Protein AF-0000000070883989 (afdb_homodimer)

Sequence (1108 aa):
MVANGQGKAMAFSGLRGIGDELPPDYADHDPKDTRAQRRCGILLHPSSLPGEFGIGELGDEAFAFLDWLQSTGCTVWQVLPLGPPGRKGGEDGSPYAGADANCGNPLLLSLHELVKDGLLEISDLPAPLPFGKVDFEAVAKMKDPLIAKASINLVNSSDPLREDLDKFRTNPQISTWLETSALFAAIDDAIGAQYWWQWPEELRDRNTQALESAREKYHNFITQFIAVQFLFQRQWQAVHQYANSIGIRIIGDMPIYVGGHSADVWANRQMFELDPQTGAPAMVSGVPPDAFSETGQLWGSPLYNWKEMAKDRYSWWVKRMRRAFELFDEFRIDHFRGLGGYWAVDAASDTALNGKWLQGPGEDFFNAIRDAVGKLDIIAEDLGVLTPDVLALRKKIHAPGMAVLQFAFGGDADNSHLPHNHDVDLVIYTGTHDNDTVVGWWTKVGQAEGNHVRQYFKIESDKDVHWELIKGALSSVGLTAILPMQDLLGLGSEARMNTPATVSGNWAWRVGEVGFFSGLKAETTKLKEILRFYHRYPRHLIKKEKLAEAAQREMVANGQGKAMAFSGLRGIGDELPPDYADHDPKDTRAQRRCGILLHPSSLPGEFGIGELGDEAFAFLDWLQSTGCTVWQVLPLGPPGRKGGEDGSPYAGADANCGNPLLLSLHELVKDGLLEISDLPAPLPFGKVDFEAVAKMKDPLIAKASINLVNSSDPLREDLDKFRTNPQISTWLETSALFAAIDDAIGAQYWWQWPEELRDRNTQALESAREKYHNFITQFIAVQFLFQRQWQAVHQYANSIGIRIIGDMPIYVGGHSADVWANRQMFELDPQTGAPAMVSGVPPDAFSETGQLWGSPLYNWKEMAKDRYSWWVKRMRRAFELFDEFRIDHFRGLGGYWAVDAASDTALNGKWLQGPGEDFFNAIRDAVGKLDIIAEDLGVLTPDVLALRKKIHAPGMAVLQFAFGGDADNSHLPHNHDVDLVIYTGTHDNDTVVGWWTKVGQAEGNHVRQYFKIESDKDVHWELIKGALSSVGLTAILPMQDLLGLGSEARMNTPATVSGNWAWRVGEVGFFSGLKAETTKLKEILRFYHRYPRHLIKKEKLAEAAQRE

Nearest PDB structures (foldseek):
  6lx2-assembly1_A  TM=9.671E-01  e=1.140E-72  Solanum tuberosum
  5cps-assembly1_B  TM=9.744E-01  e=1.939E-69  Arabidopsis thaliana
  5cpt-assembly1_B  TM=9.745E-01  e=6.762E-69  Arabidopsis thaliana
  5csy-assembly1_B  TM=9.690E-01  e=3.338E-69  Arabidopsis thaliana
  5cq1-assembly1_A  TM=9.739E-01  e=1.102E-68  Arabidopsis thaliana

Solvent-accessible surface area (backbone atoms only — not comparable to full-atom values): 57354 Å² total; per-residue (Å²): 82,75,66,71,46,64,44,70,62,72,60,71,75,66,91,71,47,61,65,33,76,49,61,94,62,53,82,71,41,48,49,75,79,40,49,69,76,36,38,31,26,38,38,59,41,60,59,20,39,29,42,51,65,42,38,5,28,54,38,69,53,47,53,46,44,50,54,46,42,46,72,29,40,38,36,33,41,30,33,59,40,59,24,34,44,30,78,81,76,57,36,45,53,33,41,74,41,20,47,35,91,81,49,58,29,69,79,34,52,29,66,67,55,36,32,75,71,65,34,41,54,79,85,69,55,75,76,70,42,75,82,61,62,42,50,62,67,63,38,45,67,60,44,48,61,54,52,49,48,26,22,50,43,40,72,70,42,89,48,72,65,38,54,52,46,51,51,52,56,64,31,74,85,44,36,73,50,49,57,52,41,24,50,42,52,43,52,46,67,71,70,63,61,93,38,55,56,70,44,59,65,49,63,48,70,58,33,67,65,51,47,51,50,45,49,62,74,38,40,68,55,28,52,37,45,51,41,46,49,42,51,39,49,53,40,48,48,52,52,50,51,49,35,48,75,69,60,27,43,37,31,33,37,37,66,72,60,55,35,59,58,17,33,60,38,64,77,38,51,74,46,33,31,44,31,87,86,56,58,42,59,42,28,14,31,42,37,59,52,46,100,86,27,83,45,28,43,64,70,64,22,35,32,70,24,58,62,56,31,53,74,61,58,33,52,71,59,42,54,53,50,50,52,47,57,71,69,22,66,25,30,32,33,38,63,36,41,44,40,35,48,29,41,43,20,52,49,86,50,92,54,18,66,76,46,45,48,23,32,26,62,43,68,62,51,51,52,39,34,34,71,72,66,68,60,69,34,40,33,34,35,62,68,81,88,47,30,48,66,38,55,48,49,34,58,73,63,66,27,27,34,58,33,34,48,78,68,15,44,80,60,59,52,74,30,65,32,27,66,44,56,46,50,53,61,22,37,25,20,48,35,57,64,66,30,55,21,51,47,29,41,60,76,65,51,52,67,70,34,46,49,45,47,29,63,75,68,64,56,87,55,79,87,53,43,35,59,52,43,47,48,53,33,53,42,30,41,29,35,33,23,38,37,35,53,47,32,76,68,60,33,41,54,89,54,33,32,31,56,77,99,57,52,66,92,29,62,25,39,47,79,44,49,79,70,50,66,79,70,41,56,67,59,34,53,52,48,30,52,53,27,46,62,46,37,23,39,48,63,71,56,52,51,50,50,53,52,51,55,54,58,71,71,106,81,76,66,72,45,64,44,70,61,72,60,72,76,66,89,71,50,60,65,33,76,49,61,94,63,54,82,71,40,47,48,74,79,40,49,68,77,35,39,33,26,38,38,58,41,58,58,22,39,28,41,51,65,42,40,6,28,54,37,71,52,48,54,47,46,50,54,46,41,46,72,30,40,38,36,32,43,30,33,57,39,59,23,33,41,31,78,82,74,58,36,44,52,33,42,76,41,20,46,36,93,80,49,60,29,68,80,34,53,28,66,66,55,36,31,73,71,65,35,41,52,77,85,71,56,74,78,69,43,74,83,60,63,42,50,61,67,63,38,45,68,62,44,49,62,54,52,48,48,26,20,51,45,40,73,70,41,90,48,71,66,37,54,52,45,51,50,52,56,63,31,75,86,43,36,73,50,49,57,52,41,24,51,41,52,43,51,45,68,71,69,62,63,91,38,55,57,70,43,60,65,49,63,48,68,59,32,66,66,50,46,51,50,47,50,62,74,38,39,68,55,30,52,36,46,51,42,44,47,43,52,39,49,53,39,48,47,52,52,49,51,51,35,47,75,68,60,27,43,38,30,33,37,38,66,71,61,55,35,59,59,18,33,58,38,64,77,39,50,75,44,33,31,45,32,87,86,56,59,42,60,43,29,14,31,42,37,59,50,47,101,85,28,86,44,27,43,64,69,63,22,35,32,70,24,57,61,58,32,54,75,61,58,33,52,70,56,42,52,52,50,50,52,47,58,71,72,23,68,26,31,32,33,38,64,37,40,45,40,36,47,28,42,42,20,53,49,86,50,92,53,18,65,75,45,45,49,24,32,27,62,43,66,61,52,51,53,37,34,34,72,73,66,69,59,68,31,41,33,34,37,62,67,82,87,46,30,48,66,37,55,50,50,33,58,74,64,66,28,28,34,57,31,36,47,77,69,15,45,80,60,58,52,73,30,64,32,29,66,45,56,47,50,52,62,22,36,25,20,45,36,58,61,65,30,55,22,53,46,30,41,60,75,66,52,52,67,69,33,47,50,44,48,30,62,76,68,64,56,87,54,78,87,54,44,32,59,52,44,48,49,54,35,52,43,30,40,27,35,32,22,39,38,34,51,46,32,74,68,59,34,42,53,87,52,33,32,31,56,79,100,55,52,66,91,30,60,25,39,47,80,44,50,78,72,49,65,80,70,41,56,67,59,33,53,53,49,30,52,52,28,46,62,47,37,23,40,48,62,72,56,52,51,52,49,52,52,51,52,53,59,70,72,106

InterPro domains:
  IPR003385 Glycoside hydrolase, family 77 [PF02446] (44-511)
  IPR003385 Glycoside hydrolase, family 77 [PTHR32438] (16-539)
  IPR003385 Glycoside hydrolase, family 77 [TIGR00217] (35-514)
  IPR017853 Glycoside hydrolase superfamily [SSF51445] (38-512)

Structure (mmCIF, N/CA/C/O backbone):
data_AF-0000000070883989-model_v1
#
loop_
_entity.id
_entity.type
_entity.pdbx_description
1 polymer 4-alpha-glucanotransferase
#
loop_
_atom_site.group_PDB
_atom_site.id
_atom_site.type_symbol
_atom_site.label_atom_id
_atom_site.label_alt_id
_atom_site.label_comp_id
_atom_site.label_asym_id
_atom_site.label_entity_id
_atom_site.label_seq_id
_atom_site.pdbx_PDB_ins_code
_atom_site.Cartn_x
_atom_site.Cartn_y
_atom_site.Cartn_z
_atom_site.occupancy
_atom_site.B_iso_or_equiv
_atom_site.auth_seq_id
_atom_site.auth_comp_id
_atom_site.auth_asym_id
_atom_site.auth_atom_id
_atom_site.pdbx_PDB_model_num
ATOM 1 N N . MET A 1 1 ? -7.793 10.344 14.141 1 20.55 1 MET A N 1
ATOM 2 C CA . MET A 1 1 ? -8.414 9.023 14.195 1 20.55 1 MET A CA 1
ATOM 3 C C . MET A 1 1 ? -8.977 8.633 12.836 1 20.55 1 MET A C 1
ATOM 5 O O . MET A 1 1 ? -9.969 9.211 12.375 1 20.55 1 MET A O 1
ATOM 9 N N . VAL A 1 2 ? -8.109 8.547 11.898 1 27.78 2 VAL A N 1
ATOM 10 C CA . VAL A 1 2 ? -8.641 7.742 10.805 1 27.78 2 VAL A CA 1
ATOM 11 C C . VAL A 1 2 ? -9.484 6.602 11.367 1 27.78 2 VAL A C 1
ATOM 13 O O . VAL A 1 2 ? -9.047 5.875 12.266 1 27.78 2 VAL A O 1
ATOM 16 N N . ALA A 1 3 ? -10.758 6.824 11.477 1 27.05 3 ALA A N 1
ATOM 17 C CA . ALA A 1 3 ? -11.609 5.664 11.719 1 27.05 3 ALA A CA 1
ATOM 18 C C . ALA A 1 3 ? -10.992 4.398 11.125 1 27.05 3 ALA A C 1
ATOM 20 O O . ALA A 1 3 ? -10.719 4.336 9.922 1 27.05 3 ALA A O 1
ATOM 21 N N . ASN A 1 4 ? -9.961 3.875 11.719 1 30.41 4 ASN A N 1
ATOM 22 C CA . ASN A 1 4 ? -9.805 2.451 11.445 1 30.41 4 ASN A CA 1
ATOM 23 C C . ASN A 1 4 ? -11.141 1.788 11.141 1 30.41 4 ASN A C 1
ATOM 25 O O . ASN A 1 4 ? -11.977 1.623 12.031 1 30.41 4 ASN A O 1
ATOM 29 N N . GLY A 1 5 ? -11.812 2.391 10.227 1 28.72 5 GLY A N 1
ATOM 30 C CA . GLY A 1 5 ? -12.953 1.606 9.789 1 28.72 5 GLY A CA 1
ATOM 31 C C . GLY A 1 5 ? -12.703 0.112 9.812 1 28.72 5 GLY A C 1
ATOM 32 O O . GLY A 1 5 ? -12.242 -0.463 8.828 1 28.72 5 GLY A O 1
ATOM 33 N N . GLN A 1 6 ? -12.023 -0.277 10.883 1 30.92 6 GLN A N 1
ATOM 34 C CA . GLN A 1 6 ? -12.32 -1.702 10.984 1 30.92 6 GLN A CA 1
ATOM 35 C C . GLN A 1 6 ? -13.781 -1.983 10.648 1 30.92 6 GLN A C 1
ATOM 37 O O . GLN A 1 6 ? -14.68 -1.588 11.391 1 30.92 6 GLN A O 1
ATOM 42 N N . GLY A 1 7 ? -14.148 -1.604 9.43 1 32.97 7 GLY A N 1
ATOM 43 C CA . GLY A 1 7 ? -15.469 -2.146 9.164 1 32.97 7 GLY A CA 1
ATOM 44 C C . GLY A 1 7 ? -15.805 -3.35 10.023 1 32.97 7 GLY A C 1
ATOM 45 O O . GLY A 1 7 ? -14.945 -4.207 10.266 1 32.97 7 GLY A O 1
ATOM 46 N N . LYS A 1 8 ? -16.688 -3.133 10.898 1 34 8 LYS A N 1
ATOM 47 C CA . LYS A 1 8 ? -17.266 -4.289 11.562 1 34 8 LYS A CA 1
ATOM 48 C C . LYS A 1 8 ? -17.312 -5.504 10.641 1 34 8 LYS A C 1
ATOM 50 O O . LYS A 1 8 ? -18.047 -5.516 9.648 1 34 8 LYS A O 1
ATOM 55 N N . ALA A 1 9 ? -16.188 -6.031 10.406 1 37.53 9 ALA A N 1
ATOM 56 C CA . ALA A 1 9 ? -16.453 -7.363 9.867 1 37.53 9 ALA A CA 1
ATOM 57 C C . ALA A 1 9 ? -17.781 -7.91 10.398 1 37.53 9 ALA A C 1
ATOM 59 O O . ALA A 1 9 ? -17.938 -8.086 11.609 1 37.53 9 ALA A O 1
ATOM 60 N N . MET A 1 10 ? -18.812 -7.465 9.969 1 36.47 10 MET A N 1
ATOM 61 C CA . MET A 1 10 ? -20.016 -8.18 10.398 1 36.47 10 MET A CA 1
ATOM 62 C C . MET A 1 10 ? -19.688 -9.617 10.773 1 36.47 10 MET A C 1
ATOM 64 O O . MET A 1 10 ? -19.297 -10.414 9.922 1 36.47 10 MET A O 1
ATOM 68 N N . ALA A 1 11 ? -19.031 -9.727 11.945 1 39 11 ALA A N 1
ATOM 69 C CA . ALA A 1 11 ? -19 -11.062 12.539 1 39 11 ALA A CA 1
ATOM 70 C C . ALA A 1 11 ? -20.266 -11.836 12.203 1 39 11 ALA A C 1
ATOM 72 O O . ALA A 1 11 ? -21.375 -11.406 12.539 1 39 11 ALA A O 1
ATOM 73 N N . PHE A 1 12 ? -20.328 -12.352 11.133 1 45.91 12 PHE A N 1
ATOM 74 C CA . PHE A 1 12 ? -21.375 -13.367 11.203 1 45.91 12 PHE A CA 1
ATOM 75 C C . PHE A 1 12 ? -21.453 -13.969 12.602 1 45.91 12 PHE A C 1
ATOM 77 O O . PHE A 1 12 ? -20.484 -14.523 13.109 1 45.91 12 PHE A O 1
ATOM 84 N N . SER A 1 13 ? -22.031 -13.219 13.469 1 42.19 13 SER A N 1
ATOM 85 C CA . SER A 1 13 ? -22.281 -13.453 14.891 1 42.19 13 SER A CA 1
ATOM 86 C C . SER A 1 13 ? -22.125 -14.938 15.234 1 42.19 13 SER A C 1
ATOM 88 O O . SER A 1 13 ? -21.719 -15.281 16.344 1 42.19 13 SER A O 1
ATOM 90 N N . GLY A 1 14 ? -22.891 -15.914 14.539 1 47.81 14 GLY A N 1
ATOM 91 C CA . GLY A 1 14 ? -22.922 -17.234 15.141 1 47.81 14 GLY A CA 1
ATOM 92 C C . GLY A 1 14 ? -21.719 -18.094 14.773 1 47.81 14 GLY A C 1
ATOM 93 O O . GLY A 1 14 ? -21.203 -18 13.656 1 47.81 14 GLY A O 1
ATOM 94 N N . LEU A 1 15 ? -20.891 -18.547 15.727 1 59.56 15 LEU A N 1
ATOM 95 C CA . LEU A 1 15 ? -19.797 -19.516 15.586 1 59.56 15 LEU A CA 1
ATOM 96 C C . LEU A 1 15 ? -20.156 -20.562 14.547 1 59.56 15 LEU A C 1
ATOM 98 O O . LEU A 1 15 ? -21.047 -21.391 14.773 1 59.56 15 LEU A O 1
ATOM 102 N N . ARG A 1 16 ? -19.938 -20.203 13.273 1 77.12 16 ARG A N 1
ATOM 103 C CA . ARG A 1 16 ? -20.234 -21.219 12.266 1 77.12 16 ARG A CA 1
ATOM 104 C C . ARG A 1 16 ? -19.094 -22.219 12.156 1 77.12 16 ARG A C 1
ATOM 106 O O . ARG A 1 16 ? -17.922 -21.859 12.273 1 77.12 16 ARG A O 1
ATOM 113 N N . GLY A 1 17 ? -19.562 -23.375 12.219 1 88.88 17 GLY A N 1
ATOM 114 C CA . GLY A 1 17 ? -18.625 -24.469 12.055 1 88.88 17 GLY A CA 1
ATOM 115 C C . GLY A 1 17 ? -18.422 -24.875 10.609 1 88.88 17 GLY A C 1
ATOM 116 O O . GLY A 1 17 ? -19.203 -24.5 9.734 1 88.88 17 GLY A O 1
ATOM 117 N N . ILE A 1 18 ? -17.438 -25.5 10.359 1 94.31 18 ILE A N 1
ATOM 118 C CA . ILE A 1 18 ? -17.109 -26.031 9.031 1 94.31 18 ILE A CA 1
ATOM 119 C C . ILE A 1 18 ? -18.344 -26.719 8.445 1 94.31 18 ILE A C 1
ATOM 121 O O . ILE A 1 18 ? -18.984 -27.531 9.109 1 94.31 18 ILE A O 1
ATOM 125 N N . GLY A 1 19 ? -18.703 -26.266 7.223 1 93.31 19 GLY A N 1
ATOM 126 C CA . GLY A 1 19 ? -19.781 -26.938 6.52 1 93.31 19 GLY A CA 1
ATOM 127 C C . GLY A 1 19 ? -21.141 -26.328 6.809 1 93.31 19 GLY A C 1
ATOM 128 O O . GLY A 1 19 ? -22.141 -26.656 6.16 1 93.31 19 GLY A O 1
ATOM 129 N N . ASP A 1 20 ? -21.188 -25.422 7.75 1 94.88 20 ASP A N 1
ATOM 130 C CA . ASP A 1 20 ? -22.453 -24.75 8.047 1 94.88 20 ASP A CA 1
ATOM 131 C C . ASP A 1 20 ? -22.875 -23.844 6.898 1 94.88 20 ASP A C 1
ATOM 133 O O . ASP A 1 20 ? -22.016 -23.25 6.223 1 94.88 20 ASP A O 1
ATOM 137 N N . GLU A 1 21 ? -24.203 -23.781 6.762 1 95.19 21 GLU A N 1
ATOM 138 C CA . GLU A 1 21 ? -24.734 -22.859 5.762 1 95.19 21 GLU A CA 1
ATOM 139 C C . GLU A 1 21 ? -24.484 -21.406 6.16 1 95.19 21 GLU A C 1
ATOM 141 O O . GLU A 1 21 ? -24.703 -21.031 7.316 1 95.19 21 GLU A O 1
ATOM 146 N N . LEU A 1 22 ? -24 -20.688 5.215 1 95 22 LEU A N 1
ATOM 147 C CA . LEU A 1 22 ? -23.766 -19.266 5.445 1 95 22 LEU A CA 1
ATOM 148 C C . LEU A 1 22 ? -25.016 -18.453 5.137 1 95 22 LEU A C 1
ATOM 150 O O . LEU A 1 22 ? -25.906 -18.922 4.422 1 95 22 LEU A O 1
ATOM 154 N N . PRO A 1 23 ? -25.094 -17.281 5.691 1 92.06 23 PRO A N 1
ATOM 155 C CA . PRO A 1 23 ? -26.312 -16.5 5.488 1 92.06 23 PRO A CA 1
ATOM 156 C C . PRO A 1 23 ? -26.547 -16.141 4.023 1 92.06 23 PRO A C 1
ATOM 158 O O . PRO A 1 23 ? -25.609 -16.078 3.236 1 92.06 23 PRO A O 1
ATOM 161 N N . PRO A 1 24 ? -27.859 -15.938 3.697 1 88.69 24 PRO A N 1
ATOM 162 C CA . PRO A 1 24 ? -28.203 -15.648 2.305 1 88.69 24 PRO A CA 1
ATOM 163 C C . PRO A 1 24 ? -27.516 -14.391 1.771 1 88.69 24 PRO A C 1
ATOM 165 O O . PRO A 1 24 ? -27.297 -14.266 0.562 1 88.69 24 PRO A O 1
ATOM 168 N N . ASP A 1 25 ? -27.172 -13.523 2.635 1 90.94 25 ASP A N 1
ATOM 169 C CA . ASP A 1 25 ? -26.562 -12.273 2.193 1 90.94 25 ASP A CA 1
ATOM 170 C C . ASP A 1 25 ? -25.031 -12.336 2.303 1 90.94 25 ASP A C 1
ATOM 172 O O . ASP A 1 25 ? -24.359 -11.305 2.242 1 90.94 25 ASP A O 1
ATOM 176 N N . TYR A 1 26 ? -24.484 -13.492 2.41 1 90.69 26 TYR A N 1
ATOM 177 C CA . TYR A 1 26 ? -23.062 -13.727 2.613 1 90.69 26 TYR A CA 1
ATOM 178 C C . TYR A 1 26 ? -22.25 -13.086 1.499 1 90.69 26 TYR A C 1
ATOM 180 O O . TYR A 1 26 ? -21.234 -12.438 1.763 1 90.69 26 TYR A O 1
ATOM 188 N N . ALA A 1 27 ? -22.75 -13.203 0.358 1 89.88 27 ALA A N 1
ATOM 189 C CA . ALA A 1 27 ? -21.984 -12.766 -0.804 1 89.88 27 ALA A CA 1
ATOM 190 C C . ALA A 1 27 ? -22.281 -11.305 -1.135 1 89.88 27 ALA A C 1
ATOM 192 O O . ALA A 1 27 ? -21.734 -10.758 -2.096 1 89.88 27 ALA A O 1
ATOM 193 N N . ASP A 1 28 ? -23.109 -10.68 -0.293 1 87.44 28 ASP A N 1
ATOM 194 C CA . ASP A 1 28 ? -23.516 -9.312 -0.594 1 87.44 28 ASP A CA 1
ATOM 195 C C . ASP A 1 28 ? -22.547 -8.297 0.009 1 87.44 28 ASP A C 1
ATOM 197 O O . ASP A 1 28 ? -22.641 -7.102 -0.268 1 87.44 28 ASP A O 1
ATOM 201 N N . HIS A 1 29 ? -21.625 -8.797 0.742 1 85.5 29 HIS A N 1
ATOM 202 C CA . HIS A 1 29 ? -20.719 -7.891 1.443 1 85.5 29 HIS A CA 1
ATOM 203 C C . HIS A 1 29 ? -19.344 -7.848 0.77 1 85.5 29 HIS A C 1
ATOM 205 O O . HIS A 1 29 ? -18.516 -8.734 0.978 1 85.5 29 HIS A O 1
ATOM 211 N N . ASP A 1 30 ? -19.062 -6.746 0.074 1 87.06 30 ASP A N 1
ATOM 212 C CA . ASP A 1 30 ? -17.781 -6.543 -0.572 1 87.06 30 ASP A CA 1
ATOM 213 C C . ASP A 1 30 ? -16.828 -5.746 0.325 1 87.06 30 ASP A C 1
ATOM 215 O O . ASP A 1 30 ? -17.188 -4.664 0.802 1 87.06 30 ASP A O 1
ATOM 219 N N . PRO A 1 31 ? -15.703 -6.258 0.531 1 87.69 31 PRO A N 1
ATOM 220 C CA . PRO A 1 31 ? -14.758 -5.562 1.401 1 87.69 31 PRO A CA 1
ATOM 221 C C . PRO A 1 31 ? -14.461 -4.141 0.934 1 87.69 31 PRO A C 1
ATOM 223 O O . PRO A 1 31 ? -14.086 -3.285 1.742 1 87.69 31 PRO A O 1
ATOM 226 N N . LYS A 1 32 ? -14.5 -3.861 -0.311 1 83 32 LYS A N 1
ATOM 227 C CA . LYS A 1 32 ? -14.18 -2.525 -0.805 1 83 32 LYS A CA 1
ATOM 228 C C . LYS A 1 32 ? -15.148 -1.486 -0.243 1 83 32 LYS A C 1
ATOM 230 O O . LYS A 1 32 ? -14.805 -0.305 -0.147 1 83 32 LYS A O 1
ATOM 235 N N . ASP A 1 33 ? -16.328 -1.97 0.221 1 82.31 33 ASP A N 1
ATOM 236 C CA . ASP A 1 33 ? -17.359 -1.058 0.726 1 82.31 33 ASP A CA 1
ATOM 237 C C . ASP A 1 33 ? -17 -0.555 2.123 1 82.31 33 ASP A C 1
ATOM 239 O O . ASP A 1 33 ? -17.562 0.442 2.59 1 82.31 33 ASP A O 1
ATOM 243 N N . THR A 1 34 ? -16.062 -1.258 2.738 1 81.94 34 THR A N 1
ATOM 244 C CA . THR A 1 34 ? -15.719 -0.886 4.105 1 81.94 34 THR A CA 1
ATOM 245 C C . THR A 1 34 ? -14.273 -0.387 4.184 1 81.94 34 THR A C 1
ATOM 247 O O . THR A 1 34 ? -13.742 -0.18 5.273 1 81.94 34 THR A O 1
ATOM 250 N N . ARG A 1 35 ? -13.695 -0.207 3.049 1 86.75 35 ARG A N 1
ATOM 251 C CA . ARG A 1 35 ? -12.344 0.345 3.004 1 86.75 35 ARG A CA 1
ATOM 252 C C . ARG A 1 35 ? -12.328 1.789 3.494 1 86.75 35 ARG A C 1
ATOM 254 O O . ARG A 1 35 ? -13.305 2.518 3.332 1 86.75 35 ARG A O 1
ATOM 261 N N . ALA A 1 36 ? -11.211 2.154 4.082 1 89.56 36 ALA A N 1
ATOM 262 C CA . ALA A 1 36 ? -11.055 3.539 4.523 1 89.56 36 ALA A CA 1
ATOM 263 C C . ALA A 1 36 ? -11.242 4.508 3.357 1 89.56 36 ALA A C 1
ATOM 265 O O . ALA A 1 36 ? -10.805 4.23 2.238 1 89.56 36 ALA A O 1
ATOM 266 N N . GLN A 1 37 ? -11.844 5.562 3.678 1 92.31 37 GLN A N 1
ATOM 267 C CA . GLN A 1 37 ? -12.078 6.594 2.672 1 92.31 37 GLN A CA 1
ATOM 268 C C . GLN A 1 37 ? -10.781 7.301 2.297 1 92.31 37 GLN A C 1
ATOM 270 O O . GLN A 1 37 ? -10.07 7.805 3.166 1 92.31 37 GLN A O 1
ATOM 275 N N . ARG A 1 38 ? -10.422 7.242 1.018 1 96.88 38 ARG A N 1
ATOM 276 C CA . ARG A 1 38 ? -9.352 8.086 0.507 1 96.88 38 ARG A CA 1
ATOM 277 C C . ARG A 1 38 ? -9.773 9.555 0.489 1 96.88 38 ARG A C 1
ATOM 279 O O . ARG A 1 38 ? -10.898 9.875 0.111 1 96.88 38 ARG A O 1
ATOM 286 N N . ARG A 1 39 ? -8.883 10.43 0.927 1 97.94 39 ARG A N 1
ATOM 287 C CA . ARG A 1 39 ? -9.32 11.812 1.085 1 97.94 39 ARG A CA 1
ATOM 288 C C . ARG A 1 39 ? -8.266 12.781 0.564 1 97.94 39 ARG A C 1
ATOM 290 O O . ARG A 1 39 ? -7.129 12.383 0.292 1 97.94 39 ARG A O 1
ATOM 297 N N . CYS A 1 40 ? -8.664 14 0.29 1 98.69 40 CYS A N 1
ATOM 298 C CA . CYS A 1 40 ? -7.828 15.102 -0.153 1 98.69 40 CYS A CA 1
ATOM 299 C C . CYS A 1 40 ? -8.07 16.344 0.696 1 98.69 40 CYS A C 1
ATOM 301 O O . CYS A 1 40 ? -9.172 16.547 1.205 1 98.69 40 CYS A O 1
ATOM 303 N N . GLY A 1 41 ? -7.059 17.062 0.979 1 98.81 41 GLY A N 1
ATOM 304 C CA . GLY A 1 41 ? -7.164 18.328 1.691 1 98.81 41 GLY A CA 1
ATOM 305 C C . GLY A 1 41 ? -6.297 19.422 1.103 1 98.81 41 GLY A C 1
ATOM 306 O O . GLY A 1 41 ? -5.527 19.172 0.168 1 98.81 41 GLY A O 1
ATOM 307 N N . ILE A 1 42 ? -6.48 20.609 1.625 1 98.88 42 ILE A N 1
ATOM 308 C CA . ILE A 1 42 ? -5.723 21.781 1.208 1 98.88 42 ILE A CA 1
ATOM 309 C C . ILE A 1 42 ? -4.922 22.328 2.389 1 98.88 42 ILE A C 1
ATOM 311 O O . ILE A 1 42 ? -5.434 22.422 3.506 1 98.88 42 ILE A O 1
ATOM 315 N N . LEU A 1 43 ? -3.674 22.562 2.148 1 98.88 43 LEU A N 1
ATOM 316 C CA . LEU A 1 43 ? -2.816 23.266 3.1 1 98.88 43 LEU A CA 1
ATOM 317 C C . LEU A 1 43 ? -2.891 24.781 2.893 1 98.88 43 LEU A C 1
ATOM 319 O O . LEU A 1 43 ? -2.467 25.281 1.854 1 98.88 43 LEU A O 1
ATOM 323 N N . LEU A 1 44 ? -3.434 25.453 3.838 1 98.81 44 LEU A N 1
ATOM 324 C CA . LEU A 1 44 ? -3.611 26.891 3.818 1 98.81 44 LEU A CA 1
ATOM 325 C C . LEU A 1 44 ? -3.727 27.453 5.238 1 98.81 44 LEU A C 1
ATOM 327 O O . LEU A 1 44 ? -4.738 27.234 5.91 1 98.81 44 LEU A O 1
ATOM 331 N N . HIS A 1 45 ? -2.74 28.172 5.668 1 98.06 45 HIS A N 1
ATOM 332 C CA . HIS A 1 45 ? -2.766 28.719 7.02 1 98.06 45 HIS A CA 1
ATOM 333 C C . HIS A 1 45 ? -3.711 29.922 7.113 1 98.06 45 HIS A C 1
ATOM 335 O O . HIS A 1 45 ? -3.809 30.719 6.176 1 98.06 45 HIS A O 1
ATOM 341 N N . PRO A 1 46 ? -4.375 30.188 8.211 1 98.12 46 PRO A N 1
ATOM 342 C CA . PRO A 1 46 ? -5.371 31.25 8.32 1 98.12 46 PRO A CA 1
ATOM 343 C C . PRO A 1 46 ? -4.797 32.625 8.008 1 98.12 46 PRO A C 1
ATOM 345 O O . PRO A 1 46 ? -5.496 33.469 7.453 1 98.12 46 PRO A O 1
ATOM 348 N N . SER A 1 47 ? -3.525 32.875 8.297 1 96.75 47 SER A N 1
ATOM 349 C CA . SER A 1 47 ? -2.924 34.156 8 1 96.75 47 SER A CA 1
ATOM 350 C C . SER A 1 47 ? -2.908 34.438 6.504 1 96.75 47 SER A C 1
ATOM 352 O O . SER A 1 47 ? -2.764 35.594 6.082 1 96.75 47 SER A O 1
ATOM 354 N N . SER A 1 48 ? -3.043 33.375 5.73 1 98.06 48 SER A N 1
ATOM 355 C CA . SER A 1 48 ? -2.947 33.469 4.277 1 98.06 48 SER A CA 1
ATOM 356 C C . SER A 1 48 ? -4.312 33.719 3.65 1 98.06 48 SER A C 1
ATOM 358 O O . SER A 1 48 ? -4.418 33.969 2.443 1 98.06 48 SER A O 1
ATOM 360 N N . LEU A 1 49 ? -5.406 33.688 4.43 1 98.44 49 LEU A N 1
ATOM 361 C CA . LEU A 1 49 ? -6.754 33.938 3.936 1 98.44 49 LEU A CA 1
ATOM 362 C C . LEU A 1 49 ? -6.918 35.406 3.543 1 98.44 49 LEU A C 1
ATOM 364 O O . LEU A 1 49 ? -6.121 36.25 3.947 1 98.44 49 LEU A O 1
ATOM 368 N N . PRO A 1 50 ? -7.949 35.688 2.795 1 97.19 50 PRO A N 1
ATOM 369 C CA . PRO A 1 50 ? -8.242 37.094 2.557 1 97.19 50 PRO A CA 1
ATOM 370 C C . PRO A 1 50 ? -8.617 37.844 3.834 1 97.19 50 PRO A C 1
ATOM 372 O O . PRO A 1 50 ? -9.102 37.25 4.789 1 97.19 50 PRO A O 1
ATOM 375 N N . GLY A 1 51 ? -8.352 39.125 3.881 1 95 51 GLY A N 1
ATOM 376 C CA . GLY A 1 51 ? -8.68 40 5.008 1 95 51 GLY A CA 1
ATOM 377 C C . GLY A 1 51 ? -8.445 41.469 4.73 1 95 51 GLY A C 1
ATOM 378 O O . GLY A 1 51 ? -7.496 41.812 4.027 1 95 51 GLY A O 1
ATOM 379 N N . GLU A 1 52 ? -9.211 42.281 5.32 1 94.75 52 GLU A N 1
ATOM 380 C CA . GLU A 1 52 ? -9.203 43.688 5.031 1 94.75 52 GLU A CA 1
ATOM 381 C C . GLU A 1 52 ? -8.109 44.406 5.828 1 94.75 52 GLU A C 1
ATOM 383 O O . GLU A 1 52 ? -7.75 45.562 5.516 1 94.75 52 GLU A O 1
ATOM 388 N N . PHE A 1 53 ? -7.602 43.75 6.766 1 96.88 53 PHE A N 1
ATOM 389 C CA . PHE A 1 53 ? -6.738 44.469 7.691 1 96.88 53 PHE A CA 1
ATOM 390 C C . PHE A 1 53 ? -5.316 43.938 7.648 1 96.88 53 PHE A C 1
ATOM 392 O O . PHE A 1 53 ? -4.637 43.875 8.672 1 96.88 53 PHE A O 1
ATOM 399 N N . GLY A 1 54 ? -4.902 43.406 6.496 1 96.19 54 GLY A N 1
ATOM 400 C CA . GLY A 1 54 ? -3.51 43.094 6.223 1 96.19 54 GLY A CA 1
ATOM 401 C C . GLY A 1 54 ? -3.146 41.656 6.57 1 96.19 54 GLY A C 1
ATOM 402 O O . GLY A 1 54 ? -2.002 41.25 6.383 1 96.19 54 GLY A O 1
ATOM 403 N N . ILE A 1 55 ? -4.039 40.875 7.078 1 96.31 55 ILE A N 1
ATOM 404 C CA . ILE A 1 55 ? -3.824 39.469 7.445 1 96.31 55 ILE A CA 1
ATOM 405 C C . ILE A 1 55 ? -5.145 38.719 7.363 1 96.31 55 ILE A C 1
ATOM 407 O O . ILE A 1 55 ? -6.219 39.312 7.453 1 96.31 55 ILE A O 1
ATOM 411 N N . GLY A 1 56 ? -5.066 37.438 7.102 1 97.5 56 GLY A N 1
ATOM 412 C CA . GLY A 1 56 ? -6.258 36.594 7.262 1 97.5 56 GLY A CA 1
ATOM 413 C C . GLY A 1 56 ? -6.719 36.5 8.703 1 97.5 56 GLY A C 1
ATOM 414 O O . GLY A 1 56 ? -5.895 36.469 9.617 1 97.5 56 GLY A O 1
ATOM 415 N N . GLU A 1 57 ? -8.047 36.438 8.883 1 97.88 57 GLU A N 1
ATOM 416 C CA . GLU A 1 57 ? -8.656 36.406 10.211 1 97.88 57 GLU A CA 1
ATOM 417 C C . GLU A 1 57 ? -9.625 35.219 10.328 1 97.88 57 GLU A C 1
ATOM 419 O O . GLU A 1 57 ? -9.969 34.594 9.328 1 97.88 57 GLU A O 1
ATOM 424 N N . LEU A 1 58 ? -10.008 34.938 11.617 1 98.38 58 LEU A N 1
ATOM 425 C CA . LEU A 1 58 ? -10.969 33.875 11.914 1 98.38 58 LEU A CA 1
ATOM 426 C C . LEU A 1 58 ? -12.398 34.406 11.789 1 98.38 58 LEU A C 1
ATOM 428 O O . LEU A 1 58 ? -13.18 34.312 12.734 1 98.38 58 LEU A O 1
ATOM 432 N N . GLY A 1 59 ? -12.758 34.906 10.672 1 96.44 59 GLY A N 1
ATOM 433 C CA . GLY A 1 59 ? -14.07 35.5 10.406 1 96.44 59 GLY A CA 1
ATOM 434 C C . GLY A 1 59 ? -14.68 35 9.102 1 96.44 59 GLY A C 1
ATOM 435 O O . GLY A 1 59 ? -14.57 33.812 8.758 1 96.44 59 GLY A O 1
ATOM 436 N N . ASP A 1 60 ? -15.281 35.844 8.375 1 96.56 60 ASP A N 1
ATOM 437 C CA . ASP A 1 60 ? -16.109 35.531 7.223 1 96.56 60 ASP A CA 1
ATOM 438 C C . ASP A 1 60 ? -15.297 34.812 6.148 1 96.56 60 ASP A C 1
ATOM 440 O O . ASP A 1 60 ? -15.789 33.875 5.512 1 96.56 60 ASP A O 1
ATOM 444 N N . GLU A 1 61 ? -14.086 35.219 5.953 1 97.38 61 GLU A N 1
ATOM 445 C CA . GLU A 1 61 ? -13.289 34.625 4.883 1 97.38 61 GLU A CA 1
ATOM 446 C C . GLU A 1 61 ? -12.852 33.188 5.234 1 97.38 61 GLU A C 1
ATOM 448 O O . GLU A 1 61 ? -12.625 32.375 4.344 1 97.38 61 GLU A O 1
ATOM 453 N N . ALA A 1 62 ? -12.656 32.906 6.504 1 98.56 62 ALA A N 1
ATOM 454 C CA . ALA A 1 62 ? -12.391 31.516 6.914 1 98.56 62 ALA A CA 1
ATOM 455 C C . ALA A 1 62 ? -13.57 30.609 6.586 1 98.56 62 ALA A C 1
ATOM 457 O O . ALA A 1 62 ? -13.391 29.5 6.082 1 98.56 62 ALA A O 1
ATOM 458 N N . PHE A 1 63 ? -14.781 31.078 6.859 1 98.56 63 PHE A N 1
ATOM 459 C CA . PHE A 1 63 ? -15.992 30.312 6.559 1 98.56 63 PHE A CA 1
ATOM 460 C C . PHE A 1 63 ? -16.172 30.172 5.055 1 98.56 63 PHE A C 1
ATOM 462 O O . PHE A 1 63 ? -16.578 29.125 4.566 1 98.56 63 PHE A O 1
ATOM 469 N N . ALA A 1 64 ? -15.867 31.266 4.332 1 98.44 64 ALA A N 1
ATOM 470 C CA . ALA A 1 64 ? -15.953 31.219 2.873 1 98.44 64 ALA A CA 1
ATOM 471 C C . ALA A 1 64 ? -15 30.188 2.299 1 98.44 64 ALA A C 1
ATOM 473 O O . ALA A 1 64 ? -15.328 29.484 1.334 1 98.44 64 ALA A O 1
ATOM 474 N N . PHE A 1 65 ? -13.852 30.141 2.822 1 98.62 65 PHE A N 1
ATOM 475 C CA . PHE A 1 65 ? -12.891 29.141 2.402 1 98.62 65 PHE A CA 1
ATOM 476 C C . PHE A 1 65 ? -13.438 27.734 2.635 1 98.62 65 PHE A C 1
ATOM 478 O O . PHE A 1 65 ? -13.344 26.875 1.761 1 98.62 65 PHE A O 1
ATOM 485 N N . LEU A 1 66 ? -13.977 27.453 3.807 1 98.81 66 LEU A N 1
ATOM 486 C CA . LEU A 1 66 ? -14.531 26.156 4.141 1 98.81 66 LEU A CA 1
ATOM 487 C C . LEU A 1 66 ? -15.656 25.781 3.182 1 98.81 66 LEU A C 1
ATOM 489 O O . LEU A 1 66 ? -15.742 24.625 2.736 1 98.81 66 LEU A O 1
ATOM 493 N N . ASP A 1 67 ? -16.5 26.766 2.885 1 98.38 67 ASP A N 1
ATOM 494 C CA . ASP A 1 67 ? -17.562 26.531 1.913 1 98.38 67 ASP A CA 1
ATOM 495 C C . ASP A 1 67 ? -16.984 26.125 0.56 1 98.38 67 ASP A C 1
ATOM 497 O O . ASP A 1 67 ? -17.469 25.188 -0.071 1 98.38 67 ASP A O 1
ATOM 501 N N . TRP A 1 68 ? -16.016 26.859 0.141 1 98.5 68 TRP A N 1
ATOM 502 C CA . TRP A 1 68 ? -15.359 26.531 -1.121 1 98.5 68 TRP A CA 1
ATOM 503 C C . TRP A 1 68 ? -14.727 25.141 -1.062 1 98.5 68 TRP A C 1
ATOM 505 O O . TRP A 1 68 ? -14.898 24.328 -1.979 1 98.5 68 TRP A O 1
ATOM 515 N N . LEU A 1 69 ? -14.008 24.906 -0.003 1 98.56 69 LEU A N 1
ATOM 516 C CA . LEU A 1 69 ? -13.352 23.609 0.177 1 98.56 69 LEU A CA 1
ATOM 517 C C . LEU A 1 69 ? -14.352 22.469 0.067 1 98.56 69 LEU A C 1
ATOM 519 O O . LEU A 1 69 ? -14.102 21.484 -0.632 1 98.56 69 LEU A O 1
ATOM 523 N N . GLN A 1 70 ? -15.445 22.578 0.712 1 97.44 70 GLN A N 1
ATOM 524 C CA . GLN A 1 70 ? -16.5 21.578 0.642 1 97.44 70 GLN A CA 1
ATOM 525 C C . GLN A 1 70 ? -16.984 21.391 -0.793 1 97.44 70 GLN A C 1
ATOM 527 O O . GLN A 1 70 ? -17.266 20.266 -1.22 1 97.44 70 GLN A O 1
ATOM 532 N N . SER A 1 71 ? -17.109 22.453 -1.515 1 96.88 71 SER A N 1
ATOM 533 C CA . SER A 1 71 ? -17.625 22.422 -2.875 1 96.88 71 SER A CA 1
ATOM 534 C C . SER A 1 71 ? -16.703 21.656 -3.807 1 96.88 71 SER A C 1
ATOM 536 O O . SER A 1 71 ? -17.125 21.172 -4.863 1 96.88 71 SER A O 1
ATOM 538 N N . THR A 1 72 ? -15.469 21.547 -3.471 1 97.56 72 THR A N 1
ATOM 539 C CA . THR A 1 72 ? -14.5 20.828 -4.289 1 97.56 72 THR A CA 1
ATOM 540 C C . THR A 1 72 ? -14.594 19.328 -4.047 1 97.56 72 THR A C 1
ATOM 542 O O . THR A 1 72 ? -14.109 18.531 -4.852 1 97.56 72 THR A O 1
ATOM 545 N N . GLY A 1 73 ? -15.109 18.922 -2.92 1 97.44 73 GLY A N 1
ATOM 546 C CA . GLY A 1 73 ? -15.102 17.531 -2.49 1 97.44 73 GLY A CA 1
ATOM 547 C C . GLY A 1 73 ? -13.961 17.203 -1.543 1 97.44 73 GLY A C 1
ATOM 548 O O . GLY A 1 73 ? -13.859 16.078 -1.042 1 97.44 73 GLY A O 1
ATOM 549 N N . CYS A 1 74 ? -13.102 18.203 -1.221 1 98.5 74 CYS A N 1
ATOM 550 C CA . CYS A 1 74 ? -12.078 18.016 -0.201 1 98.5 74 CYS A CA 1
ATOM 551 C C . CYS A 1 74 ? -12.703 17.875 1.183 1 98.5 74 CYS A C 1
ATOM 553 O O . CYS A 1 74 ? -13.734 18.5 1.465 1 98.5 74 CYS A O 1
ATOM 555 N N . THR A 1 75 ? -12.008 17.109 2.041 1 98.5 75 THR A N 1
ATOM 556 C CA . THR A 1 75 ? -12.586 16.891 3.363 1 98.5 75 THR A CA 1
ATOM 557 C C . THR A 1 75 ? -11.57 17.219 4.457 1 98.5 75 THR A C 1
ATOM 559 O O . THR A 1 75 ? -11.797 16.906 5.629 1 98.5 75 THR A O 1
ATOM 562 N N . VAL A 1 76 ? -10.445 17.859 4.059 1 98.69 76 VAL A N 1
ATOM 563 C CA . VAL A 1 76 ? -9.414 18.156 5.047 1 98.69 76 VAL A CA 1
ATOM 564 C C . VAL A 1 76 ? -8.891 19.578 4.824 1 98.69 76 VAL A C 1
ATOM 566 O O . VAL A 1 76 ? -8.656 19.984 3.684 1 98.69 76 VAL A O 1
ATOM 569 N N . TRP A 1 77 ? -8.789 20.312 5.875 1 98.94 77 TRP A N 1
ATOM 570 C CA . TRP A 1 77 ? -8.07 21.578 5.93 1 98.94 77 TRP A CA 1
ATOM 571 C C . TRP A 1 77 ? -6.844 21.469 6.824 1 98.94 77 TRP A C 1
ATOM 573 O O . TRP A 1 77 ? -6.969 21.281 8.039 1 98.94 77 TRP A O 1
ATOM 583 N N . GLN A 1 78 ? -5.684 21.547 6.219 1 98.88 78 GLN A N 1
ATOM 584 C CA . GLN A 1 78 ? -4.48 21.516 7.043 1 98.88 78 GLN A CA 1
ATOM 585 C C . GLN A 1 78 ? -3.965 22.938 7.309 1 98.88 78 GLN A C 1
ATOM 587 O O . GLN A 1 78 ? -3.867 23.75 6.387 1 98.88 78 GLN A O 1
ATOM 592 N N . VAL A 1 79 ? -3.629 23.172 8.57 1 98.69 79 VAL A N 1
ATOM 593 C CA . VAL A 1 79 ? -3.092 24.469 8.969 1 98.69 79 VAL A CA 1
ATOM 594 C C . VAL A 1 79 ? -1.74 24.281 9.656 1 98.69 79 VAL A C 1
ATOM 596 O O . VAL A 1 79 ? -1.417 23.188 10.109 1 98.69 79 VAL A O 1
ATOM 599 N N . LEU A 1 80 ? -0.978 25.312 9.664 1 97.38 80 LEU A N 1
ATOM 600 C CA . LEU A 1 80 ? 0.241 25.375 10.461 1 97.38 80 LEU A CA 1
ATOM 601 C C . LEU A 1 80 ? -0.082 25.688 11.922 1 97.38 80 LEU A C 1
ATOM 603 O O . LEU A 1 80 ? -1.249 25.844 12.281 1 97.38 80 LEU A O 1
ATOM 607 N N . PRO A 1 81 ? 0.917 25.688 12.82 1 96.31 81 PRO A N 1
ATOM 608 C CA . PRO A 1 81 ? 0.615 26.031 14.219 1 96.31 81 PRO A CA 1
ATOM 609 C C . PRO A 1 81 ? -0.12 27.359 14.359 1 96.31 81 PRO A C 1
ATOM 611 O O . PRO A 1 81 ? 0.156 28.297 13.617 1 96.31 81 PRO A O 1
ATOM 614 N N . LEU A 1 82 ? -0.975 27.438 15.328 1 96.38 82 LEU A N 1
ATOM 615 C CA . LEU A 1 82 ? -1.837 28.609 15.484 1 96.38 82 LEU A CA 1
ATOM 616 C C . LEU A 1 82 ? -1.303 29.531 16.578 1 96.38 82 LEU A C 1
ATOM 618 O O . LEU A 1 82 ? -1.941 30.531 16.906 1 96.38 82 LEU A O 1
ATOM 622 N N . GLY A 1 83 ? -0.173 29.203 17.141 1 90.56 83 GLY A N 1
ATOM 623 C CA . GLY A 1 83 ? 0.401 30.016 18.203 1 90.56 83 GLY A CA 1
ATOM 624 C C . GLY A 1 83 ? 0.938 31.344 17.703 1 90.56 83 GLY A C 1
ATOM 625 O O . GLY A 1 83 ? 1.144 31.531 16.516 1 90.56 83 GLY A O 1
ATOM 626 N N . PRO A 1 84 ? 1.12 32.25 18.641 1 85.62 84 PRO A N 1
ATOM 627 C CA . PRO A 1 84 ? 1.663 33.562 18.25 1 85.62 84 PRO A CA 1
ATOM 628 C C . PRO A 1 84 ? 3.111 33.469 17.781 1 85.62 84 PRO A C 1
ATOM 630 O O . PRO A 1 84 ? 3.922 32.781 18.375 1 85.62 84 PRO A O 1
ATOM 633 N N . PRO A 1 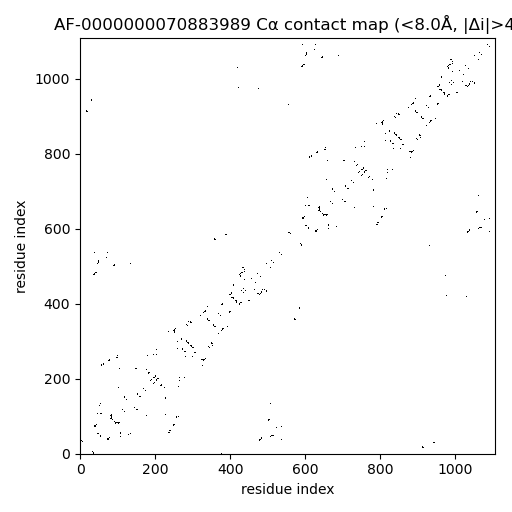85 ? 3.357 34.219 16.703 1 78.5 85 PRO A N 1
ATOM 634 C CA . PRO A 1 85 ? 4.758 34.219 16.281 1 78.5 85 PRO A CA 1
ATOM 635 C C . PRO A 1 85 ? 5.676 34.906 17.266 1 78.5 85 PRO A C 1
ATOM 637 O O . PRO A 1 85 ? 5.223 35.75 18.047 1 78.5 85 PRO A O 1
ATOM 640 N N . GLY A 1 86 ? 6.934 34.469 17.297 1 70 86 GLY A N 1
ATOM 641 C CA . GLY A 1 86 ? 7.906 35.156 18.125 1 70 86 GLY A CA 1
ATOM 642 C C . GLY A 1 86 ? 8.141 36.594 17.734 1 70 86 GLY A C 1
ATOM 643 O O . GLY A 1 86 ? 8.273 36.906 16.547 1 70 86 GLY A O 1
ATOM 644 N N . ARG A 1 87 ? 7.883 37.469 18.547 1 65.31 87 ARG A N 1
ATOM 645 C CA . ARG A 1 87 ? 8.023 38.875 18.219 1 65.31 87 ARG A CA 1
ATOM 646 C C . ARG A 1 87 ? 9.438 39.375 18.516 1 65.31 87 ARG A C 1
ATOM 648 O O . ARG A 1 87 ? 9.891 40.344 17.922 1 65.31 87 ARG A O 1
ATOM 655 N N . LYS A 1 88 ? 10.117 38.781 19.375 1 64.75 88 LYS A N 1
ATOM 656 C CA . LYS A 1 88 ? 11.438 39.281 19.75 1 64.75 88 LYS A CA 1
ATOM 657 C C . LYS A 1 88 ? 12.539 38.562 18.969 1 64.75 88 LYS A C 1
ATOM 659 O O . LYS A 1 88 ? 13.617 39.125 18.766 1 64.75 88 LYS A O 1
ATOM 664 N N . GLY A 1 89 ? 12.312 37.406 18.5 1 60.12 89 GLY A N 1
ATOM 665 C CA . GLY A 1 89 ? 13.383 36.625 17.891 1 60.12 89 GLY A CA 1
ATOM 666 C C . GLY A 1 89 ? 13.555 36.938 16.406 1 60.12 89 GLY A C 1
ATOM 667 O O . GLY A 1 89 ? 14.375 36.281 15.734 1 60.12 89 GLY A O 1
ATOM 668 N N . GLY A 1 90 ? 12.945 38.062 15.992 1 59.56 90 GLY A N 1
ATOM 669 C CA . GLY A 1 90 ? 13.125 38.406 14.594 1 59.56 90 GLY A CA 1
ATOM 670 C C . GLY A 1 90 ? 12.594 37.375 13.641 1 59.56 90 GLY A C 1
ATOM 671 O O . GLY A 1 90 ? 13.023 37.312 12.484 1 59.56 90 GLY A O 1
ATOM 672 N N . GLU A 1 91 ? 11.875 36.5 14.008 1 65.38 91 GLU A N 1
ATOM 673 C CA . GLU A 1 91 ? 11.492 35.375 13.164 1 65.38 91 GLU A CA 1
ATOM 674 C C . GLU A 1 91 ? 10.242 35.688 12.344 1 65.38 91 GLU A C 1
ATOM 676 O O . GLU A 1 91 ? 9.508 34.781 11.945 1 65.38 91 GLU A O 1
ATOM 681 N N . ASP A 1 92 ? 10.312 36.719 11.75 1 68.62 92 ASP A N 1
ATOM 682 C CA . ASP A 1 92 ? 9.406 37.281 10.766 1 68.62 92 ASP A CA 1
ATOM 683 C C . ASP A 1 92 ? 8.078 36.531 10.734 1 68.62 92 ASP A C 1
ATOM 685 O O . ASP A 1 92 ? 7.645 36.062 9.68 1 68.62 92 ASP A O 1
ATOM 689 N N . GLY A 1 93 ? 7.391 36.156 11.875 1 79.38 93 GLY A N 1
ATOM 690 C CA . GLY A 1 93 ? 6.031 35.625 11.836 1 79.38 93 GLY A CA 1
ATOM 691 C C . GLY A 1 93 ? 5.977 34.125 11.844 1 79.38 93 GLY A C 1
ATOM 692 O O . GLY A 1 93 ? 4.918 33.531 11.602 1 79.38 93 GLY A O 1
ATOM 693 N N . SER A 1 94 ? 7.031 33.469 12.133 1 87.12 94 SER A N 1
ATOM 694 C CA . SER A 1 94 ? 7.047 32 12.133 1 87.12 94 SER A CA 1
ATOM 695 C C . SER A 1 94 ? 6.047 31.453 13.141 1 87.12 94 SER A C 1
ATOM 697 O O . SER A 1 94 ? 6.098 31.781 14.328 1 87.12 94 SER A O 1
ATOM 699 N N . PRO A 1 95 ? 5.156 30.609 12.602 1 88.38 95 PRO A N 1
ATOM 700 C CA . PRO A 1 95 ? 4.238 29.969 13.555 1 88.38 95 PRO A CA 1
ATOM 701 C C . PRO A 1 95 ? 4.914 28.922 14.422 1 88.38 95 PRO A C 1
ATOM 703 O O . PRO A 1 95 ? 4.301 28.391 15.352 1 88.38 95 PRO A O 1
ATOM 706 N N . TYR A 1 96 ? 6.168 28.641 14.25 1 85.81 96 TYR A N 1
ATOM 707 C CA . TYR A 1 96 ? 6.871 27.578 14.953 1 85.81 96 TYR A CA 1
ATOM 708 C C . TYR A 1 96 ? 7.715 28.141 16.094 1 85.81 96 TYR A C 1
ATOM 710 O O . TYR A 1 96 ? 8.297 27.391 16.875 1 85.81 96 TYR A O 1
ATOM 718 N N . ALA A 1 97 ? 7.867 29.453 16.156 1 76.69 97 ALA A N 1
ATOM 719 C CA . ALA A 1 97 ? 8.672 30.125 17.172 1 76.69 97 ALA A CA 1
ATOM 720 C C . ALA A 1 97 ? 7.793 30.859 18.188 1 76.69 97 ALA A C 1
ATOM 722 O O . ALA A 1 97 ? 7.34 31.969 17.922 1 76.69 97 ALA A O 1
ATOM 723 N N . GLY A 1 98 ? 7.145 30.125 19.094 1 76.31 98 GLY A N 1
ATOM 724 C CA . GLY A 1 98 ? 6.219 30.844 19.953 1 76.31 98 GLY A CA 1
ATOM 725 C C . GLY A 1 98 ? 6.676 30.891 21.406 1 76.31 98 GLY A C 1
ATOM 726 O O . GLY A 1 98 ? 7.566 30.141 21.797 1 76.31 98 GLY A O 1
ATOM 727 N N . ALA A 1 99 ? 6.129 31.875 22.125 1 82.38 99 ALA A N 1
ATOM 728 C CA . ALA A 1 99 ? 6.406 32.094 23.547 1 82.38 99 ALA A CA 1
ATOM 729 C C . ALA A 1 99 ? 5.535 31.172 24.406 1 82.38 99 ALA A C 1
ATOM 731 O O . ALA A 1 99 ? 5.625 31.203 25.641 1 82.38 99 ALA A O 1
ATOM 732 N N . ASP A 1 100 ? 4.77 30.438 23.766 1 88.5 100 ASP A N 1
ATOM 733 C CA . ASP A 1 100 ? 3.885 29.516 24.469 1 88.5 100 ASP A CA 1
ATOM 734 C C . ASP A 1 100 ? 3.342 28.453 23.5 1 88.5 100 ASP A C 1
ATOM 736 O O . ASP A 1 100 ? 2.971 28.766 22.375 1 88.5 100 ASP A O 1
ATOM 740 N N . ALA A 1 101 ? 3.232 27.25 23.969 1 89.88 101 ALA A N 1
ATOM 741 C CA . ALA A 1 101 ? 2.836 26.141 23.109 1 89.88 101 ALA A CA 1
ATOM 742 C C . ALA A 1 101 ? 1.317 26.016 23.031 1 89.88 101 ALA A C 1
ATOM 744 O O . ALA A 1 101 ? 0.785 25.359 22.141 1 89.88 101 ALA A O 1
ATOM 745 N N . ASN A 1 102 ? 0.565 26.703 23.891 1 93.62 102 ASN A N 1
ATOM 746 C CA . ASN A 1 102 ? -0.86 26.422 24.016 1 93.62 102 ASN A CA 1
ATOM 747 C C . ASN A 1 102 ? -1.71 27.625 23.609 1 93.62 102 ASN A C 1
ATOM 749 O O . ASN A 1 102 ? -2.908 27.484 23.359 1 93.62 102 ASN A O 1
ATOM 753 N N . CYS A 1 103 ? -1.132 28.766 23.562 1 94.69 103 CYS A N 1
ATOM 754 C CA . CYS A 1 103 ? -1.86 30 23.25 1 94.69 103 CYS A CA 1
ATOM 755 C C . CYS A 1 103 ? -2.186 30.078 21.766 1 94.69 103 CYS A C 1
ATOM 757 O O . CYS A 1 103 ? -1.531 29.438 20.953 1 94.69 103 CYS A O 1
ATOM 759 N N . GLY A 1 104 ? -3.23 30.875 21.5 1 95.88 104 GLY A N 1
ATOM 760 C CA . GLY A 1 104 ? -3.551 31.203 20.125 1 95.88 104 GLY A CA 1
ATOM 761 C C . GLY A 1 104 ? -3.02 32.562 19.703 1 95.88 104 GLY A C 1
ATOM 762 O O . GLY A 1 104 ? -2.822 33.438 20.547 1 95.88 104 GLY A O 1
ATOM 763 N N . ASN A 1 105 ? -2.783 32.719 18.453 1 95.56 105 ASN A N 1
ATOM 764 C CA . ASN A 1 105 ? -2.291 33.969 17.875 1 95.56 105 ASN A CA 1
ATOM 765 C C . ASN A 1 105 ? -3.383 35.031 17.828 1 95.56 105 ASN A C 1
ATOM 767 O O . ASN A 1 105 ? -4.305 34.938 17 1 95.56 105 ASN A O 1
ATOM 771 N N . PRO A 1 106 ? -3.234 36.062 18.562 1 95.62 106 PRO A N 1
ATOM 772 C CA . PRO A 1 106 ? -4.289 37.094 18.594 1 95.62 106 PRO A CA 1
ATOM 773 C C . PRO A 1 106 ? -4.441 37.812 17.266 1 95.62 106 PRO A C 1
ATOM 775 O O . PRO A 1 106 ? -5.504 38.375 16.984 1 95.62 106 PRO A O 1
ATOM 778 N N . LEU A 1 107 ? -3.377 37.781 16.469 1 95.25 107 LEU A N 1
ATOM 779 C CA . LEU A 1 107 ? -3.438 38.5 15.195 1 95.25 107 LEU A CA 1
ATOM 780 C C . LEU A 1 107 ? -4.473 37.875 14.266 1 95.25 107 LEU A C 1
ATOM 782 O O . LEU A 1 107 ? -4.891 38.5 13.289 1 95.25 107 LEU A O 1
ATOM 786 N N . LEU A 1 108 ? -4.91 36.688 14.547 1 97.69 108 LEU A N 1
ATOM 787 C CA . LEU A 1 108 ? -5.867 36 13.695 1 97.69 108 LEU A CA 1
ATOM 788 C C . LEU A 1 108 ? -7.297 36.375 14.055 1 97.69 108 LEU A C 1
ATOM 790 O O . LEU A 1 108 ? -8.242 36 13.344 1 97.69 108 LEU A O 1
ATOM 794 N N . LEU A 1 109 ? -7.5 37.094 15.141 1 98.5 109 LEU A N 1
ATOM 795 C CA . LEU A 1 109 ? -8.836 37.5 15.57 1 98.5 109 LEU A CA 1
ATOM 796 C C . LEU A 1 109 ? -9.508 38.375 14.516 1 98.5 109 LEU A C 1
ATOM 798 O O . LEU A 1 109 ? -8.867 39.25 13.953 1 98.5 109 LEU A O 1
ATOM 802 N N . SER A 1 110 ? -10.727 38.094 14.289 1 98.62 110 SER A N 1
ATOM 803 C CA . SER A 1 110 ? -11.531 38.938 13.391 1 98.62 110 SER A CA 1
ATOM 804 C C . SER A 1 110 ? -12.062 40.188 14.109 1 98.62 110 SER A C 1
ATOM 806 O O . SER A 1 110 ? -12.82 40.062 15.07 1 98.62 110 SER A O 1
ATOM 808 N N . LEU A 1 111 ? -11.719 41.281 13.594 1 98.44 111 LEU A N 1
ATOM 809 C CA . LEU A 1 111 ? -12.211 42.531 14.188 1 98.44 111 LEU A CA 1
ATOM 810 C C . LEU A 1 111 ? -13.703 42.688 13.938 1 98.44 111 LEU A C 1
ATOM 812 O O . LEU A 1 111 ? -14.43 43.188 14.797 1 98.44 111 LEU A O 1
ATOM 816 N N . HIS A 1 112 ? -14.125 42.188 12.812 1 97.94 112 HIS A N 1
ATOM 817 C CA . HIS A 1 112 ? -15.555 42.25 12.516 1 97.94 112 HIS A CA 1
ATOM 818 C C . HIS A 1 112 ? -16.359 41.406 13.516 1 97.94 112 HIS A C 1
ATOM 820 O O . HIS A 1 112 ? -17.438 41.812 13.938 1 97.94 112 HIS A O 1
ATOM 826 N N . GLU A 1 113 ? -15.828 40.281 13.859 1 98 113 GLU A N 1
ATOM 827 C CA . GLU A 1 113 ? -16.516 39.438 14.836 1 98 113 GLU A CA 1
ATOM 828 C C . GLU A 1 113 ? -16.562 40.094 16.203 1 98 113 GLU A C 1
ATOM 830 O O . GLU A 1 113 ? -17.531 39.938 16.953 1 98 113 GLU A O 1
ATOM 835 N N . LEU A 1 114 ? -15.539 40.844 16.547 1 98.31 114 LEU A N 1
ATOM 836 C CA . LEU A 1 114 ? -15.531 41.562 17.812 1 98.31 114 LEU A CA 1
ATOM 837 C C . LEU A 1 114 ? -16.594 42.656 17.828 1 98.31 114 LEU A C 1
ATOM 839 O O . LEU A 1 114 ? -17.172 42.969 18.859 1 98.31 114 LEU A O 1
ATOM 843 N N . VAL A 1 115 ? -16.812 43.25 16.672 1 98.06 115 VAL A N 1
ATOM 844 C CA . VAL A 1 115 ? -17.891 44.25 16.531 1 98.06 115 VAL A CA 1
ATOM 845 C C . VAL A 1 115 ? -19.234 43.562 16.719 1 98.06 115 VAL A C 1
ATOM 847 O O . VAL A 1 115 ? -20.094 44.062 17.453 1 98.06 115 VAL A O 1
ATOM 850 N N . LYS A 1 116 ? -19.375 42.438 16.078 1 96.75 116 LYS A N 1
ATOM 851 C CA . LYS A 1 116 ? -20.609 41.688 16.188 1 96.75 116 LYS A CA 1
ATOM 852 C C . LYS A 1 116 ? -20.891 41.281 17.641 1 96.75 116 LYS A C 1
ATOM 854 O O . LYS A 1 116 ? -22.047 41.219 18.062 1 96.75 116 LYS A O 1
ATOM 859 N N . ASP A 1 117 ? -19.859 41.062 18.391 1 95.56 117 ASP A N 1
ATOM 860 C CA . ASP A 1 117 ? -19.969 40.688 19.781 1 95.56 117 ASP A CA 1
ATOM 861 C C . ASP A 1 117 ? -20.219 41.906 20.672 1 95.56 117 ASP A C 1
ATOM 863 O O . ASP A 1 117 ? -20.406 41.75 21.891 1 95.56 117 ASP A O 1
ATOM 867 N N . GLY A 1 118 ? -20.172 43.062 20.109 1 96.06 118 GLY A N 1
ATOM 868 C CA . GLY A 1 118 ? -20.406 44.281 20.859 1 96.06 118 GLY A CA 1
ATOM 869 C C . GLY A 1 118 ? -19.188 44.75 21.641 1 96.06 118 GLY A C 1
ATOM 870 O O . GLY A 1 118 ? -19.312 45.562 22.547 1 96.06 118 GLY A O 1
ATOM 871 N N . LEU A 1 119 ? -18.047 44.219 21.328 1 97.94 119 LEU A N 1
ATOM 872 C CA . LEU A 1 119 ? -16.828 44.531 22.078 1 97.94 119 LEU A CA 1
ATOM 873 C C . LEU A 1 119 ? -16.078 45.688 21.438 1 97.94 119 LEU A C 1
ATOM 875 O O . LEU A 1 119 ? -15.25 46.344 22.078 1 97.94 119 LEU A O 1
ATOM 879 N N . LEU A 1 120 ? -16.297 45.844 20.156 1 98.19 120 LEU A N 1
ATOM 880 C CA . LEU A 1 120 ? -15.836 47 19.406 1 98.19 120 LEU A CA 1
ATOM 881 C C . LEU A 1 120 ? -17 47.688 18.688 1 98.19 120 LEU A C 1
ATOM 883 O O . LEU A 1 120 ? -18.078 47.125 18.531 1 98.19 120 LEU A O 1
ATOM 887 N N . GLU A 1 121 ? -16.781 48.906 18.297 1 97.94 121 GLU A N 1
ATOM 888 C CA . GLU A 1 121 ? -17.719 49.625 17.438 1 97.94 121 GLU A CA 1
ATOM 889 C C . GLU A 1 121 ? -17.219 49.656 15.992 1 97.94 121 GLU A C 1
ATOM 891 O O . GLU A 1 121 ? -16.031 49.531 15.742 1 97.94 121 GLU A O 1
ATOM 896 N N . ILE A 1 122 ? -18.109 49.844 15.148 1 97.62 122 ILE A N 1
ATOM 897 C CA . ILE A 1 122 ? -17.766 49.938 13.734 1 97.62 122 ILE A CA 1
ATOM 898 C C . ILE A 1 122 ? -16.75 51.062 13.523 1 97.62 122 ILE A C 1
ATOM 900 O O . ILE A 1 122 ? -15.844 50.938 12.695 1 97.62 122 ILE A O 1
ATOM 904 N N . SER A 1 123 ? -16.891 52.094 14.281 1 97.5 123 SER A N 1
ATOM 905 C CA . SER A 1 123 ? -16.016 53.25 14.156 1 97.5 123 SER A CA 1
ATOM 906 C C . SER A 1 123 ? -14.602 52.938 14.633 1 97.5 123 SER A C 1
ATOM 908 O O . SER A 1 123 ? -13.672 53.688 14.344 1 97.5 123 SER A O 1
ATOM 910 N N . ASP A 1 124 ? -14.445 51.844 15.352 1 97.62 124 ASP A N 1
ATOM 911 C CA . ASP A 1 124 ? -13.133 51.469 15.836 1 97.62 124 ASP A CA 1
ATOM 912 C C . ASP A 1 124 ? -12.305 50.812 14.727 1 97.62 124 ASP A C 1
ATOM 914 O O . ASP A 1 124 ? -11.078 50.719 14.82 1 97.62 124 ASP A O 1
ATOM 918 N N . LEU A 1 125 ? -12.977 50.312 13.727 1 97.75 125 LEU A N 1
ATOM 919 C CA . LEU A 1 125 ? -12.305 49.531 12.695 1 97.75 125 LEU A CA 1
ATOM 920 C C . LEU A 1 125 ? -11.375 50.406 11.867 1 97.75 125 LEU A C 1
ATOM 922 O O . LEU A 1 125 ? -11.727 51.531 11.508 1 97.75 125 LEU A O 1
ATOM 926 N N . PRO A 1 126 ? -10.172 49.844 11.625 1 96.81 126 PRO A N 1
ATOM 927 C CA . PRO A 1 126 ? -9.258 50.594 10.758 1 96.81 126 PRO A CA 1
ATOM 928 C C . PRO A 1 126 ? -9.711 50.625 9.305 1 96.81 126 PRO A C 1
ATOM 930 O O . PRO A 1 126 ? -10.594 49.875 8.906 1 96.81 126 PRO A O 1
ATOM 933 N N . ALA A 1 127 ? -9.07 51.531 8.555 1 94.75 127 ALA A N 1
ATOM 934 C CA . ALA A 1 127 ? -9.289 51.5 7.113 1 94.75 127 ALA A CA 1
ATOM 935 C C . ALA A 1 127 ? -8.758 50.219 6.488 1 94.75 127 ALA A C 1
ATOM 937 O O . ALA A 1 127 ? -7.699 49.719 6.887 1 94.75 127 ALA A O 1
ATOM 938 N N . PRO A 1 128 ? -9.516 49.719 5.566 1 94.06 128 PRO A N 1
ATOM 939 C CA . PRO A 1 128 ? -9.023 48.531 4.883 1 94.06 128 PRO A CA 1
ATOM 940 C C . PRO A 1 128 ? -7.684 48.75 4.188 1 94.06 128 PRO A C 1
ATOM 942 O O . PRO A 1 128 ? -7.441 49.812 3.645 1 94.06 128 PRO A O 1
ATOM 945 N N . LEU A 1 129 ? -6.879 47.719 4.234 1 93.5 129 LEU A N 1
ATOM 946 C CA . LEU A 1 129 ? -5.582 47.781 3.572 1 93.5 129 LEU A CA 1
ATOM 947 C C . LEU A 1 129 ? -5.629 47.062 2.232 1 93.5 129 LEU A C 1
ATOM 949 O O . LEU A 1 129 ? -6.406 46.125 2.055 1 93.5 129 LEU A O 1
ATOM 953 N N . PRO A 1 130 ? -4.754 47.531 1.313 1 89.88 130 PRO A N 1
ATOM 954 C CA . PRO A 1 130 ? -4.672 46.781 0.049 1 89.88 130 PRO A CA 1
ATOM 955 C C . PRO A 1 130 ? -4.109 45.375 0.22 1 89.88 130 PRO A C 1
ATOM 957 O O . PRO A 1 130 ? -3.318 45.125 1.136 1 89.88 130 PRO A O 1
ATOM 960 N N . PHE A 1 131 ? -4.535 44.562 -0.74 1 91 131 PHE A N 1
ATOM 961 C CA . PHE A 1 131 ? -4.039 43.188 -0.753 1 91 131 PHE A CA 1
ATOM 962 C C . PHE A 1 131 ? -2.527 43.156 -0.949 1 91 131 PHE A C 1
ATOM 964 O O . PHE A 1 131 ? -1.99 43.906 -1.781 1 91 131 PHE A O 1
ATOM 971 N N . GLY A 1 132 ? -1.858 42.281 -0.238 1 93.12 132 GLY A N 1
ATOM 972 C CA . GLY A 1 132 ? -0.42 42.062 -0.27 1 93.12 132 GLY A CA 1
ATOM 973 C C . GLY A 1 132 ? 0.064 41.094 0.775 1 93.12 132 GLY A C 1
ATOM 974 O O . GLY A 1 132 ? -0.742 40.469 1.479 1 93.12 132 GLY A O 1
ATOM 975 N N . LYS A 1 133 ? 1.361 40.969 0.828 1 94.94 133 LYS A N 1
ATOM 976 C CA . LYS A 1 133 ? 1.952 40.094 1.837 1 94.94 133 LYS A CA 1
ATOM 977 C C . LYS A 1 133 ? 1.706 40.625 3.244 1 94.94 133 LYS A C 1
ATOM 979 O O . LYS A 1 133 ? 1.551 41.844 3.434 1 94.94 133 LYS A O 1
ATOM 984 N N . VAL A 1 134 ? 1.676 39.781 4.148 1 94.75 134 VAL A N 1
ATOM 985 C CA . VAL A 1 134 ? 1.458 40.188 5.531 1 94.75 134 VAL A CA 1
ATOM 986 C C . VAL A 1 134 ? 2.695 40.906 6.051 1 94.75 134 VAL A C 1
ATOM 988 O O . VAL A 1 134 ? 3.807 40.406 5.984 1 94.75 134 VAL A O 1
ATOM 991 N N . ASP A 1 135 ? 2.48 42.094 6.449 1 92.19 135 ASP A N 1
ATOM 992 C CA . ASP A 1 135 ? 3.453 42.781 7.289 1 92.19 135 ASP A CA 1
ATOM 993 C C . ASP A 1 135 ? 3.121 42.625 8.766 1 92.19 135 ASP A C 1
ATOM 995 O O . ASP A 1 135 ? 2.406 43.438 9.344 1 92.19 135 ASP A O 1
ATOM 999 N N . PHE A 1 136 ? 3.691 41.688 9.406 1 91.38 136 PHE A N 1
ATOM 1000 C CA . PHE A 1 136 ? 3.289 41.281 10.75 1 91.38 136 PHE A CA 1
ATOM 1001 C C . PHE A 1 136 ? 3.486 42.406 11.75 1 91.38 136 PHE A C 1
ATOM 1003 O O . PHE A 1 136 ? 2.678 42.562 12.664 1 91.38 136 PHE A O 1
ATOM 1010 N N . GLU A 1 137 ? 4.527 43.125 11.648 1 89.44 137 GLU A N 1
ATOM 1011 C CA . GLU A 1 137 ? 4.77 44.219 12.562 1 89.44 137 GLU A CA 1
ATOM 1012 C C . GLU A 1 137 ? 3.697 45.312 12.414 1 89.44 137 GLU A C 1
ATOM 1014 O O . GLU A 1 137 ? 3.16 45.781 13.406 1 89.44 137 GLU A O 1
ATOM 1019 N N . ALA A 1 138 ? 3.443 45.656 11.195 1 91.88 138 ALA A N 1
ATOM 1020 C CA . ALA A 1 138 ? 2.434 46.688 10.938 1 91.88 138 ALA A CA 1
ATOM 1021 C C . ALA A 1 138 ? 1.052 46.219 11.391 1 91.88 138 ALA A C 1
ATOM 1023 O O . ALA A 1 138 ? 0.275 47 11.945 1 91.88 138 ALA A O 1
ATOM 1024 N N . VAL A 1 139 ? 0.776 45 11.141 1 93.94 139 VAL A N 1
ATOM 1025 C CA . VAL A 1 139 ? -0.513 44.438 11.531 1 93.94 139 VAL A CA 1
ATOM 1026 C C . VAL A 1 139 ? -0.64 44.438 13.047 1 93.94 139 VAL A C 1
ATOM 1028 O O . VAL A 1 139 ? -1.686 44.781 13.594 1 93.94 139 VAL A O 1
ATOM 1031 N N . ALA A 1 140 ? 0.4 44.062 13.742 1 92.88 140 ALA A N 1
ATOM 1032 C CA . ALA A 1 140 ? 0.383 44.031 15.203 1 92.88 140 ALA A CA 1
ATOM 1033 C C . ALA A 1 140 ? 0.177 45.438 15.766 1 92.88 140 ALA A C 1
ATOM 1035 O O . ALA A 1 140 ? -0.6 45.625 16.703 1 92.88 140 ALA A O 1
ATOM 1036 N N . LYS A 1 141 ? 0.823 46.375 15.242 1 93.12 141 LYS A N 1
ATOM 1037 C CA . LYS A 1 141 ? 0.721 47.75 15.695 1 93.12 141 LYS A CA 1
ATOM 1038 C C . LYS A 1 141 ? -0.707 48.281 15.555 1 93.12 141 LYS A C 1
ATOM 1040 O O . LYS A 1 141 ? -1.175 49.062 16.391 1 93.12 141 LYS A O 1
ATOM 1045 N N . MET A 1 142 ? -1.306 47.812 14.531 1 95.75 142 MET A N 1
ATOM 1046 C CA . MET A 1 142 ? -2.66 48.281 14.242 1 95.75 142 MET A CA 1
ATOM 1047 C C . MET A 1 142 ? -3.686 47.5 15.055 1 95.75 142 MET A C 1
ATOM 1049 O O . MET A 1 142 ? -4.609 48.062 15.633 1 95.75 142 MET A O 1
ATOM 1053 N N . LYS A 1 143 ? -3.549 46.25 15.195 1 96.31 143 LYS A N 1
ATOM 1054 C CA . LYS A 1 143 ? -4.586 45.375 15.742 1 96.31 143 LYS A CA 1
ATOM 1055 C C . LYS A 1 143 ? -4.469 45.281 17.266 1 96.31 143 LYS A C 1
ATOM 1057 O O . LYS A 1 143 ? -5.477 45.125 17.953 1 96.31 143 LYS A O 1
ATOM 1062 N N . ASP A 1 144 ? -3.285 45.375 17.797 1 95.56 144 ASP A N 1
ATOM 1063 C CA . ASP A 1 144 ? -3.072 45.094 19.219 1 95.56 144 ASP A CA 1
ATOM 1064 C C . ASP A 1 144 ? -3.9 46.062 20.078 1 95.56 144 ASP A C 1
ATOM 1066 O O . ASP A 1 144 ? -4.586 45.625 21.016 1 95.56 144 ASP A O 1
ATOM 1070 N N . PRO A 1 145 ? -3.877 47.344 19.766 1 97.44 145 PRO A N 1
ATOM 1071 C CA . PRO A 1 145 ? -4.68 48.25 20.578 1 97.44 145 PRO A CA 1
ATOM 1072 C C . PRO A 1 145 ? -6.176 47.969 20.484 1 97.44 145 PRO A C 1
ATOM 1074 O O . PRO A 1 145 ? -6.906 48.156 21.469 1 97.44 145 PRO A O 1
ATOM 1077 N N . LEU A 1 146 ? -6.625 47.562 19.344 1 98.44 146 LEU A N 1
ATOM 1078 C CA . LEU A 1 146 ? -8.039 47.25 19.172 1 98.44 146 LEU A CA 1
ATOM 1079 C C . LEU A 1 146 ? -8.414 46 19.938 1 98.44 146 LEU A C 1
ATOM 1081 O O . LEU A 1 146 ? -9.484 45.938 20.547 1 98.44 146 LEU A O 1
ATOM 1085 N N . ILE A 1 147 ? -7.551 45.031 19.906 1 98.19 147 ILE A N 1
ATOM 1086 C CA . ILE A 1 147 ? -7.781 43.781 20.641 1 98.19 147 ILE A CA 1
ATOM 1087 C C . ILE A 1 147 ? -7.773 44.062 22.141 1 98.19 147 ILE A C 1
ATOM 1089 O O . ILE A 1 147 ? -8.586 43.5 22.875 1 98.19 147 ILE A O 1
ATOM 1093 N N . ALA A 1 148 ? -6.887 44.906 22.531 1 97.75 148 ALA A N 1
ATOM 1094 C CA . ALA A 1 148 ? -6.848 45.312 23.922 1 97.75 148 ALA A CA 1
ATOM 1095 C C . ALA A 1 148 ? -8.148 46 24.344 1 97.75 148 ALA A C 1
ATOM 1097 O O . ALA A 1 148 ? -8.695 45.719 25.406 1 97.75 148 ALA A O 1
ATOM 1098 N N . LYS A 1 149 ? -8.594 46.875 23.516 1 98.31 149 LYS A N 1
ATOM 1099 C CA . LYS A 1 149 ? -9.859 47.562 23.781 1 98.31 149 LYS A CA 1
ATOM 1100 C C . LYS A 1 149 ? -11.008 46.562 23.906 1 98.31 149 LYS A C 1
ATOM 1102 O O . LYS A 1 149 ? -11.805 46.656 24.844 1 98.31 149 LYS A O 1
ATOM 1107 N N . ALA A 1 150 ? -11.078 45.656 23.016 1 98.44 150 ALA A N 1
ATOM 1108 C CA . ALA A 1 150 ? -12.117 44.656 23.062 1 98.44 150 ALA A CA 1
ATOM 1109 C C . ALA A 1 150 ? -12.031 43.812 24.344 1 98.44 150 ALA A C 1
ATOM 1111 O O . ALA A 1 150 ? -13.055 43.5 24.953 1 98.44 150 ALA A O 1
ATOM 1112 N N . SER A 1 151 ? -10.836 43.469 24.734 1 98.06 151 SER A N 1
ATOM 1113 C CA . SER A 1 151 ? -10.641 42.688 25.938 1 98.06 151 SER A CA 1
ATOM 1114 C C . SER A 1 151 ? -11.086 43.469 27.188 1 98.06 151 SER A C 1
ATOM 1116 O O . SER A 1 151 ? -11.695 42.875 28.094 1 98.06 151 SER A O 1
ATOM 1118 N N . ILE A 1 152 ? -10.812 44.719 27.234 1 97.56 152 ILE A N 1
ATOM 1119 C CA . ILE A 1 152 ? -11.211 45.594 28.344 1 97.56 152 ILE A CA 1
ATOM 1120 C C . ILE A 1 152 ? -12.734 45.656 28.406 1 97.56 152 ILE A C 1
ATOM 1122 O O . ILE A 1 152 ? -13.336 45.531 29.469 1 97.56 152 ILE A O 1
ATOM 1126 N N . ASN A 1 153 ? -13.281 45.844 27.25 1 97.81 153 ASN A N 1
ATOM 1127 C CA . ASN A 1 153 ? -14.734 45.906 27.188 1 97.81 153 ASN A CA 1
ATOM 1128 C C . ASN A 1 153 ? -15.383 44.594 27.641 1 97.81 153 ASN A C 1
ATOM 1130 O O . ASN A 1 153 ? -16.422 44.594 28.312 1 97.81 153 ASN A O 1
ATOM 1134 N N . LEU A 1 154 ? -14.789 43.5 27.297 1 97.94 154 LEU A N 1
ATOM 1135 C CA . LEU A 1 154 ? -15.305 42.219 27.688 1 97.94 154 LEU A CA 1
ATOM 1136 C C . LEU A 1 154 ? -15.227 42 29.188 1 97.94 154 LEU A C 1
ATOM 1138 O O . LEU A 1 154 ? -16.188 41.562 29.812 1 97.94 154 LEU A O 1
ATOM 1142 N N . VAL A 1 155 ? -14.109 42.344 29.734 1 96.69 155 VAL A N 1
ATOM 1143 C CA . VAL A 1 155 ? -13.867 42.156 31.172 1 96.69 155 VAL A CA 1
ATOM 1144 C C . VAL A 1 155 ? -14.836 43 31.969 1 96.69 155 VAL A C 1
ATOM 1146 O O . VAL A 1 155 ? -15.289 42.594 33.031 1 96.69 155 VAL A O 1
ATOM 1149 N N . ASN A 1 156 ? -15.195 44.125 31.438 1 94.44 156 ASN A N 1
ATOM 1150 C CA . ASN A 1 156 ? -16.031 45.062 32.188 1 94.44 156 ASN A CA 1
ATOM 1151 C C . ASN A 1 156 ? -17.516 44.906 31.828 1 94.44 156 ASN A C 1
ATOM 1153 O O . ASN A 1 156 ? -18.359 45.594 32.375 1 94.44 156 ASN A O 1
ATOM 1157 N N . SER A 1 157 ? -17.75 44 31.047 1 91.94 157 SER A N 1
ATOM 1158 C CA . SER A 1 157 ? -19.125 43.812 30.594 1 91.94 157 SER A CA 1
ATOM 1159 C C . SER A 1 157 ? -19.922 42.969 31.562 1 91.94 157 SER A C 1
ATOM 1161 O O . SER A 1 157 ? -19.359 42.25 32.406 1 91.94 157 SER A O 1
ATOM 1163 N N . SER A 1 158 ? -21.25 43.156 31.484 1 87.5 158 SER A N 1
ATOM 1164 C CA . SER A 1 158 ? -22.172 42.281 32.219 1 87.5 158 SER A CA 1
ATOM 1165 C C . SER A 1 158 ? -22.891 41.312 31.266 1 87.5 158 SER A C 1
ATOM 1167 O O . SER A 1 158 ? -23.859 40.688 31.641 1 87.5 158 SER A O 1
ATOM 1169 N N . ASP A 1 159 ? -22.375 41.156 30.172 1 85.44 159 ASP A N 1
ATOM 1170 C CA . ASP A 1 159 ? -22.938 40.312 29.109 1 85.44 159 ASP A CA 1
ATOM 1171 C C . ASP A 1 159 ? -22.656 38.844 29.359 1 85.44 159 ASP A C 1
ATOM 1173 O O . ASP A 1 159 ? -21.703 38.5 30.078 1 85.44 159 ASP A O 1
ATOM 1177 N N . PRO A 1 160 ? -23.5 38.031 28.828 1 90.44 160 PRO A N 1
ATOM 1178 C CA . PRO A 1 160 ? -23.297 36.594 28.938 1 90.44 160 PRO A CA 1
ATOM 1179 C C . PRO A 1 160 ? -21.906 36.156 28.469 1 90.44 160 PRO A C 1
ATOM 1181 O O . PRO A 1 160 ? -21.391 35.125 28.922 1 90.44 160 PRO A O 1
ATOM 1184 N N . LEU A 1 161 ? -21.312 36.875 27.625 1 94.25 161 LEU A N 1
ATOM 1185 C CA . LEU A 1 161 ? -19.969 36.594 27.125 1 94.25 161 LEU A CA 1
ATOM 1186 C C . LEU A 1 161 ? -18.953 36.625 28.266 1 94.25 161 LEU A C 1
ATOM 1188 O O . LEU A 1 161 ? -17.969 35.875 28.25 1 94.25 161 LEU A O 1
ATOM 1192 N N . ARG A 1 162 ? -19.203 37.438 29.219 1 95 162 ARG A N 1
ATOM 1193 C CA . ARG A 1 162 ? -18.344 37.531 30.391 1 95 162 ARG A CA 1
ATOM 1194 C C . ARG A 1 162 ? -18.406 36.25 31.203 1 95 162 ARG A C 1
ATOM 1196 O O . ARG A 1 162 ? -17.391 35.781 31.75 1 95 162 ARG A O 1
ATOM 1203 N N . GLU A 1 163 ? -19.547 35.656 31.266 1 95.5 163 GLU A N 1
ATOM 1204 C CA . GLU A 1 163 ? -19.688 34.375 31.953 1 95.5 163 GLU A CA 1
ATOM 1205 C C . GLU A 1 163 ? -18.922 33.281 31.234 1 95.5 163 GLU A C 1
ATOM 1207 O O . GLU A 1 163 ? -18.328 32.406 31.875 1 95.5 163 GLU A O 1
ATOM 1212 N N . ASP A 1 164 ? -19 33.312 29.953 1 96.81 164 ASP A N 1
ATOM 1213 C CA . ASP A 1 164 ? -18.25 32.344 29.156 1 96.81 164 ASP A CA 1
ATOM 1214 C C . ASP A 1 164 ? -16.75 32.5 29.391 1 96.81 164 ASP A C 1
ATOM 1216 O O . ASP A 1 164 ? -16.016 31.516 29.406 1 96.81 164 ASP A O 1
ATOM 1220 N N . LEU A 1 165 ? -16.297 33.719 29.469 1 97.5 165 LEU A N 1
ATOM 1221 C CA . LEU A 1 165 ? -14.898 33.969 29.812 1 97.5 165 LEU A CA 1
ATOM 1222 C C . LEU A 1 165 ? -14.531 33.344 31.156 1 97.5 165 LEU A C 1
ATOM 1224 O O . LEU A 1 165 ? -13.469 32.75 31.281 1 97.5 165 LEU A O 1
ATOM 1228 N N . ASP A 1 166 ? -15.398 33.469 32.125 1 96.12 166 ASP A N 1
ATOM 1229 C CA . ASP A 1 166 ? -15.141 32.906 33.438 1 96.12 166 ASP A CA 1
ATOM 1230 C C . ASP A 1 166 ? -15.062 31.391 33.375 1 96.12 166 ASP A C 1
ATOM 1232 O O . ASP A 1 166 ? -14.211 30.781 34.031 1 96.12 166 ASP A O 1
ATOM 1236 N N . LYS A 1 167 ? -15.953 30.828 32.625 1 96.69 167 LYS A N 1
ATOM 1237 C CA . LYS A 1 167 ? -15.93 29.391 32.438 1 96.69 167 LYS A CA 1
ATOM 1238 C C . LYS A 1 167 ? -14.641 28.938 31.766 1 96.69 167 LYS A C 1
ATOM 1240 O O . LYS A 1 167 ? -14.07 27.906 32.125 1 96.69 167 LYS A O 1
ATOM 1245 N N . PHE A 1 168 ? -14.227 29.656 30.781 1 96.62 168 PHE A N 1
ATOM 1246 C CA . PHE A 1 168 ? -12.977 29.375 30.094 1 96.62 168 PHE A CA 1
ATOM 1247 C C . PHE A 1 168 ? -11.797 29.438 31.047 1 96.62 168 PHE A C 1
ATOM 1249 O O . PHE A 1 168 ? -10.961 28.531 31.078 1 96.62 168 PHE A O 1
ATOM 1256 N N . ARG A 1 169 ? -11.781 30.453 31.828 1 96.38 169 ARG A N 1
ATOM 1257 C CA . ARG A 1 169 ? -10.672 30.703 32.75 1 96.38 169 ARG A CA 1
ATOM 1258 C C . ARG A 1 169 ? -10.586 29.609 33.812 1 96.38 169 ARG A C 1
ATOM 1260 O O . ARG A 1 169 ? -9.492 29.234 34.219 1 96.38 169 ARG A O 1
ATOM 1267 N N . THR A 1 170 ? -11.688 29.031 34.188 1 95 170 THR A N 1
ATOM 1268 C CA . THR A 1 170 ? -11.703 28.094 35.312 1 95 170 THR A CA 1
ATOM 1269 C C . THR A 1 170 ? -11.711 26.656 34.812 1 95 170 THR A C 1
ATOM 1271 O O . THR A 1 170 ? -11.625 25.719 35.594 1 95 170 THR A O 1
ATOM 1274 N N . ASN A 1 171 ? -11.82 26.484 33.531 1 94.88 171 ASN A N 1
ATOM 1275 C CA . ASN A 1 171 ? -11.742 25.141 32.969 1 94.88 171 ASN A CA 1
ATOM 1276 C C . ASN A 1 171 ? -10.438 24.453 33.375 1 94.88 171 ASN A C 1
ATOM 1278 O O . ASN A 1 171 ? -9.352 24.953 33.094 1 94.88 171 ASN A O 1
ATOM 1282 N N . PRO A 1 172 ? -10.492 23.297 33.938 1 91.19 172 PRO A N 1
ATOM 1283 C CA . PRO A 1 172 ? -9.305 22.641 34.5 1 91.19 172 PRO A CA 1
ATOM 1284 C C . PRO A 1 172 ? -8.281 22.281 33.406 1 91.19 172 PRO A C 1
ATOM 1286 O O . PRO A 1 172 ? -7.082 22.234 33.688 1 91.19 172 PRO A O 1
ATOM 1289 N N . GLN A 1 173 ? -8.758 22.109 32.281 1 88.31 173 GLN A N 1
ATOM 1290 C CA . GLN A 1 173 ? -7.852 21.734 31.188 1 88.31 173 GLN A CA 1
ATOM 1291 C C . GLN A 1 173 ? -7.148 22.969 30.609 1 88.31 173 GLN A C 1
ATOM 1293 O O . GLN A 1 173 ? -6.098 22.844 29.984 1 88.31 173 GLN A O 1
ATOM 1298 N N . ILE A 1 174 ? -7.711 24.094 30.844 1 92.56 174 ILE A N 1
ATOM 1299 C CA . ILE A 1 174 ? -7.195 25.328 30.25 1 92.56 174 ILE A CA 1
ATOM 1300 C C . ILE A 1 174 ? -6.414 26.125 31.297 1 92.56 174 ILE A C 1
ATOM 1302 O O . ILE A 1 174 ? -5.34 26.656 31.016 1 92.56 174 ILE A O 1
ATOM 1306 N N . SER A 1 175 ? -6.938 26.078 32.5 1 91.38 175 SER A N 1
ATOM 1307 C CA . SER A 1 175 ? -6.371 26.891 33.562 1 91.38 175 SER A CA 1
ATOM 1308 C C . SER A 1 175 ? -4.93 26.484 33.844 1 91.38 175 SER A C 1
ATOM 1310 O O . SER A 1 175 ? -4.125 27.328 34.281 1 91.38 175 SER A O 1
ATOM 1312 N N . THR A 1 176 ? -4.562 25.281 33.531 1 84.38 176 THR A N 1
ATOM 1313 C CA . THR A 1 176 ? -3.248 24.734 33.844 1 84.38 176 THR A CA 1
ATOM 1314 C C . THR A 1 176 ? -2.15 25.484 33.094 1 84.38 176 THR A C 1
ATOM 1316 O O . THR A 1 176 ? -1.036 25.625 33.594 1 84.38 176 THR A O 1
ATOM 1319 N N . TRP A 1 177 ? -2.441 26.016 32.031 1 91.25 177 TRP A N 1
ATOM 1320 C CA . TRP A 1 177 ? -1.413 26.688 31.234 1 91.25 177 TRP A CA 1
ATOM 1321 C C . TRP A 1 177 ? -1.728 28.172 31.062 1 91.25 177 TRP A C 1
ATOM 1323 O O . TRP A 1 177 ? -0.822 28.984 30.875 1 91.25 177 TRP A O 1
ATOM 1333 N N . LEU A 1 178 ? -2.975 28.531 31.141 1 95.94 178 LEU A N 1
ATOM 1334 C CA . LEU A 1 178 ? -3.441 29.875 30.797 1 95.94 178 LEU A CA 1
ATOM 1335 C C . LEU A 1 178 ? -2.889 30.906 31.766 1 95.94 178 LEU A C 1
ATOM 1337 O O . LEU A 1 178 ? -2.336 31.938 31.359 1 95.94 178 LEU A O 1
ATOM 1341 N N . GLU A 1 179 ? -3.012 30.625 33.062 1 94.94 179 GLU A N 1
ATOM 1342 C CA . GLU A 1 179 ? -2.539 31.562 34.062 1 94.94 179 GLU A CA 1
ATOM 1343 C C . GLU A 1 179 ? -1.022 31.734 34 1 94.94 179 GLU A C 1
ATOM 1345 O O . GLU A 1 179 ? -0.502 32.844 34.188 1 94.94 179 GLU A O 1
ATOM 1350 N N . THR A 1 180 ? -0.413 30.625 33.781 1 95 180 THR A N 1
ATOM 1351 C CA . THR A 1 180 ? 1.042 30.656 33.688 1 95 180 THR A CA 1
ATOM 1352 C C . THR A 1 180 ? 1.483 31.453 32.469 1 95 180 THR A C 1
ATOM 1354 O O . THR A 1 180 ? 2.408 32.281 32.562 1 95 180 THR A O 1
ATOM 1357 N N . SER A 1 181 ? 0.829 31.266 31.406 1 96.06 181 SER A N 1
ATOM 1358 C CA . SER A 1 181 ? 1.135 32 30.188 1 96.06 181 SER A CA 1
ATOM 1359 C C . SER A 1 181 ? 0.906 33.5 30.359 1 96.06 181 SER A C 1
ATOM 1361 O O . SER A 1 181 ? 1.716 34.312 29.922 1 96.06 181 SER A O 1
ATOM 1363 N N . ALA A 1 182 ? -0.165 33.781 31.016 1 97.19 182 ALA A N 1
ATOM 1364 C CA . ALA A 1 182 ? -0.508 35.188 31.25 1 97.19 182 ALA A CA 1
ATOM 1365 C C . ALA A 1 182 ? 0.52 35.875 32.156 1 97.19 182 ALA A C 1
ATOM 1367 O O . ALA A 1 182 ? 0.95 37 31.875 1 97.19 182 ALA A O 1
ATOM 1368 N N . LEU A 1 183 ? 0.877 35.188 33.219 1 97.5 183 LEU A N 1
ATOM 1369 C CA . LEU A 1 183 ? 1.861 35.719 34.156 1 97.5 183 LEU A CA 1
ATOM 1370 C C . LEU A 1 183 ? 3.211 35.906 33.469 1 97.5 183 LEU A C 1
ATOM 1372 O O . LEU A 1 183 ? 3.865 36.938 33.656 1 97.5 183 LEU A O 1
ATOM 1376 N N . PHE A 1 184 ? 3.629 34.938 32.75 1 96.94 184 PHE A N 1
ATOM 1377 C CA . PHE A 1 184 ? 4.871 35.031 32 1 96.94 184 PHE A CA 1
ATOM 1378 C C . PHE A 1 184 ? 4.855 36.25 31.062 1 96.94 184 PHE A C 1
ATOM 1380 O O . PHE A 1 184 ? 5.809 37.031 31.031 1 96.94 184 PHE A O 1
ATOM 1387 N N . ALA A 1 185 ? 3.801 36.375 30.297 1 95.5 185 ALA A N 1
ATOM 1388 C CA . ALA A 1 185 ? 3.678 37.469 29.344 1 95.5 185 ALA A CA 1
ATOM 1389 C C . ALA A 1 185 ? 3.744 38.812 30.031 1 95.5 185 ALA A C 1
ATOM 1391 O O . ALA A 1 185 ? 4.344 39.75 29.516 1 95.5 185 ALA A O 1
ATOM 1392 N N . ALA A 1 186 ? 3.137 38.906 31.203 1 97.25 186 ALA A N 1
ATOM 1393 C CA . ALA A 1 186 ? 3.117 40.156 31.953 1 97.25 186 ALA A CA 1
ATOM 1394 C C . ALA A 1 186 ? 4.52 40.562 32.406 1 97.25 186 ALA A C 1
ATOM 1396 O O . ALA A 1 186 ? 4.941 41.688 32.281 1 97.25 186 ALA A O 1
ATOM 1397 N N . ILE A 1 187 ? 5.191 39.562 33 1 97.75 187 ILE A N 1
ATOM 1398 C CA . ILE A 1 187 ? 6.539 39.812 33.5 1 97.75 187 ILE A CA 1
ATOM 1399 C C . ILE A 1 187 ? 7.477 40.156 32.344 1 97.75 187 ILE A C 1
ATOM 1401 O O . ILE A 1 187 ? 8.281 41.062 32.438 1 97.75 187 ILE A O 1
ATOM 1405 N N . ASP A 1 188 ? 7.34 39.406 31.328 1 95.19 188 ASP A N 1
ATOM 1406 C CA . ASP A 1 188 ? 8.172 39.625 30.141 1 95.19 188 ASP A CA 1
ATOM 1407 C C . ASP A 1 188 ? 7.984 41 29.562 1 95.19 188 ASP A C 1
ATOM 1409 O O . ASP A 1 188 ? 8.953 41.656 29.188 1 95.19 188 ASP A O 1
ATOM 1413 N N . ASP A 1 189 ? 6.738 41.406 29.438 1 93.56 189 ASP A N 1
ATOM 1414 C CA . ASP A 1 189 ? 6.414 42.75 28.906 1 93.56 189 ASP A CA 1
ATOM 1415 C C . ASP A 1 189 ? 7.012 43.844 29.797 1 93.56 189 ASP A C 1
ATOM 1417 O O . ASP A 1 189 ? 7.488 44.844 29.281 1 93.56 189 ASP A O 1
ATOM 1421 N N . ALA A 1 190 ? 7.02 43.625 31 1 96.06 190 ALA A N 1
ATOM 1422 C CA . ALA A 1 190 ? 7.473 44.625 31.969 1 96.06 190 ALA A CA 1
ATOM 1423 C C . ALA A 1 190 ? 8.992 44.719 31.969 1 96.06 190 ALA A C 1
ATOM 1425 O O . ALA A 1 190 ? 9.547 45.844 32.062 1 96.06 190 ALA A O 1
ATOM 1426 N N . ILE A 1 191 ? 9.664 43.625 31.969 1 95.25 191 ILE A N 1
ATOM 1427 C CA . ILE A 1 191 ? 11.109 43.594 32.125 1 95.25 191 ILE A CA 1
ATOM 1428 C C . ILE A 1 191 ? 11.781 43.875 30.781 1 95.25 191 ILE A C 1
ATOM 1430 O O . ILE A 1 191 ? 12.789 44.562 30.719 1 95.25 191 ILE A O 1
ATOM 1434 N N . GLY A 1 192 ? 11.289 43.219 29.719 1 91.25 192 GLY A N 1
ATOM 1435 C CA . GLY A 1 192 ? 11.773 43.5 28.375 1 91.25 192 GLY A CA 1
ATOM 1436 C C . GLY A 1 192 ? 13.109 42.844 28.078 1 91.25 192 GLY A C 1
ATOM 1437 O O . GLY A 1 192 ? 13.82 43.281 27.156 1 91.25 192 GLY A O 1
ATOM 1438 N N . ALA A 1 193 ? 13.5 41.844 28.859 1 92.25 193 ALA A N 1
ATOM 1439 C CA . ALA A 1 193 ? 14.742 41.125 28.594 1 92.25 193 ALA A CA 1
ATOM 1440 C C . ALA A 1 193 ? 14.586 40.188 27.391 1 92.25 193 ALA A C 1
ATOM 1442 O O . ALA A 1 193 ? 13.461 39.875 26.984 1 92.25 193 ALA A O 1
ATOM 1443 N N . GLN A 1 194 ? 15.688 39.812 26.828 1 90 194 GLN A N 1
ATOM 1444 C CA . GLN A 1 194 ? 15.672 38.906 25.703 1 90 194 GLN A CA 1
ATOM 1445 C C . GLN A 1 194 ? 15.219 37.5 26.125 1 90 194 GLN A C 1
ATOM 1447 O O . GLN A 1 194 ? 14.523 36.812 25.375 1 90 194 GLN A O 1
ATOM 1452 N N . TYR A 1 195 ? 15.672 37.125 27.328 1 93.75 195 TYR A N 1
ATOM 1453 C CA . TYR A 1 195 ? 15.336 35.812 27.844 1 93.75 195 TYR A CA 1
ATOM 1454 C C . TYR A 1 195 ? 14.938 35.875 29.312 1 93.75 195 TYR A C 1
ATOM 1456 O O . TYR A 1 195 ? 15.414 36.75 30.047 1 93.75 195 TYR A O 1
ATOM 1464 N N . TRP A 1 196 ? 14.086 34.906 29.688 1 95.75 196 TRP A N 1
ATOM 1465 C CA . TRP A 1 196 ? 13.594 34.938 31.062 1 95.75 196 TRP A CA 1
ATOM 1466 C C . TRP A 1 196 ? 14.719 34.594 32.031 1 95.75 196 TRP A C 1
ATOM 1468 O O . TRP A 1 196 ? 14.656 35 33.219 1 95.75 196 TRP A O 1
ATOM 1478 N N . TRP A 1 197 ? 15.75 33.844 31.594 1 96.94 197 TRP A N 1
ATOM 1479 C CA . TRP A 1 197 ? 16.828 33.531 32.531 1 96.94 197 TRP A CA 1
ATOM 1480 C C . TRP A 1 197 ? 17.688 34.75 32.781 1 96.94 197 TRP A C 1
ATOM 1482 O O . TRP A 1 197 ? 18.641 34.688 33.562 1 96.94 197 TRP A O 1
ATOM 1492 N N . GLN A 1 198 ? 17.375 35.906 32.219 1 96.5 198 GLN A N 1
ATOM 1493 C CA . GLN A 1 198 ? 18 37.188 32.531 1 96.5 198 GLN A CA 1
ATOM 1494 C C . GLN A 1 198 ? 17.141 38.031 33.469 1 96.5 198 GLN A C 1
ATOM 1496 O O . GLN A 1 198 ? 17.531 39.125 33.875 1 96.5 198 GLN A O 1
ATOM 1501 N N . TRP A 1 199 ? 15.945 37.562 33.781 1 97.75 199 TRP A N 1
ATOM 1502 C CA . TRP A 1 199 ? 15.062 38.25 34.75 1 97.75 199 TRP A CA 1
ATOM 1503 C C . TRP A 1 199 ? 15.695 38.312 36.125 1 97.75 199 TRP A C 1
ATOM 1505 O O . TRP A 1 199 ? 16.656 37.594 36.406 1 97.75 199 TRP A O 1
ATOM 1515 N N . PRO A 1 200 ? 15.125 39.188 36.969 1 97.25 200 PRO A N 1
ATOM 1516 C CA . PRO A 1 200 ? 15.539 39.125 38.375 1 97.25 200 PRO A CA 1
ATOM 1517 C C . PRO A 1 200 ? 15.352 37.719 38.969 1 97.25 200 PRO A C 1
ATOM 1519 O O . PRO A 1 200 ? 14.367 37.062 38.688 1 97.25 200 PRO A O 1
ATOM 1522 N N . GLU A 1 201 ? 16.266 37.312 39.844 1 96.88 201 GLU A N 1
ATOM 1523 C CA . GLU A 1 201 ? 16.359 35.938 40.344 1 96.88 201 GLU A CA 1
ATOM 1524 C C . GLU A 1 201 ? 15.039 35.5 40.938 1 96.88 201 GLU A C 1
ATOM 1526 O O . GLU A 1 201 ? 14.633 34.344 40.75 1 96.88 201 GLU A O 1
ATOM 1531 N N . GLU A 1 202 ? 14.359 36.344 41.625 1 97.25 202 GLU A N 1
ATOM 1532 C CA . GLU A 1 202 ? 13.117 35.969 42.281 1 97.25 202 GLU A CA 1
ATOM 1533 C C . GLU A 1 202 ? 12.031 35.625 41.281 1 97.25 202 GLU A C 1
ATOM 1535 O O . GLU A 1 202 ? 11.211 34.719 41.531 1 97.25 202 GLU A O 1
ATOM 1540 N N . LEU A 1 203 ? 12.055 36.281 40.125 1 98.06 203 LEU A N 1
ATOM 1541 C CA . LEU A 1 203 ? 11.078 35.969 39.062 1 98.06 203 LEU A CA 1
ATOM 1542 C C . LEU A 1 203 ? 11.562 34.812 38.219 1 98.06 203 LEU A C 1
ATOM 1544 O O . LEU A 1 203 ? 10.781 33.938 37.844 1 98.06 203 LEU A O 1
ATOM 1548 N N . ARG A 1 204 ? 12.883 34.844 37.906 1 97.56 204 ARG A N 1
ATOM 1549 C CA . ARG A 1 204 ? 13.508 33.75 37.125 1 97.56 204 ARG A CA 1
ATOM 1550 C C . ARG A 1 204 ? 13.281 32.406 37.781 1 97.56 204 ARG A C 1
ATOM 1552 O O . ARG A 1 204 ? 12.93 31.438 37.125 1 97.56 204 ARG A O 1
ATOM 1559 N N . ASP A 1 205 ? 13.445 32.375 39.156 1 97.12 205 ASP A N 1
ATOM 1560 C CA . ASP A 1 205 ? 13.398 31.125 39.938 1 97.12 205 ASP A CA 1
ATOM 1561 C C . ASP A 1 205 ? 12.016 30.906 40.531 1 97.12 205 ASP A C 1
ATOM 1563 O O . ASP A 1 205 ? 11.82 30 41.344 1 97.12 205 ASP A O 1
ATOM 1567 N N . ARG A 1 206 ? 11.062 31.797 40.156 1 97.19 206 ARG A N 1
ATOM 1568 C CA . ARG A 1 206 ? 9.648 31.641 40.469 1 97.19 206 ARG A CA 1
ATOM 1569 C C . ARG A 1 206 ? 9.422 31.562 41.969 1 97.19 206 ARG A C 1
ATOM 1571 O O . ARG A 1 206 ? 8.734 30.656 42.469 1 97.19 206 ARG A O 1
ATOM 1578 N N . ASN A 1 207 ? 10.047 32.5 42.656 1 97.31 207 ASN A N 1
ATOM 1579 C CA . ASN A 1 207 ? 9.758 32.656 44.062 1 97.31 207 ASN A CA 1
ATOM 1580 C C . ASN A 1 207 ? 8.281 32.938 44.312 1 97.31 207 ASN A C 1
ATOM 1582 O O . ASN A 1 207 ? 7.707 33.812 43.656 1 97.31 207 ASN A O 1
ATOM 1586 N N . THR A 1 208 ? 7.719 32.312 45.281 1 97.38 208 THR A N 1
ATOM 1587 C CA . THR A 1 208 ? 6.277 32.375 45.5 1 97.38 208 THR A CA 1
ATOM 1588 C C . THR A 1 208 ? 5.836 33.781 45.781 1 97.38 208 THR A C 1
ATOM 1590 O O . THR A 1 208 ? 4.863 34.281 45.219 1 97.38 208 THR A O 1
ATOM 1593 N N . GLN A 1 209 ? 6.5 34.469 46.625 1 97.75 209 GLN A N 1
ATOM 1594 C CA . GLN A 1 209 ? 6.129 35.844 47 1 97.75 209 GLN A CA 1
ATOM 1595 C C . GLN A 1 209 ? 6.301 36.781 45.812 1 97.75 209 GLN A C 1
ATOM 1597 O O . GLN A 1 209 ? 5.48 37.688 45.625 1 97.75 209 GLN A O 1
ATOM 1602 N N . ALA A 1 210 ? 7.371 36.625 45.125 1 97.88 210 ALA A N 1
ATOM 1603 C CA . ALA A 1 210 ? 7.625 37.5 43.969 1 97.88 210 ALA A CA 1
ATOM 1604 C C . ALA A 1 210 ? 6.547 37.312 42.906 1 97.88 210 ALA A C 1
ATOM 1606 O O . ALA A 1 210 ? 6.129 38.281 42.25 1 97.88 210 ALA A O 1
ATOM 1607 N N . LEU A 1 211 ? 6.16 36.062 42.75 1 97.94 211 LEU A N 1
ATOM 1608 C CA . LEU A 1 211 ? 5.125 35.781 41.781 1 97.94 211 LEU A CA 1
ATOM 1609 C C . LEU A 1 211 ? 3.783 36.375 42.219 1 97.94 211 LEU A C 1
ATOM 1611 O O . LEU A 1 211 ? 3.023 36.875 41.375 1 97.94 211 LEU A O 1
ATOM 1615 N N . GLU A 1 212 ? 3.479 36.25 43.469 1 97.69 212 GLU A N 1
ATOM 1616 C CA . GLU A 1 212 ? 2.242 36.812 44 1 97.69 212 GLU A CA 1
ATOM 1617 C C . GLU A 1 212 ? 2.236 38.344 43.844 1 97.69 212 GLU A C 1
ATOM 1619 O O . GLU A 1 212 ? 1.215 38.906 43.469 1 97.69 212 GLU A O 1
ATOM 1624 N N . SER A 1 213 ? 3.34 38.875 44.156 1 98.06 213 SER A N 1
ATOM 1625 C CA . SER A 1 213 ? 3.467 40.312 43.969 1 98.06 213 SER A CA 1
ATOM 1626 C C . SER A 1 213 ? 3.297 40.719 42.5 1 98.06 213 SER A C 1
ATOM 1628 O O . SER A 1 213 ? 2.656 41.719 42.188 1 98.06 213 SER A O 1
ATOM 1630 N N . ALA A 1 214 ? 3.898 39.969 41.656 1 98.12 214 ALA A N 1
ATOM 1631 C CA . ALA A 1 214 ? 3.764 40.219 40.219 1 98.12 214 ALA A CA 1
ATOM 1632 C C . ALA A 1 214 ? 2.311 40.094 39.75 1 98.12 214 ALA A C 1
ATOM 1634 O O . ALA A 1 214 ? 1.828 40.875 38.938 1 98.12 214 ALA A O 1
ATOM 1635 N N . ARG A 1 215 ? 1.607 39.062 40.281 1 97.81 215 ARG A N 1
ATOM 1636 C CA . ARG A 1 215 ? 0.203 38.844 39.938 1 97.81 215 ARG A CA 1
ATOM 1637 C C . ARG A 1 215 ? -0.635 40.062 40.312 1 97.81 215 ARG A C 1
ATOM 1639 O O . ARG A 1 215 ? -1.54 40.469 39.594 1 97.81 215 ARG A O 1
ATOM 1646 N N . GLU A 1 216 ? -0.309 40.594 41.438 1 98.06 216 GLU A N 1
ATOM 1647 C CA . GLU A 1 216 ? -1.039 41.781 41.906 1 98.06 216 GLU A CA 1
ATOM 1648 C C . GLU A 1 216 ? -0.686 43 41.094 1 98.06 216 GLU A C 1
ATOM 1650 O O . GLU A 1 216 ? -1.573 43.75 40.656 1 98.06 216 GLU A O 1
ATOM 1655 N N . LYS A 1 217 ? 0.542 43.156 40.938 1 98.12 217 LYS A N 1
ATOM 1656 C CA . LYS A 1 217 ? 1.034 44.312 40.219 1 98.12 217 LYS A CA 1
ATOM 1657 C C . LYS A 1 217 ? 0.527 44.344 38.781 1 98.12 217 LYS A C 1
ATOM 1659 O O . LYS A 1 217 ? 0.205 45.406 38.25 1 98.12 217 LYS A O 1
ATOM 1664 N N . TYR A 1 218 ? 0.51 43.156 38.188 1 98.19 218 TYR A N 1
ATOM 1665 C CA . TYR A 1 218 ? 0.173 43.094 36.75 1 98.19 218 TYR A CA 1
ATOM 1666 C C . TYR A 1 218 ? -1.216 42.5 36.562 1 98.19 218 TYR A C 1
ATOM 1668 O O . TYR A 1 218 ? -1.479 41.875 35.531 1 98.19 218 TYR A O 1
ATOM 1676 N N . HIS A 1 219 ? -2.086 42.656 37.438 1 97.75 219 HIS A N 1
ATOM 1677 C CA . HIS A 1 219 ? -3.422 42.062 37.438 1 97.75 219 HIS A CA 1
ATOM 1678 C C . HIS A 1 219 ? -4.188 42.469 36.188 1 97.75 219 HIS A C 1
ATOM 1680 O O . HIS A 1 219 ? -4.828 41.594 35.562 1 97.75 219 HIS A O 1
ATOM 1686 N N . ASN A 1 220 ? -4.168 43.688 35.781 1 97.06 220 ASN A N 1
ATOM 1687 C CA . ASN A 1 220 ? -4.898 44.125 34.594 1 97.06 220 ASN A CA 1
ATOM 1688 C C . ASN A 1 220 ? -4.371 43.469 33.312 1 97.06 220 ASN A C 1
ATOM 1690 O O . ASN A 1 220 ? -5.152 43.031 32.469 1 97.06 220 ASN A O 1
ATOM 1694 N N . PHE A 1 221 ? -3.068 43.438 33.219 1 97.25 221 PHE A N 1
ATOM 1695 C CA . PHE A 1 221 ? -2.461 42.812 32.062 1 97.25 221 PHE A CA 1
ATOM 1696 C C . PHE A 1 221 ? -2.873 41.344 31.969 1 97.25 221 PHE A C 1
ATOM 1698 O O . PHE A 1 221 ? -3.258 40.875 30.891 1 97.25 221 PHE A O 1
ATOM 1705 N N . ILE A 1 222 ? -2.77 40.656 33.031 1 97.56 222 ILE A N 1
ATOM 1706 C CA . ILE A 1 222 ? -3.076 39.25 33.125 1 97.56 222 ILE A CA 1
ATOM 1707 C C . ILE A 1 222 ? -4.535 39 32.719 1 97.56 222 ILE A C 1
ATOM 1709 O O . ILE A 1 222 ? -4.832 38.125 31.922 1 97.56 222 ILE A O 1
ATOM 1713 N N . THR A 1 223 ? -5.402 39.812 33.219 1 97.19 223 THR A N 1
ATOM 1714 C CA . THR A 1 223 ? -6.828 39.688 32.938 1 97.19 223 THR A CA 1
ATOM 1715 C C . THR A 1 223 ? -7.102 39.938 31.453 1 97.19 223 THR A C 1
ATOM 1717 O O . THR A 1 223 ? -7.887 39.188 30.828 1 97.19 223 THR A O 1
ATOM 1720 N N . GLN A 1 224 ? -6.473 40.875 30.938 1 97.25 224 GLN A N 1
ATOM 1721 C CA . GLN A 1 224 ? -6.629 41.188 29.516 1 97.25 224 GLN A CA 1
ATOM 1722 C C . GLN A 1 224 ? -6.086 40.031 28.656 1 97.25 224 GLN A C 1
ATOM 1724 O O . GLN A 1 224 ? -6.695 39.656 27.641 1 97.25 224 GLN A O 1
ATOM 1729 N N . PHE A 1 225 ? -4.938 39.531 29.031 1 97.19 225 PHE A N 1
ATOM 1730 C CA . PHE A 1 225 ? -4.34 38.406 28.328 1 97.19 225 PHE A CA 1
ATOM 1731 C C . PHE A 1 225 ? -5.301 37.219 28.266 1 97.19 225 PHE A C 1
ATOM 1733 O O . PHE A 1 225 ? -5.512 36.625 27.203 1 97.19 225 PHE A O 1
ATOM 1740 N N . ILE A 1 226 ? -5.852 36.906 29.359 1 98.12 226 ILE A N 1
ATOM 1741 C CA . ILE A 1 226 ? -6.77 35.781 29.469 1 98.12 226 ILE A CA 1
ATOM 1742 C C . ILE A 1 226 ? -8.008 36.031 28.609 1 98.12 226 ILE A C 1
ATOM 1744 O O . ILE A 1 226 ? -8.477 35.125 27.906 1 98.12 226 ILE A O 1
ATOM 1748 N N . ALA A 1 227 ? -8.5 37.25 28.641 1 98.38 227 ALA A N 1
ATOM 1749 C CA . ALA A 1 227 ? -9.656 37.625 27.828 1 98.38 227 ALA A CA 1
ATOM 1750 C C . ALA A 1 227 ? -9.352 37.469 26.328 1 98.38 227 ALA A C 1
ATOM 1752 O O . ALA A 1 227 ? -10.188 37 25.562 1 98.38 227 ALA A O 1
ATOM 1753 N N . VAL A 1 228 ? -8.188 37.875 25.922 1 98.19 228 VAL A N 1
ATOM 1754 C CA . VAL A 1 228 ? -7.781 37.781 24.516 1 98.19 228 VAL A CA 1
ATOM 1755 C C . VAL A 1 228 ? -7.719 36.312 24.094 1 98.19 228 VAL A C 1
ATOM 1757 O O . VAL A 1 228 ? -8.18 35.938 23.016 1 98.19 228 VAL A O 1
ATOM 1760 N N . GLN A 1 229 ? -7.145 35.438 24.953 1 97.88 229 GLN A N 1
ATOM 1761 C CA . GLN A 1 229 ? -7.055 34.031 24.641 1 97.88 229 GLN A CA 1
ATOM 1762 C C . GLN A 1 229 ? -8.438 33.375 24.594 1 97.88 229 GLN A C 1
ATOM 1764 O O . GLN A 1 229 ? -8.672 32.438 23.812 1 97.88 229 GLN A O 1
ATOM 1769 N N . PHE A 1 230 ? -9.375 33.906 25.375 1 98.19 230 PHE A N 1
ATOM 1770 C CA . PHE A 1 230 ? -10.766 33.438 25.312 1 98.19 230 PHE A CA 1
ATOM 1771 C C . PHE A 1 230 ? -11.383 33.812 23.969 1 98.19 230 PHE A C 1
ATOM 1773 O O . PHE A 1 230 ? -12.062 33 23.344 1 98.19 230 PHE A O 1
ATOM 1780 N N . LEU A 1 231 ? -11.164 35.031 23.594 1 98.38 231 LEU A N 1
ATOM 1781 C CA . LEU A 1 231 ? -11.703 35.5 22.312 1 98.38 231 LEU A CA 1
ATOM 1782 C C . LEU A 1 231 ? -11.156 34.656 21.172 1 98.38 231 LEU A C 1
ATOM 1784 O O . LEU A 1 231 ? -11.898 34.281 20.25 1 98.38 231 LEU A O 1
ATOM 1788 N N . PHE A 1 232 ? -9.852 34.344 21.188 1 98 232 PHE A N 1
ATOM 1789 C CA . PHE A 1 232 ? -9.266 33.469 20.188 1 98 232 PHE A CA 1
ATOM 1790 C C . PHE A 1 232 ? -9.953 32.094 20.203 1 98 232 PHE A C 1
ATOM 1792 O O . PHE A 1 232 ? -10.336 31.578 19.156 1 98 232 PHE A O 1
ATOM 1799 N N . GLN A 1 233 ? -10.047 31.547 21.438 1 97.56 233 GLN A N 1
ATOM 1800 C CA . GLN A 1 233 ? -10.68 30.25 21.594 1 97.56 233 GLN A CA 1
ATOM 1801 C C . GLN A 1 233 ? -12.086 30.234 21 1 97.56 233 GLN A C 1
ATOM 1803 O O . GLN A 1 233 ? -12.453 29.312 20.281 1 97.56 233 GLN A O 1
ATOM 1808 N N . ARG A 1 234 ? -12.789 31.188 21.281 1 97.69 234 ARG A N 1
ATOM 1809 C CA . ARG A 1 234 ? -14.172 31.281 20.828 1 97.69 234 ARG A CA 1
ATOM 1810 C C . ARG A 1 234 ? -14.25 31.344 19.312 1 97.69 234 ARG A C 1
ATOM 1812 O O . ARG A 1 234 ? -15.016 30.609 18.688 1 97.69 234 ARG A O 1
ATOM 1819 N N . GLN A 1 235 ? -13.461 32.219 18.703 1 98.62 235 GLN A N 1
ATOM 1820 C CA . GLN A 1 235 ? -13.516 32.406 17.266 1 98.62 235 GLN A CA 1
ATOM 1821 C C . GLN A 1 235 ? -12.992 31.156 16.547 1 98.62 235 GLN A C 1
ATOM 1823 O O . GLN A 1 235 ? -13.57 30.719 15.547 1 98.62 235 GLN A O 1
ATOM 1828 N N . TRP A 1 236 ? -11.953 30.531 17.047 1 98.69 236 TRP A N 1
ATOM 1829 C CA . TRP A 1 236 ? -11.414 29.328 16.406 1 98.69 236 TRP A CA 1
ATOM 1830 C C . TRP A 1 236 ? -12.391 28.156 16.531 1 98.69 236 TRP A C 1
ATOM 1832 O O . TRP A 1 236 ? -12.586 27.406 15.586 1 98.69 236 TRP A O 1
ATOM 1842 N N . GLN A 1 237 ? -12.961 28.031 17.703 1 98.19 237 GLN A N 1
ATOM 1843 C CA . GLN A 1 237 ? -13.922 26.953 17.891 1 98.19 237 GLN A CA 1
ATOM 1844 C C . GLN A 1 237 ? -15.109 27.094 16.938 1 98.19 237 GLN A C 1
ATOM 1846 O O . GLN A 1 237 ? -15.664 26.094 16.484 1 98.19 237 GLN A O 1
ATOM 1851 N N . ALA A 1 238 ? -15.508 28.328 16.719 1 98.62 238 ALA A N 1
ATOM 1852 C CA . ALA A 1 238 ? -16.578 28.547 15.75 1 98.62 238 ALA A CA 1
ATOM 1853 C C . ALA A 1 238 ? -16.172 28.031 14.367 1 98.62 238 ALA A C 1
ATOM 1855 O O . ALA A 1 238 ? -16.969 27.375 13.695 1 98.62 238 ALA A O 1
ATOM 1856 N N . VAL A 1 239 ? -14.984 28.312 13.945 1 98.81 239 VAL A N 1
ATOM 1857 C CA . VAL A 1 239 ? -14.453 27.859 12.656 1 98.81 239 VAL A CA 1
ATOM 1858 C C . VAL A 1 239 ? -14.352 26.328 12.648 1 98.81 239 VAL A C 1
ATOM 1860 O O . VAL A 1 239 ? -14.797 25.672 11.703 1 98.81 239 VAL A O 1
ATOM 1863 N N . HIS A 1 240 ? -13.797 25.781 13.688 1 98.81 240 HIS A N 1
ATOM 1864 C CA . HIS A 1 240 ? -13.586 24.344 13.82 1 98.81 240 HIS A CA 1
ATOM 1865 C C . HIS A 1 240 ? -14.906 23.578 13.797 1 98.81 240 HIS A C 1
ATOM 1867 O O . HIS A 1 240 ? -15.047 22.594 13.062 1 98.81 240 HIS A O 1
ATOM 1873 N N . GLN A 1 241 ? -15.867 24.047 14.555 1 98.62 241 GLN A N 1
ATOM 1874 C CA . GLN A 1 241 ? -17.172 23.406 14.609 1 98.62 241 GLN A CA 1
ATOM 1875 C C . GLN A 1 241 ? -17.891 23.484 13.266 1 98.62 241 GLN A C 1
ATOM 1877 O O . GLN A 1 241 ? -18.547 22.531 12.844 1 98.62 241 GLN A O 1
ATOM 1882 N N . TYR A 1 242 ? -17.766 24.594 12.656 1 98.75 242 TYR A N 1
ATOM 1883 C CA . TYR A 1 242 ? -18.375 24.734 11.336 1 98.75 242 TYR A CA 1
ATOM 1884 C C . TYR A 1 242 ? -17.75 23.766 10.344 1 98.75 242 TYR A C 1
ATOM 1886 O O . TYR A 1 242 ? -18.453 23.078 9.602 1 98.75 242 TYR A O 1
ATOM 1894 N N . ALA A 1 243 ? -16.438 23.703 10.328 1 98.81 243 ALA A N 1
ATOM 1895 C CA . ALA A 1 243 ? -15.758 22.766 9.453 1 98.81 243 ALA A CA 1
ATOM 1896 C C . ALA A 1 243 ? -16.297 21.344 9.648 1 98.81 243 ALA A C 1
ATOM 1898 O O . ALA A 1 243 ? -16.688 20.688 8.688 1 98.81 243 ALA A O 1
ATOM 1899 N N . ASN A 1 244 ? -16.406 20.891 10.867 1 98.62 244 ASN A N 1
ATOM 1900 C CA . ASN A 1 244 ? -16.891 19.547 11.188 1 98.62 244 ASN A CA 1
ATOM 1901 C C . ASN A 1 244 ? -18.344 19.359 10.758 1 98.62 244 ASN A C 1
ATOM 1903 O O . ASN A 1 244 ? -18.719 18.281 10.281 1 98.62 244 ASN A O 1
ATOM 1907 N N . SER A 1 245 ? -19.125 20.391 10.914 1 98.31 245 SER A N 1
ATOM 1908 C CA . SER A 1 245 ? -20.547 20.297 10.602 1 98.31 245 SER A CA 1
ATOM 1909 C C . SER A 1 245 ? -20.766 20.062 9.117 1 98.31 245 SER A C 1
ATOM 1911 O O . SER A 1 245 ? -21.781 19.5 8.719 1 98.31 245 SER A O 1
ATOM 1913 N N . ILE A 1 246 ? -19.781 20.422 8.328 1 97.31 246 ILE A N 1
ATOM 1914 C CA . ILE A 1 246 ? -19.953 20.25 6.891 1 97.31 246 ILE A CA 1
ATOM 1915 C C . ILE A 1 246 ? -19.031 19.141 6.391 1 97.31 246 ILE A C 1
ATOM 1917 O O . ILE A 1 246 ? -18.75 19.047 5.191 1 97.31 246 ILE A O 1
ATOM 1921 N N . GLY A 1 247 ? -18.438 18.391 7.254 1 96.81 247 GLY A N 1
ATOM 1922 C CA . GLY A 1 247 ? -17.719 17.188 6.898 1 96.81 247 GLY A CA 1
ATOM 1923 C C . GLY A 1 247 ? -16.25 17.422 6.645 1 96.81 247 GLY A C 1
ATOM 1924 O O . GLY A 1 247 ? -15.578 16.609 5.992 1 96.81 247 GLY A O 1
ATOM 1925 N N . ILE A 1 248 ? -15.711 18.562 7.105 1 98.44 248 ILE A N 1
ATOM 1926 C CA . ILE A 1 248 ? -14.305 18.875 6.926 1 98.44 248 ILE A CA 1
ATOM 1927 C C . ILE A 1 248 ? -13.562 18.703 8.25 1 98.44 248 ILE A C 1
ATOM 1929 O O . ILE A 1 248 ? -14 19.203 9.281 1 98.44 248 ILE A O 1
ATOM 1933 N N . ARG A 1 249 ? -12.539 17.938 8.227 1 98.62 249 ARG A N 1
ATOM 1934 C CA . ARG A 1 249 ? -11.648 17.797 9.375 1 98.62 249 ARG A CA 1
ATOM 1935 C C . ARG A 1 249 ? -10.461 18.75 9.273 1 98.62 249 ARG A C 1
ATOM 1937 O O . ARG A 1 249 ? -9.93 18.984 8.188 1 98.62 249 ARG A O 1
ATOM 1944 N N . ILE A 1 250 ? -10 19.234 10.391 1 98.88 250 ILE A N 1
ATOM 1945 C CA . ILE A 1 250 ? -8.852 20.141 10.398 1 98.88 250 ILE A CA 1
ATOM 1946 C C . ILE A 1 250 ? -7.621 19.406 10.93 1 98.88 250 ILE A C 1
ATOM 1948 O O . ILE A 1 250 ? -7.652 18.844 12.023 1 98.88 250 ILE A O 1
ATOM 1952 N N . ILE A 1 251 ? -6.59 19.375 10.125 1 98.81 251 ILE A N 1
ATOM 1953 C CA . ILE A 1 251 ? -5.289 18.859 10.523 1 98.81 251 ILE A CA 1
ATOM 1954 C C . ILE A 1 251 ? -4.387 20 10.977 1 98.81 251 ILE A C 1
ATOM 1956 O O . ILE A 1 251 ? -4.09 20.922 10.195 1 98.81 251 ILE A O 1
ATOM 1960 N N . GLY A 1 252 ? -3.98 19.969 12.25 1 98.56 252 GLY A N 1
ATOM 1961 C CA . GLY A 1 252 ? -3.047 20.953 12.758 1 98.56 252 GLY A CA 1
ATOM 1962 C C . GLY A 1 252 ? -1.596 20.531 12.617 1 98.56 252 GLY A C 1
ATOM 1963 O O . GLY A 1 252 ? -1.287 19.562 11.922 1 98.56 252 GLY A O 1
ATOM 1964 N N . ASP A 1 253 ? -0.734 21.312 13.195 1 97.81 253 ASP A N 1
ATOM 1965 C CA . ASP A 1 253 ? 0.705 21.078 13.211 1 97.81 253 ASP A CA 1
ATOM 1966 C C . ASP A 1 253 ? 1.307 21.422 14.57 1 97.81 253 ASP A C 1
ATOM 1968 O O . ASP A 1 253 ? 0.96 22.438 15.164 1 97.81 253 ASP A O 1
ATOM 1972 N N . MET A 1 254 ? 2.143 20.531 15.039 1 96.62 254 MET A N 1
ATOM 1973 C CA . MET A 1 254 ? 2.766 20.719 16.344 1 96.62 254 MET A CA 1
ATOM 1974 C C . MET A 1 254 ? 4.281 20.609 16.25 1 96.62 254 MET A C 1
ATOM 1976 O O . MET A 1 254 ? 4.809 19.531 15.938 1 96.62 254 MET A O 1
ATOM 1980 N N . PRO A 1 255 ? 4.973 21.719 16.484 1 94.38 255 PRO A N 1
ATOM 1981 C CA . PRO A 1 255 ? 6.422 21.547 16.609 1 94.38 255 PRO A CA 1
ATOM 1982 C C . PRO A 1 255 ? 6.805 20.625 17.766 1 94.38 255 PRO A C 1
ATOM 1984 O O . PRO A 1 255 ? 6.172 20.672 18.828 1 94.38 255 PRO A O 1
ATOM 1987 N N . ILE A 1 256 ? 7.781 19.875 17.578 1 95.19 256 ILE A N 1
ATOM 1988 C CA . ILE A 1 256 ? 8.172 18.953 18.641 1 95.19 256 ILE A CA 1
ATOM 1989 C C . ILE A 1 256 ? 8.742 19.734 19.812 1 95.19 256 ILE A C 1
ATOM 1991 O O . ILE A 1 256 ? 8.445 19.438 20.969 1 95.19 256 ILE A O 1
ATOM 1995 N N . TYR A 1 257 ? 9.531 20.781 19.547 1 94.75 257 TYR A N 1
ATOM 1996 C CA . TYR A 1 257 ? 10.172 21.531 20.625 1 94.75 257 TYR A CA 1
ATOM 1997 C C . TYR A 1 257 ? 9.469 22.875 20.828 1 94.75 257 TYR A C 1
ATOM 1999 O O . TYR A 1 257 ? 8.727 23.328 19.953 1 94.75 257 TYR A O 1
ATOM 2007 N N . VAL A 1 258 ? 9.711 23.438 21.984 1 93.06 258 VAL A N 1
ATOM 2008 C CA .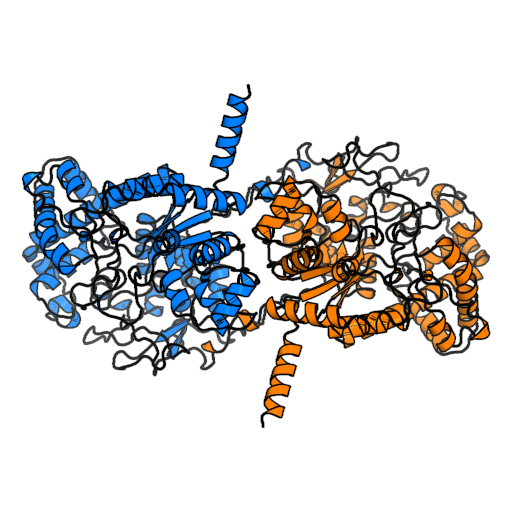 VAL A 1 258 ? 9.18 24.766 22.312 1 93.06 258 VAL A CA 1
ATOM 2009 C C . VAL A 1 258 ? 10.328 25.75 22.453 1 93.06 258 VAL A C 1
ATOM 2011 O O . VAL A 1 258 ? 11.477 25.359 22.672 1 93.06 258 VAL A O 1
ATOM 2014 N N . GLY A 1 259 ? 10.039 26.953 22.25 1 89.38 259 GLY A N 1
ATOM 2015 C CA . GLY A 1 259 ? 11.062 27.969 22.406 1 89.38 259 GLY A CA 1
ATOM 2016 C C . GLY A 1 259 ? 11.594 28.062 23.828 1 89.38 259 GLY A C 1
ATOM 2017 O O . GLY A 1 259 ? 10.844 27.922 24.781 1 89.38 259 GLY A O 1
ATOM 2018 N N . GLY A 1 260 ? 12.938 28.312 23.906 1 91.25 260 GLY A N 1
ATOM 2019 C CA . GLY A 1 260 ? 13.539 28.484 25.219 1 91.25 260 GLY A CA 1
ATOM 2020 C C . GLY A 1 260 ? 12.914 29.625 26.016 1 91.25 260 GLY A C 1
ATOM 2021 O O . GLY A 1 260 ? 12.688 29.484 27.219 1 91.25 260 GLY A O 1
ATOM 2022 N N . HIS A 1 261 ? 12.734 30.734 25.344 1 92.06 261 HIS A N 1
ATOM 2023 C CA . HIS A 1 261 ? 12.047 31.859 25.969 1 92.06 261 HIS A CA 1
ATOM 2024 C C . HIS A 1 261 ? 10.531 31.719 25.844 1 92.06 261 HIS A C 1
ATOM 2026 O O . HIS A 1 261 ? 9.914 32.375 25 1 92.06 261 HIS A O 1
ATOM 2032 N N . SER A 1 262 ? 10.016 30.922 26.734 1 92.75 262 SER A N 1
ATOM 2033 C CA . SER A 1 262 ? 8.586 30.625 26.719 1 92.75 262 SER A CA 1
ATOM 2034 C C . SER A 1 262 ? 8.062 30.359 28.125 1 92.75 262 SER A C 1
ATOM 2036 O O . SER A 1 262 ? 8.836 30 29.016 1 92.75 262 SER A O 1
ATOM 2038 N N . ALA A 1 263 ? 6.785 30.547 28.234 1 94.75 263 ALA A N 1
ATOM 2039 C CA . ALA A 1 263 ? 6.121 30.203 29.5 1 94.75 263 ALA A CA 1
ATOM 2040 C C . ALA A 1 263 ? 6.285 28.719 29.812 1 94.75 263 ALA A C 1
ATOM 2042 O O . ALA A 1 263 ? 6.395 28.344 30.984 1 94.75 263 ALA A O 1
ATOM 2043 N N . ASP A 1 264 ? 6.359 27.891 28.828 1 94.75 264 ASP A N 1
ATOM 2044 C CA . ASP A 1 264 ? 6.477 26.438 28.984 1 94.75 264 ASP A CA 1
ATOM 2045 C C . ASP A 1 264 ? 7.762 26.062 29.719 1 94.75 264 ASP A C 1
ATOM 2047 O O . ASP A 1 264 ? 7.73 25.312 30.688 1 94.75 264 ASP A O 1
ATOM 2051 N N . VAL A 1 265 ? 8.812 26.672 29.203 1 96.12 265 VAL A N 1
ATOM 2052 C CA . VAL A 1 265 ? 10.109 26.312 29.766 1 96.12 265 VAL A CA 1
ATOM 2053 C C . VAL A 1 265 ? 10.281 26.984 31.125 1 96.12 265 VAL A C 1
ATOM 2055 O O . VAL A 1 265 ? 10.719 26.344 32.094 1 96.12 265 VAL A O 1
ATOM 2058 N N . TRP A 1 266 ? 9.891 28.219 31.219 1 96.88 266 TRP A N 1
ATOM 2059 C CA . TRP A 1 266 ? 10.031 29 32.438 1 96.88 266 TRP A CA 1
ATOM 2060 C C . TRP A 1 266 ? 9.289 28.328 33.594 1 96.88 266 TRP A C 1
ATOM 2062 O O . TRP A 1 266 ? 9.82 28.203 34.719 1 96.88 266 TRP A O 1
ATOM 2072 N N . ALA A 1 267 ? 8.172 27.812 33.344 1 96.31 267 ALA A N 1
ATOM 2073 C CA . ALA A 1 267 ? 7.301 27.281 34.406 1 96.31 267 ALA A CA 1
ATOM 2074 C C . ALA A 1 267 ? 7.594 25.812 34.688 1 96.31 267 ALA A C 1
ATOM 2076 O O . ALA A 1 267 ? 7.16 25.266 35.688 1 96.31 267 ALA A O 1
ATOM 2077 N N . ASN A 1 268 ? 8.336 25.156 33.812 1 96.12 268 ASN A N 1
ATOM 2078 C CA . ASN A 1 268 ? 8.578 23.719 33.906 1 96.12 268 ASN A CA 1
ATOM 2079 C C . ASN A 1 268 ? 10.047 23.391 33.688 1 96.12 268 ASN A C 1
ATOM 2081 O O . ASN A 1 268 ? 10.375 22.484 32.938 1 96.12 268 ASN A O 1
ATOM 2085 N N . ARG A 1 269 ? 10.875 24 34.344 1 96.69 269 ARG A N 1
ATOM 2086 C CA . ARG A 1 269 ? 12.312 23.984 34.094 1 96.69 269 ARG A CA 1
ATOM 2087 C C . ARG A 1 269 ? 12.859 22.562 34.188 1 96.69 269 ARG A C 1
ATOM 2089 O O . ARG A 1 269 ? 13.75 22.172 33.438 1 96.69 269 ARG A O 1
ATOM 2096 N N . GLN A 1 270 ? 12.344 21.719 35.094 1 96.12 270 GLN A N 1
ATOM 2097 C CA . GLN A 1 270 ? 12.859 20.375 35.344 1 96.12 270 GLN A CA 1
ATOM 2098 C C . GLN A 1 270 ? 12.609 19.469 34.125 1 96.12 270 GLN A C 1
ATOM 2100 O O . GLN A 1 270 ? 13.242 18.422 34 1 96.12 270 GLN A O 1
ATOM 2105 N N . MET A 1 271 ? 11.711 19.891 33.312 1 97.06 271 MET A N 1
ATOM 2106 C CA . MET A 1 271 ? 11.328 19.062 32.156 1 97.06 271 MET A CA 1
ATOM 2107 C C . MET A 1 271 ? 12.234 19.312 30.969 1 97.06 271 MET A C 1
ATOM 2109 O O . MET A 1 271 ? 12.109 18.672 29.922 1 97.06 271 MET A O 1
ATOM 2113 N N . PHE A 1 272 ? 13.203 20.219 31.109 1 97.94 272 PHE A N 1
ATOM 2114 C CA . PHE A 1 272 ? 14.062 20.609 30 1 97.94 272 PHE A CA 1
ATOM 2115 C C . PHE A 1 272 ? 15.531 20.547 30.391 1 97.94 272 PHE A C 1
ATOM 2117 O O . PHE A 1 272 ? 15.859 20.562 31.578 1 97.94 272 PHE A O 1
ATOM 2124 N N . GLU A 1 273 ? 16.344 20.422 29.391 1 97.69 273 GLU A N 1
ATOM 2125 C CA . GLU A 1 273 ? 17.781 20.406 29.609 1 97.69 273 GLU A CA 1
ATOM 2126 C C . GLU A 1 273 ? 18.344 21.828 29.766 1 97.69 273 GLU A C 1
ATOM 2128 O O . GLU A 1 273 ? 18.844 22.406 28.812 1 97.69 273 GLU A O 1
ATOM 2133 N N . LEU A 1 274 ? 18.375 22.234 31 1 98.12 274 LEU A N 1
ATOM 2134 C CA . LEU A 1 274 ? 18.797 23.594 31.328 1 98.12 274 LEU A CA 1
ATOM 2135 C C . LEU A 1 274 ? 19.969 23.578 32.281 1 98.12 274 LEU A C 1
ATOM 2137 O O . LEU A 1 274 ? 20.188 22.594 33 1 98.12 274 LEU A O 1
ATOM 2141 N N . ASP A 1 275 ? 20.719 24.641 32.188 1 96.75 275 ASP A N 1
ATOM 2142 C CA . ASP A 1 275 ? 21.703 24.859 33.25 1 96.75 275 ASP A CA 1
ATOM 2143 C C . ASP A 1 275 ? 21.031 25.141 34.594 1 96.75 275 ASP A C 1
ATOM 2145 O O . ASP A 1 275 ? 20.25 26.094 34.719 1 96.75 275 ASP A O 1
ATOM 2149 N N . PRO A 1 276 ? 21.297 24.391 35.562 1 94.06 276 PRO A N 1
ATOM 2150 C CA . PRO A 1 276 ? 20.562 24.516 36.812 1 94.06 276 PRO A CA 1
ATOM 2151 C C . PRO A 1 276 ? 20.828 25.844 37.531 1 94.06 276 PRO A C 1
ATOM 2153 O O . PRO A 1 276 ? 20 26.281 38.344 1 94.06 276 PRO A O 1
ATOM 2156 N N . GLN A 1 277 ? 21.938 26.469 37.25 1 93.12 277 GLN A N 1
ATOM 2157 C CA . GLN A 1 277 ? 22.281 27.719 37.938 1 93.12 277 GLN A CA 1
ATOM 2158 C C . GLN A 1 277 ? 21.672 28.922 37.219 1 93.12 277 GLN A C 1
ATOM 2160 O O . GLN A 1 277 ? 21.094 29.797 37.844 1 93.12 277 GLN A O 1
ATOM 2165 N N . THR A 1 278 ? 21.734 28.891 35.969 1 94.12 278 THR A N 1
ATOM 2166 C CA . THR A 1 278 ? 21.359 30.094 35.219 1 94.12 278 THR A CA 1
ATOM 2167 C C . THR A 1 278 ? 19.953 29.969 34.656 1 94.12 278 THR A C 1
ATOM 2169 O O . THR A 1 278 ? 19.297 30.969 34.406 1 94.12 278 THR A O 1
ATOM 2172 N N . GLY A 1 279 ? 19.531 28.766 34.438 1 96 279 GLY A N 1
ATOM 2173 C CA . GLY A 1 279 ? 18.25 28.547 33.781 1 96 279 GLY A CA 1
ATOM 2174 C C . GLY A 1 279 ? 18.344 28.578 32.25 1 96 279 GLY A C 1
ATOM 2175 O O . GLY A 1 279 ? 17.359 28.297 31.578 1 96 279 GLY A O 1
ATOM 2176 N N . ALA A 1 280 ? 19.547 28.906 31.734 1 96.88 280 ALA A N 1
ATOM 2177 C CA . ALA A 1 280 ? 19.75 28.891 30.281 1 96.88 280 ALA A CA 1
ATOM 2178 C C . ALA A 1 280 ? 19.812 27.469 29.75 1 96.88 280 ALA A C 1
ATOM 2180 O O . ALA A 1 280 ? 20.094 26.531 30.5 1 96.88 280 ALA A O 1
ATOM 2181 N N . PRO A 1 281 ? 19.516 27.312 28.453 1 97.19 281 PRO A N 1
ATOM 2182 C CA . PRO A 1 281 ? 19.625 25.969 27.875 1 97.19 281 PRO A CA 1
ATOM 2183 C C . PRO A 1 281 ? 21.016 25.375 28 1 97.19 281 PRO A C 1
ATOM 2185 O O . PRO A 1 281 ? 22.016 26.078 27.797 1 97.19 281 PRO A O 1
ATOM 2188 N N . ALA A 1 282 ? 21.109 24.156 28.422 1 97.69 282 ALA A N 1
ATOM 2189 C CA . ALA A 1 282 ? 22.375 23.422 28.484 1 97.69 282 ALA A CA 1
ATOM 2190 C C . ALA A 1 282 ? 22.594 22.609 27.203 1 97.69 282 ALA A C 1
ATOM 2192 O O . ALA A 1 282 ? 23.703 22.578 26.672 1 97.69 282 ALA A O 1
ATOM 2193 N N . MET A 1 283 ? 21.547 21.984 26.75 1 97.19 283 MET A N 1
ATOM 2194 C CA . MET A 1 283 ? 21.516 21.234 25.5 1 97.19 283 MET A CA 1
ATOM 2195 C C . MET A 1 283 ? 20.391 21.734 24.594 1 97.19 283 MET A C 1
ATOM 2197 O O . MET A 1 283 ? 19.297 22.047 25.078 1 97.19 283 MET A O 1
ATOM 2201 N N . VAL A 1 284 ? 20.719 21.797 23.297 1 96.5 284 VAL A N 1
ATOM 2202 C CA . VAL A 1 284 ? 19.719 22.375 22.406 1 96.5 284 VAL A CA 1
ATOM 2203 C C . VAL A 1 284 ? 19.516 21.438 21.203 1 96.5 284 VAL A C 1
ATOM 2205 O O . VAL A 1 284 ? 20.312 20.531 20.969 1 96.5 284 VAL A O 1
ATOM 2208 N N . SER A 1 285 ? 18.406 21.703 20.547 1 94.69 285 SER A N 1
ATOM 2209 C CA . SER A 1 285 ? 17.938 20.844 19.469 1 94.69 285 SER A CA 1
ATOM 2210 C C . SER A 1 285 ? 18.531 21.25 18.125 1 94.69 285 SER A C 1
ATOM 2212 O O . SER A 1 285 ? 18.875 22.422 17.922 1 94.69 285 SER A O 1
ATOM 2214 N N . GLY A 1 286 ? 18.625 20.312 17.234 1 91.5 286 GLY A N 1
ATOM 2215 C CA . GLY A 1 286 ? 19.094 20.469 15.867 1 91.5 286 GLY A CA 1
ATOM 2216 C C . GLY A 1 286 ? 19.094 19.172 15.086 1 91.5 286 GLY A C 1
ATOM 2217 O O . GLY A 1 286 ? 18.422 18.203 15.461 1 91.5 286 GLY A O 1
ATOM 2218 N N . VAL A 1 287 ? 19.656 19.266 13.898 1 89.69 287 VAL A N 1
ATOM 2219 C CA . VAL A 1 287 ? 19.875 18.078 13.078 1 89.69 287 VAL A CA 1
ATOM 2220 C C . VAL A 1 287 ? 21.328 18.078 12.578 1 89.69 287 VAL A C 1
ATOM 2222 O O . VAL A 1 287 ? 21.938 19.125 12.406 1 89.69 287 VAL A O 1
ATOM 2225 N N . PRO A 1 288 ? 21.828 16.875 12.398 1 90.38 288 PRO A N 1
ATOM 2226 C CA . PRO A 1 288 ? 23.203 16.797 11.93 1 90.38 288 PRO A CA 1
ATOM 2227 C C . PRO A 1 288 ? 23.375 17.234 10.477 1 90.38 288 PRO A C 1
ATOM 2229 O O . PRO A 1 288 ? 22.375 17.453 9.781 1 90.38 288 PRO A O 1
ATOM 2232 N N . PRO A 1 289 ? 24.594 17.391 10.109 1 83.31 289 PRO A N 1
ATOM 2233 C CA . PRO A 1 289 ? 24.844 17.688 8.695 1 83.31 289 PRO A CA 1
ATOM 2234 C C . PRO A 1 289 ? 24.266 16.641 7.762 1 83.31 289 PRO A C 1
ATOM 2236 O O . PRO A 1 289 ? 24.172 15.461 8.125 1 83.31 289 PRO A O 1
ATOM 2239 N N . ASP A 1 290 ? 23.719 17.188 6.707 1 73.12 290 ASP A N 1
ATOM 2240 C CA . ASP A 1 290 ? 23.234 16.297 5.641 1 73.12 290 ASP A CA 1
ATOM 2241 C C . ASP A 1 290 ? 23.625 16.859 4.266 1 73.12 290 ASP A C 1
ATOM 2243 O O . ASP A 1 290 ? 24.484 17.719 4.16 1 73.12 290 ASP A O 1
ATOM 2247 N N . ALA A 1 291 ? 23.094 16.172 3.279 1 60.91 291 ALA A N 1
ATOM 2248 C CA . ALA A 1 291 ? 23.469 16.531 1.915 1 60.91 291 ALA A CA 1
ATOM 2249 C C . ALA A 1 291 ? 23.078 17.969 1.598 1 60.91 291 ALA A C 1
ATOM 2251 O O . ALA A 1 291 ? 23.672 18.594 0.72 1 60.91 291 ALA A O 1
ATOM 2252 N N . PHE A 1 292 ? 22.203 18.531 2.482 1 61.56 292 PHE A N 1
ATOM 2253 C CA . PHE A 1 292 ? 21.656 19.844 2.16 1 61.56 292 PHE A CA 1
ATOM 2254 C C . PHE A 1 292 ? 22.281 20.922 3.035 1 61.56 292 PHE A C 1
ATOM 2256 O O . PHE A 1 292 ? 22.281 22.094 2.668 1 61.56 292 PHE A O 1
ATOM 2263 N N . SER A 1 293 ? 22.719 20.469 4.207 1 73 293 SER A N 1
ATOM 2264 C CA . SER A 1 293 ? 23.328 21.422 5.137 1 73 293 SER A CA 1
ATOM 2265 C C . SER A 1 293 ? 24.641 20.875 5.699 1 73 293 SER A C 1
ATOM 2267 O O . SER A 1 293 ? 24.641 19.922 6.469 1 73 293 SER A O 1
ATOM 2269 N N . GLU A 1 294 ? 25.688 21.5 5.301 1 80.31 294 GLU A N 1
ATOM 2270 C CA . GLU A 1 294 ? 27.016 21.047 5.715 1 80.31 294 GLU A CA 1
ATOM 2271 C C . GLU A 1 294 ? 27.188 21.141 7.227 1 80.31 294 GLU A C 1
ATOM 2273 O O . GLU A 1 294 ? 27.953 20.375 7.824 1 80.31 294 GLU A O 1
ATOM 2278 N N . THR A 1 295 ? 26.5 22.062 7.77 1 84.75 295 THR A N 1
ATOM 2279 C CA . THR A 1 295 ? 26.719 22.266 9.195 1 84.75 295 THR A CA 1
ATOM 2280 C C . THR A 1 295 ? 25.516 21.797 10.008 1 84.75 295 THR A C 1
ATOM 2282 O O . THR A 1 295 ? 25.453 22 11.219 1 84.75 295 THR A O 1
ATOM 2285 N N . GLY A 1 296 ? 24.625 21.188 9.305 1 84.69 296 GLY A N 1
ATOM 2286 C CA . GLY A 1 296 ? 23.375 20.875 9.984 1 84.69 296 GLY A CA 1
ATOM 2287 C C . GLY A 1 296 ? 22.547 22.109 10.281 1 84.69 296 GLY A C 1
ATOM 2288 O O . GLY A 1 296 ? 22.688 23.141 9.633 1 84.69 296 GLY A O 1
ATOM 2289 N N . GLN A 1 297 ? 21.484 21.953 11.031 1 84.69 297 GLN A N 1
ATOM 2290 C CA . GLN A 1 297 ? 20.641 23.047 11.477 1 84.69 297 GLN A CA 1
ATOM 2291 C C . GLN A 1 297 ? 20.547 23.094 13 1 84.69 297 GLN A C 1
ATOM 2293 O O . GLN A 1 297 ? 20.25 22.078 13.633 1 84.69 297 GLN A O 1
ATOM 2298 N N . LEU A 1 298 ? 20.953 24.219 13.477 1 89.19 298 LEU A N 1
ATOM 2299 C CA . LEU A 1 298 ? 20.766 24.453 14.906 1 89.19 298 LEU A CA 1
ATOM 2300 C C . LEU A 1 298 ? 19.484 25.219 15.164 1 89.19 298 LEU A C 1
ATOM 2302 O O . LEU A 1 298 ? 19.328 26.359 14.719 1 89.19 298 LEU A O 1
ATOM 2306 N N . TRP A 1 299 ? 18.578 24.641 15.852 1 87.31 299 TRP A N 1
ATOM 2307 C CA . TRP A 1 299 ? 17.281 25.281 16.078 1 87.31 299 TRP A CA 1
ATOM 2308 C C . TRP A 1 299 ? 17.297 26.078 17.391 1 87.31 299 TRP A C 1
ATOM 2310 O O . TRP A 1 299 ? 16.5 27 17.562 1 87.31 299 TRP A O 1
ATOM 2320 N N . GLY A 1 300 ? 18.109 25.625 18.375 1 88.62 300 GLY A N 1
ATOM 2321 C CA . GLY A 1 300 ? 18.344 26.422 19.562 1 88.62 300 GLY A CA 1
ATOM 2322 C C . GLY A 1 300 ? 17.328 26.141 20.672 1 88.62 300 GLY A C 1
ATOM 2323 O O . GLY A 1 300 ? 17.531 26.547 21.812 1 88.62 300 GLY A O 1
ATOM 2324 N N . SER A 1 301 ? 16.234 25.484 20.453 1 93.06 301 SER A N 1
ATOM 2325 C CA . SER A 1 301 ? 15.266 25.109 21.484 1 93.06 301 SER A CA 1
ATOM 2326 C C . SER A 1 301 ? 15.875 24.125 22.484 1 93.06 301 SER A C 1
ATOM 2328 O O . SER A 1 301 ? 16.578 23.203 22.094 1 93.06 301 SER A O 1
ATOM 2330 N N . PRO A 1 302 ? 15.625 24.375 23.75 1 96.44 302 PRO A N 1
ATOM 2331 C CA . PRO A 1 302 ? 16.125 23.391 24.719 1 96.44 302 PRO A CA 1
ATOM 2332 C C . PRO A 1 302 ? 15.531 22 24.516 1 96.44 302 PRO A C 1
ATOM 2334 O O . PRO A 1 302 ? 14.352 21.875 24.172 1 96.44 302 PRO A O 1
ATOM 2337 N N . LEU A 1 303 ? 16.328 21.016 24.688 1 97.88 303 LEU A N 1
ATOM 2338 C CA . LEU A 1 303 ? 15.859 19.625 24.609 1 97.88 303 LEU A CA 1
ATOM 2339 C C . LEU A 1 303 ? 15.008 19.266 25.828 1 97.88 303 LEU A C 1
ATOM 2341 O O . LEU A 1 303 ? 15.125 19.906 26.875 1 97.88 303 LEU A O 1
ATOM 2345 N N . TYR A 1 304 ? 14.242 18.297 25.688 1 98.12 304 TYR A N 1
ATOM 2346 C CA . TYR A 1 304 ? 13.469 17.766 26.797 1 98.12 304 TYR A CA 1
ATOM 2347 C C . TYR A 1 304 ? 14.344 16.906 27.719 1 98.12 304 TYR A C 1
ATOM 2349 O O . TYR A 1 304 ? 15.234 16.188 27.25 1 98.12 304 TYR A O 1
ATOM 2357 N N . ASN A 1 305 ? 14.109 17.047 28.984 1 97.81 305 ASN A N 1
ATOM 2358 C CA . ASN A 1 305 ? 14.578 16.047 29.938 1 97.81 305 ASN A CA 1
ATOM 2359 C C . ASN A 1 305 ? 13.625 14.844 30 1 97.81 305 ASN A C 1
ATOM 2361 O O . ASN A 1 305 ? 12.867 14.719 30.969 1 97.81 305 ASN A O 1
ATOM 2365 N N . TRP A 1 306 ? 13.773 13.922 29.062 1 97.81 306 TRP A N 1
ATOM 2366 C CA . TRP A 1 306 ? 12.828 12.828 28.875 1 97.81 306 TRP A CA 1
ATOM 2367 C C . TRP A 1 306 ? 12.805 11.922 30.109 1 97.81 306 TRP A C 1
ATOM 2369 O O . TRP A 1 306 ? 11.758 11.367 30.453 1 97.81 306 TRP A O 1
ATOM 2379 N N . LYS A 1 307 ? 13.945 11.742 30.719 1 96.69 307 LYS A N 1
ATOM 2380 C CA . LYS A 1 307 ? 14.008 10.922 31.922 1 96.69 307 LYS A CA 1
ATOM 2381 C C . LYS A 1 307 ? 13.094 11.484 33.031 1 96.69 307 LYS A C 1
ATOM 2383 O O . LYS A 1 307 ? 12.367 10.734 33.656 1 96.69 307 LYS A O 1
ATOM 2388 N N . GLU A 1 308 ? 13.234 12.773 33.188 1 97.06 308 GLU A N 1
ATOM 2389 C CA . GLU A 1 308 ? 12.391 13.43 34.188 1 97.06 308 GLU A CA 1
ATOM 2390 C C . GLU A 1 308 ? 10.914 13.336 33.812 1 97.06 308 GLU A C 1
ATOM 2392 O O . GLU A 1 308 ? 10.062 13.078 34.656 1 97.06 308 GLU A O 1
ATOM 2397 N N . MET A 1 309 ? 10.586 13.547 32.594 1 97.94 309 MET A N 1
ATOM 2398 C CA . MET A 1 309 ? 9.203 13.516 32.125 1 97.94 309 MET A CA 1
ATOM 2399 C C . MET A 1 309 ? 8.602 12.125 32.281 1 97.94 309 MET A C 1
ATOM 2401 O O . MET A 1 309 ? 7.41 11.984 32.562 1 97.94 309 MET A O 1
ATOM 2405 N N . ALA A 1 310 ? 9.398 11.117 32.094 1 97.69 310 ALA A N 1
ATOM 2406 C CA . ALA A 1 310 ? 8.93 9.734 32.188 1 97.69 310 ALA A CA 1
ATOM 2407 C C . ALA A 1 310 ? 8.477 9.406 33.594 1 97.69 310 ALA A C 1
ATOM 2409 O O . ALA A 1 310 ? 7.582 8.578 33.812 1 97.69 310 ALA A O 1
ATOM 2410 N N . LYS A 1 311 ? 9.055 10.117 34.594 1 97.19 311 LYS A N 1
ATOM 2411 C CA . LYS A 1 311 ? 8.766 9.828 36 1 97.19 311 LYS A CA 1
ATOM 2412 C C . LYS A 1 311 ? 7.297 10.078 36.312 1 97.19 311 LYS A C 1
ATOM 2414 O O . LYS A 1 311 ? 6.727 9.43 37.188 1 97.19 311 LYS A O 1
ATOM 2419 N N . ASP A 1 312 ? 6.719 10.969 35.625 1 96.38 312 ASP A N 1
ATOM 2420 C CA . ASP A 1 312 ? 5.309 11.227 35.906 1 96.38 312 ASP A CA 1
ATOM 2421 C C . ASP A 1 312 ? 4.453 10.898 34.688 1 96.38 312 ASP A C 1
ATOM 2423 O O . ASP A 1 312 ? 3.443 11.555 34.406 1 96.38 312 ASP A O 1
ATOM 2427 N N . ARG A 1 313 ? 4.93 10 33.844 1 97.62 313 ARG A N 1
ATOM 2428 C CA . ARG A 1 313 ? 4.23 9.484 32.688 1 97.62 313 ARG A CA 1
ATOM 2429 C C . ARG A 1 313 ? 3.951 10.594 31.672 1 97.62 313 ARG A C 1
ATOM 2431 O O . ARG A 1 313 ? 2.844 10.688 31.141 1 97.62 313 ARG A O 1
ATOM 2438 N N . TYR A 1 314 ? 4.82 11.484 31.547 1 98.06 314 TYR A N 1
ATOM 2439 C CA . TYR A 1 314 ? 4.82 12.523 30.531 1 98.06 314 TYR A CA 1
ATOM 2440 C C . TYR A 1 314 ? 3.609 13.438 30.672 1 98.06 314 TYR A C 1
ATOM 2442 O O . TYR A 1 314 ? 2.967 13.797 29.688 1 98.06 314 TYR A O 1
ATOM 2450 N N . SER A 1 315 ? 3.289 13.898 31.828 1 96.5 315 SER A N 1
ATOM 2451 C CA . SER A 1 315 ? 2.102 14.688 32.125 1 96.5 315 SER A CA 1
ATOM 2452 C C . SER A 1 315 ? 2.1 16 31.375 1 96.5 315 SER A C 1
ATOM 2454 O O . SER A 1 315 ? 1.043 16.484 30.938 1 96.5 315 SER A O 1
ATOM 2456 N N . TRP A 1 316 ? 3.246 16.641 31.234 1 96 316 TRP A N 1
ATOM 2457 C CA . TRP A 1 316 ? 3.328 17.891 30.484 1 96 316 TRP A CA 1
ATOM 2458 C C . TRP A 1 316 ? 2.893 17.672 29.047 1 96 316 TRP A C 1
ATOM 2460 O O . TRP A 1 316 ? 2.096 18.453 28.516 1 96 316 TRP A O 1
ATOM 2470 N N . TRP A 1 317 ? 3.344 16.641 28.422 1 97.12 317 TRP A N 1
ATOM 2471 C CA . TRP A 1 317 ? 2.986 16.312 27.047 1 97.12 317 TRP A CA 1
ATOM 2472 C C . TRP A 1 317 ? 1.522 15.898 26.953 1 97.12 317 TRP A C 1
ATOM 2474 O O . TRP A 1 317 ? 0.853 16.203 25.953 1 97.12 317 TRP A O 1
ATOM 2484 N N . VAL A 1 318 ? 1.059 15.18 27.938 1 96.62 318 VAL A N 1
ATOM 2485 C CA . VAL A 1 318 ? -0.349 14.797 27.969 1 96.62 318 VAL A CA 1
ATOM 2486 C C . VAL A 1 318 ? -1.227 16.047 27.875 1 96.62 318 VAL A C 1
ATOM 2488 O O . VAL A 1 318 ? -2.164 16.094 27.078 1 96.62 318 VAL A O 1
ATOM 2491 N N . LYS A 1 319 ? -0.888 17.047 28.656 1 95.06 319 LYS A N 1
ATOM 2492 C CA . LYS A 1 319 ? -1.646 18.297 28.641 1 95.06 319 LYS A CA 1
ATOM 2493 C C . LYS A 1 319 ? -1.521 19 27.297 1 95.06 319 LYS A C 1
ATOM 2495 O O . LYS A 1 319 ? -2.508 19.516 26.766 1 95.06 319 LYS A O 1
ATOM 2500 N N . ARG A 1 320 ? -0.357 19 26.781 1 95.31 320 ARG A N 1
ATOM 2501 C CA . ARG A 1 320 ? -0.102 19.641 25.5 1 95.31 320 ARG A CA 1
ATOM 2502 C C . ARG A 1 320 ? -0.907 18.969 24.375 1 95.31 320 ARG A C 1
ATOM 2504 O O . ARG A 1 320 ? -1.522 19.656 23.562 1 95.31 320 ARG A O 1
ATOM 2511 N N . MET A 1 321 ? -0.947 17.688 24.422 1 96.31 321 MET A N 1
ATOM 2512 C CA . MET A 1 321 ? -1.671 16.938 23.391 1 96.31 321 MET A CA 1
ATOM 2513 C C . MET A 1 321 ? -3.178 17.125 23.547 1 96.31 321 MET A C 1
ATOM 2515 O O . MET A 1 321 ? -3.904 17.188 22.547 1 96.31 321 MET A O 1
ATOM 2519 N N . ARG A 1 322 ? -3.648 17.125 24.734 1 95.69 322 ARG A N 1
ATOM 2520 C CA . ARG A 1 322 ? -5.066 17.391 24.969 1 95.69 322 ARG A CA 1
ATOM 2521 C C . ARG A 1 322 ? -5.469 18.734 24.391 1 95.69 322 ARG A C 1
ATOM 2523 O O . ARG A 1 322 ? -6.523 18.859 23.75 1 95.69 322 ARG A O 1
ATOM 2530 N N . ARG A 1 323 ? -4.598 19.703 24.609 1 95.69 323 ARG A N 1
ATOM 2531 C CA . ARG A 1 323 ? -4.852 21.047 24.078 1 95.69 323 ARG A CA 1
ATOM 2532 C C . ARG A 1 323 ? -4.895 21.016 22.547 1 95.69 323 ARG A C 1
ATOM 2534 O O . ARG A 1 323 ? -5.766 21.641 21.938 1 95.69 323 ARG A O 1
ATOM 2541 N N . ALA A 1 324 ? -3.994 20.328 21.969 1 96.69 324 ALA A N 1
ATOM 2542 C CA . ALA A 1 324 ? -3.965 20.203 20.5 1 96.69 324 ALA A CA 1
ATOM 2543 C C . ALA A 1 324 ? -5.258 19.594 19.984 1 96.69 324 ALA A C 1
ATOM 2545 O O . ALA A 1 324 ? -5.816 20.062 18.984 1 96.69 324 ALA A O 1
ATOM 2546 N N . PHE A 1 325 ? -5.824 18.578 20.656 1 96.62 325 PHE A N 1
ATOM 2547 C CA . PHE A 1 325 ? -7.035 17.891 20.219 1 96.62 325 PHE A CA 1
ATOM 2548 C C . PHE A 1 325 ? -8.266 18.766 20.453 1 96.62 325 PHE A C 1
ATOM 2550 O O . PHE A 1 325 ? -9.328 18.516 19.891 1 96.62 325 PHE A O 1
ATOM 2557 N N . GLU A 1 326 ? -8.07 19.766 21.297 1 95.06 326 GLU A N 1
ATOM 2558 C CA . GLU A 1 326 ? -9.133 20.766 21.406 1 95.06 326 GLU A CA 1
ATOM 2559 C C . GLU A 1 326 ? -9.156 21.688 20.203 1 95.06 326 GLU A C 1
ATOM 2561 O O . GLU A 1 326 ? -10.219 22.172 19.797 1 95.06 326 GLU A O 1
ATOM 2566 N N . LEU A 1 327 ? -8.016 21.859 19.641 1 97.12 327 LEU A N 1
ATOM 2567 C CA . LEU A 1 327 ? -7.879 22.812 18.547 1 97.12 327 LEU A CA 1
ATOM 2568 C C . LEU A 1 327 ? -8.078 22.141 17.203 1 97.12 327 LEU A C 1
ATOM 2570 O O . LEU A 1 327 ? -8.57 22.75 16.25 1 97.12 327 LEU A O 1
ATOM 2574 N N . PHE A 1 328 ? -7.695 20.906 17.062 1 98.38 328 PHE A N 1
ATOM 2575 C CA . PHE A 1 328 ? -7.668 20.219 15.781 1 98.38 328 PHE A CA 1
ATOM 2576 C C . PHE A 1 328 ? -8.328 18.844 15.898 1 98.38 328 PHE A C 1
ATOM 2578 O O . PHE A 1 328 ? -8.453 18.297 17 1 98.38 328 PHE A O 1
ATOM 2585 N N . ASP A 1 329 ? -8.734 18.266 14.742 1 98.44 329 ASP A N 1
ATOM 2586 C CA . ASP A 1 329 ? -9.234 16.891 14.703 1 98.44 329 ASP A CA 1
ATOM 2587 C C . ASP A 1 329 ? -8.078 15.891 14.68 1 98.44 329 ASP A C 1
ATOM 2589 O O . ASP A 1 329 ? -8.195 14.797 15.227 1 98.44 329 ASP A O 1
ATOM 2593 N N . GLU A 1 330 ? -7.047 16.281 13.984 1 98 330 GLU A N 1
ATOM 2594 C CA . GLU A 1 330 ? -5.758 15.617 13.828 1 98 330 GLU A CA 1
ATOM 2595 C C . GLU A 1 330 ? -4.617 16.625 13.758 1 98 330 GLU A C 1
ATOM 2597 O O . GLU A 1 330 ? -4.844 17.812 13.523 1 98 330 GLU A O 1
ATOM 2602 N N . PHE A 1 331 ? -3.445 16.047 14 1 98.31 331 PHE A N 1
ATOM 2603 C CA . PHE A 1 331 ? -2.357 16.984 13.773 1 98.31 331 PHE A CA 1
ATOM 2604 C C . PHE A 1 331 ? -1.061 16.25 13.461 1 98.31 331 PHE A C 1
ATOM 2606 O O . PHE A 1 331 ? -0.898 15.086 13.82 1 98.31 331 PHE A O 1
ATOM 2613 N N . ARG A 1 332 ? -0.212 16.922 12.719 1 98.44 332 ARG A N 1
ATOM 2614 C CA . ARG A 1 332 ? 1.142 16.469 12.406 1 98.44 332 ARG A CA 1
ATOM 2615 C C . ARG A 1 332 ? 2.102 16.797 13.539 1 98.44 332 ARG A C 1
ATOM 2617 O O . ARG A 1 332 ? 2.055 17.891 14.109 1 98.44 332 ARG A O 1
ATOM 2624 N N . ILE A 1 333 ? 2.891 15.859 13.969 1 97.88 333 ILE A N 1
ATOM 2625 C CA . ILE A 1 333 ? 4.012 16.156 14.852 1 97.88 333 ILE A CA 1
ATOM 2626 C C . ILE A 1 333 ? 5.281 16.359 14.023 1 97.88 333 ILE A C 1
ATOM 2628 O O . ILE A 1 333 ? 5.801 15.406 13.43 1 97.88 333 ILE A O 1
ATOM 2632 N N . ASP A 1 334 ? 5.707 17.531 14.047 1 95.88 334 ASP A N 1
ATOM 2633 C CA . ASP A 1 334 ? 6.934 17.906 13.352 1 95.88 334 ASP A CA 1
ATOM 2634 C C . ASP A 1 334 ? 8.148 17.234 13.969 1 95.88 334 ASP A C 1
ATOM 2636 O O . ASP A 1 334 ? 8.227 17.078 15.188 1 95.88 334 ASP A O 1
ATOM 2640 N N . HIS A 1 335 ? 9.086 16.781 13.141 1 95.38 335 HIS A N 1
ATOM 2641 C CA . HIS A 1 335 ? 10.32 16.141 13.594 1 95.38 335 HIS A CA 1
ATOM 2642 C C . HIS A 1 335 ? 10.031 14.977 14.523 1 95.38 335 HIS A C 1
ATOM 2644 O O . HIS A 1 335 ? 10.648 14.852 15.586 1 95.38 335 HIS A O 1
ATOM 2650 N N . PHE A 1 336 ? 9.117 14.18 14.133 1 97.19 336 PHE A N 1
ATOM 2651 C CA . PHE A 1 336 ? 8.648 13.008 14.867 1 97.19 336 PHE A CA 1
ATOM 2652 C C . PHE A 1 336 ? 9.82 12.141 15.305 1 97.19 336 PHE A C 1
ATOM 2654 O O . PHE A 1 336 ? 9.781 11.547 16.391 1 97.19 336 PHE A O 1
ATOM 2661 N N . ARG A 1 337 ? 10.867 12.07 14.516 1 95.62 337 ARG A N 1
ATOM 2662 C CA . ARG A 1 337 ? 12.008 11.203 14.797 1 95.62 337 ARG A CA 1
ATOM 2663 C C . ARG A 1 337 ? 12.609 11.516 16.156 1 95.62 337 ARG A C 1
ATOM 2665 O O . ARG A 1 337 ? 13.25 10.656 16.766 1 95.62 337 ARG A O 1
ATOM 2672 N N . GLY A 1 338 ? 12.414 12.703 16.625 1 96.19 338 GLY A N 1
ATOM 2673 C CA . GLY A 1 338 ? 12.938 13.078 17.938 1 96.19 338 GLY A CA 1
ATOM 2674 C C . GLY A 1 338 ? 12.359 12.25 19.062 1 96.19 338 GLY A C 1
ATOM 2675 O O . GLY A 1 338 ? 12.906 12.234 20.172 1 96.19 338 GLY A O 1
ATOM 2676 N N . LEU A 1 339 ? 11.273 11.602 18.812 1 97.31 339 LEU A N 1
ATOM 2677 C CA . LEU A 1 339 ? 10.648 10.75 19.828 1 97.31 339 LEU A CA 1
ATOM 2678 C C . LEU A 1 339 ? 11.258 9.352 19.812 1 97.31 339 LEU A C 1
ATOM 2680 O O . LEU A 1 339 ? 11.062 8.578 20.75 1 97.31 339 LEU A O 1
ATOM 2684 N N . GLY A 1 340 ? 11.945 8.984 18.719 1 95.38 340 GLY A N 1
ATOM 2685 C CA . GLY A 1 340 ? 12.789 7.805 18.672 1 95.38 340 GLY A CA 1
ATOM 2686 C C . GLY A 1 340 ? 14.227 8.078 19.062 1 95.38 340 GLY A C 1
ATOM 2687 O O . GLY A 1 340 ? 14.672 7.66 20.125 1 95.38 340 GLY A O 1
ATOM 2688 N N . GLY A 1 341 ? 14.922 8.727 18.266 1 95.5 341 GLY A N 1
ATOM 2689 C CA . GLY A 1 341 ? 16.234 9.281 18.516 1 95.5 341 GLY A CA 1
ATOM 2690 C C . GLY A 1 341 ? 16.328 10.758 18.172 1 95.5 341 GLY A C 1
ATOM 2691 O O . GLY A 1 341 ? 15.773 11.203 17.172 1 95.5 341 GLY A O 1
ATOM 2692 N N . TYR A 1 342 ? 16.984 11.531 19 1 96.19 342 TYR A N 1
ATOM 2693 C CA . TYR A 1 342 ? 17.094 12.969 18.766 1 96.19 342 TYR A CA 1
ATOM 2694 C C . TYR A 1 342 ? 18.547 13.414 18.797 1 96.19 342 TYR A C 1
ATOM 2696 O O . TYR A 1 342 ? 19.391 12.781 19.438 1 96.19 342 TYR A O 1
ATOM 2704 N N . TRP A 1 343 ? 18.844 14.445 18.047 1 95.69 343 TRP A N 1
ATOM 2705 C CA . TRP A 1 343 ? 20.188 15.039 17.984 1 95.69 343 TRP A CA 1
ATOM 2706 C C . TRP A 1 343 ? 20.359 16.078 19.094 1 95.69 343 TRP A C 1
ATOM 2708 O O . TRP A 1 343 ? 19.594 17.031 19.188 1 95.69 343 TRP A O 1
ATOM 2718 N N . ALA A 1 344 ? 21.312 15.875 19.906 1 97.44 344 ALA A N 1
ATOM 2719 C CA . ALA A 1 344 ? 21.562 16.75 21.047 1 97.44 344 ALA A CA 1
ATOM 2720 C C . ALA A 1 344 ? 22.875 17.516 20.875 1 97.44 344 ALA A C 1
ATOM 2722 O O . ALA A 1 344 ? 23.922 16.922 20.672 1 97.44 344 ALA A O 1
ATOM 2723 N N . VAL A 1 345 ? 22.75 18.797 21 1 96.88 345 VAL A N 1
ATOM 2724 C CA . VAL A 1 345 ? 23.906 19.672 20.797 1 96.88 345 VAL A CA 1
ATOM 2725 C C . VAL A 1 345 ? 24.109 20.531 22.047 1 96.88 345 VAL A C 1
ATOM 2727 O O . VAL A 1 345 ? 23.141 21.016 22.656 1 96.88 345 VAL A O 1
ATOM 2730 N N . ASP A 1 346 ? 25.359 20.688 22.375 1 96.62 346 ASP A N 1
ATOM 2731 C CA . ASP A 1 346 ? 25.688 21.609 23.453 1 96.62 346 ASP A CA 1
ATOM 2732 C C . ASP A 1 346 ? 25.25 23.031 23.094 1 96.62 346 ASP A C 1
ATOM 2734 O O . ASP A 1 346 ? 25.484 23.5 21.984 1 96.62 346 ASP A O 1
ATOM 2738 N N . ALA A 1 347 ? 24.594 23.672 24.062 1 95.25 347 ALA A N 1
ATOM 2739 C CA . ALA A 1 347 ? 24.031 25 23.797 1 95.25 347 ALA A CA 1
ATOM 2740 C C . ALA A 1 347 ? 25.125 26 23.438 1 95.25 347 ALA A C 1
ATOM 2742 O O . ALA A 1 347 ? 24.859 27 22.781 1 95.25 347 ALA A O 1
ATOM 2743 N N . ALA A 1 348 ? 26.328 25.734 23.797 1 93.44 348 ALA A N 1
ATOM 2744 C CA . ALA A 1 348 ? 27.438 26.641 23.562 1 93.44 348 ALA A CA 1
ATOM 2745 C C . ALA A 1 348 ? 27.984 26.484 22.141 1 93.44 348 ALA A C 1
ATOM 2747 O O . ALA A 1 348 ? 28.766 27.312 21.656 1 93.44 348 ALA A O 1
ATOM 2748 N N . SER A 1 349 ? 27.484 25.5 21.484 1 93.25 349 SER A N 1
ATOM 2749 C CA . SER A 1 349 ? 27.984 25.234 20.141 1 93.25 349 SER A CA 1
ATOM 2750 C C . SER A 1 349 ? 27.422 26.25 19.141 1 93.25 349 SER A C 1
ATOM 2752 O O . SER A 1 349 ? 26.266 26.625 19.203 1 93.25 349 SER A O 1
ATOM 2754 N N . ASP A 1 350 ? 28.219 26.547 18.094 1 89.5 350 ASP A N 1
ATOM 2755 C CA . ASP A 1 350 ? 27.797 27.484 17.062 1 89.5 350 ASP A CA 1
ATOM 2756 C C . ASP A 1 350 ? 27.078 26.781 15.93 1 89.5 350 ASP A C 1
ATOM 2758 O O . ASP A 1 350 ? 26.359 27.422 15.148 1 89.5 350 ASP A O 1
ATOM 2762 N N . THR A 1 351 ? 27.328 25.578 15.852 1 90 351 THR A N 1
ATOM 2763 C CA . THR A 1 351 ? 26.703 24.797 14.797 1 90 351 THR A CA 1
ATOM 2764 C C . THR A 1 351 ? 26.203 23.469 15.352 1 90 351 THR A C 1
ATOM 2766 O O . THR A 1 351 ? 26.438 23.141 16.516 1 90 351 THR A O 1
ATOM 2769 N N . ALA A 1 352 ? 25.5 22.781 14.539 1 90.88 352 ALA A N 1
ATOM 2770 C CA . ALA A 1 352 ? 24.938 21.5 14.961 1 90.88 352 ALA A CA 1
ATOM 2771 C C . ALA A 1 352 ? 25.891 20.344 14.648 1 90.88 352 ALA A C 1
ATOM 2773 O O . ALA A 1 352 ? 25.531 19.172 14.789 1 90.88 352 ALA A O 1
ATOM 2774 N N . LEU A 1 353 ? 27.078 20.594 14.266 1 90.12 353 LEU A N 1
ATOM 2775 C CA . LEU A 1 353 ? 28.047 19.594 13.828 1 90.12 353 LEU A CA 1
ATOM 2776 C C . LEU A 1 353 ? 28.438 18.672 14.984 1 90.12 353 LEU A C 1
ATOM 2778 O O . LEU A 1 353 ? 28.594 17.469 14.797 1 90.12 353 LEU A O 1
ATOM 2782 N N . ASN A 1 354 ? 28.641 19.328 16.109 1 88.94 354 ASN A N 1
ATOM 2783 C CA . ASN A 1 354 ? 29.156 18.594 17.25 1 88.94 354 ASN A CA 1
ATOM 2784 C C . ASN A 1 354 ? 28.031 18.109 18.172 1 88.94 354 ASN A C 1
ATOM 2786 O O . ASN A 1 354 ? 28.047 18.406 19.359 1 88.94 354 ASN A O 1
ATOM 2790 N N . GLY A 1 355 ? 27.109 17.406 17.688 1 94.25 355 GLY A N 1
ATOM 2791 C CA . GLY A 1 355 ? 26.047 16.812 18.484 1 94.25 355 GLY A CA 1
ATOM 2792 C C . GLY A 1 355 ? 26.156 15.312 18.594 1 94.25 355 GLY A C 1
ATOM 2793 O O . GLY A 1 355 ? 27.141 14.719 18.172 1 94.25 355 GLY A O 1
ATOM 2794 N N . LYS A 1 356 ? 25.234 14.719 19.297 1 95.06 356 LYS A N 1
ATOM 2795 C CA . LYS A 1 356 ? 25.125 13.273 19.438 1 95.06 356 LYS A CA 1
ATOM 2796 C C . LYS A 1 356 ? 23.672 12.812 19.359 1 95.06 356 LYS A C 1
ATOM 2798 O O . LYS A 1 356 ? 22.766 13.547 19.734 1 95.06 356 LYS A O 1
ATOM 2803 N N . TRP A 1 357 ? 23.562 11.594 18.844 1 95.62 357 TRP A N 1
ATOM 2804 C CA . TRP A 1 357 ? 22.234 10.977 18.859 1 95.62 357 TRP A CA 1
ATOM 2805 C C . TRP A 1 357 ? 21.938 10.359 20.219 1 95.62 357 TRP A C 1
ATOM 2807 O O . TRP A 1 357 ? 22.734 9.57 20.734 1 95.62 357 TRP A O 1
ATOM 2817 N N . LEU A 1 358 ? 20.812 10.75 20.766 1 97.06 358 LEU A N 1
ATOM 2818 C CA . LEU A 1 358 ? 20.359 10.203 22.047 1 97.06 358 LEU A CA 1
ATOM 2819 C C . LEU A 1 358 ? 19.016 9.492 21.891 1 97.06 358 LEU A C 1
ATOM 2821 O O . LEU A 1 358 ? 18.234 9.836 21 1 97.06 358 LEU A O 1
ATOM 2825 N N . GLN A 1 359 ? 18.797 8.531 22.797 1 96.94 359 GLN A N 1
ATOM 2826 C CA . GLN A 1 359 ? 17.562 7.746 22.75 1 96.94 359 GLN A CA 1
ATOM 2827 C C . GLN A 1 359 ? 16.375 8.555 23.234 1 96.94 359 GLN A C 1
ATOM 2829 O O . GLN A 1 359 ? 16.406 9.133 24.328 1 96.94 359 GLN A O 1
ATOM 2834 N N . GLY A 1 360 ? 15.281 8.578 22.453 1 97.12 360 GLY A N 1
ATOM 2835 C CA . GLY A 1 360 ? 14.039 9.227 22.844 1 97.12 360 GLY A CA 1
ATOM 2836 C C . GLY A 1 360 ? 13.125 8.336 23.656 1 97.12 360 GLY A C 1
ATOM 2837 O O . GLY A 1 360 ? 13.5 7.215 24.016 1 97.12 360 GLY A O 1
ATOM 2838 N N . PRO A 1 361 ? 11.969 8.812 23.969 1 97.56 361 PRO A N 1
ATOM 2839 C CA . PRO A 1 361 ? 11.07 8.086 24.859 1 97.56 361 PRO A CA 1
ATOM 2840 C C . PRO A 1 361 ? 10.367 6.922 24.172 1 97.56 361 PRO A C 1
ATOM 2842 O O . PRO A 1 361 ? 9.953 5.969 24.844 1 97.56 361 PRO A O 1
ATOM 2845 N N . GLY A 1 362 ? 10.109 7.004 22.875 1 96.44 362 GLY A N 1
ATOM 2846 C CA . GLY A 1 362 ? 9.617 5.895 22.062 1 96.44 362 GLY A CA 1
ATOM 2847 C C . GLY A 1 362 ? 8.203 5.48 22.422 1 96.44 362 GLY A C 1
ATOM 2848 O O . GLY A 1 362 ? 7.328 6.328 22.594 1 96.44 362 GLY A O 1
ATOM 2849 N N . GLU A 1 363 ? 7.949 4.242 22.453 1 95.94 363 GLU A N 1
ATOM 2850 C CA . GLU A 1 363 ? 6.617 3.658 22.578 1 95.94 363 GLU A CA 1
ATOM 2851 C C . GLU A 1 363 ? 5.973 4.008 23.906 1 95.94 363 GLU A C 1
ATOM 2853 O O . GLU A 1 363 ? 4.754 4.184 23.984 1 95.94 363 GLU A O 1
ATOM 2858 N N . ASP A 1 364 ? 6.801 4.074 24.922 1 96.19 364 ASP A N 1
ATOM 2859 C CA . ASP A 1 364 ? 6.281 4.359 26.25 1 96.19 364 ASP A CA 1
ATOM 2860 C C . ASP A 1 364 ? 5.59 5.719 26.297 1 96.19 364 ASP A C 1
ATOM 2862 O O . ASP A 1 364 ? 4.578 5.887 26.984 1 96.19 364 ASP A O 1
ATOM 2866 N N . PHE A 1 365 ? 6.137 6.594 25.656 1 97.56 365 PHE A N 1
ATOM 2867 C CA . PHE A 1 365 ? 5.559 7.926 25.547 1 97.56 365 PHE A CA 1
ATOM 2868 C C . PHE A 1 365 ? 4.156 7.859 24.953 1 97.56 365 PHE A C 1
ATOM 2870 O O . PHE A 1 365 ? 3.211 8.406 25.516 1 97.56 365 PHE A O 1
ATOM 2877 N N . PHE A 1 366 ? 3.949 7.137 23.922 1 97.75 366 PHE A N 1
ATOM 2878 C CA . PHE A 1 366 ? 2.674 7.113 23.219 1 97.75 366 PHE A CA 1
ATOM 2879 C C . PHE A 1 366 ? 1.656 6.266 23.969 1 97.75 366 PHE A C 1
ATOM 2881 O O . PHE A 1 366 ? 0.459 6.559 23.938 1 97.75 366 PHE A O 1
ATOM 2888 N N . ASN A 1 367 ? 2.141 5.262 24.578 1 96.88 367 ASN A N 1
ATOM 2889 C CA . ASN A 1 367 ? 1.243 4.512 25.453 1 96.88 367 ASN A CA 1
ATOM 2890 C C . ASN A 1 367 ? 0.655 5.395 26.547 1 96.88 367 ASN A C 1
ATOM 2892 O O . ASN A 1 367 ? -0.544 5.336 26.828 1 96.88 367 ASN A O 1
ATOM 2896 N N . ALA A 1 368 ? 1.541 6.203 27.125 1 97.31 368 ALA A N 1
ATOM 2897 C CA . ALA A 1 368 ? 1.091 7.121 28.172 1 97.31 368 ALA A CA 1
ATOM 2898 C C . ALA A 1 368 ? 0.08 8.125 27.625 1 97.31 368 ALA A C 1
ATOM 2900 O O . ALA A 1 368 ? -0.938 8.398 28.25 1 97.31 368 ALA A O 1
ATOM 2901 N N . ILE A 1 369 ? 0.359 8.625 26.484 1 97.06 369 ILE A N 1
ATOM 2902 C CA . ILE A 1 369 ? -0.533 9.594 25.859 1 97.06 369 ILE A CA 1
ATOM 2903 C C . ILE A 1 369 ? -1.88 8.938 25.562 1 97.06 369 ILE A C 1
ATOM 2905 O O . ILE A 1 369 ? -2.934 9.508 25.844 1 97.06 369 ILE A O 1
ATOM 2909 N N . ARG A 1 370 ? -1.863 7.758 24.953 1 96.25 370 ARG A N 1
ATOM 2910 C CA . ARG A 1 370 ? -3.09 7.043 24.625 1 96.25 370 ARG A CA 1
ATOM 2911 C C . ARG A 1 370 ? -3.93 6.781 25.859 1 96.25 370 ARG A C 1
ATOM 2913 O O . ARG A 1 370 ? -5.152 6.941 25.844 1 96.25 370 ARG A O 1
ATOM 2920 N N . ASP A 1 371 ? -3.326 6.387 26.922 1 96.88 371 ASP A N 1
ATOM 2921 C CA . ASP A 1 371 ? -4.02 6.098 28.172 1 96.88 371 ASP A CA 1
ATOM 2922 C C . ASP A 1 371 ? -4.691 7.352 28.734 1 96.88 371 ASP A C 1
ATOM 2924 O O . ASP A 1 371 ? -5.82 7.285 29.219 1 96.88 371 ASP A O 1
ATOM 2928 N N . ALA A 1 372 ? -3.996 8.43 28.609 1 96.44 372 ALA A N 1
ATOM 2929 C CA . ALA A 1 372 ? -4.453 9.648 29.266 1 96.44 372 ALA A CA 1
ATOM 2930 C C . ALA A 1 372 ? -5.422 10.422 28.375 1 96.44 372 ALA A C 1
ATOM 2932 O O . ALA A 1 372 ? -6.43 10.945 28.859 1 96.44 372 ALA A O 1
ATOM 2933 N N . VAL A 1 373 ? -5.16 10.484 27.109 1 96.06 373 VAL A N 1
ATOM 2934 C CA . VAL A 1 373 ? -5.902 11.336 26.188 1 96.06 373 VAL A CA 1
ATOM 2935 C C . VAL A 1 373 ? -7.004 10.523 25.516 1 96.06 373 VAL A C 1
ATOM 2937 O O . VAL A 1 373 ? -8.039 11.078 25.125 1 96.06 373 VAL A O 1
ATOM 2940 N N . GLY A 1 374 ? -6.781 9.227 25.266 1 94.44 374 GLY A N 1
ATOM 2941 C CA . GLY A 1 374 ? -7.785 8.344 24.688 1 94.44 374 GLY A CA 1
ATOM 2942 C C . GLY A 1 374 ? -7.68 8.203 23.188 1 94.44 374 GLY A C 1
ATOM 2943 O O . GLY A 1 374 ? -8.328 7.34 22.594 1 94.44 374 GLY A O 1
ATOM 2944 N N . LYS A 1 375 ? -6.852 9.039 22.531 1 91.56 375 LYS A N 1
ATOM 2945 C CA . LYS A 1 375 ? -6.672 8.914 21.094 1 91.56 375 LYS A CA 1
ATOM 2946 C C . LYS A 1 375 ? -5.293 9.398 20.656 1 91.56 375 LYS A C 1
ATOM 2948 O O . LYS A 1 375 ? -4.594 10.062 21.438 1 91.56 375 LYS A O 1
ATOM 2953 N N . LEU A 1 376 ? -4.934 8.93 19.453 1 93.5 376 LEU A N 1
ATOM 2954 C CA . LEU A 1 376 ? -3.643 9.273 18.859 1 93.5 376 LEU A CA 1
ATOM 2955 C C . LEU A 1 376 ? -3.789 9.547 17.375 1 93.5 376 LEU A C 1
ATOM 2957 O O . LEU A 1 376 ? -3.049 8.992 16.547 1 93.5 376 LEU A O 1
ATOM 2961 N N . ASP A 1 377 ? -4.688 10.43 16.969 1 95.81 377 ASP A N 1
ATOM 2962 C CA . ASP A 1 377 ? -4.875 10.805 15.562 1 95.81 377 ASP A CA 1
ATOM 2963 C C . ASP A 1 377 ? -3.816 11.812 15.117 1 95.81 377 ASP A C 1
ATOM 2965 O O . ASP A 1 377 ? -4.098 13.008 15.008 1 95.81 377 ASP A O 1
ATOM 2969 N N . ILE A 1 378 ? -2.633 11.227 14.875 1 97.94 378 ILE A N 1
ATOM 2970 C CA . ILE A 1 378 ? -1.53 12.102 14.508 1 97.94 378 ILE A CA 1
ATOM 2971 C C . ILE A 1 378 ? -0.928 11.648 13.18 1 97.94 378 ILE A C 1
ATOM 2973 O O . ILE A 1 378 ? -1.206 10.547 12.711 1 97.94 378 ILE A O 1
ATOM 2977 N N . ILE A 1 379 ? -0.25 12.523 12.562 1 98.44 379 ILE A N 1
ATOM 2978 C CA . ILE A 1 379 ? 0.612 12.273 11.406 1 98.44 379 ILE A CA 1
ATOM 2979 C C . ILE A 1 379 ? 2.076 12.43 11.82 1 98.44 379 ILE A C 1
ATOM 2981 O O . ILE A 1 379 ? 2.436 13.391 12.5 1 98.44 379 ILE A O 1
ATOM 2985 N N . ALA A 1 380 ? 2.912 11.484 11.516 1 98.25 380 ALA A N 1
ATOM 2986 C CA . ALA A 1 380 ? 4.34 11.547 11.828 1 98.25 380 ALA A CA 1
ATOM 2987 C C . ALA A 1 380 ? 5.121 12.188 10.68 1 98.25 380 ALA A C 1
ATOM 2989 O O . ALA A 1 380 ? 5.137 11.664 9.562 1 98.25 380 ALA A O 1
ATOM 2990 N N . GLU A 1 381 ? 5.645 13.336 10.961 1 97.31 381 GLU A N 1
ATOM 2991 C CA . GLU A 1 381 ? 6.613 13.812 9.984 1 97.31 381 GLU A CA 1
ATOM 2992 C C . GLU A 1 381 ? 7.898 12.992 10.031 1 97.31 381 GLU A C 1
ATOM 2994 O O . GLU A 1 381 ? 8.758 13.219 10.875 1 97.31 381 GLU A O 1
ATOM 2999 N N . ASP A 1 382 ? 8.031 12.141 9.141 1 94.69 382 ASP A N 1
ATOM 3000 C CA . ASP A 1 382 ? 9.188 11.25 9.07 1 94.69 382 ASP A CA 1
ATOM 3001 C C . ASP A 1 382 ? 10.047 11.555 7.844 1 94.69 382 ASP A C 1
ATOM 3003 O O . ASP A 1 382 ? 10.398 10.656 7.082 1 94.69 382 ASP A O 1
ATOM 3007 N N . LEU A 1 383 ? 10.43 12.82 7.727 1 90.62 383 LEU A N 1
ATOM 3008 C CA . LEU A 1 383 ? 11.297 13.273 6.645 1 90.62 383 LEU A CA 1
ATOM 3009 C C . LEU A 1 383 ? 12.742 13.383 7.117 1 90.62 383 LEU A C 1
ATOM 3011 O O . LEU A 1 383 ? 13.016 13.289 8.32 1 90.62 383 LEU A O 1
ATOM 3015 N N . GLY A 1 384 ? 13.648 13.484 6.293 1 86.62 384 GLY A N 1
ATOM 3016 C CA . GLY A 1 384 ? 15.055 13.578 6.652 1 86.62 384 GLY A CA 1
ATOM 3017 C C . GLY A 1 384 ? 15.68 12.234 6.98 1 86.62 384 GLY A C 1
ATOM 3018 O O . GLY A 1 384 ? 15.422 11.242 6.293 1 86.62 384 GLY A O 1
ATOM 3019 N N . VAL A 1 385 ? 16.5 12.281 8.039 1 86.81 385 VAL A N 1
ATOM 3020 C CA . VAL A 1 385 ? 17.156 11.047 8.461 1 86.81 385 VAL A CA 1
ATOM 3021 C C . VAL A 1 385 ? 16.125 10.102 9.086 1 86.81 385 VAL A C 1
ATOM 3023 O O . VAL A 1 385 ? 15.586 10.391 10.156 1 86.81 385 VAL A O 1
ATOM 3026 N N . LEU A 1 386 ? 15.867 9.086 8.422 1 89.94 386 LEU A N 1
ATOM 3027 C CA . LEU A 1 386 ? 14.938 8.078 8.922 1 89.94 386 LEU A CA 1
ATOM 3028 C C . LEU A 1 386 ? 15.672 6.793 9.281 1 89.94 386 LEU A C 1
ATOM 3030 O O . LEU A 1 386 ? 16.484 6.301 8.508 1 89.94 386 LEU A O 1
ATOM 3034 N N . THR A 1 387 ? 15.484 6.297 10.453 1 93.81 387 THR A N 1
ATOM 3035 C CA . THR A 1 387 ? 16.078 5.047 10.914 1 93.81 387 THR A CA 1
ATOM 3036 C C . THR A 1 387 ? 15 4.004 11.188 1 93.81 387 THR A C 1
ATOM 3038 O O . THR A 1 387 ? 13.82 4.344 11.344 1 93.81 387 THR A O 1
ATOM 3041 N N . PRO A 1 388 ? 15.336 2.732 11.234 1 93.25 388 PRO A N 1
ATOM 3042 C CA . PRO A 1 388 ? 14.359 1.654 11.375 1 93.25 388 PRO A CA 1
ATOM 3043 C C . PRO A 1 388 ? 13.516 1.792 12.641 1 93.25 388 PRO A C 1
ATOM 3045 O O . PRO A 1 388 ? 12.328 1.45 12.641 1 93.25 388 PRO A O 1
ATOM 3048 N N . ASP A 1 389 ? 14.125 2.268 13.664 1 93.69 389 ASP A N 1
ATOM 3049 C CA . ASP A 1 389 ? 13.398 2.389 14.922 1 93.69 389 ASP A CA 1
ATOM 3050 C C . ASP A 1 389 ? 12.281 3.426 14.82 1 93.69 389 ASP A C 1
ATOM 3052 O O . ASP A 1 389 ? 11.211 3.25 15.391 1 93.69 389 ASP A O 1
ATOM 3056 N N . VAL A 1 390 ? 12.539 4.477 14.102 1 95.44 390 VAL A N 1
ATOM 3057 C CA . VAL A 1 390 ? 11.539 5.52 13.922 1 95.44 390 VAL A CA 1
ATOM 3058 C C . VAL A 1 390 ? 10.383 4.988 13.078 1 95.44 390 VAL A C 1
ATOM 3060 O O . VAL A 1 390 ? 9.219 5.223 13.398 1 95.44 390 VAL A O 1
ATOM 3063 N N . LEU A 1 391 ? 10.727 4.301 12.023 1 95 391 LEU A N 1
ATOM 3064 C CA . LEU A 1 391 ? 9.688 3.689 11.195 1 95 391 LEU A CA 1
ATOM 3065 C C . LEU A 1 391 ? 8.859 2.701 12.008 1 95 391 LEU A C 1
ATOM 3067 O O . LEU A 1 391 ? 7.633 2.686 11.906 1 95 391 LEU A O 1
ATOM 3071 N N . ALA A 1 392 ? 9.531 1.877 12.789 1 94.81 392 ALA A N 1
ATOM 3072 C CA . ALA A 1 392 ? 8.844 0.899 13.633 1 94.81 392 ALA A CA 1
ATOM 3073 C C . ALA A 1 392 ? 7.902 1.588 14.625 1 94.81 392 ALA A C 1
ATOM 3075 O O . ALA A 1 392 ? 6.781 1.13 14.844 1 94.81 392 ALA A O 1
ATOM 3076 N N . LEU A 1 393 ? 8.398 2.664 15.188 1 96.12 393 LEU A N 1
ATOM 3077 C CA . LEU A 1 393 ? 7.59 3.428 16.141 1 96.12 393 LEU A CA 1
ATOM 3078 C C . LEU A 1 393 ? 6.336 3.977 15.461 1 96.12 393 LEU A C 1
ATOM 3080 O O . LEU A 1 393 ? 5.23 3.832 15.984 1 96.12 393 LEU A O 1
ATOM 3084 N N . ARG A 1 394 ? 6.477 4.578 14.352 1 96.62 394 ARG A N 1
ATOM 3085 C CA . ARG A 1 394 ? 5.367 5.133 13.586 1 96.62 394 ARG A CA 1
ATOM 3086 C C . ARG A 1 394 ? 4.32 4.062 13.289 1 96.62 394 ARG A C 1
ATOM 3088 O O . ARG A 1 394 ? 3.125 4.285 13.492 1 96.62 394 ARG A O 1
ATOM 3095 N N . LYS A 1 395 ? 4.754 2.912 12.82 1 94.25 395 LYS A N 1
ATOM 3096 C CA . LYS A 1 395 ? 3.852 1.816 12.477 1 94.25 395 LYS A CA 1
ATOM 3097 C C . LYS A 1 395 ? 3.146 1.272 13.711 1 94.25 395 LYS A C 1
ATOM 3099 O O . LYS A 1 395 ? 1.953 0.969 13.672 1 94.25 395 LYS A O 1
ATOM 3104 N N . LYS A 1 396 ? 3.885 1.155 14.781 1 95.19 396 LYS A N 1
ATOM 3105 C CA . LYS A 1 396 ? 3.342 0.624 16.031 1 95.19 396 LYS A CA 1
ATOM 3106 C C . LYS A 1 396 ? 2.176 1.475 16.531 1 95.19 396 LYS A C 1
ATOM 3108 O O . LYS A 1 396 ? 1.192 0.945 17.047 1 95.19 396 LYS A O 1
ATOM 3113 N N . ILE A 1 397 ? 2.281 2.711 16.328 1 96.06 397 ILE A N 1
ATOM 3114 C CA . ILE A 1 397 ? 1.239 3.582 16.859 1 96.06 397 ILE A CA 1
ATOM 3115 C C . ILE A 1 397 ? 0.233 3.916 15.766 1 96.06 397 ILE A C 1
ATOM 3117 O O . ILE A 1 397 ? -0.671 4.73 15.969 1 96.06 397 ILE A O 1
ATOM 3121 N N . HIS A 1 398 ? 0.412 3.42 14.555 1 95 398 HIS A N 1
ATOM 3122 C CA . HIS A 1 398 ? -0.489 3.539 13.414 1 95 398 HIS A CA 1
ATOM 3123 C C . HIS A 1 398 ? -0.621 4.992 12.969 1 95 398 HIS A C 1
ATOM 3125 O O . HIS A 1 398 ? -1.721 5.449 12.656 1 95 398 HIS A O 1
ATOM 3131 N N . ALA A 1 399 ? 0.469 5.703 13.047 1 97.56 399 ALA A N 1
ATOM 3132 C CA . ALA A 1 399 ? 0.504 7.062 12.508 1 97.56 399 ALA A CA 1
ATOM 3133 C C . ALA A 1 399 ? 0.997 7.066 11.062 1 97.56 399 ALA A C 1
ATOM 3135 O O . ALA A 1 399 ? 2.045 6.492 10.758 1 97.56 399 ALA A O 1
ATOM 3136 N N . PRO A 1 400 ? 0.231 7.652 10.203 1 98.06 400 PRO A N 1
ATOM 3137 C CA . PRO A 1 400 ? 0.754 7.75 8.844 1 98.06 400 PRO A CA 1
ATOM 3138 C C . PRO A 1 400 ? 2.021 8.594 8.75 1 98.06 400 PRO A C 1
ATOM 3140 O O . PRO A 1 400 ? 2.184 9.555 9.516 1 98.06 400 PRO A O 1
ATOM 3143 N N . GLY A 1 401 ? 2.9 8.18 7.867 1 98 401 GLY A N 1
ATOM 3144 C CA . GLY A 1 401 ? 4.051 9 7.512 1 98 401 GLY A CA 1
ATOM 3145 C C . GLY A 1 401 ? 3.768 9.961 6.379 1 98 401 GLY A C 1
ATOM 3146 O O . GLY A 1 401 ? 2.607 10.258 6.082 1 98 401 GLY A O 1
ATOM 3147 N N . MET A 1 402 ? 4.84 10.516 5.812 1 98.12 402 MET A N 1
ATOM 3148 C CA . MET A 1 402 ? 4.68 11.516 4.766 1 98.12 402 MET A CA 1
ATOM 3149 C C . MET A 1 402 ? 5.492 11.141 3.527 1 98.12 402 MET A C 1
ATOM 3151 O O . MET A 1 402 ? 6.551 10.523 3.639 1 98.12 402 MET A O 1
ATOM 3155 N N . ALA A 1 403 ? 5.031 11.453 2.398 1 98.06 403 ALA A N 1
ATOM 3156 C CA . ALA A 1 403 ? 5.77 11.484 1.139 1 98.06 403 ALA A CA 1
ATOM 3157 C C . ALA A 1 403 ? 5.559 12.805 0.404 1 98.06 403 ALA A C 1
ATOM 3159 O O . ALA A 1 403 ? 4.438 13.312 0.342 1 98.06 403 ALA A O 1
ATOM 3160 N N . VAL A 1 404 ? 6.613 13.367 -0.067 1 98.56 404 VAL A N 1
ATOM 3161 C CA . VAL A 1 404 ? 6.59 14.656 -0.761 1 98.56 404 VAL A CA 1
ATOM 3162 C C . VAL A 1 404 ? 7.098 14.477 -2.189 1 98.56 404 VAL A C 1
ATOM 3164 O O . VAL A 1 404 ? 8.258 14.125 -2.402 1 98.56 404 VAL A O 1
ATOM 3167 N N . LEU A 1 405 ? 6.316 14.781 -3.191 1 98.56 405 LEU A N 1
ATOM 3168 C CA . LEU A 1 405 ? 6.656 14.5 -4.582 1 98.56 405 LEU A CA 1
ATOM 3169 C C . LEU A 1 405 ? 7.871 15.305 -5.02 1 98.56 405 LEU A C 1
ATOM 3171 O O . LEU A 1 405 ? 8.688 14.828 -5.812 1 98.56 405 LEU A O 1
ATOM 3175 N N . GLN A 1 406 ? 8.086 16.484 -4.523 1 97.94 406 GLN A N 1
ATOM 3176 C CA . GLN A 1 406 ? 9.234 17.312 -4.902 1 97.94 406 GLN A CA 1
ATOM 3177 C C . GLN A 1 406 ? 10.539 16.672 -4.445 1 97.94 406 GLN A C 1
ATOM 3179 O O . GLN A 1 406 ? 11.625 17.078 -4.887 1 97.94 406 GLN A O 1
ATOM 3184 N N . PHE A 1 407 ? 10.508 15.711 -3.561 1 96.56 407 PHE A N 1
ATOM 3185 C CA . PHE A 1 407 ? 11.703 15.008 -3.092 1 96.56 407 PHE A CA 1
ATOM 3186 C C . PHE A 1 407 ? 11.883 13.688 -3.83 1 96.56 407 PHE A C 1
ATOM 3188 O O . PHE A 1 407 ? 12.852 12.969 -3.594 1 96.56 407 PHE A O 1
ATOM 3195 N N . ALA A 1 408 ? 11.062 13.352 -4.707 1 97.56 408 ALA A N 1
ATOM 3196 C CA . ALA A 1 408 ? 10.938 11.984 -5.207 1 97.56 408 ALA A CA 1
ATOM 3197 C C . ALA A 1 408 ? 11.914 11.727 -6.352 1 97.56 408 ALA A C 1
ATOM 3199 O O . ALA A 1 408 ? 12.398 10.609 -6.52 1 97.56 408 ALA A O 1
ATOM 3200 N N . PHE A 1 409 ? 12.328 12.734 -7.102 1 97.31 409 PHE A N 1
ATOM 3201 C CA . PHE A 1 409 ? 12.789 12.445 -8.453 1 97.31 409 PHE A CA 1
ATOM 3202 C C . PHE A 1 409 ? 14.273 12.758 -8.602 1 97.31 409 PHE A C 1
ATOM 3204 O O . PHE A 1 409 ? 14.844 12.602 -9.688 1 97.31 409 PHE A O 1
ATOM 3211 N N . GLY A 1 410 ? 14.898 13.258 -7.555 1 92.94 410 GLY A N 1
ATOM 3212 C CA . GLY A 1 410 ? 16.312 13.57 -7.602 1 92.94 410 GLY A CA 1
ATOM 3213 C C . GLY A 1 410 ? 17.203 12.383 -7.27 1 92.94 410 GLY A C 1
ATOM 3214 O O . GLY A 1 410 ? 18.422 12.453 -7.398 1 92.94 410 GLY A O 1
ATOM 3215 N N . GLY A 1 411 ? 16.641 11.227 -6.969 1 90.31 411 GLY A N 1
ATOM 3216 C CA . GLY A 1 411 ? 17.406 10.07 -6.547 1 90.31 411 GLY A CA 1
ATOM 3217 C C . GLY A 1 411 ? 17.141 8.836 -7.383 1 90.31 411 GLY A C 1
ATOM 3218 O O . GLY A 1 411 ? 16.75 8.938 -8.547 1 90.31 411 GLY A O 1
ATOM 3219 N N . ASP A 1 412 ? 17.484 7.691 -6.785 1 91.94 412 ASP A N 1
ATOM 3220 C CA . ASP A 1 412 ? 17.344 6.41 -7.473 1 91.94 412 ASP A CA 1
ATOM 3221 C C . ASP A 1 412 ? 15.906 5.895 -7.387 1 91.94 412 ASP A C 1
ATOM 3223 O O . ASP A 1 412 ? 15.047 6.527 -6.77 1 91.94 412 ASP A O 1
ATOM 3227 N N . ALA A 1 413 ? 15.672 4.824 -8.047 1 95.25 413 ALA A N 1
ATOM 3228 C CA . ALA A 1 413 ? 14.328 4.258 -8.188 1 95.25 413 ALA A CA 1
ATOM 3229 C C . ALA A 1 413 ? 13.797 3.781 -6.836 1 95.25 413 ALA A C 1
ATOM 3231 O O . ALA A 1 413 ? 12.602 3.541 -6.684 1 95.25 413 ALA A O 1
ATOM 3232 N N . ASP A 1 414 ? 14.672 3.641 -5.816 1 94.06 414 ASP A N 1
ATOM 3233 C CA . ASP A 1 414 ? 14.258 3.164 -4.5 1 94.06 414 ASP A CA 1
ATOM 3234 C C . ASP A 1 414 ? 13.883 4.332 -3.586 1 94.06 414 ASP A C 1
ATOM 3236 O O . ASP A 1 414 ? 13.625 4.133 -2.396 1 94.06 414 ASP A O 1
ATOM 3240 N N . ASN A 1 415 ? 13.875 5.578 -4.141 1 95.31 415 ASN A N 1
ATOM 3241 C CA . ASN A 1 415 ? 13.461 6.742 -3.365 1 95.31 415 ASN A CA 1
ATOM 3242 C C . ASN A 1 415 ? 12.062 6.555 -2.779 1 95.31 415 ASN A C 1
ATOM 3244 O O . ASN A 1 415 ? 11.109 6.289 -3.512 1 95.31 415 ASN A O 1
ATOM 3248 N N . SER A 1 416 ? 11.938 6.742 -1.494 1 94.94 416 SER A N 1
ATOM 3249 C CA . SER A 1 416 ? 10.703 6.422 -0.781 1 94.94 416 SER A CA 1
ATOM 3250 C C . SER A 1 416 ? 9.586 7.398 -1.143 1 94.94 416 SER A C 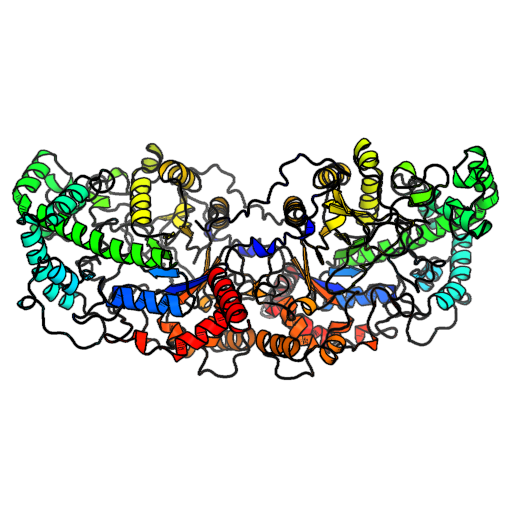1
ATOM 3252 O O . SER A 1 416 ? 8.414 7.133 -0.874 1 94.94 416 SER A O 1
ATOM 3254 N N . HIS A 1 417 ? 9.969 8.516 -1.753 1 97.25 417 HIS A N 1
ATOM 3255 C CA . HIS A 1 417 ? 8.977 9.523 -2.121 1 97.25 417 HIS A CA 1
ATOM 3256 C C . HIS A 1 417 ? 8.414 9.258 -3.516 1 97.25 417 HIS A C 1
ATOM 3258 O O . HIS A 1 417 ? 7.453 9.906 -3.936 1 97.25 417 HIS A O 1
ATOM 3264 N N . LEU A 1 418 ? 8.992 8.344 -4.297 1 98.19 418 LEU A N 1
ATOM 3265 C CA . LEU A 1 418 ? 8.453 7.973 -5.602 1 98.19 418 LEU A CA 1
ATOM 3266 C C . LEU A 1 418 ? 7.152 7.191 -5.445 1 98.19 418 LEU A C 1
ATOM 3268 O O . LEU A 1 418 ? 7.07 6.27 -4.633 1 98.19 418 LEU A O 1
ATOM 3272 N N . PRO A 1 419 ? 6.133 7.453 -6.262 1 98.44 419 PRO A N 1
ATOM 3273 C CA . PRO A 1 419 ? 4.805 6.875 -6.066 1 98.44 419 PRO A CA 1
ATOM 3274 C C . PRO A 1 419 ? 4.816 5.348 -6.074 1 98.44 419 PRO A C 1
ATOM 3276 O O . PRO A 1 419 ? 4.074 4.719 -5.32 1 98.44 419 PRO A O 1
ATOM 3279 N N . HIS A 1 420 ? 5.668 4.703 -6.867 1 98.19 420 HIS A N 1
ATOM 3280 C CA . HIS A 1 420 ? 5.645 3.246 -6.93 1 98.19 420 HIS A CA 1
ATOM 3281 C C . HIS A 1 420 ? 6.184 2.631 -5.645 1 98.19 420 HIS A C 1
ATOM 3283 O O . HIS A 1 420 ? 6.023 1.43 -5.41 1 98.19 420 HIS A O 1
ATOM 3289 N N . ASN A 1 421 ? 6.793 3.422 -4.738 1 97.38 421 ASN A N 1
ATOM 3290 C CA . ASN A 1 421 ? 7.305 2.947 -3.459 1 97.38 421 ASN A CA 1
ATOM 3291 C C . ASN A 1 421 ? 6.391 3.354 -2.305 1 97.38 421 ASN A C 1
ATOM 3293 O O . ASN A 1 421 ? 6.711 3.109 -1.141 1 97.38 421 ASN A O 1
ATOM 3297 N N . HIS A 1 422 ? 5.273 4.035 -2.598 1 97.81 422 HIS A N 1
ATOM 3298 C CA . HIS A 1 422 ? 4.371 4.527 -1.564 1 97.81 422 HIS A CA 1
ATOM 3299 C C . HIS A 1 422 ? 3.65 3.379 -0.868 1 97.81 422 HIS A C 1
ATOM 3301 O O . HIS A 1 422 ? 3.557 2.277 -1.413 1 97.81 422 HIS A O 1
ATOM 3307 N N . ASP A 1 423 ? 3.211 3.664 0.327 1 95 423 ASP A N 1
ATOM 3308 C CA . ASP A 1 423 ? 2.342 2.803 1.125 1 95 423 ASP A CA 1
ATOM 3309 C C . ASP A 1 423 ? 1.008 3.486 1.414 1 95 423 ASP A C 1
ATOM 3311 O O . ASP A 1 423 ? 0.872 4.699 1.228 1 95 423 ASP A O 1
ATOM 3315 N N . VAL A 1 424 ? 0.022 2.701 1.834 1 95.44 424 VAL A N 1
ATOM 3316 C CA . VAL A 1 424 ? -1.321 3.219 2.072 1 95.44 424 VAL A CA 1
ATOM 3317 C C . VAL A 1 424 ? -1.306 4.164 3.273 1 95.44 424 VAL A C 1
ATOM 3319 O O . VAL A 1 424 ? -2.076 5.125 3.324 1 95.44 424 VAL A O 1
ATOM 3322 N N . ASP A 1 425 ? -0.435 3.914 4.242 1 95.69 425 ASP A N 1
ATOM 3323 C CA . ASP A 1 425 ? -0.398 4.695 5.473 1 95.69 425 ASP A CA 1
ATOM 3324 C C . ASP A 1 425 ? 0.516 5.91 5.328 1 95.69 425 ASP A C 1
ATOM 3326 O O . ASP A 1 425 ? 1.409 6.125 6.148 1 95.69 425 ASP A O 1
ATOM 3330 N N . LEU A 1 426 ? 0.316 6.672 4.301 1 97.75 426 LEU A N 1
ATOM 3331 C CA . LEU A 1 426 ? 1.088 7.879 4.027 1 97.75 426 LEU A CA 1
ATOM 3332 C C . LEU A 1 426 ? 0.167 9.062 3.748 1 97.75 426 LEU A C 1
ATOM 3334 O O . LEU A 1 426 ? -0.962 8.883 3.287 1 97.75 426 LEU A O 1
ATOM 3338 N N . VAL A 1 427 ? 0.601 10.211 4.098 1 98.75 427 VAL A N 1
ATOM 3339 C CA . VAL A 1 427 ? 0.066 11.477 3.607 1 98.75 427 VAL A CA 1
ATOM 3340 C C . VAL A 1 427 ? 0.948 12.016 2.48 1 98.75 427 VAL A C 1
ATOM 3342 O O . VAL A 1 427 ? 2.135 12.273 2.686 1 98.75 427 VAL A O 1
ATOM 3345 N N . ILE A 1 428 ? 0.364 12.172 1.321 1 98.81 428 ILE A N 1
ATOM 3346 C CA . ILE A 1 428 ? 1.12 12.555 0.134 1 98.81 428 ILE A CA 1
ATOM 3347 C C . ILE A 1 428 ? 0.985 14.055 -0.104 1 98.81 428 ILE A C 1
ATOM 3349 O O . ILE A 1 428 ? -0.121 14.602 -0.064 1 98.81 428 ILE A O 1
ATOM 3353 N N . TYR A 1 429 ? 2.096 14.711 -0.349 1 98.88 429 TYR A N 1
ATOM 3354 C CA . TYR A 1 429 ? 2.133 16.125 -0.666 1 98.88 429 TYR A CA 1
ATOM 3355 C C . TYR A 1 429 ? 2.781 16.375 -2.023 1 98.88 429 TYR A C 1
ATOM 3357 O O . TYR A 1 429 ? 3.711 15.656 -2.41 1 98.88 429 TYR A O 1
ATOM 3365 N N . THR A 1 430 ? 2.303 17.406 -2.805 1 98.69 430 THR A N 1
ATOM 3366 C CA . THR A 1 430 ? 3.156 17.922 -3.871 1 98.69 430 THR A CA 1
ATOM 3367 C C . THR A 1 430 ? 4.402 18.578 -3.297 1 98.69 430 THR A C 1
ATOM 3369 O O . THR A 1 430 ? 5.523 18.297 -3.727 1 98.69 430 THR A O 1
ATOM 3372 N N . GLY A 1 431 ? 4.234 19.391 -2.365 1 98.12 431 GLY A N 1
ATOM 3373 C CA . GLY A 1 431 ? 5.18 20.078 -1.49 1 98.12 431 GLY A CA 1
ATOM 3374 C C . GLY A 1 431 ? 4.562 20.516 -0.176 1 98.12 431 GLY A C 1
ATOM 3375 O O . GLY A 1 431 ? 3.34 20.594 -0.052 1 98.12 431 GLY A O 1
ATOM 3376 N N . THR A 1 432 ? 5.383 20.75 0.844 1 97.56 432 THR A N 1
ATOM 3377 C CA . THR A 1 432 ? 4.91 21.266 2.123 1 97.56 432 THR A CA 1
ATOM 3378 C C . THR A 1 432 ? 5.117 22.781 2.213 1 97.56 432 THR A C 1
ATOM 3380 O O . THR A 1 432 ? 5.453 23.422 1.217 1 97.56 432 THR A O 1
ATOM 3383 N N . HIS A 1 433 ? 4.883 23.328 3.365 1 97.06 433 HIS A N 1
ATOM 3384 C CA . HIS A 1 433 ? 5.109 24.75 3.604 1 97.06 433 HIS A CA 1
ATOM 3385 C C . HIS A 1 433 ? 6.594 25.094 3.543 1 97.06 433 HIS A C 1
ATOM 3387 O O . HIS A 1 433 ? 6.961 26.266 3.438 1 97.06 433 HIS A O 1
ATOM 3393 N N . ASP A 1 434 ? 7.426 24.094 3.617 1 95 434 ASP A N 1
ATOM 3394 C CA . ASP A 1 434 ? 8.867 24.312 3.592 1 95 434 ASP A CA 1
ATOM 3395 C C . ASP A 1 434 ? 9.414 24.219 2.168 1 95 434 ASP A C 1
ATOM 3397 O O . ASP A 1 434 ? 10.602 24.453 1.935 1 95 434 ASP A O 1
ATOM 3401 N N . ASN A 1 435 ? 8.633 23.844 1.239 1 96.56 435 ASN A N 1
ATOM 3402 C CA . ASN A 1 435 ? 9.031 23.719 -0.159 1 96.56 435 ASN A CA 1
ATOM 3403 C C . ASN A 1 435 ? 8.641 24.953 -0.972 1 96.56 435 ASN A C 1
ATOM 3405 O O . ASN A 1 435 ? 7.754 25.703 -0.571 1 96.56 435 ASN A O 1
ATOM 3409 N N . ASP A 1 436 ? 9.391 25.125 -2.07 1 97.38 436 ASP A N 1
ATOM 3410 C CA . ASP A 1 436 ? 8.867 26.031 -3.092 1 97.38 436 ASP A CA 1
ATOM 3411 C C . ASP A 1 436 ? 7.543 25.516 -3.654 1 97.38 436 ASP A C 1
ATOM 3413 O O . ASP A 1 436 ? 7.152 24.375 -3.389 1 97.38 436 ASP A O 1
ATOM 3417 N N . THR A 1 437 ? 6.797 26.406 -4.312 1 98.38 437 THR A N 1
ATOM 3418 C CA . THR A 1 437 ? 5.641 25.922 -5.059 1 98.38 437 THR A CA 1
ATOM 3419 C C . THR A 1 437 ? 6.07 24.969 -6.172 1 98.38 437 THR A C 1
ATOM 3421 O O . THR A 1 437 ? 7.238 24.953 -6.559 1 98.38 437 THR A O 1
ATOM 3424 N N . VAL A 1 438 ? 5.16 24.219 -6.668 1 98.5 438 VAL A N 1
ATOM 3425 C CA . VAL A 1 438 ? 5.473 23.297 -7.754 1 98.5 438 VAL A CA 1
ATOM 3426 C C . VAL A 1 438 ? 6 24.078 -8.961 1 98.5 438 VAL A C 1
ATOM 3428 O O . VAL A 1 438 ? 7.02 23.703 -9.547 1 98.5 438 VAL A O 1
ATOM 3431 N N . VAL A 1 439 ? 5.312 25.172 -9.352 1 98.31 439 VAL A N 1
ATOM 3432 C CA . VAL A 1 439 ? 5.723 25.969 -10.492 1 98.31 439 VAL A CA 1
ATOM 3433 C C . VAL A 1 439 ? 7.094 26.578 -10.234 1 98.31 439 VAL A C 1
ATOM 3435 O O . VAL A 1 439 ? 7.969 26.562 -11.102 1 98.31 439 VAL A O 1
ATOM 3438 N N . GLY A 1 440 ? 7.246 27.141 -9.023 1 98.19 440 GLY A N 1
ATOM 3439 C CA . GLY A 1 440 ? 8.547 27.688 -8.664 1 98.19 440 GLY A CA 1
ATOM 3440 C C . GLY A 1 440 ? 9.648 26.641 -8.688 1 98.19 440 GLY A C 1
ATOM 3441 O O . GLY A 1 440 ? 10.719 26.891 -9.25 1 98.19 440 GLY A O 1
ATOM 3442 N N . TRP A 1 441 ? 9.43 25.5 -8.117 1 98 441 TRP A N 1
ATOM 3443 C CA . TRP A 1 441 ? 10.367 24.375 -8.086 1 98 441 TRP A CA 1
ATOM 3444 C C . TRP A 1 441 ? 10.711 23.922 -9.5 1 98 441 TRP A C 1
ATOM 3446 O O . TRP A 1 441 ? 11.875 23.672 -9.812 1 98 441 TRP A O 1
ATOM 3456 N N . TRP A 1 442 ? 9.75 23.891 -10.344 1 97.44 442 TRP A N 1
ATOM 3457 C CA . TRP A 1 442 ? 9.906 23.406 -11.711 1 97.44 442 TRP A CA 1
ATOM 3458 C C . TRP A 1 442 ? 10.844 24.312 -12.508 1 97.44 442 TRP A C 1
ATOM 3460 O O . TRP A 1 442 ? 11.602 23.844 -13.359 1 97.44 442 TRP A O 1
ATOM 3470 N N . THR A 1 443 ? 10.828 25.578 -12.25 1 96.56 443 THR A N 1
ATOM 3471 C CA . THR A 1 443 ? 11.68 26.516 -12.961 1 96.56 443 THR A CA 1
ATOM 3472 C C . THR A 1 443 ? 13.133 26.359 -12.547 1 96.56 443 THR A C 1
ATOM 3474 O O . THR A 1 443 ? 14.039 26.812 -13.258 1 96.56 443 THR A O 1
ATOM 3477 N N . LYS A 1 444 ? 13.383 25.688 -11.453 1 96.12 444 LYS A N 1
ATOM 3478 C CA . LYS A 1 444 ? 14.734 25.625 -10.891 1 96.12 444 LYS A CA 1
ATOM 3479 C C . LYS A 1 444 ? 15.281 24.203 -10.938 1 96.12 444 LYS A C 1
ATOM 3481 O O . LYS A 1 444 ? 16.484 23.984 -10.773 1 96.12 444 LYS A O 1
ATOM 3486 N N . VAL A 1 445 ? 14.461 23.281 -11.141 1 95.75 445 VAL A N 1
ATOM 3487 C CA . VAL A 1 445 ? 14.828 21.875 -11.062 1 95.75 445 VAL A CA 1
ATOM 3488 C C . VAL A 1 445 ? 15.891 21.547 -12.109 1 95.75 445 VAL A C 1
ATOM 3490 O O . VAL A 1 445 ? 15.836 22.047 -13.234 1 95.75 445 VAL A O 1
ATOM 3493 N N . GLY A 1 446 ? 16.906 20.734 -11.758 1 95.75 446 GLY A N 1
ATOM 3494 C CA . GLY A 1 446 ? 17.938 20.312 -12.703 1 95.75 446 GLY A CA 1
ATOM 3495 C C . GLY A 1 446 ? 17.391 19.484 -13.852 1 95.75 446 GLY A C 1
ATOM 3496 O O . GLY A 1 446 ? 16.297 18.922 -13.758 1 95.75 446 GLY A O 1
ATOM 3497 N N . GLN A 1 447 ? 18.109 19.359 -14.836 1 95.69 447 GLN A N 1
ATOM 3498 C CA . GLN A 1 447 ? 17.688 18.688 -16.062 1 95.69 447 GLN A CA 1
ATOM 3499 C C . GLN A 1 447 ? 17.375 17.219 -15.805 1 95.69 447 GLN A C 1
ATOM 3501 O O . GLN A 1 447 ? 16.312 16.734 -16.234 1 95.69 447 GLN A O 1
ATOM 3506 N N . ALA A 1 448 ? 18.266 16.531 -15.141 1 96.19 448 ALA A N 1
ATOM 3507 C CA . ALA A 1 448 ? 18.062 15.109 -14.898 1 96.19 448 ALA A CA 1
ATOM 3508 C C . ALA A 1 448 ? 16.797 14.859 -14.094 1 96.19 448 ALA A C 1
ATOM 3510 O O . ALA A 1 448 ? 15.984 13.992 -14.445 1 96.19 448 ALA A O 1
ATOM 3511 N N . GLU A 1 449 ? 16.656 15.57 -13.031 1 96.81 449 GLU A N 1
ATOM 3512 C CA . GLU A 1 449 ? 15.477 15.453 -12.188 1 96.81 449 GLU A CA 1
ATOM 3513 C C . GLU A 1 449 ? 14.211 15.828 -12.953 1 96.81 449 GLU A C 1
ATOM 3515 O O . GLU A 1 449 ? 13.195 15.148 -12.859 1 96.81 449 GLU A O 1
ATOM 3520 N N . GLY A 1 450 ? 14.305 16.938 -13.711 1 96.44 450 GLY A N 1
ATOM 3521 C CA . GLY A 1 450 ? 13.18 17.344 -14.539 1 96.44 450 GLY A CA 1
ATOM 3522 C C . GLY A 1 450 ? 12.781 16.281 -15.555 1 96.44 450 GLY A C 1
ATOM 3523 O O . GLY A 1 450 ? 11.586 16.047 -15.766 1 96.44 450 GLY A O 1
ATOM 3524 N N . ASN A 1 451 ? 13.75 15.664 -16.188 1 96.12 451 ASN A N 1
ATOM 3525 C CA . ASN A 1 451 ? 13.477 14.594 -17.141 1 96.12 451 ASN A CA 1
ATOM 3526 C C . ASN A 1 451 ? 12.812 13.398 -16.484 1 96.12 451 ASN A C 1
ATOM 3528 O O . ASN A 1 451 ? 11.93 12.766 -17.062 1 96.12 451 ASN A O 1
ATOM 3532 N N . HIS A 1 452 ? 13.281 13.117 -15.297 1 97.31 452 HIS A N 1
ATOM 3533 C CA . HIS A 1 452 ? 12.68 12.031 -14.539 1 97.31 452 HIS A CA 1
ATOM 3534 C C . HIS A 1 452 ? 11.195 12.297 -14.273 1 97.31 452 HIS A C 1
ATOM 3536 O O . HIS A 1 452 ? 10.359 11.406 -14.461 1 97.31 452 HIS A O 1
ATOM 3542 N N . VAL A 1 453 ? 10.867 13.5 -13.906 1 97.5 453 VAL A N 1
ATOM 3543 C CA . VAL A 1 453 ? 9.484 13.898 -13.672 1 97.5 453 VAL A CA 1
ATOM 3544 C C . VAL A 1 453 ? 8.672 13.766 -14.961 1 97.5 453 VAL A C 1
ATOM 3546 O O . VAL A 1 453 ? 7.582 13.188 -14.953 1 97.5 453 VAL A O 1
ATOM 3549 N N . ARG A 1 454 ? 9.227 14.281 -16.047 1 96.44 454 ARG A N 1
ATOM 3550 C CA . ARG A 1 454 ? 8.547 14.25 -17.344 1 96.44 454 ARG A CA 1
ATOM 3551 C C . ARG A 1 454 ? 8.242 12.812 -17.766 1 96.44 454 ARG A C 1
ATOM 3553 O O . ARG A 1 454 ? 7.137 12.516 -18.219 1 96.44 454 ARG A O 1
ATOM 3560 N N . GLN A 1 455 ? 9.211 12.023 -17.562 1 95.38 455 GLN A N 1
ATOM 3561 C CA . GLN A 1 455 ? 9.039 10.625 -17.953 1 95.38 455 GLN A CA 1
ATOM 3562 C C . GLN A 1 455 ? 8.031 9.93 -17.047 1 95.38 455 GLN A C 1
ATOM 3564 O O . GLN A 1 455 ? 7.172 9.188 -17.531 1 95.38 455 GLN A O 1
ATOM 3569 N N . TYR A 1 456 ? 8.148 10.133 -15.781 1 97.12 456 TYR A N 1
ATOM 3570 C CA . TYR A 1 456 ? 7.32 9.438 -14.797 1 97.12 456 TYR A CA 1
ATOM 3571 C C . TYR A 1 456 ? 5.852 9.789 -14.984 1 97.12 456 TYR A C 1
ATOM 3573 O O . TYR A 1 456 ? 4.984 8.914 -14.93 1 97.12 456 TYR A O 1
ATOM 3581 N N . PHE A 1 457 ? 5.562 11.109 -15.219 1 95.75 457 PHE A N 1
ATOM 3582 C CA . PHE A 1 457 ? 4.184 11.57 -15.297 1 95.75 457 PHE A CA 1
ATOM 3583 C C . PHE A 1 457 ? 3.785 11.836 -16.75 1 95.75 457 PHE A C 1
ATOM 3585 O O . PHE A 1 457 ? 2.688 12.328 -17.016 1 95.75 457 PHE A O 1
ATOM 3592 N N . LYS A 1 458 ? 4.633 11.562 -17.672 1 92.75 458 LYS A N 1
ATOM 3593 C CA . LYS A 1 458 ? 4.391 11.781 -19.094 1 92.75 458 LYS A CA 1
ATOM 3594 C C . LYS A 1 458 ? 3.949 13.219 -19.359 1 92.75 458 LYS A C 1
ATOM 3596 O O . LYS A 1 458 ? 2.93 13.445 -20.016 1 92.75 458 LYS A O 1
ATOM 3601 N N . ILE A 1 459 ? 4.738 14.102 -18.828 1 91.88 459 ILE A N 1
ATOM 3602 C CA . ILE A 1 459 ? 4.43 15.523 -18.969 1 91.88 459 ILE A CA 1
ATOM 3603 C C . ILE A 1 459 ? 4.875 16.016 -20.344 1 91.88 459 ILE A C 1
ATOM 3605 O O . ILE A 1 459 ? 6.051 15.891 -20.703 1 91.88 459 ILE A O 1
ATOM 3609 N N . GLU A 1 460 ? 3.93 16.609 -21.078 1 84.38 460 GLU A N 1
ATOM 3610 C CA . GLU A 1 460 ? 4.215 17.078 -22.438 1 84.38 460 GLU A CA 1
ATOM 3611 C C . GLU A 1 460 ? 4.5 18.578 -22.453 1 84.38 460 GLU A C 1
ATOM 3613 O O . GLU A 1 460 ? 5.258 19.062 -23.297 1 84.38 460 GLU A O 1
ATOM 3618 N N . SER A 1 461 ? 3.822 19.281 -21.516 1 87.81 461 SER A N 1
ATOM 3619 C CA . SER A 1 461 ? 3.965 20.734 -21.484 1 87.81 461 SER A CA 1
ATOM 3620 C C . SER A 1 461 ? 4.289 21.219 -20.062 1 87.81 461 SER A C 1
ATOM 3622 O O . SER A 1 461 ? 3.738 20.719 -19.094 1 87.81 461 SER A O 1
ATOM 3624 N N . ASP A 1 462 ? 5.074 22.25 -20.047 1 89.5 462 ASP A N 1
ATOM 3625 C CA . ASP A 1 462 ? 5.469 22.844 -18.766 1 89.5 462 ASP A CA 1
ATOM 3626 C C . ASP A 1 462 ? 4.32 23.656 -18.156 1 89.5 462 ASP A C 1
ATOM 3628 O O . ASP A 1 462 ? 4.297 23.891 -16.953 1 89.5 462 ASP A O 1
ATOM 3632 N N . LYS A 1 463 ? 3.404 24.047 -18.969 1 88.12 463 LYS A N 1
ATOM 3633 C CA . LYS A 1 463 ? 2.35 24.953 -18.547 1 88.12 463 LYS A CA 1
ATOM 3634 C C . LYS A 1 463 ? 1.468 24.328 -17.469 1 88.12 463 LYS A C 1
ATOM 3636 O O . LYS A 1 463 ? 0.976 25.016 -16.578 1 88.12 463 LYS A O 1
ATOM 3641 N N . ASP A 1 464 ? 1.245 23.094 -17.484 1 89.44 464 ASP A N 1
ATOM 3642 C CA . ASP A 1 464 ? 0.322 22.484 -16.531 1 89.44 464 ASP A CA 1
ATOM 3643 C C . ASP A 1 464 ? 1.04 21.484 -15.641 1 89.44 464 ASP A C 1
ATOM 3645 O O . ASP A 1 464 ? 0.458 20.469 -15.242 1 89.44 464 ASP A O 1
ATOM 3649 N N . VAL A 1 465 ? 2.293 21.875 -15.273 1 96.19 465 VAL A N 1
ATOM 3650 C CA . VAL A 1 465 ? 3.098 20.969 -14.469 1 96.19 465 VAL A CA 1
ATOM 3651 C C . VAL A 1 465 ? 2.48 20.812 -13.078 1 96.19 465 VAL A C 1
ATOM 3653 O O . VAL A 1 465 ? 2.527 19.734 -12.484 1 96.19 465 VAL A O 1
ATOM 3656 N N . HIS A 1 466 ? 1.91 21.906 -12.531 1 97.25 466 HIS A N 1
ATOM 3657 C CA . HIS A 1 466 ? 1.317 21.828 -11.203 1 97.25 466 HIS A CA 1
ATOM 3658 C C . HIS A 1 466 ? 0.141 20.859 -11.172 1 97.25 466 HIS A C 1
ATOM 3660 O O . HIS A 1 466 ? -0 20.078 -10.234 1 97.25 466 HIS A O 1
ATOM 3666 N N . TRP A 1 467 ? -0.685 20.812 -12.234 1 97.62 467 TRP A N 1
ATOM 3667 C CA . TRP A 1 467 ? -1.804 19.875 -12.289 1 97.62 467 TRP A CA 1
ATOM 3668 C C . TRP A 1 467 ? -1.308 18.438 -12.445 1 97.62 467 TRP A C 1
ATOM 3670 O O . TRP A 1 467 ? -1.922 17.5 -11.93 1 97.62 467 TRP A O 1
ATOM 3680 N N . GLU A 1 468 ? -0.184 18.281 -13.164 1 97.31 468 GLU A N 1
ATOM 3681 C CA . GLU A 1 468 ? 0.368 16.938 -13.328 1 97.31 468 GLU A CA 1
ATOM 3682 C C . GLU A 1 468 ? 0.875 16.375 -12 1 97.31 468 GLU A C 1
ATOM 3684 O O . GLU A 1 468 ? 0.678 15.195 -11.695 1 97.31 468 GLU A O 1
ATOM 3689 N N . LEU A 1 469 ? 1.527 17.203 -11.219 1 98.38 469 LEU A N 1
ATOM 3690 C CA . LEU A 1 469 ? 1.984 16.766 -9.906 1 98.38 469 LEU A CA 1
ATOM 3691 C C . LEU A 1 469 ? 0.803 16.531 -8.969 1 98.38 469 LEU A C 1
ATOM 3693 O O . LEU A 1 469 ? 0.829 15.609 -8.148 1 98.38 469 LEU A O 1
ATOM 3697 N N . ILE A 1 470 ? -0.204 17.391 -9.07 1 98.69 470 ILE A N 1
ATOM 3698 C CA . ILE A 1 470 ? -1.416 17.203 -8.281 1 98.69 470 ILE A CA 1
ATOM 3699 C C . ILE A 1 470 ? -2.043 15.852 -8.609 1 98.69 470 ILE A C 1
ATOM 3701 O O . ILE A 1 470 ? -2.381 15.086 -7.707 1 98.69 470 ILE A O 1
ATOM 3705 N N . LYS A 1 471 ? -2.16 15.531 -9.898 1 98.25 471 LYS A N 1
ATOM 3706 C CA . LYS A 1 471 ? -2.668 14.227 -10.305 1 98.25 471 LYS A CA 1
ATOM 3707 C C . LYS A 1 471 ? -1.793 13.102 -9.766 1 98.25 471 LYS A C 1
ATOM 3709 O O . LYS A 1 471 ? -2.301 12.062 -9.336 1 98.25 471 LYS A O 1
ATOM 3714 N N . GLY A 1 472 ? -0.492 13.344 -9.805 1 98.31 472 GLY A N 1
ATOM 3715 C CA . GLY A 1 472 ? 0.436 12.383 -9.234 1 98.31 472 GLY A CA 1
ATOM 3716 C C . GLY A 1 472 ? 0.187 12.109 -7.758 1 98.31 472 GLY A C 1
ATOM 3717 O O . GLY A 1 472 ? 0.207 10.961 -7.32 1 98.31 472 GLY A O 1
ATOM 3718 N N . ALA A 1 473 ? -0.054 13.125 -6.992 1 98.81 473 ALA A N 1
ATOM 3719 C CA . ALA A 1 473 ? -0.344 12.977 -5.566 1 98.81 473 ALA A CA 1
ATOM 3720 C C . ALA A 1 473 ? -1.673 12.266 -5.348 1 98.81 473 ALA A C 1
ATOM 3722 O O . ALA A 1 473 ? -1.769 11.359 -4.512 1 98.81 473 ALA A O 1
ATOM 3723 N N . LEU A 1 474 ? -2.686 12.633 -6.152 1 98.75 474 LEU A N 1
ATOM 3724 C CA . LEU A 1 474 ? -4.043 12.141 -5.949 1 98.75 474 LEU A CA 1
ATOM 3725 C C . LEU A 1 474 ? -4.184 10.703 -6.449 1 98.75 474 LEU A C 1
ATOM 3727 O O . LEU A 1 474 ? -5.07 9.969 -6.004 1 98.75 474 LEU A O 1
ATOM 3731 N N . SER A 1 475 ? -3.277 10.266 -7.355 1 98.56 475 SER A N 1
ATOM 3732 C CA . SER A 1 475 ? -3.32 8.906 -7.867 1 98.56 475 SER A CA 1
ATOM 3733 C C . SER A 1 475 ? -2.553 7.949 -6.957 1 98.56 475 SER A C 1
ATOM 3735 O O . SER A 1 475 ? -2.652 6.727 -7.105 1 98.56 475 SER A O 1
ATOM 3737 N N . SER A 1 476 ? -1.78 8.492 -6 1 98.5 476 SER A N 1
ATOM 3738 C CA . SER A 1 476 ? -1.018 7.672 -5.066 1 98.5 476 SER A CA 1
ATOM 3739 C C . SER A 1 476 ? -1.937 6.789 -4.227 1 98.5 476 SER A C 1
ATOM 3741 O O . SER A 1 476 ? -3.092 7.141 -3.984 1 98.5 476 SER A O 1
ATOM 3743 N N . VAL A 1 477 ? -1.408 5.738 -3.703 1 98.31 477 VAL A N 1
ATOM 3744 C CA . VAL A 1 477 ? -2.186 4.809 -2.889 1 98.31 477 VAL A CA 1
ATOM 3745 C C . VAL A 1 477 ? -2.354 5.375 -1.48 1 98.31 477 VAL A C 1
ATOM 3747 O O . VAL A 1 477 ? -3.182 4.887 -0.705 1 98.31 477 VAL A O 1
ATOM 3750 N N . GLY A 1 478 ? -1.562 6.383 -1.117 1 98.25 478 GLY A N 1
ATOM 3751 C CA . GLY A 1 478 ? -1.715 6.973 0.204 1 98.25 478 GLY A CA 1
ATOM 3752 C C . GLY A 1 478 ? -3.137 7.41 0.501 1 98.25 478 GLY A C 1
ATOM 3753 O O . GLY A 1 478 ? -3.82 7.953 -0.371 1 98.25 478 GLY A O 1
ATOM 3754 N N . LEU A 1 479 ? -3.57 7.254 1.708 1 97.69 479 LEU A N 1
ATOM 3755 C CA . LEU A 1 479 ? -4.973 7.461 2.059 1 97.69 479 LEU A CA 1
ATOM 3756 C C . LEU A 1 479 ? -5.316 8.945 2.051 1 97.69 479 LEU A C 1
ATOM 3758 O O . LEU A 1 479 ? -6.465 9.32 1.791 1 97.69 479 LEU A O 1
ATOM 3762 N N . THR A 1 480 ? -4.309 9.766 2.316 1 98.5 480 THR A N 1
ATOM 3763 C CA . THR A 1 480 ? -4.539 11.203 2.369 1 98.5 480 THR A CA 1
ATOM 3764 C C . THR A 1 480 ? -3.59 11.938 1.425 1 98.5 480 THR A C 1
ATOM 3766 O O . THR A 1 480 ? -2.402 11.609 1.354 1 98.5 480 THR A O 1
ATOM 3769 N N . ALA A 1 481 ? -4.117 12.828 0.659 1 98.88 481 ALA A N 1
ATOM 3770 C CA . ALA A 1 481 ? -3.314 13.75 -0.139 1 98.88 481 ALA A CA 1
ATOM 3771 C C . ALA A 1 481 ? -3.578 15.203 0.264 1 98.88 481 ALA A C 1
ATOM 3773 O O . ALA A 1 481 ? -4.73 15.602 0.428 1 98.88 481 ALA A O 1
ATOM 3774 N N . ILE A 1 482 ? -2.537 15.938 0.538 1 98.88 482 ILE A N 1
ATOM 3775 C CA . ILE A 1 482 ? -2.643 17.344 0.914 1 98.88 482 ILE A CA 1
ATOM 3776 C C . ILE A 1 482 ? -1.957 18.203 -0.138 1 98.88 482 ILE A C 1
ATOM 3778 O O . ILE A 1 482 ? -0.792 17.984 -0.473 1 98.88 482 ILE A O 1
ATOM 3782 N N . LEU A 1 483 ? -2.668 19.188 -0.627 1 98.81 483 LEU A N 1
ATOM 3783 C CA . LEU A 1 483 ? -2.172 20.094 -1.663 1 98.81 483 LEU A CA 1
ATOM 3784 C C . LEU A 1 483 ? -2.039 21.516 -1.129 1 98.81 483 LEU A C 1
ATOM 3786 O O . LEU A 1 483 ? -3.016 22.094 -0.651 1 98.81 483 LEU A O 1
ATOM 3790 N N . PRO A 1 484 ? -0.836 22.062 -1.198 1 98.88 484 PRO A N 1
ATOM 3791 C CA . PRO A 1 484 ? -0.794 23.5 -0.936 1 98.88 484 PRO A CA 1
ATOM 3792 C C . PRO A 1 484 ? -1.7 24.297 -1.871 1 98.88 484 PRO A C 1
ATOM 3794 O O . PRO A 1 484 ? -1.767 24.016 -3.068 1 98.88 484 PRO A O 1
ATOM 3797 N N . MET A 1 485 ? -2.361 25.297 -1.317 1 98.88 485 MET A N 1
ATOM 3798 C CA . MET A 1 485 ? -3.23 26.141 -2.121 1 98.88 485 MET A CA 1
ATOM 3799 C C . MET A 1 485 ? -2.457 26.781 -3.271 1 98.88 485 MET A C 1
ATOM 3801 O O . MET A 1 485 ? -2.994 26.953 -4.367 1 98.88 485 MET A O 1
ATOM 3805 N N . GLN A 1 486 ? -1.229 27.109 -3.057 1 98.62 486 GLN A N 1
ATOM 3806 C CA . GLN A 1 486 ? -0.365 27.719 -4.059 1 98.62 486 GLN A CA 1
ATOM 3807 C C . GLN A 1 486 ? -0.229 26.828 -5.289 1 98.62 486 GLN A C 1
ATOM 3809 O O . GLN A 1 486 ? -0.218 27.312 -6.422 1 98.62 486 GLN A O 1
ATOM 3814 N N . ASP A 1 487 ? -0.099 25.562 -5.043 1 98.62 487 ASP A N 1
ATOM 3815 C CA . ASP A 1 487 ? 0.039 24.625 -6.141 1 98.62 487 ASP A CA 1
ATOM 3816 C C . ASP A 1 487 ? -1.27 24.484 -6.918 1 98.62 487 ASP A C 1
ATOM 3818 O O . ASP A 1 487 ? -1.262 24.406 -8.148 1 98.62 487 ASP A O 1
ATOM 3822 N N . LEU A 1 488 ? -2.367 24.422 -6.168 1 98.38 488 LEU A N 1
ATOM 3823 C CA . LEU A 1 488 ? -3.668 24.344 -6.828 1 98.38 488 LEU A CA 1
ATOM 3824 C C . LEU A 1 488 ? -3.881 25.531 -7.758 1 98.38 488 LEU A C 1
ATOM 3826 O O . LEU A 1 488 ? -4.469 25.391 -8.836 1 98.38 488 LEU A O 1
ATOM 3830 N N . LEU A 1 489 ? -3.344 26.672 -7.387 1 98 489 LEU A N 1
ATOM 3831 C CA . LEU A 1 489 ? -3.537 27.922 -8.133 1 98 489 LEU A CA 1
ATOM 3832 C C . LEU A 1 489 ? -2.467 28.078 -9.203 1 98 489 LEU A C 1
ATOM 3834 O O . LEU A 1 489 ? -2.521 29.016 -10.008 1 98 489 LEU A O 1
ATOM 3838 N N . GLY A 1 490 ? -1.467 27.25 -9.211 1 97.69 490 GLY A N 1
ATOM 3839 C CA . GLY A 1 490 ? -0.402 27.312 -10.195 1 97.69 490 GLY A CA 1
ATOM 3840 C C . GLY A 1 490 ? 0.485 28.531 -10.031 1 97.69 490 GLY A C 1
ATOM 3841 O O . GLY A 1 490 ? 0.893 29.141 -11.016 1 97.69 490 GLY A O 1
ATOM 3842 N N . LEU A 1 491 ? 0.734 28.891 -8.805 1 98.06 491 LEU A N 1
ATOM 3843 C CA . LEU A 1 491 ? 1.507 30.094 -8.547 1 98.06 491 LEU A CA 1
ATOM 3844 C C . LEU A 1 491 ? 3 29.781 -8.492 1 98.06 491 LEU A C 1
ATOM 3846 O O . LEU A 1 491 ? 3.395 28.656 -8.211 1 98.06 491 LEU A O 1
ATOM 3850 N N . GLY A 1 492 ? 3.814 30.781 -8.719 1 97.88 492 GLY A N 1
ATOM 3851 C CA . GLY A 1 492 ? 5.262 30.625 -8.711 1 97.88 492 GLY A CA 1
ATOM 3852 C C . GLY A 1 492 ? 5.883 30.875 -7.352 1 97.88 492 GLY A C 1
ATOM 3853 O O . GLY A 1 492 ? 5.191 30.828 -6.332 1 97.88 492 GLY A O 1
ATOM 3854 N N . SER A 1 493 ? 7.156 31.109 -7.289 1 97.38 493 SER A N 1
ATOM 3855 C CA . SER A 1 493 ? 7.957 31.234 -6.074 1 97.38 493 SER A CA 1
ATOM 3856 C C . SER A 1 493 ? 7.527 32.438 -5.25 1 97.38 493 SER A C 1
ATOM 3858 O O . SER A 1 493 ? 7.809 32.5 -4.051 1 97.38 493 SER A O 1
ATOM 3860 N N . GLU A 1 494 ? 6.914 33.375 -5.922 1 96.75 494 GLU A N 1
ATOM 3861 C CA . GLU A 1 494 ? 6.441 34.562 -5.199 1 96.75 494 GLU A CA 1
ATOM 3862 C C . GLU A 1 494 ? 5.418 34.156 -4.133 1 96.75 494 GLU A C 1
ATOM 3864 O O . GLU A 1 494 ? 5.176 34.938 -3.197 1 96.75 494 GLU A O 1
ATOM 3869 N N . ALA A 1 495 ? 4.887 33 -4.25 1 97.88 495 ALA A N 1
ATOM 3870 C CA . ALA A 1 495 ? 3.852 32.562 -3.322 1 97.88 495 ALA A CA 1
ATOM 3871 C C . ALA A 1 495 ? 4.418 31.594 -2.291 1 97.88 495 ALA A C 1
ATOM 3873 O O . ALA A 1 495 ? 3.668 31 -1.508 1 97.88 495 ALA A O 1
ATOM 3874 N N . ARG A 1 496 ? 5.691 31.375 -2.273 1 96.94 496 ARG A N 1
ATOM 3875 C CA . ARG A 1 496 ? 6.324 30.469 -1.318 1 96.94 496 ARG A CA 1
ATOM 3876 C C . ARG A 1 496 ? 6.02 30.891 0.116 1 96.94 496 ARG A C 1
ATOM 3878 O O . ARG A 1 496 ? 6.066 32.094 0.443 1 96.94 496 ARG A O 1
ATOM 3885 N N . MET A 1 497 ? 5.707 29.922 0.93 1 96.5 497 MET A N 1
ATOM 3886 C CA . MET A 1 497 ? 5.316 30.203 2.309 1 96.5 497 MET A CA 1
ATOM 3887 C C . MET A 1 497 ? 6.543 30.391 3.193 1 96.5 497 MET A C 1
ATOM 3889 O O . MET A 1 497 ? 6.633 31.359 3.947 1 96.5 497 MET A O 1
ATOM 3893 N N . ASN A 1 498 ? 7.391 29.406 3.115 1 94.25 498 ASN A N 1
ATOM 3894 C CA . ASN A 1 498 ? 8.562 29.406 3.986 1 94.25 498 ASN A CA 1
ATOM 3895 C C . ASN A 1 498 ? 9.812 28.938 3.246 1 94.25 498 ASN A C 1
ATOM 3897 O O . ASN A 1 498 ? 9.742 28.016 2.432 1 94.25 498 ASN A O 1
ATOM 3901 N N . THR A 1 499 ? 10.844 29.641 3.416 1 90.69 499 THR A N 1
ATOM 3902 C CA . THR A 1 499 ? 12.172 29.156 3.068 1 90.69 499 THR A CA 1
ATOM 3903 C C . THR A 1 499 ? 12.961 28.781 4.324 1 90.69 499 THR A C 1
ATOM 3905 O O . THR A 1 499 ? 13.422 29.656 5.059 1 90.69 499 THR A O 1
ATOM 3908 N N . PRO A 1 500 ? 13.156 27.516 4.473 1 83.5 500 PRO A N 1
ATOM 3909 C CA . PRO A 1 500 ? 13.844 27.078 5.691 1 83.5 500 PRO A CA 1
ATOM 3910 C C . PRO A 1 500 ? 15.195 27.766 5.875 1 83.5 500 PRO A C 1
ATOM 3912 O O . PRO A 1 500 ? 15.891 28.047 4.895 1 83.5 500 PRO A O 1
ATOM 3915 N N . ALA A 1 501 ? 15.625 28.047 7.09 1 75.44 501 ALA A N 1
ATOM 3916 C CA . ALA A 1 501 ? 16.906 28.609 7.496 1 75.44 501 ALA A CA 1
ATOM 3917 C C . ALA A 1 501 ? 17.016 30.078 7.098 1 75.44 501 ALA A C 1
ATOM 3919 O O . ALA A 1 501 ? 18.109 30.594 6.898 1 75.44 501 ALA A O 1
ATOM 3920 N N . THR A 1 502 ? 15.852 30.656 6.77 1 76.81 502 THR A N 1
ATOM 3921 C CA . THR A 1 502 ? 15.789 32.094 6.523 1 76.81 502 THR A CA 1
ATOM 3922 C C . THR A 1 502 ? 14.984 32.781 7.613 1 76.81 502 THR A C 1
ATOM 3924 O O . THR A 1 502 ? 13.984 32.25 8.102 1 76.81 502 THR A O 1
ATOM 3927 N N . VAL A 1 503 ? 15.398 33.969 7.965 1 72.5 503 VAL A N 1
ATOM 3928 C CA . VAL A 1 503 ? 14.82 34.656 9.125 1 72.5 503 VAL A CA 1
ATOM 3929 C C . VAL A 1 503 ? 13.758 35.625 8.664 1 72.5 503 VAL A C 1
ATOM 3931 O O . VAL A 1 503 ? 12.773 35.875 9.367 1 72.5 503 VAL A O 1
ATOM 3934 N N . SER A 1 504 ? 13.953 36.188 7.508 1 78.38 504 SER A N 1
ATOM 3935 C CA . SER A 1 504 ? 13.031 37.25 7.102 1 78.38 504 SER A CA 1
ATOM 3936 C C . SER A 1 504 ? 12.367 36.906 5.77 1 78.38 504 SER A C 1
ATOM 3938 O O . SER A 1 504 ? 12.883 36.094 4.996 1 78.38 504 SER A O 1
ATOM 3940 N N . GLY A 1 505 ? 11.188 37.531 5.641 1 80.31 505 GLY A N 1
ATOM 3941 C CA . GLY A 1 505 ? 10.5 37.406 4.363 1 80.31 505 GLY A CA 1
ATOM 3942 C C . GLY A 1 505 ? 9.742 36.125 4.207 1 80.31 505 GLY A C 1
ATOM 3943 O O . GLY A 1 505 ? 9.523 35.656 3.086 1 80.31 505 GLY A O 1
ATOM 3944 N N . ASN A 1 506 ? 9.406 35.5 5.281 1 89.75 506 ASN A N 1
ATOM 3945 C CA . ASN A 1 506 ? 8.719 34.219 5.258 1 89.75 506 ASN A CA 1
ATOM 3946 C C . ASN A 1 506 ? 7.305 34.312 5.809 1 89.75 506 ASN A C 1
ATOM 3948 O O . ASN A 1 506 ? 6.934 35.344 6.383 1 89.75 506 ASN A O 1
ATOM 3952 N N . TRP A 1 507 ? 6.449 33.375 5.523 1 93.25 507 TRP A N 1
ATOM 3953 C CA . TRP A 1 507 ? 5.176 33.094 6.18 1 93.25 507 TRP A CA 1
ATOM 3954 C C . TRP A 1 507 ? 4.133 34.125 5.82 1 93.25 507 TRP A C 1
ATOM 3956 O O . TRP A 1 507 ? 3.084 34.219 6.465 1 93.25 507 TRP A O 1
ATOM 3966 N N . ALA A 1 508 ? 4.422 35 4.836 1 94.19 508 ALA A N 1
ATOM 3967 C CA . ALA A 1 508 ? 3.631 36.219 4.668 1 94.19 508 ALA A CA 1
ATOM 3968 C C . ALA A 1 508 ? 2.668 36.094 3.494 1 94.19 508 ALA A C 1
ATOM 3970 O O . ALA A 1 508 ? 1.854 36.969 3.246 1 94.19 508 ALA A O 1
ATOM 3971 N N . TRP A 1 509 ? 2.74 34.969 2.727 1 96.69 509 TRP A N 1
ATOM 3972 C CA . TRP A 1 509 ? 1.925 34.844 1.524 1 96.69 509 TRP A CA 1
ATOM 3973 C C . TRP A 1 509 ? 0.441 34.812 1.874 1 96.69 509 TRP A C 1
ATOM 3975 O O . TRP A 1 509 ? 0.036 34.156 2.846 1 96.69 509 TRP A O 1
ATOM 3985 N N . ARG A 1 510 ? -0.375 35.531 1.056 1 97.69 510 ARG A N 1
ATOM 3986 C CA . ARG A 1 510 ? -1.83 35.5 1.163 1 97.69 510 ARG A CA 1
ATOM 3987 C C . ARG A 1 510 ? -2.473 35.125 -0.164 1 97.69 510 ARG A C 1
ATOM 3989 O O . ARG A 1 510 ? -1.946 35.438 -1.232 1 97.69 510 ARG A O 1
ATOM 3996 N N . VAL A 1 511 ? -3.635 34.531 -0.129 1 97.62 511 VAL A N 1
ATOM 3997 C CA . VAL A 1 511 ? -4.223 33.844 -1.282 1 97.62 511 VAL A CA 1
ATOM 3998 C C . VAL A 1 511 ? -4.824 34.906 -2.232 1 97.62 511 VAL A C 1
ATOM 4000 O O . VAL A 1 511 ? -4.844 34.688 -3.449 1 97.62 511 VAL A O 1
ATOM 4003 N N . GLY A 1 512 ? -5.426 36.031 -1.631 1 95.81 512 GLY A N 1
ATOM 4004 C CA . GLY A 1 512 ? -6.082 37.031 -2.475 1 95.81 512 GLY A CA 1
ATOM 4005 C C . GLY A 1 512 ? -6.957 38 -1.697 1 95.81 512 GLY A C 1
ATOM 4006 O O . GLY A 1 512 ? -6.879 38.062 -0.469 1 95.81 512 GLY A O 1
ATOM 4007 N N . GLU A 1 513 ? -7.715 38.719 -2.496 1 94.44 513 GLU A N 1
ATOM 4008 C CA . GLU A 1 513 ? -8.594 39.719 -1.901 1 94.44 513 GLU A CA 1
ATOM 4009 C C . GLU A 1 513 ? -9.891 39.094 -1.399 1 94.44 513 GLU A C 1
ATOM 4011 O O . GLU A 1 513 ? -10.164 37.938 -1.677 1 94.44 513 GLU A O 1
ATOM 4016 N N . VAL A 1 514 ? -10.617 39.844 -0.612 1 91.12 514 VAL A N 1
ATOM 4017 C CA . VAL A 1 514 ? -11.922 39.406 -0.121 1 91.12 514 VAL A CA 1
ATOM 4018 C C . VAL A 1 514 ? -12.797 38.969 -1.292 1 91.12 514 VAL A C 1
ATOM 4020 O O . VAL A 1 514 ? -12.82 39.625 -2.34 1 91.12 514 VAL A O 1
ATOM 4023 N N . GLY A 1 515 ? -13.43 37.844 -1.135 1 91.19 515 GLY A N 1
ATOM 4024 C CA . GLY A 1 515 ? -14.266 37.281 -2.193 1 91.19 515 GLY A CA 1
ATOM 4025 C C . GLY A 1 515 ? -13.508 36.406 -3.16 1 91.19 515 GLY A C 1
ATOM 4026 O O . GLY A 1 515 ? -14.062 35.938 -4.164 1 91.19 515 GLY A O 1
ATOM 4027 N N . PHE A 1 516 ? -12.312 36.125 -2.865 1 95.25 516 PHE A N 1
ATOM 4028 C CA . PHE A 1 516 ? -11.383 35.375 -3.723 1 95.25 516 PHE A CA 1
ATOM 4029 C C . PHE A 1 516 ? -11.953 34.031 -4.105 1 95.25 516 PHE A C 1
ATOM 4031 O O . PHE A 1 516 ? -11.898 33.625 -5.27 1 95.25 516 PHE A O 1
ATOM 4038 N N . PHE A 1 517 ? -12.547 33.312 -3.207 1 96.94 517 PHE A N 1
ATOM 4039 C CA . PHE A 1 517 ? -12.898 31.906 -3.369 1 96.94 517 PHE A CA 1
ATOM 4040 C C . PHE A 1 517 ? -14.078 31.75 -4.32 1 96.94 517 PHE A C 1
ATOM 4042 O O . PHE A 1 517 ? -14.234 30.703 -4.961 1 96.94 517 PHE A O 1
ATOM 4049 N N . SER A 1 518 ? -14.898 32.781 -4.457 1 94.81 518 SER A N 1
ATOM 4050 C CA . SER A 1 518 ? -16.031 32.75 -5.383 1 94.81 518 SER A CA 1
ATOM 4051 C C . SER A 1 518 ? -15.547 32.719 -6.832 1 94.81 518 SER A C 1
ATOM 4053 O O . SER A 1 518 ? -16.281 32.281 -7.727 1 94.81 518 SER A O 1
ATOM 4055 N N . GLY A 1 519 ? -14.32 33.094 -7.066 1 95.44 519 GLY A N 1
ATOM 4056 C CA . GLY A 1 519 ? -13.781 33.156 -8.414 1 95.44 519 GLY A CA 1
ATOM 4057 C C . GLY A 1 519 ? -13.062 31.891 -8.836 1 95.44 519 GLY A C 1
ATOM 4058 O O . GLY A 1 519 ? -12.539 31.812 -9.945 1 95.44 519 GLY A O 1
ATOM 4059 N N . LEU A 1 520 ? -13.086 30.859 -8.047 1 97.62 520 LEU A N 1
ATOM 4060 C CA . LEU A 1 520 ? -12.281 29.672 -8.297 1 97.62 520 LEU A CA 1
ATOM 4061 C C . LEU A 1 520 ? -13.117 28.578 -8.961 1 97.62 520 LEU A C 1
ATOM 4063 O O . LEU A 1 520 ? -12.961 27.406 -8.648 1 97.62 520 LEU A O 1
ATOM 4067 N N . LYS A 1 521 ? -13.922 28.891 -9.875 1 96.81 521 LYS A N 1
ATOM 4068 C CA . LYS A 1 521 ? -14.836 27.938 -10.492 1 96.81 521 LYS A CA 1
ATOM 4069 C C . LYS A 1 521 ? -14.07 26.891 -11.305 1 96.81 521 LYS A C 1
ATOM 4071 O O . LYS A 1 521 ? -14.359 25.703 -11.211 1 96.81 521 LYS A O 1
ATOM 4076 N N . ALA A 1 522 ? -13.156 27.328 -12.109 1 97.06 522 ALA A N 1
ATOM 4077 C CA . ALA A 1 522 ? -12.391 26.422 -12.953 1 97.06 522 ALA A CA 1
ATOM 4078 C C . ALA A 1 522 ? -11.578 25.438 -12.109 1 97.06 522 ALA A C 1
ATOM 4080 O O . ALA A 1 522 ? -11.586 24.234 -12.375 1 97.06 522 ALA A O 1
ATOM 4081 N N . GLU A 1 523 ? -10.898 25.984 -11.148 1 97.19 523 GLU A N 1
ATOM 4082 C CA . GLU A 1 523 ? -10.109 25.141 -10.242 1 97.19 523 GLU A CA 1
ATOM 4083 C C . GLU A 1 523 ? -11 24.141 -9.508 1 97.19 523 GLU A C 1
ATOM 4085 O O . GLU A 1 523 ? -10.625 22.984 -9.336 1 97.19 523 GLU A O 1
ATOM 4090 N N . THR A 1 524 ? -12.172 24.625 -9.117 1 98.12 524 THR A N 1
ATOM 4091 C CA . THR A 1 524 ? -13.125 23.781 -8.391 1 98.12 524 THR A CA 1
ATOM 4092 C C . THR A 1 524 ? -13.57 22.609 -9.258 1 98.12 524 THR A C 1
ATOM 4094 O O . THR A 1 524 ? -13.547 21.453 -8.812 1 98.12 524 THR A O 1
ATOM 4097 N N . THR A 1 525 ? -13.938 22.859 -10.422 1 97.88 525 THR A N 1
ATOM 4098 C CA . THR A 1 525 ? -14.43 21.844 -11.336 1 97.88 525 THR A CA 1
ATOM 4099 C C . THR A 1 525 ? -13.344 20.828 -11.648 1 97.88 525 THR A C 1
ATOM 4101 O O . THR A 1 525 ? -13.578 19.609 -11.586 1 97.88 525 THR A O 1
ATOM 4104 N N . LYS A 1 526 ? -12.203 21.344 -11.953 1 97.94 526 LYS A N 1
ATOM 4105 C CA . LYS A 1 526 ? -11.086 20.469 -12.312 1 97.94 526 LYS A CA 1
ATOM 4106 C C . LYS A 1 526 ? -10.695 19.562 -11.148 1 97.94 526 LYS A C 1
ATOM 4108 O O . LYS A 1 526 ? -10.508 18.359 -11.32 1 97.94 526 LYS A O 1
ATOM 4113 N N . LEU A 1 527 ? -10.562 20.141 -9.969 1 98.5 527 LEU A N 1
ATOM 4114 C CA . LEU A 1 527 ? -10.203 19.359 -8.789 1 98.5 527 LEU A CA 1
ATOM 4115 C C . LEU A 1 527 ? -11.258 18.297 -8.508 1 98.5 527 LEU A C 1
ATOM 4117 O O . LEU A 1 527 ? -10.922 17.141 -8.219 1 98.5 527 LEU A O 1
ATOM 4121 N N . LYS A 1 528 ? -12.492 18.672 -8.578 1 97.5 528 LYS A N 1
ATOM 4122 C CA . LYS A 1 528 ? -13.594 17.734 -8.336 1 97.5 528 LYS A CA 1
ATOM 4123 C C . LYS A 1 528 ? -13.523 16.547 -9.289 1 97.5 528 LYS A C 1
ATOM 4125 O O . LYS A 1 528 ? -13.727 15.406 -8.883 1 97.5 528 LYS A O 1
ATOM 4130 N N . GLU A 1 529 ? -13.25 16.812 -10.516 1 97.56 529 GLU A N 1
ATOM 4131 C CA . GLU A 1 529 ? -13.141 15.766 -11.523 1 97.56 529 GLU A CA 1
ATOM 4132 C C . GLU A 1 529 ? -12 14.797 -11.188 1 97.56 529 GLU A C 1
ATOM 4134 O O . GLU A 1 529 ? -12.164 13.578 -11.305 1 97.56 529 GLU A O 1
ATOM 4139 N N . ILE A 1 530 ? -10.906 15.336 -10.82 1 98.38 530 ILE A N 1
ATOM 4140 C CA . ILE A 1 530 ? -9.75 14.516 -10.5 1 98.38 530 ILE A CA 1
ATOM 4141 C C . ILE A 1 530 ? -10.031 13.688 -9.25 1 98.38 530 ILE A C 1
ATOM 4143 O O . ILE A 1 530 ? -9.664 12.508 -9.18 1 98.38 530 ILE A O 1
ATOM 4147 N N . LEU A 1 531 ? -10.703 14.289 -8.242 1 98.56 531 LEU A N 1
ATOM 4148 C CA . LEU A 1 531 ? -11.047 13.578 -7.016 1 98.56 531 LEU A CA 1
ATOM 4149 C C . LEU A 1 531 ? -11.977 12.406 -7.309 1 98.56 531 LEU A C 1
ATOM 4151 O O . LEU A 1 531 ? -11.82 11.328 -6.73 1 98.56 531 LEU A O 1
ATOM 4155 N N . ARG A 1 532 ? -12.898 12.578 -8.203 1 97.12 532 ARG A N 1
ATOM 4156 C CA . ARG A 1 532 ? -13.805 11.5 -8.602 1 97.12 532 ARG A CA 1
ATOM 4157 C C . ARG A 1 532 ? -13.047 10.398 -9.336 1 97.12 532 ARG A C 1
ATOM 4159 O O . ARG A 1 532 ? -13.281 9.211 -9.102 1 97.12 532 ARG A O 1
ATOM 4166 N N . PHE A 1 533 ? -12.141 10.828 -10.18 1 97.81 533 PHE A N 1
ATOM 4167 C CA . PHE A 1 533 ? -11.391 9.906 -11.023 1 97.81 533 PHE A CA 1
ATOM 4168 C C . PHE A 1 533 ? -10.523 8.977 -10.18 1 97.81 533 PHE A C 1
ATOM 4170 O O . PHE A 1 533 ? -10.414 7.789 -10.477 1 97.81 533 PHE A O 1
ATOM 4177 N N . TYR A 1 534 ? -9.953 9.438 -9.055 1 98.12 534 TYR A N 1
ATOM 4178 C CA . TYR A 1 534 ? -9.016 8.664 -8.25 1 98.12 534 TYR A CA 1
ATOM 4179 C C . TYR A 1 534 ? -9.633 8.281 -6.914 1 98.12 534 TYR A C 1
ATOM 4181 O O . TYR A 1 534 ? -8.914 8.039 -5.938 1 98.12 534 TYR A O 1
ATOM 4189 N N . HIS A 1 535 ? -10.93 8.281 -6.762 1 97.06 535 HIS A N 1
ATOM 4190 C CA . HIS A 1 535 ? -11.688 7.742 -5.637 1 97.06 535 HIS A CA 1
ATOM 4191 C C . HIS A 1 535 ? -11.383 8.508 -4.355 1 97.06 535 HIS A C 1
ATOM 4193 O O . HIS A 1 535 ? -11.141 7.906 -3.305 1 97.06 535 HIS A O 1
ATOM 4199 N N . ARG A 1 536 ? -11.32 9.844 -4.461 1 98.06 536 ARG A N 1
ATOM 4200 C CA . ARG A 1 536 ? -11.094 10.672 -3.277 1 98.06 536 ARG A CA 1
ATOM 4201 C C . ARG A 1 536 ? -12.305 11.547 -2.973 1 98.06 536 ARG A C 1
ATOM 4203 O O . ARG A 1 536 ? -12.344 12.219 -1.94 1 98.06 536 ARG A O 1
ATOM 4210 N N . TYR A 1 537 ? -13.25 11.531 -3.939 1 97 537 TYR A N 1
ATOM 4211 C CA . TYR A 1 537 ? -14.508 12.234 -3.689 1 97 537 TYR A CA 1
ATOM 4212 C C . TYR A 1 537 ? -15.336 11.516 -2.639 1 97 537 TYR A C 1
ATOM 4214 O O . TYR A 1 537 ? -15.453 10.281 -2.666 1 97 537 TYR A O 1
ATOM 4222 N N . PRO A 1 538 ? -15.898 12.211 -1.684 1 94.19 538 PRO A N 1
ATOM 4223 C CA . PRO A 1 538 ? -16.578 11.555 -0.569 1 94.19 538 PRO A CA 1
ATOM 4224 C C . PRO A 1 538 ? -17.703 10.633 -1.032 1 94.19 538 PRO A C 1
ATOM 4226 O O . PRO A 1 538 ? -18.547 11.039 -1.837 1 94.19 538 PRO A O 1
ATOM 4229 N N . ARG A 1 539 ? -17.75 9.484 -0.447 1 88.94 539 ARG A N 1
ATOM 4230 C CA . ARG A 1 539 ? -18.703 8.453 -0.829 1 88.94 539 ARG A CA 1
ATOM 4231 C C . ARG A 1 539 ? -20.141 8.914 -0.585 1 88.94 539 ARG A C 1
ATOM 4233 O O . ARG A 1 539 ? -21.031 8.641 -1.391 1 88.94 539 ARG A O 1
ATOM 4240 N N . HIS A 1 540 ? -20.328 9.562 0.584 1 85.88 540 HIS A N 1
ATOM 4241 C CA . HIS A 1 540 ? -21.688 9.984 0.926 1 85.88 540 HIS A CA 1
ATOM 4242 C C . HIS A 1 540 ? -22.219 10.992 -0.087 1 85.88 540 HIS A C 1
ATOM 4244 O O . HIS A 1 540 ? -23.422 11.055 -0.333 1 85.88 540 HIS A O 1
ATOM 4250 N N . LEU A 1 541 ? -21.297 11.758 -0.648 1 87.5 541 LEU A N 1
ATOM 4251 C CA . LEU A 1 541 ? -21.719 12.711 -1.667 1 87.5 541 LEU A CA 1
ATOM 4252 C C . LEU A 1 541 ? -22.062 12 -2.975 1 87.5 541 LEU A C 1
ATOM 4254 O O . LEU A 1 541 ? -23 12.391 -3.678 1 87.5 541 LEU A O 1
ATOM 4258 N N . ILE A 1 542 ? -21.266 11.016 -3.305 1 87.12 542 ILE A N 1
ATOM 4259 C CA . ILE A 1 542 ? -21.531 10.211 -4.492 1 87.12 542 ILE A CA 1
ATOM 4260 C C . ILE A 1 542 ? -22.906 9.562 -4.383 1 87.12 542 ILE A C 1
ATOM 4262 O O . ILE A 1 542 ? -23.688 9.586 -5.332 1 87.12 542 ILE A O 1
ATOM 4266 N N . LYS A 1 543 ? -23.188 8.977 -3.234 1 83.62 543 LYS A N 1
ATOM 4267 C CA . LYS A 1 543 ? -24.484 8.336 -2.994 1 83.62 543 LYS A CA 1
ATOM 4268 C C . LYS A 1 543 ? -25.625 9.336 -3.115 1 83.62 543 LYS A C 1
ATOM 4270 O O . LYS A 1 543 ? -26.672 9.031 -3.701 1 83.62 543 LYS A O 1
ATOM 4275 N N . LYS A 1 544 ? -25.406 10.508 -2.547 1 84.25 544 LYS A N 1
ATOM 4276 C CA . LYS A 1 544 ? -26.422 11.562 -2.607 1 84.25 544 LYS A CA 1
ATOM 4277 C C . LYS A 1 544 ? -26.688 11.984 -4.047 1 84.25 544 LYS A C 1
ATOM 4279 O O . LYS A 1 544 ? -27.844 12.195 -4.438 1 84.25 544 LYS A O 1
ATOM 4284 N N . GLU A 1 545 ? -25.625 12.055 -4.785 1 84.94 545 GLU A N 1
ATOM 4285 C CA . GLU A 1 545 ? -25.766 12.445 -6.188 1 84.94 545 GLU A CA 1
ATOM 4286 C C . GLU A 1 545 ? -26.484 11.367 -6.988 1 84.94 545 GLU A C 1
ATOM 4288 O O . GLU A 1 545 ? -27.312 11.672 -7.844 1 84.94 545 GLU A O 1
ATOM 4293 N N . LYS A 1 546 ? -26.156 10.086 -6.691 1 81.12 546 LYS A N 1
ATOM 4294 C CA . LYS A 1 546 ? -26.797 8.969 -7.375 1 81.12 546 LYS A CA 1
ATOM 4295 C C . LYS A 1 546 ? -28.297 8.914 -7.047 1 81.12 546 LYS A C 1
ATOM 4297 O O . LYS A 1 546 ? -29.109 8.648 -7.922 1 81.12 546 LYS A O 1
ATOM 4302 N N . LEU A 1 547 ? -28.672 9.203 -5.816 1 83.38 547 LEU A N 1
ATOM 4303 C CA . LEU A 1 547 ? -30.062 9.227 -5.387 1 83.38 547 LEU A CA 1
ATOM 4304 C C . LEU A 1 547 ? -30.812 10.391 -6.035 1 83.38 547 LEU A C 1
ATOM 4306 O O . LEU A 1 547 ? -31.953 10.242 -6.457 1 83.38 547 LEU A O 1
ATOM 4310 N N . ALA A 1 548 ? -30.141 11.492 -6.16 1 84.31 548 ALA A N 1
ATOM 4311 C CA . ALA A 1 548 ? -30.75 12.672 -6.781 1 84.31 548 ALA A CA 1
ATOM 4312 C C . ALA A 1 548 ? -31 12.438 -8.266 1 84.31 548 ALA A C 1
ATOM 4314 O O . ALA A 1 548 ? -32.031 12.828 -8.797 1 84.31 548 ALA A O 1
ATOM 4315 N N . GLU A 1 549 ? -30.047 11.82 -8.906 1 82.81 549 GLU A N 1
ATOM 4316 C CA . GLU A 1 549 ? -30.188 11.5 -10.32 1 82.81 549 GLU A CA 1
ATOM 4317 C C . GLU A 1 549 ? -31.312 10.5 -10.555 1 82.81 549 GLU A C 1
ATOM 4319 O O . GLU A 1 549 ? -32.062 10.617 -11.523 1 82.81 549 GLU A O 1
ATOM 4324 N N . ALA A 1 550 ? -31.422 9.516 -9.68 1 81.5 550 ALA A N 1
ATOM 4325 C CA . ALA A 1 550 ? -32.469 8.516 -9.773 1 81.5 550 ALA A CA 1
ATOM 4326 C C . ALA A 1 550 ? -33.844 9.156 -9.57 1 81.5 550 ALA A C 1
ATOM 4328 O O . ALA A 1 550 ? -34.812 8.797 -10.25 1 81.5 550 ALA A O 1
ATOM 4329 N N . ALA A 1 551 ? -34 10.148 -8.703 1 86 551 ALA A N 1
ATOM 4330 C CA . ALA A 1 551 ? -35.25 10.852 -8.398 1 86 551 ALA A CA 1
ATOM 4331 C C . ALA A 1 551 ? -35.688 11.727 -9.57 1 86 551 ALA A C 1
ATOM 4333 O O . ALA A 1 551 ? -36.875 11.875 -9.844 1 86 551 ALA A O 1
ATOM 4334 N N . GLN A 1 552 ? -34.75 12.203 -10.195 1 74.94 552 GLN A N 1
ATOM 4335 C CA . GLN A 1 552 ? -35.094 13.039 -11.352 1 74.94 552 GLN A CA 1
ATOM 4336 C C . GLN A 1 552 ? -35.594 12.195 -12.523 1 74.94 552 GLN A C 1
ATOM 4338 O O . GLN A 1 552 ? -36.375 12.664 -13.336 1 74.94 552 GLN A O 1
ATOM 4343 N N . ARG A 1 553 ? -35.031 10.93 -12.555 1 75.19 553 ARG A N 1
ATOM 4344 C CA . ARG A 1 553 ? -35.469 10.039 -13.633 1 75.19 553 ARG A CA 1
ATOM 4345 C C . ARG A 1 553 ? -36.844 9.477 -13.383 1 75.19 553 ARG A C 1
ATOM 4347 O O . ARG A 1 553 ? -37.562 9.156 -14.328 1 75.19 553 ARG A O 1
ATOM 4354 N N . GLU A 1 554 ? -37.406 9.406 -12.25 1 67.12 554 GLU A N 1
ATOM 4355 C CA . GLU A 1 554 ? -38.75 8.992 -11.93 1 67.12 554 GLU A CA 1
ATOM 4356 C C . GLU A 1 554 ? -39.75 10.156 -12.047 1 67.12 554 GLU A C 1
ATOM 4358 O O . GLU A 1 554 ? -40.875 9.977 -12.469 1 67.12 554 GLU A O 1
ATOM 4363 N N . MET B 1 1 ? 7.418 -17.703 0.396 1 20.88 1 MET B N 1
ATOM 4364 C CA . MET B 1 1 ? 7.98 -17 1.546 1 20.88 1 MET B CA 1
ATOM 4365 C C . MET B 1 1 ? 8.594 -15.672 1.124 1 20.88 1 MET B C 1
ATOM 4367 O O . MET B 1 1 ? 9.594 -15.641 0.405 1 20.88 1 MET B O 1
ATOM 4371 N N . VAL B 1 2 ? 7.793 -14.828 0.604 1 27.59 2 VAL B N 1
ATOM 4372 C CA . VAL B 1 2 ? 8.359 -13.484 0.696 1 27.59 2 VAL B CA 1
ATOM 4373 C C . VAL B 1 2 ? 9.109 -13.328 2.018 1 27.59 2 VAL B C 1
ATOM 4375 O O . VAL B 1 2 ? 8.562 -13.617 3.086 1 27.59 2 VAL B O 1
ATOM 4378 N N . ALA B 1 3 ? 10.352 -13.594 1.965 1 27.44 3 ALA B N 1
ATOM 4379 C CA . ALA B 1 3 ? 11.148 -13.125 3.096 1 27.44 3 ALA B CA 1
ATOM 4380 C C . ALA B 1 3 ? 10.539 -11.875 3.719 1 27.44 3 ALA B C 1
ATOM 4382 O O . ALA B 1 3 ? 10.375 -10.859 3.047 1 27.44 3 ALA B O 1
ATOM 4383 N N . ASN B 1 4 ? 9.461 -11.984 4.43 1 30.23 4 ASN B N 1
ATOM 4384 C CA . ASN B 1 4 ? 9.32 -10.914 5.414 1 30.23 4 ASN B CA 1
ATOM 4385 C C . ASN B 1 4 ? 10.672 -10.367 5.855 1 30.23 4 ASN B C 1
ATOM 4387 O O . ASN B 1 4 ? 11.414 -11.047 6.574 1 30.23 4 ASN B O 1
ATOM 4391 N N . GLY B 1 5 ? 11.445 -10.062 4.883 1 28.67 5 GLY B N 1
ATOM 4392 C CA . GLY B 1 5 ? 12.602 -9.305 5.34 1 28.67 5 GLY B CA 1
ATOM 4393 C C . GLY B 1 5 ? 12.305 -8.43 6.539 1 28.67 5 GLY B C 1
ATOM 4394 O O . GLY B 1 5 ? 11.93 -7.262 6.383 1 28.67 5 GLY B O 1
ATOM 4395 N N . GLN B 1 6 ? 11.5 -8.992 7.422 1 31.17 6 GLN B N 1
ATOM 4396 C CA . GLN B 1 6 ? 11.75 -8.242 8.648 1 31.17 6 GLN B CA 1
ATOM 4397 C C . GLN B 1 6 ? 13.227 -7.898 8.789 1 31.17 6 GLN B C 1
ATOM 4399 O O . GLN B 1 6 ? 14.062 -8.781 8.992 1 31.17 6 GLN B O 1
ATOM 4404 N N . GLY B 1 7 ? 13.727 -7.188 7.777 1 33.19 7 GLY B N 1
ATOM 4405 C CA . GLY B 1 7 ? 15.062 -6.738 8.148 1 33.19 7 GLY B CA 1
ATOM 4406 C C . GLY B 1 7 ? 15.297 -6.723 9.641 1 33.19 7 GLY B C 1
ATOM 4407 O O . GLY B 1 7 ? 14.398 -6.363 10.414 1 33.19 7 GLY B O 1
ATOM 4408 N N . LYS B 1 8 ? 16.125 -7.582 10.102 1 33.5 8 LYS B N 1
ATOM 4409 C CA . LYS B 1 8 ? 16.609 -7.465 11.469 1 33.5 8 LYS B CA 1
ATOM 4410 C C . LYS B 1 8 ? 16.672 -6.004 11.914 1 33.5 8 LYS B C 1
ATOM 4412 O O . LYS B 1 8 ? 17.484 -5.23 11.398 1 33.5 8 LYS B O 1
ATOM 4417 N N . ALA B 1 9 ? 15.586 -5.457 12.109 1 37.97 9 ALA B N 1
ATOM 4418 C CA . ALA B 1 9 ? 15.875 -4.246 12.875 1 37.97 9 ALA B CA 1
ATOM 4419 C C . ALA B 1 9 ? 17.141 -4.414 13.711 1 37.97 9 ALA B C 1
ATOM 4421 O O . ALA B 1 9 ? 17.188 -5.273 14.594 1 37.97 9 ALA B O 1
ATOM 4422 N N . MET B 1 10 ? 18.203 -4.402 13.125 1 38.59 10 MET B N 1
ATOM 4423 C CA . MET B 1 10 ? 19.359 -4.422 14.031 1 38.59 10 MET B CA 1
ATOM 4424 C C . MET B 1 10 ? 18.969 -3.924 15.414 1 38.59 10 MET B C 1
ATOM 4426 O O . MET B 1 10 ? 18.641 -2.748 15.586 1 38.59 10 MET B O 1
ATOM 4430 N N . ALA B 1 11 ? 18.188 -4.738 16.094 1 39.47 11 ALA B N 1
ATOM 4431 C CA . ALA B 1 11 ? 18.062 -4.48 17.531 1 39.47 11 ALA B CA 1
ATOM 4432 C C . ALA B 1 11 ? 19.312 -3.811 18.078 1 39.47 11 ALA B C 1
ATOM 4434 O O . ALA B 1 11 ? 20.406 -4.375 18 1 39.47 11 ALA B O 1
ATOM 4435 N N . PHE B 1 12 ? 19.375 -2.668 17.875 1 46.28 12 PHE B N 1
ATOM 4436 C CA . PHE B 1 12 ? 20.359 -2.141 18.812 1 46.28 12 PHE B CA 1
ATOM 4437 C C . PHE B 1 12 ? 20.297 -2.885 20.141 1 46.28 12 PHE B C 1
ATOM 4439 O O . PHE B 1 12 ? 19.25 -2.893 20.797 1 46.28 12 PHE B O 1
ATOM 4446 N N . SER B 1 13 ? 20.766 -4.082 20.094 1 42.25 13 SER B N 1
ATOM 4447 C CA . SER B 1 13 ? 20.875 -5.105 21.125 1 42.25 13 SER B CA 1
ATOM 4448 C C . SER B 1 13 ? 20.703 -4.5 22.516 1 42.25 13 SER B C 1
ATOM 4450 O O . SER B 1 13 ? 20.172 -5.145 23.422 1 42.25 13 SER B O 1
ATOM 4452 N N . GLY B 1 14 ? 21.484 -3.4 22.906 1 47.91 14 GLY B N 1
ATOM 4453 C CA . GLY B 1 14 ? 21.469 -3.127 24.344 1 47.91 14 GLY B CA 1
ATOM 4454 C C . GLY B 1 14 ? 20.297 -2.264 24.766 1 47.91 14 GLY B C 1
ATOM 4455 O O . GLY B 1 14 ? 19.875 -1.367 24.031 1 47.91 14 GLY B O 1
ATOM 4456 N N . LEU B 1 15 ? 19.406 -2.76 25.641 1 59.78 15 LEU B N 1
ATOM 4457 C CA . LEU B 1 15 ? 18.312 -2.029 26.297 1 59.78 15 LEU B CA 1
ATOM 4458 C C . LEU B 1 15 ? 18.719 -0.582 26.562 1 59.78 15 LEU B C 1
ATOM 4460 O O . LEU B 1 15 ? 19.578 -0.317 27.406 1 59.78 15 LEU B O 1
ATOM 4464 N N . ARG B 1 16 ? 18.609 0.239 25.5 1 77.06 16 ARG B N 1
ATOM 4465 C CA . ARG B 1 16 ? 18.922 1.642 25.75 1 77.06 16 ARG B CA 1
ATOM 4466 C C . ARG B 1 16 ? 17.766 2.357 26.438 1 77.06 16 ARG B C 1
ATOM 4468 O O . ARG B 1 16 ? 16.594 2.092 26.125 1 77.06 16 ARG B O 1
ATOM 4475 N N . GLY B 1 17 ? 18.219 2.959 27.438 1 88.88 17 GLY B N 1
ATOM 4476 C CA . GLY B 1 17 ? 17.25 3.764 28.172 1 88.88 17 GLY B CA 1
ATOM 4477 C C . GLY B 1 17 ? 17.125 5.184 27.641 1 88.88 17 GLY B C 1
ATOM 4478 O O . GLY B 1 17 ? 17.984 5.641 26.891 1 88.88 17 GLY B O 1
ATOM 4479 N N . ILE B 1 18 ? 16.141 5.793 27.953 1 94.31 18 ILE B N 1
ATOM 4480 C CA . ILE B 1 18 ? 15.898 7.184 27.578 1 94.31 18 ILE B CA 1
ATOM 4481 C C . ILE B 1 18 ? 17.141 8.016 27.891 1 94.31 18 ILE B C 1
ATOM 4483 O O . ILE B 1 18 ? 17.703 7.93 28.984 1 94.31 18 ILE B O 1
ATOM 4487 N N . GLY B 1 19 ? 17.594 8.75 26.844 1 93.38 19 GLY B N 1
ATOM 4488 C CA . GLY B 1 19 ? 18.703 9.664 27.047 1 93.38 19 GLY B CA 1
ATOM 4489 C C . GLY B 1 19 ? 20.062 9.023 26.812 1 93.38 19 GLY B C 1
ATOM 4490 O O . GLY B 1 19 ? 21.078 9.711 26.781 1 93.38 19 GLY B O 1
ATOM 4491 N N . ASP B 1 20 ? 20.062 7.738 26.625 1 94.88 20 ASP B N 1
ATOM 4492 C CA . ASP B 1 20 ? 21.328 7.059 26.344 1 94.88 20 ASP B CA 1
ATOM 4493 C C . ASP B 1 20 ? 21.859 7.438 24.953 1 94.88 20 ASP B C 1
ATOM 4495 O O . ASP B 1 20 ? 21.078 7.676 24.031 1 94.88 20 ASP B O 1
ATOM 4499 N N . GLU B 1 21 ? 23.203 7.477 24.922 1 95.19 21 GLU B N 1
ATOM 4500 C CA . GLU B 1 21 ? 23.828 7.738 23.625 1 95.19 21 GLU B CA 1
ATOM 4501 C C . GLU B 1 21 ? 23.609 6.574 22.672 1 95.19 21 GLU B C 1
ATOM 4503 O O . GLU B 1 21 ? 23.766 5.41 23.047 1 95.19 21 GLU B O 1
ATOM 4508 N N . LEU B 1 22 ? 23.219 6.93 21.484 1 94.94 22 LEU B N 1
ATOM 4509 C CA . LEU B 1 22 ? 23.016 5.922 20.453 1 94.94 22 LEU B CA 1
ATOM 4510 C C . LEU B 1 22 ? 24.328 5.652 19.703 1 94.94 22 LEU B C 1
ATOM 4512 O O . LEU B 1 22 ? 25.25 6.477 19.734 1 94.94 22 LEU B O 1
ATOM 4516 N N . PRO B 1 23 ? 24.391 4.535 19.094 1 92.12 23 PRO B N 1
ATOM 4517 C CA . PRO B 1 23 ? 25.641 4.191 18.422 1 92.12 23 PRO B CA 1
ATOM 4518 C C . PRO B 1 23 ? 26 5.168 17.297 1 92.12 23 PRO B C 1
ATOM 4520 O O . PRO B 1 23 ? 25.125 5.805 16.719 1 92.12 23 PRO B O 1
ATOM 4523 N N . PRO B 1 24 ? 27.344 5.266 17.031 1 88.75 24 PRO B N 1
ATOM 4524 C CA . PRO B 1 24 ? 27.797 6.219 16.016 1 88.75 24 PRO B CA 1
ATOM 4525 C C . PRO B 1 24 ? 27.203 5.945 14.633 1 88.75 24 PRO B C 1
ATOM 4527 O O . PRO B 1 24 ? 27.078 6.859 13.82 1 88.75 24 PRO B O 1
ATOM 4530 N N . ASP B 1 25 ? 26.812 4.742 14.406 1 91 25 ASP B N 1
ATOM 4531 C CA . ASP B 1 25 ? 26.281 4.395 13.094 1 91 25 ASP B CA 1
ATOM 4532 C C . ASP B 1 25 ? 24.75 4.395 13.094 1 91 25 ASP B C 1
ATOM 4534 O O . ASP B 1 25 ? 24.125 3.861 12.18 1 91 25 ASP B O 1
ATOM 4538 N N . TYR B 1 26 ? 24.172 4.996 14.055 1 90.75 26 TYR B N 1
ATOM 4539 C CA . TYR B 1 26 ? 22.719 5.016 14.258 1 90.75 26 TYR B CA 1
ATOM 4540 C C . TYR B 1 26 ? 22 5.582 13.039 1 90.75 26 TYR B C 1
ATOM 4542 O O . TYR B 1 26 ? 21 5.023 12.586 1 90.75 26 TYR B O 1
ATOM 4550 N N . ALA B 1 27 ? 22.578 6.57 12.531 1 90.06 27 ALA B N 1
ATOM 4551 C CA . ALA B 1 27 ? 21.906 7.293 11.453 1 90.06 27 ALA B CA 1
ATOM 4552 C C . ALA B 1 27 ? 22.281 6.711 10.086 1 90.06 27 ALA B C 1
ATOM 4554 O O . ALA B 1 27 ? 21.812 7.188 9.055 1 90.06 27 ALA B O 1
ATOM 4555 N N . ASP B 1 28 ? 23.062 5.645 10.117 1 87.62 28 ASP B N 1
ATOM 4556 C CA . ASP B 1 28 ? 23.547 5.082 8.852 1 87.62 28 ASP B CA 1
ATOM 4557 C C . ASP B 1 28 ? 22.562 4.035 8.312 1 87.62 28 ASP B C 1
ATOM 4559 O O . ASP B 1 28 ? 22.719 3.57 7.184 1 87.62 28 ASP B O 1
ATOM 4563 N N . HIS B 1 29 ? 21.578 3.758 9.086 1 85.88 29 HIS B N 1
ATOM 4564 C CA . HIS B 1 29 ? 20.656 2.697 8.695 1 85.88 29 HIS B CA 1
ATOM 4565 C C . HIS B 1 29 ? 19.344 3.271 8.18 1 85.88 29 HIS B C 1
ATOM 4567 O O . HIS B 1 29 ? 18.484 3.682 8.961 1 85.88 29 HIS B O 1
ATOM 4573 N N . ASP B 1 30 ? 19.141 3.189 6.863 1 87.38 30 ASP B N 1
ATOM 4574 C CA . ASP B 1 30 ? 17.906 3.643 6.238 1 87.38 30 ASP B CA 1
ATOM 4575 C C . ASP B 1 30 ? 16.922 2.484 6.043 1 87.38 30 ASP B C 1
ATOM 4577 O O . ASP B 1 30 ? 17.281 1.454 5.469 1 87.38 30 ASP B O 1
ATOM 4581 N N . PRO B 1 31 ? 15.766 2.652 6.5 1 87.88 31 PRO B N 1
ATOM 4582 C CA . PRO B 1 31 ? 14.781 1.572 6.375 1 87.88 31 PRO B CA 1
ATOM 4583 C C . PRO B 1 31 ? 14.57 1.136 4.926 1 87.88 31 PRO B C 1
ATOM 4585 O O . PRO B 1 31 ? 14.172 -0.005 4.676 1 87.88 31 PRO B O 1
ATOM 4588 N N . LYS B 1 32 ? 14.703 1.979 3.98 1 82.94 32 LYS B N 1
ATOM 4589 C CA . LYS B 1 32 ? 14.469 1.614 2.586 1 82.94 32 LYS B CA 1
ATOM 4590 C C . LYS B 1 32 ? 15.43 0.519 2.137 1 82.94 32 LYS B C 1
ATOM 4592 O O . LYS B 1 32 ? 15.133 -0.235 1.208 1 82.94 32 LYS B O 1
ATOM 4597 N N . ASP B 1 33 ? 16.562 0.385 2.877 1 82.38 33 ASP B N 1
ATOM 4598 C CA . ASP B 1 33 ? 17.578 -0.592 2.502 1 82.38 33 ASP B CA 1
ATOM 4599 C C . ASP B 1 33 ? 17.156 -2.008 2.877 1 82.38 33 ASP B C 1
ATOM 4601 O O . ASP B 1 33 ? 17.703 -2.986 2.371 1 82.38 33 ASP B O 1
ATOM 4605 N N . THR B 1 34 ? 16.141 -2.066 3.742 1 81.88 34 THR B N 1
ATOM 4606 C CA . THR B 1 34 ? 15.711 -3.383 4.207 1 81.88 34 THR B CA 1
ATOM 4607 C C . THR B 1 34 ? 14.289 -3.684 3.746 1 81.88 34 THR B C 1
ATOM 4609 O O . THR B 1 34 ? 13.695 -4.676 4.168 1 81.88 34 THR B O 1
ATOM 4612 N N . ARG B 1 35 ? 13.805 -2.842 2.9 1 86.75 35 ARG B N 1
ATOM 4613 C CA . ARG B 1 35 ? 12.477 -3.078 2.336 1 86.75 35 ARG B CA 1
ATOM 4614 C C . ARG B 1 35 ? 12.477 -4.312 1.44 1 86.75 35 ARG B C 1
ATOM 4616 O O . ARG B 1 35 ? 13.492 -4.637 0.816 1 86.75 35 ARG B O 1
ATOM 4623 N N . ALA B 1 36 ? 11.328 -4.969 1.416 1 89.56 36 ALA B N 1
ATOM 4624 C CA . ALA B 1 36 ? 11.195 -6.125 0.535 1 89.56 36 ALA B CA 1
ATOM 4625 C C . ALA B 1 36 ? 11.5 -5.75 -0.913 1 89.56 36 ALA B C 1
ATOM 4627 O O . ALA B 1 36 ? 11.125 -4.664 -1.368 1 89.56 36 ALA B O 1
ATOM 4628 N N . GLN B 1 37 ? 12.117 -6.648 -1.547 1 92.31 37 GLN B N 1
ATOM 4629 C CA . GLN B 1 37 ? 12.461 -6.438 -2.949 1 92.31 37 GLN B CA 1
ATOM 4630 C C . GLN B 1 37 ? 11.219 -6.5 -3.832 1 92.31 37 GLN B C 1
ATOM 4632 O O . GLN B 1 37 ? 10.461 -7.473 -3.787 1 92.31 37 GLN B O 1
ATOM 4637 N N . ARG B 1 38 ? 10.945 -5.41 -4.547 1 96.88 38 ARG B N 1
ATOM 4638 C CA . ARG B 1 38 ? 9.945 -5.449 -5.605 1 96.88 38 ARG B CA 1
ATOM 4639 C C . ARG B 1 38 ? 10.422 -6.305 -6.777 1 96.88 38 ARG B C 1
ATOM 4641 O O . ARG B 1 38 ? 11.578 -6.227 -7.18 1 96.88 38 ARG B O 1
ATOM 4648 N N . ARG B 1 39 ? 9.547 -7.141 -7.305 1 97.94 39 ARG B N 1
ATOM 4649 C CA . ARG B 1 39 ? 10.016 -8.086 -8.305 1 97.94 39 ARG B CA 1
ATOM 4650 C C . ARG B 1 39 ? 9.039 -8.188 -9.469 1 97.94 39 ARG B C 1
ATOM 4652 O O . ARG B 1 39 ? 7.906 -7.699 -9.383 1 97.94 39 ARG B O 1
ATOM 4659 N N . CYS B 1 40 ? 9.492 -8.688 -10.586 1 98.69 40 CYS B N 1
ATOM 4660 C CA . CYS B 1 40 ? 8.727 -8.945 -11.797 1 98.69 40 CYS B CA 1
ATOM 4661 C C . CYS B 1 40 ? 8.961 -10.367 -12.297 1 98.69 40 CYS B C 1
ATOM 4663 O O . CYS B 1 40 ? 10.031 -10.938 -12.094 1 98.69 40 CYS B O 1
ATOM 4665 N N . GLY B 1 41 ? 7.953 -10.977 -12.797 1 98.75 41 GLY B N 1
ATOM 4666 C CA . GLY B 1 41 ? 8.055 -12.297 -13.406 1 98.75 41 GLY B CA 1
ATOM 4667 C C . GLY B 1 41 ? 7.266 -12.422 -14.695 1 98.75 41 GLY B C 1
ATOM 4668 O O . GLY B 1 41 ? 6.555 -11.492 -15.086 1 98.75 41 GLY B O 1
ATOM 4669 N N . ILE B 1 42 ? 7.461 -13.547 -15.344 1 98.88 42 ILE B N 1
ATOM 4670 C CA . ILE B 1 42 ? 6.773 -13.867 -16.594 1 98.88 42 ILE B CA 1
ATOM 4671 C C . ILE B 1 42 ? 5.91 -15.109 -16.406 1 98.88 42 ILE B C 1
ATOM 4673 O O . ILE B 1 42 ? 6.348 -16.094 -15.789 1 98.88 42 ILE B O 1
ATOM 4677 N N . LEU B 1 43 ? 4.691 -15.008 -16.828 1 98.88 43 LEU B N 1
ATOM 4678 C CA . LEU B 1 43 ? 3.793 -16.156 -16.891 1 98.88 43 LEU B CA 1
ATOM 4679 C C . LEU B 1 43 ? 3.934 -16.875 -18.234 1 98.88 43 LEU B C 1
ATOM 4681 O O . LEU B 1 43 ? 3.6 -16.312 -19.281 1 98.88 43 LEU B O 1
ATOM 4685 N N . LEU B 1 44 ? 4.438 -18.047 -18.203 1 98.81 44 LEU B N 1
ATOM 4686 C CA . LEU B 1 44 ? 4.664 -18.891 -19.375 1 98.81 44 LEU B CA 1
ATOM 4687 C C . LEU B 1 44 ? 4.699 -20.359 -19 1 98.81 44 LEU B C 1
ATOM 4689 O O . LEU B 1 44 ? 5.648 -20.812 -18.359 1 98.81 44 LEU B O 1
ATOM 4693 N N . HIS B 1 45 ? 3.709 -21.109 -19.406 1 98.06 45 HIS B N 1
ATOM 4694 C CA . HIS B 1 45 ? 3.662 -22.531 -19.078 1 98.06 45 HIS B CA 1
ATOM 4695 C C . HIS B 1 45 ? 4.641 -23.328 -19.922 1 98.06 45 HIS B C 1
ATOM 4697 O O . HIS B 1 45 ? 4.824 -23.031 -21.109 1 98.06 45 HIS B O 1
ATOM 4703 N N . PRO B 1 46 ? 5.238 -24.406 -19.469 1 98.12 46 PRO B N 1
ATOM 4704 C CA . PRO B 1 46 ? 6.262 -25.141 -20.203 1 98.12 46 PRO B CA 1
ATOM 4705 C C . PRO B 1 46 ? 5.758 -25.672 -21.547 1 98.12 46 PRO B C 1
ATOM 4707 O O . PRO B 1 46 ? 6.523 -25.734 -22.5 1 98.12 46 PRO B O 1
ATOM 4710 N N . SER B 1 47 ? 4.484 -26 -21.656 1 96.81 47 SER B N 1
ATOM 4711 C CA . SER B 1 47 ? 3.951 -26.484 -22.922 1 96.81 47 SER B CA 1
ATOM 4712 C C . SER B 1 47 ? 4.047 -25.422 -24.016 1 96.81 47 SER B C 1
ATOM 4714 O O . SER B 1 47 ? 3.975 -25.75 -25.203 1 96.81 47 SER B O 1
ATOM 4716 N N . SER B 1 48 ? 4.195 -24.188 -23.578 1 98.06 48 SER B N 1
ATOM 4717 C CA . SER B 1 48 ? 4.207 -23.062 -24.516 1 98.06 48 SER B CA 1
ATOM 4718 C C . SER B 1 48 ? 5.621 -22.75 -24.984 1 98.06 48 SER B C 1
ATOM 4720 O O . SER B 1 48 ? 5.816 -21.906 -25.859 1 98.06 48 SER B O 1
ATOM 4722 N N . LEU B 1 49 ? 6.648 -23.406 -24.438 1 98.44 49 LEU B N 1
ATOM 4723 C CA . LEU B 1 49 ? 8.039 -23.203 -24.828 1 98.44 49 LEU B CA 1
ATOM 4724 C C . LEU B 1 49 ? 8.281 -23.75 -26.234 1 98.44 49 LEU B C 1
ATOM 4726 O O . LEU B 1 49 ? 7.484 -24.531 -26.75 1 98.44 49 LEU B O 1
ATOM 4730 N N . PRO B 1 50 ? 9.359 -23.312 -26.828 1 97.12 50 PRO B N 1
ATOM 4731 C CA . PRO B 1 50 ? 9.727 -23.953 -28.094 1 97.12 50 PRO B CA 1
ATOM 4732 C C . PRO B 1 50 ? 10.031 -25.453 -27.938 1 97.12 50 PRO B C 1
ATOM 4734 O O . PRO B 1 50 ? 10.422 -25.891 -26.844 1 97.12 50 PRO B O 1
ATOM 4737 N N . GLY B 1 51 ? 9.82 -26.219 -28.969 1 95 51 GLY B N 1
ATOM 4738 C CA . GLY B 1 51 ? 10.109 -27.656 -28.984 1 95 51 GLY B CA 1
ATOM 4739 C C . GLY B 1 51 ? 9.938 -28.281 -30.359 1 95 51 GLY B C 1
ATOM 4740 O O . GLY B 1 51 ? 9.055 -27.875 -31.125 1 95 51 GLY B O 1
ATOM 4741 N N . GLU B 1 52 ? 10.688 -29.266 -30.609 1 94.75 52 GLU B N 1
ATOM 4742 C CA . GLU B 1 52 ? 10.75 -29.859 -31.953 1 94.75 52 GLU B CA 1
ATOM 4743 C C . GLU B 1 52 ? 9.625 -30.875 -32.156 1 94.75 52 GLU B C 1
ATOM 4745 O O . GLU B 1 52 ? 9.336 -31.266 -33.281 1 94.75 52 GLU B O 1
ATOM 4750 N N . PHE B 1 53 ? 9.023 -31.234 -31.109 1 96.94 53 PHE B N 1
ATOM 4751 C CA . PHE B 1 53 ? 8.125 -32.375 -31.219 1 96.94 53 PHE B CA 1
ATOM 4752 C C . PHE B 1 53 ? 6.691 -31.969 -30.906 1 96.94 53 PHE B C 1
ATOM 4754 O O . PHE B 1 53 ? 5.934 -32.75 -30.312 1 96.94 53 PHE B O 1
ATOM 4761 N N . GLY B 1 54 ? 6.344 -30.719 -31.172 1 96.25 54 GLY B N 1
ATOM 4762 C CA . GLY B 1 54 ? 4.965 -30.25 -31.172 1 96.25 54 GLY B CA 1
ATOM 4763 C C . GLY B 1 54 ? 4.527 -29.688 -29.828 1 96.25 54 GLY B C 1
ATOM 4764 O O . GLY B 1 54 ? 3.383 -29.25 -29.672 1 96.25 54 GLY B O 1
ATOM 4765 N N . ILE B 1 55 ? 5.352 -29.688 -28.844 1 96.38 55 ILE B N 1
ATOM 4766 C CA . ILE B 1 55 ? 5.062 -29.156 -27.5 1 96.38 55 ILE B CA 1
ATOM 4767 C C . ILE B 1 55 ? 6.359 -28.703 -26.844 1 96.38 55 ILE B C 1
ATOM 4769 O O . ILE B 1 55 ? 7.445 -29.172 -27.188 1 96.38 55 ILE B O 1
ATOM 4773 N N . GLY B 1 56 ? 6.262 -27.734 -25.953 1 97.5 56 GLY B N 1
ATOM 4774 C CA . GLY B 1 56 ? 7.41 -27.438 -25.109 1 97.5 56 GLY B CA 1
ATOM 4775 C C . GLY B 1 56 ? 7.766 -28.562 -24.156 1 97.5 56 GLY B C 1
ATOM 4776 O O . GLY B 1 56 ? 6.879 -29.266 -23.656 1 97.5 56 GLY B O 1
ATOM 4777 N N . GLU B 1 57 ? 9.078 -28.719 -23.906 1 97.81 57 GLU B N 1
ATOM 4778 C CA . GLU B 1 57 ? 9.586 -29.781 -23.047 1 97.81 57 GLU B CA 1
ATOM 4779 C C . GLU B 1 57 ? 10.508 -29.234 -21.969 1 97.81 57 GLU B C 1
ATOM 4781 O O . GLU B 1 57 ? 10.898 -28.062 -22.016 1 97.81 57 GLU B O 1
ATOM 4786 N N . LEU B 1 58 ? 10.789 -30.141 -20.969 1 98.38 58 LEU B N 1
ATOM 4787 C CA . LEU B 1 58 ? 11.695 -29.797 -19.875 1 98.38 58 LEU B CA 1
ATOM 4788 C C . LEU B 1 58 ? 13.148 -30.047 -20.266 1 98.38 58 LEU B C 1
ATOM 4790 O O . LEU B 1 58 ? 13.859 -30.766 -19.578 1 98.38 58 LEU B O 1
ATOM 4794 N N . GLY B 1 59 ? 13.594 -29.453 -21.312 1 96.38 59 GLY B N 1
ATOM 4795 C CA . GLY B 1 59 ? 14.938 -29.625 -21.844 1 96.38 59 GLY B CA 1
ATOM 4796 C C . GLY B 1 59 ? 15.617 -28.297 -22.172 1 96.38 59 GLY B C 1
ATOM 4797 O O . GLY B 1 59 ? 15.492 -27.328 -21.406 1 96.38 59 GLY B O 1
ATOM 4798 N N . ASP B 1 60 ? 16.297 -28.219 -23.219 1 96.56 60 ASP B N 1
ATOM 4799 C CA . ASP B 1 60 ? 17.203 -27.125 -23.562 1 96.56 60 ASP B CA 1
ATOM 4800 C C . ASP B 1 60 ? 16.438 -25.797 -23.641 1 96.56 60 ASP B C 1
ATOM 4802 O O . ASP B 1 60 ? 16.938 -24.766 -23.219 1 96.56 60 ASP B O 1
ATOM 4806 N N . GLU B 1 61 ? 15.258 -25.828 -24.172 1 97.38 61 GLU B N 1
ATOM 4807 C CA . GLU B 1 61 ? 14.516 -24.594 -24.375 1 97.38 61 GLU B CA 1
ATOM 4808 C C . GLU B 1 61 ? 14.008 -24.031 -23.047 1 97.38 61 GLU B C 1
ATOM 4810 O O . GLU B 1 61 ? 13.812 -22.828 -22.906 1 97.38 61 GLU B O 1
ATOM 4815 N N . ALA B 1 62 ? 13.719 -24.891 -22.078 1 98.5 62 ALA B N 1
ATOM 4816 C CA . ALA B 1 62 ? 13.375 -24.406 -20.75 1 98.5 62 ALA B CA 1
ATOM 4817 C C . ALA B 1 62 ? 14.547 -23.656 -20.109 1 98.5 62 ALA B C 1
ATOM 4819 O O . ALA B 1 62 ? 14.359 -22.594 -19.516 1 98.5 62 ALA B O 1
ATOM 4820 N N . PHE B 1 63 ? 15.742 -24.188 -20.25 1 98.5 63 PHE B N 1
ATOM 4821 C CA . PHE B 1 63 ? 16.938 -23.547 -19.719 1 98.5 63 PHE B CA 1
ATOM 4822 C C . PHE B 1 63 ? 17.234 -22.25 -20.469 1 98.5 63 PHE B C 1
ATOM 4824 O O . PHE B 1 63 ? 17.625 -21.25 -19.859 1 98.5 63 PHE B O 1
ATOM 4831 N N . ALA B 1 64 ? 17.016 -22.281 -21.797 1 98.44 64 ALA B N 1
ATOM 4832 C CA . ALA B 1 64 ? 17.203 -21.078 -22.594 1 98.44 64 ALA B CA 1
ATOM 4833 C C . ALA B 1 64 ? 16.25 -19.969 -22.141 1 98.44 64 ALA B C 1
ATOM 4835 O O . ALA B 1 64 ? 16.609 -18.797 -22.109 1 98.44 64 ALA B O 1
ATOM 4836 N N . PHE B 1 65 ? 15.055 -20.344 -21.891 1 98.62 65 PHE B N 1
ATOM 4837 C CA . PHE B 1 65 ? 14.094 -19.375 -21.375 1 98.62 65 PHE B CA 1
ATOM 4838 C C . PHE B 1 65 ? 14.578 -18.766 -20.062 1 98.62 65 PHE B C 1
ATOM 4840 O O . PHE B 1 65 ? 14.508 -17.547 -19.875 1 98.62 65 PHE B O 1
ATOM 4847 N N . LEU B 1 66 ? 15.023 -19.562 -19.125 1 98.75 66 LEU B N 1
ATOM 4848 C CA . LEU B 1 66 ? 15.508 -19.094 -17.828 1 98.75 66 LEU B CA 1
ATOM 4849 C C . LEU B 1 66 ? 16.688 -18.141 -18.016 1 98.75 66 LEU B C 1
ATOM 4851 O O . LEU B 1 66 ? 16.766 -17.125 -17.328 1 98.75 66 LEU B O 1
ATOM 4855 N N . ASP B 1 67 ? 17.578 -18.516 -18.922 1 98.38 67 ASP B N 1
ATOM 4856 C CA . ASP B 1 67 ? 18.703 -17.625 -19.219 1 98.38 67 ASP B CA 1
ATOM 4857 C C . ASP B 1 67 ? 18.203 -16.266 -19.703 1 98.38 67 ASP B C 1
ATOM 4859 O O . ASP B 1 67 ? 18.703 -15.227 -19.266 1 98.38 67 ASP B O 1
ATOM 4863 N N . TRP B 1 68 ? 17.281 -16.312 -20.625 1 98.5 68 TRP B N 1
ATOM 4864 C CA . TRP B 1 68 ? 16.703 -15.078 -21.125 1 98.5 68 TRP B CA 1
ATOM 4865 C C . TRP B 1 68 ? 16.031 -14.297 -20 1 98.5 68 TRP B C 1
ATOM 4867 O O . TRP B 1 68 ? 16.234 -13.086 -19.875 1 98.5 68 TRP B O 1
ATOM 4877 N N . LEU B 1 69 ? 15.234 -14.992 -19.25 1 98.56 69 LEU B N 1
ATOM 4878 C CA . LEU B 1 69 ? 14.516 -14.367 -18.141 1 98.56 69 LEU B CA 1
ATOM 4879 C C . LEU B 1 69 ? 15.477 -13.648 -17.203 1 98.56 69 LEU B C 1
ATOM 4881 O O . LEU B 1 69 ? 15.242 -12.492 -16.828 1 98.56 69 LEU B O 1
ATOM 4885 N N . GLN B 1 70 ? 16.531 -14.273 -16.844 1 97.44 70 GLN B N 1
ATOM 4886 C CA . GLN B 1 70 ? 17.547 -13.672 -16 1 97.44 70 GLN B CA 1
ATOM 4887 C C . GLN B 1 70 ? 18.141 -12.414 -16.641 1 97.44 70 GLN B C 1
ATOM 4889 O O . GLN B 1 70 ? 18.391 -11.422 -15.961 1 97.44 70 GLN B O 1
ATOM 4894 N N . SER B 1 71 ? 18.328 -12.461 -17.922 1 96.88 71 SER B N 1
ATOM 4895 C CA . SER B 1 71 ? 18.953 -11.352 -18.641 1 96.88 71 SER B CA 1
ATOM 4896 C C . SER B 1 71 ? 18.062 -10.117 -18.625 1 96.88 71 SER B C 1
ATOM 4898 O O . SER B 1 71 ? 18.547 -8.992 -18.812 1 96.88 71 SER B O 1
ATOM 4900 N N . THR B 1 72 ? 16.812 -10.281 -18.438 1 97.56 72 THR B N 1
ATOM 4901 C CA . THR B 1 72 ? 15.867 -9.164 -18.391 1 97.56 72 THR B CA 1
ATOM 4902 C C . THR B 1 72 ? 15.898 -8.492 -17.016 1 97.56 72 THR B C 1
ATOM 4904 O O . THR B 1 72 ? 15.438 -7.359 -16.875 1 97.56 72 THR B O 1
ATOM 4907 N N . GLY B 1 73 ? 16.312 -9.18 -16 1 97.38 73 GLY B N 1
ATOM 4908 C CA . GLY B 1 73 ? 16.234 -8.719 -14.625 1 97.38 73 GLY B CA 1
ATOM 4909 C C . GLY B 1 73 ? 15.016 -9.258 -13.891 1 97.38 73 GLY B C 1
ATOM 4910 O O . GLY B 1 73 ? 14.844 -9.008 -12.695 1 97.38 73 GLY B O 1
ATOM 4911 N N . CYS B 1 74 ? 14.172 -10.07 -14.57 1 98.5 74 CYS B N 1
ATOM 4912 C CA . CYS B 1 74 ? 13.078 -10.75 -13.891 1 98.5 74 CYS B CA 1
ATOM 4913 C C . CYS B 1 74 ? 13.594 -11.82 -12.938 1 98.5 74 CYS B C 1
ATOM 4915 O O . CYS B 1 74 ? 14.633 -12.43 -13.203 1 98.5 74 CYS B O 1
ATOM 4917 N N . THR B 1 75 ? 12.82 -12.039 -11.867 1 98.5 75 THR B N 1
ATOM 4918 C CA . THR B 1 75 ? 13.297 -13 -10.883 1 98.5 75 THR B CA 1
ATOM 4919 C C . THR B 1 75 ? 12.227 -14.047 -10.586 1 98.5 75 THR B C 1
ATOM 4921 O O . THR B 1 75 ? 12.352 -14.828 -9.648 1 98.5 75 THR B O 1
ATOM 4924 N N . VAL B 1 76 ? 11.141 -14.055 -11.414 1 98.69 76 VAL B N 1
ATOM 4925 C CA . VAL B 1 76 ? 10.062 -15 -11.164 1 98.69 76 VAL B CA 1
ATOM 4926 C C . VAL B 1 76 ? 9.602 -15.625 -12.477 1 98.69 76 VAL B C 1
ATOM 4928 O O . VAL B 1 76 ? 9.461 -14.93 -13.484 1 98.69 76 VAL B O 1
ATOM 4931 N N . TRP B 1 77 ? 9.453 -16.906 -12.484 1 98.94 77 TRP B N 1
ATOM 4932 C CA . TRP B 1 77 ? 8.781 -17.656 -13.531 1 98.94 77 TRP B CA 1
ATOM 4933 C C . TRP B 1 77 ? 7.492 -18.281 -13.008 1 98.94 77 TRP B C 1
ATOM 4935 O O . TRP B 1 77 ? 7.527 -19.156 -12.141 1 98.94 77 TRP B O 1
ATOM 4945 N N . GLN B 1 78 ? 6.383 -17.781 -13.5 1 98.88 78 GLN B N 1
ATOM 4946 C CA . GLN B 1 78 ? 5.125 -18.406 -13.086 1 98.88 78 GLN B CA 1
ATOM 4947 C C . GLN B 1 78 ? 4.641 -19.422 -14.109 1 98.88 78 GLN B C 1
ATOM 4949 O O . GLN B 1 78 ? 4.637 -19.141 -15.312 1 98.88 78 GLN B O 1
ATOM 4954 N N . VAL B 1 79 ? 4.227 -20.578 -13.602 1 98.69 79 VAL B N 1
ATOM 4955 C CA . VAL B 1 79 ? 3.705 -21.625 -14.461 1 98.69 79 VAL B CA 1
ATOM 4956 C C . VAL B 1 79 ? 2.303 -22.031 -14.008 1 98.69 79 VAL B C 1
ATOM 4958 O O . VAL B 1 79 ? 1.906 -21.734 -12.875 1 98.69 79 VAL B O 1
ATOM 4961 N N . LEU B 1 80 ? 1.58 -22.625 -14.898 1 97.38 80 LEU B N 1
ATOM 4962 C CA . LEU B 1 80 ? 0.311 -23.266 -14.578 1 97.38 80 LEU B CA 1
ATOM 4963 C C . LEU B 1 80 ? 0.542 -24.641 -13.953 1 97.38 80 LEU B C 1
ATOM 4965 O O . LEU B 1 80 ? 1.687 -25.062 -13.805 1 97.38 80 LEU B O 1
ATOM 4969 N N . PRO B 1 81 ? -0.517 -25.328 -13.5 1 96.38 81 PRO B N 1
ATOM 4970 C CA . PRO B 1 81 ? -0.301 -26.672 -12.945 1 96.38 81 PRO B CA 1
ATOM 4971 C C . PRO B 1 81 ? 0.47 -27.594 -13.891 1 96.38 81 PRO B C 1
ATOM 4973 O O . PRO B 1 81 ? 0.285 -27.516 -15.109 1 96.38 81 PRO B O 1
ATOM 4976 N N . LEU B 1 82 ? 1.262 -28.453 -13.336 1 96.44 82 LEU B N 1
ATOM 4977 C CA . LEU B 1 82 ? 2.15 -29.297 -14.133 1 96.44 82 LEU B CA 1
ATOM 4978 C C . LEU B 1 82 ? 1.576 -30.703 -14.297 1 96.44 82 LEU B C 1
ATOM 4980 O O . LEU B 1 82 ? 2.229 -31.578 -14.859 1 96.44 82 LEU B O 1
ATOM 4984 N N . GLY B 1 83 ? 0.396 -30.938 -13.773 1 90.81 83 GLY B N 1
ATOM 4985 C CA . GLY B 1 83 ? -0.221 -32.25 -13.867 1 90.81 83 GLY B CA 1
ATOM 4986 C C . GLY B 1 83 ? -0.668 -32.594 -15.266 1 90.81 83 GLY B C 1
ATOM 4987 O O . GLY B 1 83 ? -0.778 -31.734 -16.125 1 90.81 83 GLY B O 1
ATOM 4988 N N . PRO B 1 84 ? -0.883 -33.875 -15.484 1 85.88 84 PRO B N 1
ATOM 4989 C CA . PRO B 1 84 ? -1.346 -34.312 -16.812 1 85.88 84 PRO B CA 1
ATOM 4990 C C . PRO B 1 84 ? -2.76 -33.844 -17.125 1 85.88 84 PRO B C 1
ATOM 4992 O O . PRO B 1 84 ? -3.637 -33.875 -16.25 1 85.88 84 PRO B O 1
ATOM 4995 N N . PRO B 1 85 ? -2.904 -33.375 -18.344 1 79.25 85 PRO B N 1
ATOM 4996 C CA . PRO B 1 85 ? -4.273 -32.969 -18.688 1 79.25 85 PRO B CA 1
ATOM 4997 C C . PRO B 1 85 ? -5.219 -34.188 -18.75 1 79.25 85 PRO B C 1
ATOM 4999 O O . PRO B 1 85 ? -4.777 -35.312 -18.969 1 79.25 85 PRO B O 1
ATOM 5002 N N . GLY B 1 86 ? -6.5 -33.906 -18.484 1 71.12 86 GLY B N 1
ATOM 5003 C CA . GLY B 1 86 ? -7.492 -34.938 -18.625 1 71.12 86 GLY B CA 1
ATOM 5004 C C . GLY B 1 86 ? -7.633 -35.438 -20.047 1 71.12 86 GLY B C 1
ATOM 5005 O O . GLY B 1 86 ? -7.66 -34.656 -20.984 1 71.12 86 GLY B O 1
ATOM 5006 N N . ARG B 1 87 ? -7.422 -36.625 -20.281 1 66.38 87 ARG B N 1
ATOM 5007 C CA . ARG B 1 87 ? -7.484 -37.188 -21.641 1 66.38 87 ARG B CA 1
ATOM 5008 C C . ARG B 1 87 ? -8.891 -37.656 -21.969 1 66.38 87 ARG B C 1
ATOM 5010 O O . ARG B 1 87 ? -9.25 -37.781 -23.141 1 66.38 87 ARG B O 1
ATOM 5017 N N . LYS B 1 88 ? -9.695 -37.969 -21.062 1 66.06 88 LYS B N 1
ATOM 5018 C CA . LYS B 1 88 ? -11.016 -38.531 -21.328 1 66.06 88 LYS B CA 1
ATOM 5019 C C . LYS B 1 88 ? -12.078 -37.438 -21.297 1 66.06 88 LYS B C 1
ATOM 5021 O O . LYS B 1 88 ? -13.109 -37.562 -21.969 1 66.06 88 LYS B O 1
ATOM 5026 N N . GLY B 1 89 ? -11.883 -36.375 -20.609 1 60.38 89 GLY B N 1
ATOM 5027 C CA . GLY B 1 89 ? -12.938 -35.375 -20.438 1 60.38 89 GLY B CA 1
ATOM 5028 C C . GLY B 1 89 ? -12.961 -34.344 -21.531 1 60.38 89 GLY B C 1
ATOM 5029 O O . GLY B 1 89 ? -13.758 -33.406 -21.469 1 60.38 89 GLY B O 1
ATOM 5030 N N . GLY B 1 90 ? -12.258 -34.688 -22.656 1 59.88 90 GLY B N 1
ATOM 5031 C CA . GLY B 1 90 ? -12.297 -33.719 -23.766 1 59.88 90 GLY B CA 1
ATOM 5032 C C . GLY B 1 90 ? -11.758 -32.344 -23.391 1 59.88 90 GLY B C 1
ATOM 5033 O O . GLY B 1 90 ? -12.117 -31.359 -24.016 1 59.88 90 GLY B O 1
ATOM 5034 N N . GLU B 1 91 ? -11.086 -32.188 -22.406 1 66.12 91 GLU B N 1
ATOM 5035 C CA . GLU B 1 91 ? -10.703 -30.875 -21.922 1 66.12 91 GLU B CA 1
ATOM 5036 C C . GLU B 1 91 ? -9.414 -30.391 -22.578 1 66.12 91 GLU B C 1
ATOM 5038 O O . GLU B 1 91 ? -8.695 -29.562 -22.016 1 66.12 91 GLU B O 1
ATOM 5043 N N . ASP B 1 92 ? -9.344 -30.562 -23.781 1 69.25 92 ASP B N 1
ATOM 5044 C CA . ASP B 1 92 ? -8.359 -30.078 -24.734 1 69.25 92 ASP B CA 1
ATOM 5045 C C . ASP B 1 92 ? -7.059 -29.672 -24.047 1 69.25 92 ASP B C 1
ATOM 5047 O O . ASP B 1 92 ? -6.555 -28.578 -24.25 1 69.25 92 ASP B O 1
ATOM 5051 N N . GLY B 1 93 ? -6.496 -30.422 -23.031 1 80.44 93 GLY B N 1
ATOM 5052 C CA . GLY B 1 93 ? -5.16 -30.156 -22.531 1 80.44 93 GLY B CA 1
ATOM 5053 C C . GLY B 1 93 ? -5.156 -29.266 -21.297 1 80.44 93 GLY B C 1
ATOM 5054 O O . GLY B 1 93 ? -4.105 -28.766 -20.891 1 80.44 93 GLY B O 1
ATOM 5055 N N . SER B 1 94 ? -6.27 -29.078 -20.672 1 87.5 94 SER B N 1
ATOM 5056 C CA . SER B 1 94 ? -6.336 -28.234 -19.484 1 87.5 94 SER B CA 1
ATOM 5057 C C . SER B 1 94 ? -5.43 -28.75 -18.375 1 87.5 94 SER B C 1
ATOM 5059 O O . SER B 1 94 ? -5.555 -29.906 -17.969 1 87.5 94 SER B O 1
ATOM 5061 N N . PRO B 1 95 ? -4.531 -27.859 -17.938 1 88.62 95 PRO B N 1
ATOM 5062 C CA . PRO B 1 95 ? -3.705 -28.297 -16.812 1 88.62 95 PRO B CA 1
ATOM 5063 C C . PRO B 1 95 ? -4.48 -28.359 -15.492 1 88.62 95 PRO B C 1
ATOM 5065 O O . PRO B 1 95 ? -3.953 -28.844 -14.484 1 88.62 95 PRO B O 1
ATOM 5068 N N . TYR B 1 96 ? -5.723 -28 -15.469 1 86.12 96 TYR B N 1
ATOM 5069 C CA . TYR B 1 96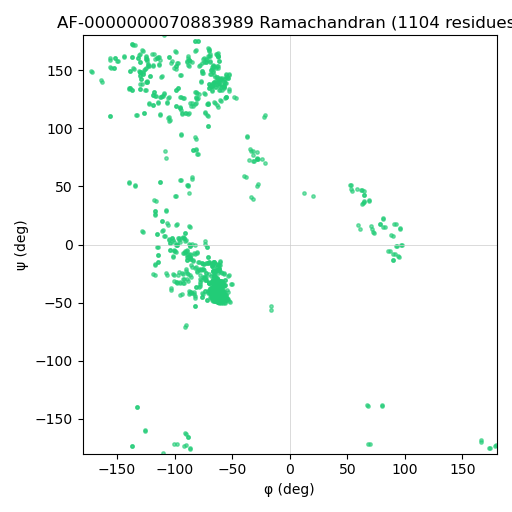 ? -6.516 -27.938 -14.242 1 86.12 96 TYR B CA 1
ATOM 5070 C C . TYR B 1 96 ? -7.418 -29.156 -14.109 1 86.12 96 TYR B C 1
ATOM 5072 O O . TYR B 1 96 ? -8.086 -29.344 -13.086 1 86.12 96 TYR B O 1
ATOM 5080 N N . ALA B 1 97 ? -7.504 -29.938 -15.172 1 77.31 97 ALA B N 1
ATOM 5081 C CA . ALA B 1 97 ? -8.344 -31.125 -15.188 1 77.31 97 ALA B CA 1
ATOM 5082 C C . ALA B 1 97 ? -7.504 -32.406 -15.148 1 77.31 97 ALA B C 1
ATOM 5084 O O . ALA B 1 97 ? -6.859 -32.75 -16.141 1 77.31 97 ALA B O 1
ATOM 5085 N N . GLY B 1 98 ? -7.027 -32.812 -13.945 1 76.62 98 GLY B N 1
ATOM 5086 C CA . GLY B 1 98 ? -6.137 -33.969 -13.953 1 76.62 98 GLY B CA 1
ATOM 5087 C C . GLY B 1 98 ? -6.691 -35.156 -13.188 1 76.62 98 GLY B C 1
ATOM 5088 O O . GLY B 1 98 ? -7.637 -35 -12.414 1 76.62 98 GLY B O 1
ATOM 5089 N N . ALA B 1 99 ? -6.137 -36.312 -13.523 1 82.75 99 ALA B N 1
ATOM 5090 C CA . ALA B 1 99 ? -6.512 -37.562 -12.891 1 82.75 99 ALA B CA 1
ATOM 5091 C C . ALA B 1 99 ? -5.73 -37.781 -11.594 1 82.75 99 ALA B C 1
ATOM 5093 O O . ALA B 1 99 ? -5.902 -38.812 -10.922 1 82.75 99 ALA B O 1
ATOM 5094 N N . ASP B 1 100 ? -4.945 -36.875 -11.312 1 88.56 100 ASP B N 1
ATOM 5095 C CA . ASP B 1 100 ? -4.141 -36.938 -10.102 1 88.56 100 ASP B CA 1
ATOM 5096 C C . ASP B 1 100 ? -3.568 -35.562 -9.75 1 88.56 100 ASP B C 1
ATOM 5098 O O . ASP B 1 100 ? -3.088 -34.844 -10.625 1 88.56 100 ASP B O 1
ATOM 5102 N N . ALA B 1 101 ? -3.543 -35.219 -8.5 1 89.88 101 ALA B N 1
ATOM 5103 C CA . ALA B 1 101 ? -3.129 -33.906 -8.062 1 89.88 101 ALA B CA 1
ATOM 5104 C C . ALA B 1 101 ? -1.613 -33.812 -7.895 1 89.88 101 ALA B C 1
ATOM 5106 O O . ALA B 1 101 ? -1.044 -32.719 -7.816 1 89.88 101 ALA B O 1
ATOM 5107 N N . ASN B 1 102 ? -0.901 -34.938 -7.906 1 93.62 102 ASN B N 1
ATOM 5108 C CA . ASN B 1 102 ? 0.501 -34.938 -7.5 1 93.62 102 ASN B CA 1
ATOM 5109 C C . ASN B 1 102 ? 1.418 -35.344 -8.648 1 93.62 102 ASN B C 1
ATOM 5111 O O . ASN B 1 102 ? 2.629 -35.094 -8.594 1 93.62 102 ASN B O 1
ATOM 5115 N N . CYS B 1 103 ? 0.89 -35.938 -9.664 1 94.75 103 CYS B N 1
ATOM 5116 C CA . CYS B 1 103 ? 1.681 -36.406 -10.781 1 94.75 103 CYS B CA 1
ATOM 5117 C C . CYS B 1 103 ? 2.115 -35.281 -11.688 1 94.75 103 CYS B C 1
ATOM 5119 O O . CYS B 1 103 ? 1.493 -34.219 -11.695 1 94.75 103 CYS B O 1
ATOM 5121 N N . GLY B 1 104 ? 3.199 -35.562 -12.398 1 95.94 104 GLY B N 1
ATOM 5122 C CA . GLY B 1 104 ? 3.633 -34.625 -13.445 1 95.94 104 GLY B CA 1
ATOM 5123 C C . GLY B 1 104 ? 3.18 -35.062 -14.836 1 95.94 104 GLY B C 1
ATOM 5124 O O . GLY B 1 104 ? 2.953 -36.25 -15.078 1 95.94 104 GLY B O 1
ATOM 5125 N N . ASN B 1 105 ? 3.041 -34.125 -15.695 1 95.62 105 ASN B N 1
ATOM 5126 C CA . ASN B 1 105 ? 2.631 -34.344 -17.078 1 95.62 105 ASN B CA 1
ATOM 5127 C C . ASN B 1 105 ? 3.76 -34.969 -17.891 1 95.62 105 ASN B C 1
ATOM 5129 O O . ASN B 1 105 ? 4.73 -34.312 -18.234 1 95.62 105 ASN B O 1
ATOM 5133 N N . PRO B 1 106 ? 3.604 -36.188 -18.328 1 95.62 106 PRO B N 1
ATOM 5134 C CA . PRO B 1 106 ? 4.688 -36.844 -19.062 1 95.62 106 PRO B CA 1
ATOM 5135 C C . PRO B 1 106 ? 4.953 -36.188 -20.422 1 95.62 106 PRO B C 1
ATOM 5137 O O . PRO B 1 106 ? 6.047 -36.344 -20.969 1 95.62 106 PRO B O 1
ATOM 5140 N N . LEU B 1 107 ? 3.936 -35.5 -20.922 1 95.38 107 LEU B N 1
ATOM 5141 C CA . LEU B 1 107 ? 4.109 -34.875 -22.25 1 95.38 107 LEU B CA 1
ATOM 5142 C C . LEU B 1 107 ? 5.188 -33.812 -22.203 1 95.38 107 LEU B C 1
ATOM 5144 O O . LEU B 1 107 ? 5.695 -33.406 -23.25 1 95.38 107 LEU B O 1
ATOM 5148 N N . LEU B 1 108 ? 5.566 -33.344 -21.047 1 97.75 108 LEU B N 1
ATOM 5149 C CA . LEU B 1 108 ? 6.555 -32.281 -20.906 1 97.75 108 LEU B CA 1
ATOM 5150 C C . LEU B 1 108 ? 7.969 -32.844 -20.906 1 97.75 108 LEU B C 1
ATOM 5152 O O . LEU B 1 108 ? 8.945 -32.094 -20.953 1 97.75 108 LEU B O 1
ATOM 5156 N N . LEU B 1 109 ? 8.125 -34.156 -20.844 1 98.5 109 LEU B N 1
ATOM 5157 C CA . LEU B 1 109 ? 9.445 -34.781 -20.828 1 98.5 109 LEU B CA 1
ATOM 5158 C C . LEU B 1 109 ? 10.211 -34.469 -22.109 1 98.5 109 LEU B C 1
ATOM 5160 O O . LEU B 1 109 ? 9.648 -34.5 -23.203 1 98.5 109 LEU B O 1
ATOM 5164 N N . SER B 1 110 ? 11.43 -34.188 -21.953 1 98.62 110 SER B N 1
ATOM 5165 C CA . SER B 1 110 ? 12.32 -33.969 -23.078 1 98.62 110 SER B CA 1
ATOM 5166 C C . SER B 1 110 ? 12.844 -35.281 -23.641 1 98.62 110 SER B C 1
ATOM 5168 O O . SER B 1 110 ? 13.539 -36.031 -22.938 1 98.62 110 SER B O 1
ATOM 5170 N N . LEU B 1 111 ? 12.578 -35.5 -24.859 1 98.44 111 LEU B N 1
ATOM 5171 C CA . LEU B 1 111 ? 13.07 -36.719 -25.5 1 98.44 111 LEU B CA 1
ATOM 5172 C C . LEU B 1 111 ? 14.578 -36.656 -25.672 1 98.44 111 LEU B C 1
ATOM 5174 O O . LEU B 1 111 ? 15.258 -37.688 -25.531 1 98.44 111 LEU B O 1
ATOM 5178 N N . HIS B 1 112 ? 15.062 -35.469 -25.891 1 97.94 112 HIS B N 1
ATOM 5179 C CA . HIS B 1 112 ? 16.516 -35.312 -26.016 1 97.94 112 HIS B CA 1
ATOM 5180 C C . HIS B 1 112 ? 17.203 -35.656 -24.703 1 97.94 112 HIS B C 1
ATOM 5182 O O . HIS B 1 112 ? 18.281 -36.281 -24.703 1 97.94 112 HIS B O 1
ATOM 5188 N N . GLU B 1 113 ? 16.625 -35.25 -23.609 1 98 113 GLU B N 1
ATOM 5189 C CA . GLU B 1 113 ? 17.219 -35.594 -22.312 1 98 113 GLU B CA 1
ATOM 5190 C C . GLU B 1 113 ? 17.188 -37.094 -22.062 1 98 113 GLU B C 1
ATOM 5192 O O . GLU B 1 113 ? 18.094 -37.656 -21.438 1 98 113 GLU B O 1
ATOM 5197 N N . LEU B 1 114 ? 16.156 -37.781 -22.531 1 98.25 114 LEU B N 1
ATOM 5198 C CA . LEU B 1 114 ? 16.094 -39.219 -22.391 1 98.25 114 LEU B CA 1
ATOM 5199 C C . LEU B 1 114 ? 17.172 -39.906 -23.203 1 98.25 114 LEU B C 1
ATOM 5201 O O . LEU B 1 114 ? 17.703 -40.969 -22.812 1 98.25 114 LEU B O 1
ATOM 5205 N N . VAL B 1 115 ? 17.5 -39.312 -24.359 1 98.12 115 VAL B N 1
ATOM 5206 C CA . VAL B 1 115 ? 18.609 -39.844 -25.156 1 98.12 115 VAL B CA 1
ATOM 5207 C C . VAL B 1 115 ? 19.922 -39.625 -24.406 1 98.12 115 VAL B C 1
ATOM 5209 O O . VAL B 1 115 ? 20.75 -40.531 -24.312 1 98.12 115 VAL B O 1
ATOM 5212 N N . LYS B 1 116 ? 20.062 -38.469 -23.844 1 96.75 116 LYS B N 1
ATOM 5213 C CA . LYS B 1 116 ? 21.281 -38.156 -23.094 1 96.75 116 LYS B CA 1
ATOM 5214 C C . LYS B 1 116 ? 21.438 -39.125 -21.906 1 96.75 116 LYS B C 1
ATOM 5216 O O . LYS B 1 116 ? 22.562 -39.469 -21.547 1 96.75 116 LYS B O 1
ATOM 5221 N N . ASP B 1 117 ? 20.344 -39.562 -21.359 1 95.56 117 ASP B N 1
ATOM 5222 C CA . ASP B 1 117 ? 20.344 -40.469 -20.219 1 95.56 117 ASP B CA 1
ATOM 5223 C C . ASP B 1 117 ? 20.578 -41.906 -20.672 1 95.56 117 ASP B C 1
ATOM 5225 O O . ASP B 1 117 ? 20.672 -42.812 -19.844 1 95.56 117 ASP B O 1
ATOM 5229 N N . GLY B 1 118 ? 20.594 -42.125 -21.938 1 96.06 118 GLY B N 1
ATOM 5230 C CA . GLY B 1 118 ? 20.828 -43.469 -22.484 1 96.06 118 GLY B CA 1
ATOM 5231 C C . GLY B 1 118 ? 19.578 -44.312 -22.5 1 96.06 118 GLY B C 1
ATOM 5232 O O . GLY B 1 118 ? 19.656 -45.531 -22.641 1 96.06 118 GLY B O 1
ATOM 5233 N N . LEU B 1 119 ? 18.438 -43.719 -22.344 1 97.94 119 LEU B N 1
ATOM 5234 C CA . LEU B 1 119 ? 17.188 -44.469 -22.25 1 97.94 119 LEU B CA 1
ATOM 5235 C C . LEU B 1 119 ? 16.516 -44.594 -23.609 1 97.94 119 LEU B C 1
ATOM 5237 O O . LEU B 1 119 ? 15.672 -45.469 -23.828 1 97.94 119 LEU B O 1
ATOM 5241 N N . LEU B 1 120 ? 16.844 -43.656 -24.469 1 98.19 120 LEU B N 1
ATOM 5242 C CA . LEU B 1 120 ? 16.469 -43.688 -25.875 1 98.19 120 LEU B CA 1
ATOM 5243 C C . LEU B 1 120 ? 17.703 -43.562 -26.766 1 98.19 120 LEU B C 1
ATOM 5245 O O . LEU B 1 120 ? 18.766 -43.156 -26.297 1 98.19 120 LEU B O 1
ATOM 5249 N N . GLU B 1 121 ? 17.562 -43.938 -27.984 1 97.94 121 GLU B N 1
ATOM 5250 C CA . GLU B 1 121 ? 18.578 -43.688 -29 1 97.94 121 GLU B CA 1
ATOM 5251 C C . GLU B 1 121 ? 18.188 -42.531 -29.906 1 97.94 121 GLU B C 1
ATOM 5253 O O . GLU B 1 121 ? 17 -42.188 -30.031 1 97.94 121 GLU B O 1
ATOM 5258 N N . ILE B 1 122 ? 19.125 -41.969 -30.469 1 97.69 122 ILE B N 1
ATOM 5259 C CA . ILE B 1 122 ? 18.875 -40.875 -31.391 1 97.69 122 ILE B CA 1
ATOM 5260 C C . ILE B 1 122 ? 17.922 -41.312 -32.5 1 97.69 122 ILE B C 1
ATOM 5262 O O . ILE B 1 122 ? 17.078 -40.531 -32.938 1 97.69 122 ILE B O 1
ATOM 5266 N N . SER B 1 123 ? 18.047 -42.531 -32.875 1 97.5 123 SER B N 1
ATOM 5267 C CA . SER B 1 123 ? 17.234 -43.094 -33.969 1 97.5 123 SER B CA 1
ATOM 5268 C C . SER B 1 123 ? 15.773 -43.25 -33.531 1 97.5 123 SER B C 1
ATOM 5270 O O . SER B 1 123 ? 14.891 -43.406 -34.375 1 97.5 123 SER B O 1
ATOM 5272 N N . ASP B 1 124 ? 15.539 -43.188 -32.25 1 97.62 124 ASP B N 1
ATOM 5273 C CA . ASP B 1 124 ? 14.18 -43.312 -31.734 1 97.62 124 ASP B CA 1
ATOM 5274 C C . ASP B 1 124 ? 13.414 -42 -31.906 1 97.62 124 ASP B C 1
ATOM 5276 O O . ASP B 1 124 ? 12.18 -41.969 -31.875 1 97.62 124 ASP B O 1
ATOM 5280 N N . LEU B 1 125 ? 14.133 -40.906 -32.031 1 97.75 125 LEU B N 1
ATOM 5281 C CA . LEU B 1 125 ? 13.508 -39.594 -32.031 1 97.75 125 LEU B CA 1
ATOM 5282 C C . LEU B 1 125 ? 12.656 -39.406 -33.281 1 97.75 125 LEU B C 1
ATOM 5284 O O . LEU B 1 125 ? 13.078 -39.781 -34.375 1 97.75 125 LEU B O 1
ATOM 5288 N N . PRO B 1 126 ? 11.453 -38.844 -33.062 1 96.88 126 PRO B N 1
ATOM 5289 C CA . PRO B 1 126 ? 10.625 -38.531 -34.25 1 96.88 126 PRO B CA 1
ATOM 5290 C C . PRO B 1 126 ? 11.18 -37.375 -35.094 1 96.88 126 PRO B C 1
ATOM 5292 O O . PRO B 1 126 ? 12.055 -36.656 -34.625 1 96.88 126 PRO B O 1
ATOM 5295 N N . ALA B 1 127 ? 10.625 -37.25 -36.281 1 94.81 127 ALA B N 1
ATOM 5296 C CA . ALA B 1 127 ? 10.945 -36.094 -37.094 1 94.81 127 ALA B CA 1
ATOM 5297 C C . ALA B 1 127 ? 10.406 -34.812 -36.438 1 94.81 127 ALA B C 1
ATOM 5299 O O . ALA B 1 127 ? 9.312 -34.812 -35.875 1 94.81 127 ALA B O 1
ATOM 5300 N N . PRO B 1 128 ? 11.211 -33.781 -36.5 1 94.12 128 PRO B N 1
ATOM 5301 C CA . PRO B 1 128 ? 10.727 -32.531 -35.969 1 94.12 128 PRO B CA 1
ATOM 5302 C C . PRO B 1 128 ? 9.453 -32.031 -36.656 1 94.12 128 PRO B C 1
ATOM 5304 O O . PRO B 1 128 ? 9.281 -32.219 -37.844 1 94.12 128 PRO B O 1
ATOM 5307 N N . LEU B 1 129 ? 8.609 -31.469 -35.875 1 93.62 129 LEU B N 1
ATOM 5308 C CA . LEU B 1 129 ? 7.367 -30.906 -36.375 1 93.62 129 LEU B CA 1
ATOM 5309 C C . LEU B 1 129 ? 7.484 -29.391 -36.562 1 93.62 129 LEU B C 1
ATOM 5311 O O . LEU B 1 129 ? 8.242 -28.734 -35.844 1 93.62 129 LEU B O 1
ATOM 5315 N N . PRO B 1 130 ? 6.699 -28.875 -37.531 1 90.12 130 PRO B N 1
ATOM 5316 C CA . PRO B 1 130 ? 6.684 -27.422 -37.656 1 90.12 130 PRO B CA 1
ATOM 5317 C C . PRO B 1 130 ? 6.062 -26.719 -36.469 1 90.12 130 PRO B C 1
ATOM 5319 O O . PRO B 1 130 ? 5.203 -27.281 -35.781 1 90.12 130 PRO B O 1
ATOM 5322 N N . PHE B 1 131 ? 6.531 -25.484 -36.312 1 91.31 131 PHE B N 1
ATOM 5323 C CA . PHE B 1 131 ? 5.992 -24.656 -35.25 1 91.31 131 PHE B CA 1
ATOM 5324 C C . PHE B 1 131 ? 4.496 -24.438 -35.438 1 91.31 131 PHE B C 1
ATOM 5326 O O . PHE B 1 131 ? 4.039 -24.156 -36.562 1 91.31 131 PHE B O 1
ATOM 5333 N N . GLY B 1 132 ? 3.754 -24.469 -34.375 1 93.12 132 GLY B N 1
ATOM 5334 C CA . GLY B 1 132 ? 2.314 -24.266 -34.312 1 93.12 132 GLY B CA 1
ATOM 5335 C C . GLY B 1 132 ? 1.727 -24.531 -32.938 1 93.12 132 GLY B C 1
ATOM 5336 O O . GLY B 1 132 ? 2.461 -24.781 -31.984 1 93.12 132 GLY B O 1
ATOM 5337 N N . LYS B 1 133 ? 0.42 -24.453 -32.906 1 95 133 LYS B N 1
ATOM 5338 C CA . LYS B 1 133 ? -0.271 -24.75 -31.641 1 95 133 LYS B CA 1
ATOM 5339 C C . LYS B 1 133 ? -0.107 -26.203 -31.25 1 95 133 LYS B C 1
ATOM 5341 O O . LYS B 1 133 ? 0.08 -27.078 -32.094 1 95 133 LYS B O 1
ATOM 5346 N N . VAL B 1 134 ? -0.175 -26.453 -30.031 1 94.81 134 VAL B N 1
ATOM 5347 C CA . VAL B 1 134 ? -0.042 -27.828 -29.547 1 94.81 134 VAL B CA 1
ATOM 5348 C C . VAL B 1 134 ? -1.287 -28.625 -29.922 1 94.81 134 VAL B C 1
ATOM 5350 O O . VAL B 1 134 ? -2.41 -28.219 -29.609 1 94.81 134 VAL B O 1
ATOM 5353 N N . ASP B 1 135 ? -1.066 -29.641 -30.625 1 92.38 135 ASP B N 1
ATOM 5354 C CA . ASP B 1 135 ? -2.072 -30.688 -30.781 1 92.38 135 ASP B CA 1
ATOM 5355 C C . ASP B 1 135 ? -1.85 -31.812 -29.766 1 92.38 135 ASP B C 1
ATOM 5357 O O . ASP B 1 135 ? -1.135 -32.781 -30.031 1 92.38 135 ASP B O 1
ATOM 5361 N N . PHE B 1 136 ? -2.49 -31.766 -28.672 1 91.5 136 PHE B N 1
ATOM 5362 C CA . PHE B 1 136 ? -2.195 -32.625 -27.531 1 91.5 136 PHE B CA 1
ATOM 5363 C C . PHE B 1 136 ? -2.424 -34.094 -27.875 1 91.5 136 PHE B C 1
ATOM 5365 O O . PHE B 1 136 ? -1.675 -34.969 -27.438 1 91.5 136 PHE B O 1
ATOM 5372 N N . GLU B 1 137 ? -3.439 -34.375 -28.578 1 89.62 137 GLU B N 1
ATOM 5373 C CA . GLU B 1 137 ? -3.707 -35.75 -28.969 1 89.62 137 GLU B CA 1
ATOM 5374 C C . GLU B 1 137 ? -2.594 -36.312 -29.859 1 89.62 137 GLU B C 1
ATOM 5376 O O . GLU B 1 137 ? -2.102 -37.406 -29.641 1 89.62 137 GLU B O 1
ATOM 5381 N N . ALA B 1 138 ? -2.232 -35.531 -30.828 1 91.94 138 ALA B N 1
ATOM 5382 C CA . ALA B 1 138 ? -1.174 -35.969 -31.75 1 91.94 138 ALA B CA 1
ATOM 5383 C C . ALA B 1 138 ? 0.157 -36.094 -31.016 1 91.94 138 ALA B C 1
ATOM 5385 O O . ALA B 1 138 ? 0.916 -37.031 -31.266 1 91.94 138 ALA B O 1
ATOM 5386 N N . VAL B 1 139 ? 0.412 -35.219 -30.156 1 94.06 139 VAL B N 1
ATOM 5387 C CA . VAL B 1 139 ? 1.653 -35.25 -29.391 1 94.06 139 VAL B CA 1
ATOM 5388 C C . VAL B 1 139 ? 1.676 -36.469 -28.5 1 94.06 139 VAL B C 1
ATOM 5390 O O . VAL B 1 139 ? 2.691 -37.188 -28.406 1 94.06 139 VAL B O 1
ATOM 5393 N N . ALA B 1 140 ? 0.579 -36.781 -27.859 1 93 140 ALA B N 1
ATOM 5394 C CA . ALA B 1 140 ? 0.494 -37.969 -27 1 93 140 ALA B CA 1
ATOM 5395 C C . ALA B 1 140 ? 0.707 -39.25 -27.797 1 93 140 ALA B C 1
ATOM 5397 O O . ALA B 1 140 ? 1.427 -40.125 -27.359 1 93 140 ALA B O 1
ATOM 5398 N N . LYS B 1 141 ? 0.126 -39.344 -28.906 1 93.25 141 LYS B N 1
ATOM 5399 C CA . LYS B 1 141 ? 0.244 -40.5 -29.766 1 93.25 141 LYS B CA 1
ATOM 5400 C C . LYS B 1 141 ? 1.695 -40.75 -30.172 1 93.25 141 LYS B C 1
ATOM 5402 O O . LYS B 1 141 ? 2.131 -41.906 -30.297 1 93.25 141 LYS B O 1
ATOM 5407 N N . MET B 1 142 ? 2.35 -39.688 -30.344 1 95.81 142 MET B N 1
ATOM 5408 C CA . MET B 1 142 ? 3.736 -39.75 -30.797 1 95.81 142 MET B CA 1
ATOM 5409 C C . MET B 1 142 ? 4.676 -40 -29.625 1 95.81 142 MET B C 1
ATOM 5411 O O . MET B 1 142 ? 5.57 -40.844 -29.688 1 95.81 142 MET B O 1
ATOM 5415 N N . LYS B 1 143 ? 4.488 -39.375 -28.531 1 96.44 143 LYS B N 1
ATOM 5416 C CA . LYS B 1 143 ? 5.457 -39.375 -27.438 1 96.44 143 LYS B CA 1
ATOM 5417 C C . LYS B 1 143 ? 5.23 -40.531 -26.484 1 96.44 143 LYS B C 1
ATOM 5419 O O . LYS B 1 143 ? 6.18 -41.062 -25.891 1 96.44 143 LYS B O 1
ATOM 5424 N N . ASP B 1 144 ? 4.012 -41 -26.328 1 95.62 144 ASP B N 1
ATOM 5425 C CA . ASP B 1 144 ? 3.689 -41.969 -25.297 1 95.62 144 ASP B CA 1
ATOM 5426 C C . ASP B 1 144 ? 4.488 -43.25 -25.516 1 95.62 144 ASP B C 1
ATOM 5428 O O . ASP B 1 144 ? 5.094 -43.781 -24.578 1 95.62 144 ASP B O 1
ATOM 5432 N N . PRO B 1 145 ? 4.527 -43.75 -26.766 1 97.44 145 PRO B N 1
ATOM 5433 C CA . PRO B 1 145 ? 5.301 -44.969 -26.969 1 97.44 145 PRO B CA 1
ATOM 5434 C C . PRO B 1 145 ? 6.789 -44.781 -26.688 1 97.44 145 PRO B C 1
ATOM 5436 O O . PRO B 1 145 ? 7.457 -45.719 -26.234 1 97.44 145 PRO B O 1
ATOM 5439 N N . LEU B 1 146 ? 7.309 -43.656 -26.984 1 98.44 146 LEU B N 1
ATOM 5440 C CA . LEU B 1 146 ? 8.719 -43.375 -26.75 1 98.44 146 LEU B CA 1
ATOM 5441 C C . LEU B 1 146 ? 9 -43.281 -25.25 1 98.44 146 LEU B C 1
ATOM 5443 O O . LEU B 1 146 ? 10.016 -43.781 -24.766 1 98.44 146 LEU B O 1
ATOM 5447 N N . ILE B 1 147 ? 8.109 -42.656 -24.547 1 98.25 147 ILE B N 1
ATOM 5448 C CA . ILE B 1 147 ? 8.242 -42.531 -23.094 1 98.25 147 ILE B CA 1
ATOM 5449 C C . ILE B 1 147 ? 8.141 -43.906 -22.438 1 98.25 147 ILE B C 1
ATOM 5451 O O . ILE B 1 147 ? 8.891 -44.219 -21.516 1 98.25 147 ILE B O 1
ATOM 5455 N N . ALA B 1 148 ? 7.262 -44.688 -22.969 1 97.75 148 ALA B N 1
ATOM 5456 C CA . ALA B 1 148 ? 7.133 -46.062 -22.5 1 97.75 148 ALA B CA 1
ATOM 5457 C C . ALA B 1 148 ? 8.43 -46.844 -22.719 1 97.75 148 ALA B C 1
ATOM 5459 O O . ALA B 1 148 ? 8.891 -47.562 -21.828 1 97.75 148 ALA B O 1
ATOM 5460 N N . LYS B 1 149 ? 8.953 -46.719 -23.891 1 98.31 149 LYS B N 1
ATOM 5461 C CA . LYS B 1 149 ? 10.219 -47.375 -24.203 1 98.31 149 LYS B CA 1
ATOM 5462 C C . LYS B 1 149 ? 11.32 -46.938 -23.234 1 98.31 149 LYS B C 1
ATOM 5464 O O . LYS B 1 149 ? 12.047 -47.781 -22.719 1 98.31 149 LYS B O 1
ATOM 5469 N N . ALA B 1 150 ? 11.422 -45.688 -23.016 1 98.44 150 ALA B N 1
ATOM 5470 C CA . ALA B 1 150 ? 12.422 -45.156 -22.094 1 98.44 150 ALA B CA 1
ATOM 5471 C C . ALA B 1 150 ? 12.219 -45.719 -20.688 1 98.44 150 ALA B C 1
ATOM 5473 O O . ALA B 1 150 ? 13.188 -46.062 -20 1 98.44 150 ALA B O 1
ATOM 5474 N N . SER B 1 151 ? 10.984 -45.781 -20.266 1 98.12 151 SER B N 1
ATOM 5475 C CA . SER B 1 151 ? 10.68 -46.312 -18.938 1 98.12 151 SER B CA 1
ATOM 5476 C C . SER B 1 151 ? 11.07 -47.781 -18.812 1 98.12 151 SER B C 1
ATOM 5478 O O . SER B 1 151 ? 11.594 -48.219 -17.781 1 98.12 151 SER B O 1
ATOM 5480 N N . ILE B 1 152 ? 10.828 -48.531 -19.844 1 97.56 152 ILE B N 1
ATOM 5481 C CA . ILE B 1 152 ? 11.188 -49.969 -19.859 1 97.56 152 ILE B CA 1
ATOM 5482 C C . ILE B 1 152 ? 12.703 -50.125 -19.797 1 97.56 152 ILE B C 1
ATOM 5484 O O . ILE B 1 152 ? 13.219 -50.938 -19.016 1 97.56 152 ILE B O 1
ATOM 5488 N N . ASN B 1 153 ? 13.336 -49.312 -20.562 1 97.81 153 ASN B N 1
ATOM 5489 C CA . ASN B 1 153 ? 14.797 -49.344 -20.547 1 97.81 153 ASN B CA 1
ATOM 5490 C C . ASN B 1 153 ? 15.359 -48.969 -19.188 1 97.81 153 ASN B C 1
ATOM 5492 O O . ASN B 1 153 ? 16.344 -49.562 -18.734 1 97.81 153 ASN B O 1
ATOM 5496 N N . LEU B 1 154 ? 14.75 -48.031 -18.547 1 97.94 154 LEU B N 1
ATOM 5497 C CA . LEU B 1 154 ? 15.195 -47.625 -17.219 1 97.94 154 LEU B CA 1
ATOM 5498 C C . LEU B 1 154 ? 15 -48.719 -16.203 1 97.94 154 LEU B C 1
ATOM 5500 O O . LEU B 1 154 ? 15.906 -49.031 -15.414 1 97.94 154 LEU B O 1
ATOM 5504 N N . VAL B 1 155 ? 13.852 -49.312 -16.219 1 96.69 155 VAL B N 1
ATOM 5505 C CA . VAL B 1 155 ? 13.5 -50.344 -15.258 1 96.69 155 VAL B CA 1
ATOM 5506 C C . VAL B 1 155 ? 14.438 -51.531 -15.422 1 96.69 155 VAL B C 1
ATOM 5508 O O . VAL B 1 155 ? 14.805 -52.188 -14.438 1 96.69 155 VAL B O 1
ATOM 5511 N N . ASN B 1 156 ? 14.875 -51.781 -16.609 1 94.38 156 ASN B N 1
ATOM 5512 C CA . ASN B 1 156 ? 15.695 -52.969 -16.906 1 94.38 156 ASN B CA 1
ATOM 5513 C C . ASN B 1 156 ? 17.188 -52.625 -16.859 1 94.38 156 ASN B C 1
ATOM 5515 O O . ASN B 1 156 ? 18.016 -53.531 -17.062 1 94.38 156 ASN B O 1
ATOM 5519 N N . SER B 1 157 ? 17.453 -51.469 -16.547 1 91.88 157 SER B N 1
ATOM 5520 C CA . SER B 1 157 ? 18.844 -51.062 -16.578 1 91.88 157 SER B CA 1
ATOM 5521 C C . SER B 1 157 ? 19.547 -51.375 -15.258 1 91.88 157 SER B C 1
ATOM 5523 O O . SER B 1 157 ? 18.906 -51.625 -14.25 1 91.88 157 SER B O 1
ATOM 5525 N N . SER B 1 158 ? 20.875 -51.469 -15.375 1 87.5 158 SER B N 1
ATOM 5526 C CA . SER B 1 158 ? 21.719 -51.594 -14.18 1 87.5 158 SER B CA 1
ATOM 5527 C C . SER B 1 158 ? 22.453 -50.281 -13.898 1 87.5 158 SER B C 1
ATOM 5529 O O . SER B 1 158 ? 23.391 -50.25 -13.086 1 87.5 158 SER B O 1
ATOM 5531 N N . ASP B 1 159 ? 22.031 -49.281 -14.438 1 85.44 159 ASP B N 1
ATOM 5532 C CA . ASP B 1 159 ? 22.625 -47.969 -14.336 1 85.44 159 ASP B CA 1
ATOM 5533 C C . ASP B 1 159 ? 22.281 -47.312 -13.008 1 85.44 159 ASP B C 1
ATOM 5535 O O . ASP B 1 159 ? 21.281 -47.656 -12.375 1 85.44 159 ASP B O 1
ATOM 5539 N N . PRO B 1 160 ? 23.141 -46.406 -12.594 1 90.38 160 PRO B N 1
ATOM 5540 C CA . PRO B 1 160 ? 22.875 -45.656 -11.375 1 90.38 160 PRO B CA 1
ATOM 5541 C C . PRO B 1 160 ? 21.516 -44.969 -11.383 1 90.38 160 PRO B C 1
ATOM 5543 O O . PRO B 1 160 ? 20.922 -44.719 -10.328 1 90.38 160 PRO B O 1
ATOM 5546 N N . LEU B 1 161 ? 21.016 -44.656 -12.516 1 94.19 161 LEU B N 1
ATOM 5547 C CA . LEU B 1 161 ? 19.703 -44.062 -12.648 1 94.19 161 LEU B CA 1
ATOM 5548 C C . LEU B 1 161 ? 18.609 -44.969 -12.078 1 94.19 161 LEU B C 1
ATOM 5550 O O . LEU B 1 161 ? 17.609 -44.469 -11.555 1 94.19 161 LEU B O 1
ATOM 5554 N N . ARG B 1 162 ? 18.812 -46.219 -12.203 1 94.94 162 ARG B N 1
ATOM 5555 C CA . ARG B 1 162 ? 17.875 -47.188 -11.641 1 94.94 162 ARG B CA 1
ATOM 5556 C C . ARG B 1 162 ? 17.844 -47.094 -10.117 1 94.94 162 ARG B C 1
ATOM 5558 O O . ARG B 1 162 ? 16.781 -47.25 -9.508 1 94.94 162 ARG B O 1
ATOM 5565 N N . GLU B 1 163 ? 18.953 -46.844 -9.523 1 95.38 163 GLU B N 1
ATOM 5566 C CA . GLU B 1 163 ? 19.016 -46.656 -8.078 1 95.38 163 GLU B CA 1
ATOM 5567 C C . GLU B 1 163 ? 18.25 -45.406 -7.656 1 95.38 163 GLU B C 1
ATOM 5569 O O . GLU B 1 163 ? 17.594 -45.406 -6.613 1 95.38 163 GLU B O 1
ATOM 5574 N N . ASP B 1 164 ? 18.422 -44.406 -8.43 1 96.81 164 ASP B N 1
ATOM 5575 C CA . ASP B 1 164 ? 17.688 -43.156 -8.156 1 96.81 164 ASP B CA 1
ATOM 5576 C C . ASP B 1 164 ? 16.188 -43.406 -8.242 1 96.81 164 ASP B C 1
ATOM 5578 O O . ASP B 1 164 ? 15.422 -42.812 -7.473 1 96.81 164 ASP B O 1
ATOM 5582 N N . LEU B 1 165 ? 15.773 -44.156 -9.203 1 97.5 165 LEU B N 1
ATOM 5583 C CA . LEU B 1 165 ? 14.367 -44.531 -9.32 1 97.5 165 LEU B CA 1
ATOM 5584 C C . LEU B 1 165 ? 13.891 -45.25 -8.055 1 97.5 165 LEU B C 1
ATOM 5586 O O . LEU B 1 165 ? 12.797 -44.969 -7.555 1 97.5 165 LEU B O 1
ATOM 5590 N N . ASP B 1 166 ? 14.688 -46.125 -7.555 1 96.12 166 ASP B N 1
ATOM 5591 C CA . ASP B 1 166 ? 14.32 -46.875 -6.348 1 96.12 166 ASP B CA 1
ATOM 5592 C C . ASP B 1 166 ? 14.195 -45.938 -5.148 1 96.12 166 ASP B C 1
ATOM 5594 O O . ASP B 1 166 ? 13.273 -46.094 -4.34 1 96.12 166 ASP B O 1
ATOM 5598 N N . LYS B 1 167 ? 15.109 -45.031 -5.074 1 96.62 167 LYS B N 1
ATOM 5599 C CA . LYS B 1 167 ? 15.047 -44.031 -4.008 1 96.62 167 LYS B CA 1
ATOM 5600 C C . LYS B 1 167 ? 13.797 -43.156 -4.129 1 96.62 167 LYS B C 1
ATOM 5602 O O . LYS B 1 167 ? 13.164 -42.844 -3.125 1 96.62 167 LYS B O 1
ATOM 5607 N N . PHE B 1 168 ? 13.484 -42.781 -5.305 1 96.56 168 PHE B N 1
ATOM 5608 C CA . PHE B 1 168 ? 12.273 -42 -5.57 1 96.56 168 PHE B CA 1
ATOM 5609 C C . PHE B 1 168 ? 11.031 -42.781 -5.133 1 96.56 168 PHE B C 1
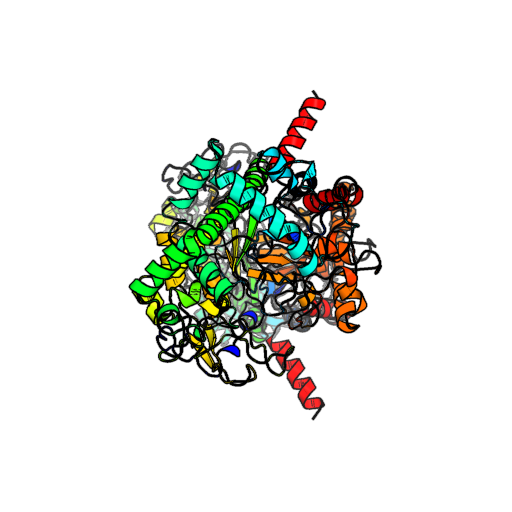ATOM 5611 O O . PHE B 1 168 ? 10.172 -42.25 -4.441 1 96.56 168 PHE B O 1
ATOM 5618 N N . ARG B 1 169 ? 11.008 -44 -5.52 1 96.31 169 ARG B N 1
ATOM 5619 C CA . ARG B 1 169 ? 9.852 -44.844 -5.262 1 96.31 169 ARG B CA 1
ATOM 5620 C C . ARG B 1 169 ? 9.656 -45.062 -3.768 1 96.31 169 ARG B C 1
ATOM 5622 O O . ARG B 1 169 ? 8.523 -45.156 -3.289 1 96.31 169 ARG B O 1
ATOM 5629 N N . THR B 1 170 ? 10.711 -45.094 -2.998 1 94.94 170 THR B N 1
ATOM 5630 C CA . THR B 1 170 ? 10.625 -45.469 -1.59 1 94.94 170 THR B CA 1
ATOM 5631 C C . THR B 1 170 ? 10.602 -44.219 -0.708 1 94.94 170 THR B C 1
ATOM 5633 O O . THR B 1 170 ? 10.453 -44.312 0.512 1 94.94 170 THR B O 1
ATOM 5636 N N . ASN B 1 171 ? 10.797 -43.062 -1.313 1 94.81 171 ASN B N 1
ATOM 5637 C CA . ASN B 1 171 ? 10.695 -41.844 -0.543 1 94.81 171 ASN B CA 1
ATOM 5638 C C . ASN B 1 171 ? 9.352 -41.719 0.168 1 94.81 171 ASN B C 1
ATOM 5640 O O . ASN B 1 171 ? 8.297 -41.75 -0.475 1 94.81 171 ASN B O 1
ATOM 5644 N N . PRO B 1 172 ? 9.336 -41.5 1.428 1 91 172 PRO B N 1
ATOM 5645 C CA . PRO B 1 172 ? 8.086 -41.531 2.197 1 91 172 PRO B CA 1
ATOM 5646 C C . PRO B 1 172 ? 7.129 -40.406 1.798 1 91 172 PRO B C 1
ATOM 5648 O O . PRO B 1 172 ? 5.91 -40.562 1.917 1 91 172 PRO B O 1
ATOM 5651 N N . GLN B 1 173 ? 7.656 -39.406 1.323 1 88.19 173 GLN B N 1
ATOM 5652 C CA . GLN B 1 173 ? 6.812 -38.281 0.933 1 88.19 173 GLN B CA 1
ATOM 5653 C C . GLN B 1 173 ? 6.195 -38.5 -0.444 1 88.19 173 GLN B C 1
ATOM 5655 O O . GLN B 1 173 ? 5.184 -37.906 -0.786 1 88.19 173 GLN B O 1
ATOM 5660 N N . ILE B 1 174 ? 6.781 -39.375 -1.197 1 92.56 174 ILE B N 1
ATOM 5661 C CA . ILE B 1 174 ? 6.352 -39.594 -2.574 1 92.56 174 ILE B CA 1
ATOM 5662 C C . ILE B 1 174 ? 5.531 -40.875 -2.656 1 92.56 174 ILE B C 1
ATOM 5664 O O . ILE B 1 174 ? 4.5 -40.906 -3.33 1 92.56 174 ILE B O 1
ATOM 5668 N N . SER B 1 175 ? 5.977 -41.844 -1.912 1 91.38 175 SER B N 1
ATOM 5669 C CA . SER B 1 175 ? 5.371 -43.156 -1.99 1 91.38 175 SER B CA 1
ATOM 5670 C C . SER B 1 175 ? 3.898 -43.125 -1.595 1 91.38 175 SER B C 1
ATOM 5672 O O . SER B 1 175 ? 3.098 -43.906 -2.078 1 91.38 175 SER B O 1
ATOM 5674 N N . THR B 1 176 ? 3.514 -42.125 -0.83 1 84.06 176 THR B N 1
ATOM 5675 C CA . THR B 1 176 ? 2.162 -42.031 -0.289 1 84.06 176 THR B CA 1
ATOM 5676 C C . THR B 1 176 ? 1.146 -41.812 -1.407 1 84.06 176 THR B C 1
ATOM 5678 O O . THR B 1 176 ? 0.006 -42.281 -1.315 1 84.06 176 THR B O 1
ATOM 5681 N N . TRP B 1 177 ? 1.523 -41.25 -2.439 1 91.19 177 TRP B N 1
ATOM 5682 C CA . TRP B 1 177 ? 0.578 -40.969 -3.512 1 91.19 177 TRP B CA 1
ATOM 5683 C C . TRP B 1 177 ? 0.957 -41.719 -4.789 1 91.19 177 TRP B C 1
ATOM 5685 O O . TRP B 1 177 ? 0.097 -42 -5.625 1 91.19 177 TRP B O 1
ATOM 5695 N N . LEU B 1 178 ? 2.201 -42.031 -4.965 1 95.94 178 LEU B N 1
ATOM 5696 C CA . LEU B 1 178 ? 2.736 -42.531 -6.223 1 95.94 178 LEU B CA 1
ATOM 5697 C C . LEU B 1 178 ? 2.154 -43.906 -6.535 1 95.94 178 LEU B C 1
ATOM 5699 O O . LEU B 1 178 ? 1.655 -44.156 -7.637 1 95.94 178 LEU B O 1
ATOM 5703 N N . GLU B 1 179 ? 2.178 -44.812 -5.559 1 94.94 179 GLU B N 1
ATOM 5704 C CA . GLU B 1 179 ? 1.667 -46.156 -5.762 1 94.94 179 GLU B CA 1
ATOM 5705 C C . GLU B 1 179 ? 0.166 -46.125 -6.031 1 94.94 179 GLU B C 1
ATOM 5707 O O . GLU B 1 179 ? -0.326 -46.906 -6.867 1 94.94 179 GLU B O 1
ATOM 5712 N N . THR B 1 180 ? -0.466 -45.312 -5.305 1 95 180 THR B N 1
ATOM 5713 C CA . THR B 1 180 ? -1.907 -45.188 -5.488 1 95 180 THR B CA 1
ATOM 5714 C C . THR B 1 180 ? -2.232 -44.656 -6.879 1 95 180 THR B C 1
ATOM 5716 O O . THR B 1 180 ? -3.131 -45.156 -7.551 1 95 180 THR B O 1
ATOM 5719 N N . SER B 1 181 ? -1.517 -43.688 -7.293 1 96.19 181 SER B N 1
ATOM 5720 C CA . SER B 1 181 ? -1.709 -43.125 -8.617 1 96.19 181 SER B CA 1
ATOM 5721 C C . SER B 1 181 ? -1.442 -44.125 -9.711 1 96.19 181 SER B C 1
ATOM 5723 O O . SER B 1 181 ? -2.193 -44.219 -10.688 1 96.19 181 SER B O 1
ATOM 5725 N N . ALA B 1 182 ? -0.409 -44.875 -9.5 1 97.19 182 ALA B N 1
ATOM 5726 C CA . ALA B 1 182 ? -0.034 -45.906 -10.484 1 97.19 182 ALA B CA 1
ATOM 5727 C C . ALA B 1 182 ? -1.1 -46.969 -10.586 1 97.19 182 ALA B C 1
ATOM 5729 O O . ALA B 1 182 ? -1.475 -47.406 -11.688 1 97.19 182 ALA B O 1
ATOM 5730 N N . LEU B 1 183 ? -1.555 -47.438 -9.422 1 97.5 183 LEU B N 1
ATOM 5731 C CA . LEU B 1 183 ? -2.582 -48.469 -9.398 1 97.5 183 LEU B CA 1
ATOM 5732 C C . LEU B 1 183 ? -3.873 -47.969 -10.039 1 97.5 183 LEU B C 1
ATOM 5734 O O . LEU B 1 183 ? -4.496 -48.688 -10.828 1 97.5 183 LEU B O 1
ATOM 5738 N N . PHE B 1 184 ? -4.273 -46.812 -9.703 1 96.94 184 PHE B N 1
ATOM 5739 C CA . PHE B 1 184 ? -5.453 -46.219 -10.297 1 96.94 184 PHE B CA 1
ATOM 5740 C C . PHE B 1 184 ? -5.328 -46.156 -11.82 1 96.94 184 PHE B C 1
ATOM 5742 O O . PHE B 1 184 ? -6.246 -46.562 -12.539 1 96.94 184 PHE B O 1
ATOM 5749 N N . ALA B 1 185 ? -4.223 -45.656 -12.297 1 95.56 185 ALA B N 1
ATOM 5750 C CA . ALA B 1 185 ? -3.994 -45.5 -13.734 1 95.56 185 ALA B CA 1
ATOM 5751 C C . ALA B 1 185 ? -4.062 -46.844 -14.43 1 95.56 185 ALA B C 1
ATOM 5753 O O . ALA B 1 185 ? -4.602 -46.969 -15.539 1 95.56 185 ALA B O 1
ATOM 5754 N N . ALA B 1 186 ? -3.525 -47.875 -13.805 1 97.25 186 ALA B N 1
ATOM 5755 C CA . ALA B 1 186 ? -3.514 -49.219 -14.375 1 97.25 186 ALA B CA 1
ATOM 5756 C C . ALA B 1 186 ? -4.934 -49.781 -14.516 1 97.25 186 ALA B C 1
ATOM 5758 O O . ALA B 1 186 ? -5.305 -50.281 -15.57 1 97.25 186 ALA B O 1
ATOM 5759 N N . ILE B 1 187 ? -5.684 -49.625 -13.438 1 97.75 187 ILE B N 1
ATOM 5760 C CA . ILE B 1 187 ? -7.051 -50.125 -13.43 1 97.75 187 ILE B CA 1
ATOM 5761 C C . ILE B 1 187 ? -7.891 -49.344 -14.438 1 97.75 187 ILE B C 1
ATOM 5763 O O . ILE B 1 187 ? -8.664 -49.938 -15.203 1 97.75 187 ILE B O 1
ATOM 5767 N N . ASP B 1 188 ? -7.715 -48.094 -14.414 1 95.19 188 ASP B N 1
ATOM 5768 C CA . ASP B 1 188 ? -8.461 -47.219 -15.32 1 95.19 188 ASP B CA 1
ATOM 5769 C C . ASP B 1 188 ? -8.18 -47.594 -16.781 1 95.19 188 ASP B C 1
ATOM 5771 O O . ASP B 1 188 ? -9.094 -47.625 -17.594 1 95.19 188 ASP B O 1
ATOM 5775 N N . ASP B 1 189 ? -6.91 -47.75 -17.094 1 93.56 189 ASP B N 1
ATOM 5776 C CA . ASP B 1 189 ? -6.504 -48.094 -18.438 1 93.56 189 ASP B CA 1
ATOM 5777 C C . ASP B 1 189 ? -7.121 -49.438 -18.875 1 93.56 189 ASP B C 1
ATOM 5779 O O . ASP B 1 189 ? -7.527 -49.594 -20.031 1 93.56 189 ASP B O 1
ATOM 5783 N N . ALA B 1 190 ? -7.215 -50.312 -18.016 1 96.06 190 ALA B N 1
ATOM 5784 C CA . ALA B 1 190 ? -7.695 -51.656 -18.312 1 96.06 190 ALA B CA 1
ATOM 5785 C C . ALA B 1 190 ? -9.211 -51.656 -18.484 1 96.06 190 ALA B C 1
ATOM 5787 O O . ALA B 1 190 ? -9.727 -52.375 -19.375 1 96.06 190 ALA B O 1
ATOM 5788 N N . ILE B 1 191 ? -9.922 -51 -17.625 1 95.31 191 ILE B N 1
ATOM 5789 C CA . ILE B 1 191 ? -11.383 -51.062 -17.625 1 95.31 191 ILE B CA 1
ATOM 5790 C C . ILE B 1 191 ? -11.945 -50.094 -18.672 1 95.31 191 ILE B C 1
ATOM 5792 O O . ILE B 1 191 ? -12.914 -50.406 -19.359 1 95.31 191 ILE B O 1
ATOM 5796 N N . GLY B 1 192 ? -11.398 -48.875 -18.719 1 91.25 192 GLY B N 1
ATOM 5797 C CA . GLY B 1 192 ? -11.773 -47.938 -19.766 1 91.25 192 GLY B CA 1
ATOM 5798 C C . GLY B 1 192 ? -13.109 -47.25 -19.516 1 91.25 192 GLY B C 1
ATOM 5799 O O . GLY B 1 192 ? -13.734 -46.75 -20.438 1 91.25 192 GLY B O 1
ATOM 5800 N N . ALA B 1 193 ? -13.586 -47.281 -18.266 1 92.31 193 ALA B N 1
ATOM 5801 C CA . ALA B 1 193 ? -14.828 -46.625 -17.906 1 92.31 193 ALA B CA 1
ATOM 5802 C C . ALA B 1 193 ? -14.617 -45.094 -17.828 1 92.31 193 ALA B C 1
ATOM 5804 O O . ALA B 1 193 ? -13.484 -44.625 -17.75 1 92.31 193 ALA B O 1
ATOM 5805 N N . GLN B 1 194 ? -15.695 -44.375 -17.922 1 90.06 194 GLN B N 1
ATOM 5806 C CA . GLN B 1 194 ? -15.633 -42.938 -17.828 1 90.06 194 GLN B CA 1
ATOM 5807 C C . GLN B 1 194 ? -15.266 -42.5 -16.422 1 90.06 194 GLN B C 1
ATOM 5809 O O . GLN B 1 194 ? -14.539 -41.5 -16.234 1 90.06 194 GLN B O 1
ATOM 5814 N N . TYR B 1 195 ? -15.812 -43.219 -15.453 1 93.75 195 TYR B N 1
ATOM 5815 C CA . TYR B 1 195 ? -15.562 -42.906 -14.055 1 93.75 195 TYR B CA 1
ATOM 5816 C C . TYR B 1 195 ? -15.266 -44.156 -13.242 1 93.75 195 TYR B C 1
ATOM 5818 O O . TYR B 1 195 ? -15.773 -45.219 -13.555 1 93.75 195 TYR B O 1
ATOM 5826 N N . TRP B 1 196 ? -14.477 -43.938 -12.188 1 95.81 196 TRP B N 1
ATOM 5827 C CA . TRP B 1 196 ? -14.086 -45.062 -11.367 1 95.81 196 TRP B CA 1
ATOM 5828 C C . TRP B 1 196 ? -15.281 -45.625 -10.617 1 95.81 196 TRP B C 1
ATOM 5830 O O . TRP B 1 196 ? -15.297 -46.812 -10.25 1 95.81 196 TRP B O 1
ATOM 5840 N N . TRP B 1 197 ? -16.312 -44.812 -10.336 1 96.94 197 TRP B N 1
ATOM 5841 C CA . TRP B 1 197 ? -17.453 -45.344 -9.617 1 96.94 197 TRP B CA 1
ATOM 5842 C C . TRP B 1 197 ? -18.297 -46.25 -10.523 1 96.94 197 TRP B C 1
ATOM 5844 O O . TRP B 1 197 ? -19.297 -46.812 -10.086 1 96.94 197 TRP B O 1
ATOM 5854 N N . GLN B 1 198 ? -17.906 -46.438 -11.758 1 96.5 198 GLN B N 1
ATOM 5855 C CA . GLN B 1 198 ? -18.516 -47.406 -12.68 1 96.5 198 GLN B CA 1
ATOM 5856 C C . GLN B 1 198 ? -17.688 -48.688 -12.75 1 96.5 198 GLN B C 1
ATOM 5858 O O . GLN B 1 198 ? -18.062 -49.625 -13.445 1 96.5 198 GLN B O 1
ATOM 5863 N N . TRP B 1 199 ? -16.531 -48.75 -12.109 1 97.75 199 TRP B N 1
ATOM 5864 C CA . TRP B 1 199 ? -15.688 -49.938 -12.062 1 97.75 199 TRP B CA 1
ATOM 5865 C C . TRP B 1 199 ? -16.406 -51.062 -11.352 1 97.75 199 TRP B C 1
ATOM 5867 O O . TRP B 1 199 ? -17.422 -50.844 -10.672 1 97.75 199 TRP B O 1
ATOM 5877 N N . PRO B 1 200 ? -15.875 -52.312 -11.539 1 97.25 200 PRO B N 1
ATOM 5878 C CA . PRO B 1 200 ? -16.391 -53.375 -10.695 1 97.25 200 PRO B CA 1
ATOM 5879 C C . PRO B 1 200 ? -16.297 -53.062 -9.203 1 97.25 200 PRO B C 1
ATOM 5881 O O . PRO B 1 200 ? -15.312 -52.469 -8.758 1 97.25 200 PRO B O 1
ATOM 5884 N N . GLU B 1 201 ? -17.281 -53.5 -8.43 1 96.88 201 GLU B N 1
ATOM 5885 C CA . GLU B 1 201 ? -17.469 -53.125 -7.035 1 96.88 201 GLU B CA 1
ATOM 5886 C C . GLU B 1 201 ? -16.203 -53.375 -6.223 1 96.88 201 GLU B C 1
ATOM 5888 O O . GLU B 1 201 ? -15.836 -52.562 -5.367 1 96.88 201 GLU B O 1
ATOM 5893 N N . GLU B 1 202 ? -15.547 -54.469 -6.473 1 97.25 202 GLU B N 1
ATOM 5894 C CA . GLU B 1 202 ? -14.375 -54.812 -5.688 1 97.25 202 GLU B CA 1
ATOM 5895 C C . GLU B 1 202 ? -13.234 -53.844 -5.906 1 97.25 202 GLU B C 1
ATOM 5897 O O . GLU B 1 202 ? -12.461 -53.562 -4.984 1 97.25 202 GLU B O 1
ATOM 5902 N N . LEU B 1 203 ? -13.141 -53.281 -7.117 1 98.12 203 LEU B N 1
ATOM 5903 C CA . LEU B 1 203 ? -12.109 -52.281 -7.41 1 98.12 203 LEU B CA 1
ATOM 5904 C C . LEU B 1 203 ? -12.562 -50.875 -7.008 1 98.12 203 LEU B C 1
ATOM 5906 O O . LEU B 1 203 ? -11.797 -50.125 -6.43 1 98.12 203 LEU B O 1
ATOM 5910 N N . ARG B 1 204 ? -13.859 -50.594 -7.297 1 97.56 204 ARG B N 1
ATOM 5911 C CA . ARG B 1 204 ? -14.461 -49.344 -6.91 1 97.56 204 ARG B CA 1
ATOM 5912 C C . ARG B 1 204 ? -14.328 -49.094 -5.41 1 97.56 204 ARG B C 1
ATOM 5914 O O . ARG B 1 204 ? -13.961 -48 -4.98 1 97.56 204 ARG B O 1
ATOM 5921 N N . ASP B 1 205 ? -14.594 -50.188 -4.602 1 97.12 205 ASP B N 1
ATOM 5922 C CA . ASP B 1 205 ? -14.648 -50.062 -3.146 1 97.12 205 ASP B CA 1
ATOM 5923 C C . ASP B 1 205 ? -13.312 -50.469 -2.52 1 97.12 205 ASP B C 1
ATOM 5925 O O . ASP B 1 205 ? -13.211 -50.625 -1.302 1 97.12 205 ASP B O 1
ATOM 5929 N N . ARG B 1 206 ? -12.32 -50.75 -3.396 1 97.19 206 ARG B N 1
ATOM 5930 C CA . ARG B 1 206 ? -10.93 -50.938 -2.994 1 97.19 206 ARG B CA 1
ATOM 5931 C C . ARG B 1 206 ? -10.812 -52.125 -2.043 1 97.19 206 ARG B C 1
ATOM 5933 O O . ARG B 1 206 ? -10.195 -52.031 -0.98 1 97.19 206 ARG B O 1
ATOM 5940 N N . ASN B 1 207 ? -11.453 -53.219 -2.445 1 97.31 207 ASN B N 1
ATOM 5941 C CA . ASN B 1 207 ? -11.266 -54.469 -1.733 1 97.31 207 ASN B CA 1
ATOM 5942 C C . ASN B 1 207 ? -9.797 -54.875 -1.729 1 97.31 207 ASN B C 1
ATOM 5944 O O . ASN B 1 207 ? -9.148 -54.906 -2.775 1 97.31 207 ASN B O 1
ATOM 5948 N N . THR B 1 208 ? -9.32 -55.312 -0.608 1 97.31 208 THR B N 1
ATOM 5949 C CA . THR B 1 208 ? -7.898 -55.562 -0.43 1 97.31 208 THR B CA 1
ATOM 5950 C C . THR B 1 208 ? -7.434 -56.656 -1.393 1 97.31 208 THR B C 1
ATOM 5952 O O . THR B 1 208 ? -6.406 -56.5 -2.059 1 97.31 208 THR B O 1
ATOM 5955 N N . GLN B 1 209 ? -8.125 -57.688 -1.505 1 97.75 209 GLN B N 1
ATOM 5956 C CA . GLN B 1 209 ? -7.738 -58.812 -2.367 1 97.75 209 GLN B CA 1
ATOM 5957 C C . GLN B 1 209 ? -7.793 -58.406 -3.838 1 97.75 209 GLN B C 1
ATOM 5959 O O . GLN B 1 209 ? -6.926 -58.812 -4.625 1 97.75 209 GLN B O 1
ATOM 5964 N N . ALA B 1 210 ? -8.828 -57.719 -4.191 1 97.88 210 ALA B N 1
ATOM 5965 C CA . ALA B 1 210 ? -8.969 -57.25 -5.57 1 97.88 210 ALA B CA 1
ATOM 5966 C C . ALA B 1 210 ? -7.824 -56.344 -5.961 1 97.88 210 ALA B C 1
ATOM 5968 O O . ALA B 1 210 ? -7.324 -56.375 -7.086 1 97.88 210 ALA B O 1
ATOM 5969 N N . LEU B 1 211 ? -7.461 -55.5 -5.016 1 97.94 211 LEU B N 1
ATOM 5970 C CA . LEU B 1 211 ? -6.371 -54.594 -5.289 1 97.94 211 LEU B CA 1
ATOM 5971 C C . LEU B 1 211 ? -5.043 -55.312 -5.41 1 97.94 211 LEU B C 1
ATOM 5973 O O . LEU B 1 211 ? -4.207 -54.969 -6.25 1 97.94 211 LEU B O 1
ATOM 5977 N N . GLU B 1 212 ? -4.832 -56.281 -4.543 1 97.69 212 GLU B N 1
ATOM 5978 C CA . GLU B 1 212 ? -3.617 -57.094 -4.633 1 97.69 212 GLU B CA 1
ATOM 5979 C C . GLU B 1 212 ? -3.549 -57.844 -5.961 1 97.69 212 GLU B C 1
ATOM 5981 O O . GLU B 1 212 ? -2.486 -57.938 -6.582 1 97.69 212 GLU B O 1
ATOM 5986 N N . SER B 1 213 ? -4.648 -58.375 -6.301 1 98.06 213 SER B N 1
ATOM 5987 C CA . SER B 1 213 ? -4.711 -59.062 -7.586 1 98.06 213 SER B CA 1
ATOM 5988 C C . SER B 1 213 ? -4.426 -58.094 -8.742 1 98.06 213 SER B C 1
ATOM 5990 O O . SER B 1 213 ? -3.732 -58.469 -9.695 1 98.06 213 SER B O 1
ATOM 5992 N N . ALA B 1 214 ? -5 -56.938 -8.672 1 98.12 214 ALA B N 1
ATOM 5993 C CA . ALA B 1 214 ? -4.758 -55.938 -9.695 1 98.12 214 ALA B CA 1
ATOM 5994 C C . ALA B 1 214 ? -3.281 -55.562 -9.742 1 98.12 214 ALA B C 1
ATOM 5996 O O . ALA B 1 214 ? -2.715 -55.375 -10.828 1 98.12 214 ALA B O 1
ATOM 5997 N N . ARG B 1 215 ? -2.643 -55.406 -8.562 1 97.81 215 ARG B N 1
ATOM 5998 C CA . ARG B 1 215 ? -1.226 -55.062 -8.5 1 97.81 215 ARG B CA 1
ATOM 5999 C C . ARG B 1 215 ? -0.377 -56.094 -9.203 1 97.81 215 ARG B C 1
ATOM 6001 O O . ARG B 1 215 ? 0.593 -55.781 -9.891 1 97.81 215 ARG B O 1
ATOM 6008 N N . GLU B 1 216 ? -0.762 -57.312 -9.016 1 98.06 216 GLU B N 1
ATOM 6009 C CA . GLU B 1 216 ? -0.028 -58.406 -9.648 1 98.06 216 GLU B CA 1
ATOM 6010 C C . GLU B 1 216 ? -0.279 -58.438 -11.156 1 98.06 216 GLU B C 1
ATOM 6012 O O . GLU B 1 216 ? 0.662 -58.531 -11.945 1 98.06 216 GLU B O 1
ATOM 6017 N N . LYS B 1 217 ? -1.487 -58.344 -11.438 1 98.12 217 LYS B N 1
ATOM 6018 C CA . LYS B 1 217 ? -1.887 -58.406 -12.844 1 98.12 217 LYS B CA 1
ATOM 6019 C C . LYS B 1 217 ? -1.278 -57.281 -13.656 1 98.12 217 LYS B C 1
ATOM 6021 O O . LYS B 1 217 ? -0.885 -57.469 -14.805 1 98.12 217 LYS B O 1
ATOM 6026 N N . TYR B 1 218 ? -1.263 -56.125 -13.047 1 98.19 218 TYR B N 1
ATOM 6027 C CA . TYR B 1 218 ? -0.83 -54.938 -13.797 1 98.19 218 TYR B CA 1
ATOM 6028 C C . TYR B 1 218 ? 0.549 -54.469 -13.336 1 98.19 218 TYR B C 1
ATOM 6030 O O . TYR B 1 218 ? 0.857 -53.281 -13.375 1 98.19 218 TYR B O 1
ATOM 6038 N N . HIS B 1 219 ? 1.361 -55.312 -12.867 1 97.81 219 HIS B N 1
ATOM 6039 C CA . HIS B 1 219 ? 2.672 -55.031 -12.297 1 97.81 219 HIS B CA 1
ATOM 6040 C C . HIS B 1 219 ? 3.537 -54.25 -13.289 1 97.81 219 HIS B C 1
ATOM 6042 O O . HIS B 1 219 ? 4.191 -53.281 -12.914 1 97.81 219 HIS B O 1
ATOM 6048 N N . ASN B 1 220 ? 3.596 -54.625 -14.523 1 97.06 220 ASN B N 1
ATOM 6049 C CA . ASN B 1 220 ? 4.422 -53.969 -15.523 1 97.06 220 ASN B CA 1
ATOM 6050 C C . ASN B 1 220 ? 3.967 -52.531 -15.766 1 97.06 220 ASN B C 1
ATOM 6052 O O . ASN B 1 220 ? 4.789 -51.625 -15.836 1 97.06 220 ASN B O 1
ATOM 6056 N N . PHE B 1 221 ? 2.666 -52.375 -15.891 1 97.31 221 PHE B N 1
ATOM 6057 C CA . PHE B 1 221 ? 2.121 -51.031 -16.078 1 97.31 221 PHE B CA 1
ATOM 6058 C C . PHE B 1 221 ? 2.486 -50.156 -14.906 1 97.31 221 PHE B C 1
ATOM 6060 O O . PHE B 1 221 ? 2.93 -49 -15.109 1 97.31 221 PHE B O 1
ATOM 6067 N N . ILE B 1 222 ? 2.283 -50.625 -13.734 1 97.56 222 ILE B N 1
ATOM 6068 C CA . ILE B 1 222 ? 2.531 -49.844 -12.516 1 97.56 222 ILE B CA 1
ATOM 6069 C C . ILE B 1 222 ? 4.004 -49.469 -12.453 1 97.56 222 ILE B C 1
ATOM 6071 O O . ILE B 1 222 ? 4.324 -48.281 -12.18 1 97.56 222 ILE B O 1
ATOM 6075 N N . THR B 1 223 ? 4.871 -50.375 -12.75 1 97.12 223 THR B N 1
ATOM 6076 C CA . THR B 1 223 ? 6.305 -50.094 -12.719 1 97.12 223 THR B CA 1
ATOM 6077 C C . THR B 1 223 ? 6.691 -49.062 -13.75 1 97.12 223 THR B C 1
ATOM 6079 O O . THR B 1 223 ? 7.496 -48.156 -13.469 1 97.12 223 THR B O 1
ATOM 6082 N N . GLN B 1 224 ? 6.137 -49.156 -14.875 1 97.25 224 GLN B N 1
ATOM 6083 C CA . GLN B 1 224 ? 6.402 -48.188 -15.93 1 97.25 224 GLN B CA 1
ATOM 6084 C C . GLN B 1 224 ? 5.883 -46.812 -15.547 1 97.25 224 GLN B C 1
ATOM 6086 O O . GLN B 1 224 ? 6.551 -45.812 -15.781 1 97.25 224 GLN B O 1
ATOM 6091 N N . PHE B 1 225 ? 4.684 -46.781 -14.977 1 97.25 225 PHE B N 1
ATOM 6092 C CA . PHE B 1 225 ? 4.098 -45.531 -14.523 1 97.25 225 PHE B CA 1
ATOM 6093 C C . PHE B 1 225 ? 5.016 -44.844 -13.523 1 97.25 225 PHE B C 1
ATOM 6095 O O . PHE B 1 225 ? 5.281 -43.625 -13.648 1 97.25 225 PHE B O 1
ATOM 6102 N N . ILE B 1 226 ? 5.484 -45.531 -12.609 1 98.06 226 ILE B N 1
ATOM 6103 C CA . ILE B 1 226 ? 6.355 -45 -11.562 1 98.06 226 ILE B CA 1
ATOM 6104 C C . ILE B 1 226 ? 7.656 -44.5 -12.18 1 98.06 226 ILE B C 1
ATOM 6106 O O . ILE B 1 226 ? 8.141 -43.438 -11.82 1 98.06 226 ILE B O 1
ATOM 6110 N N . ALA B 1 227 ? 8.195 -45.25 -13.117 1 98.38 227 ALA B N 1
ATOM 6111 C CA . ALA B 1 227 ? 9.414 -44.844 -13.805 1 98.38 227 ALA B CA 1
ATOM 6112 C C . ALA B 1 227 ? 9.203 -43.531 -14.562 1 98.38 227 ALA B C 1
ATOM 6114 O O . ALA B 1 227 ? 10.078 -42.688 -14.57 1 98.38 227 ALA B O 1
ATOM 6115 N N . VAL B 1 228 ? 8.086 -43.406 -15.203 1 98.19 228 VAL B N 1
ATOM 6116 C CA . VAL B 1 228 ? 7.773 -42.188 -15.961 1 98.19 228 VAL B CA 1
ATOM 6117 C C . VAL B 1 228 ? 7.691 -41 -15.016 1 98.19 228 VAL B C 1
ATOM 6119 O O . VAL B 1 228 ? 8.211 -39.906 -15.32 1 98.19 228 VAL B O 1
ATOM 6122 N N . GLN B 1 229 ? 7.031 -41.156 -13.859 1 97.88 229 GLN B N 1
ATOM 6123 C CA . GLN B 1 229 ? 6.91 -40.062 -12.883 1 97.88 229 GLN B CA 1
ATOM 6124 C C . GLN B 1 229 ? 8.273 -39.719 -12.297 1 97.88 229 GLN B C 1
ATOM 6126 O O . GLN B 1 229 ? 8.523 -38.531 -11.984 1 97.88 229 GLN B O 1
ATOM 6131 N N . PHE B 1 230 ? 9.18 -40.688 -12.195 1 98.19 230 PHE B N 1
ATOM 6132 C CA . PHE B 1 230 ? 10.555 -40.406 -11.781 1 98.19 230 PHE B CA 1
ATOM 6133 C C . PHE B 1 230 ? 11.273 -39.562 -12.82 1 98.19 230 PHE B C 1
ATOM 6135 O O . PHE B 1 230 ? 11.969 -38.625 -12.469 1 98.19 230 PHE B O 1
ATOM 6142 N N . LEU B 1 231 ? 11.117 -39.969 -14.039 1 98.38 231 LEU B N 1
ATOM 6143 C CA . LEU B 1 231 ? 11.758 -39.219 -15.109 1 98.38 231 LEU B CA 1
ATOM 6144 C C . LEU B 1 231 ? 11.258 -37.75 -15.125 1 98.38 231 LEU B C 1
ATOM 6146 O O . LEU B 1 231 ? 12.055 -36.844 -15.305 1 98.38 231 LEU B O 1
ATOM 6150 N N . PHE B 1 232 ? 9.945 -37.562 -14.961 1 98 232 PHE B N 1
ATOM 6151 C CA . PHE B 1 232 ? 9.406 -36.219 -14.859 1 98 232 PHE B CA 1
ATOM 6152 C C . PHE B 1 232 ? 10.039 -35.469 -13.695 1 98 232 PHE B C 1
ATOM 6154 O O . PHE B 1 232 ? 10.484 -34.312 -13.852 1 98 232 PHE B O 1
ATOM 6161 N N . GLN B 1 233 ? 10.023 -36.125 -12.531 1 97.56 233 GLN B N 1
ATOM 6162 C CA . GLN B 1 233 ? 10.602 -35.531 -11.336 1 97.56 233 GLN B CA 1
ATOM 6163 C C . GLN B 1 233 ? 12.047 -35.094 -11.578 1 97.56 233 GLN B C 1
ATOM 6165 O O . GLN B 1 233 ? 12.43 -33.969 -11.203 1 97.56 233 GLN B O 1
ATOM 6170 N N . ARG B 1 234 ? 12.758 -35.906 -12.125 1 97.69 234 ARG B N 1
ATOM 6171 C CA . ARG B 1 234 ? 14.18 -35.625 -12.375 1 97.69 234 ARG B CA 1
ATOM 6172 C C . ARG B 1 234 ? 14.359 -34.438 -13.305 1 97.69 234 ARG B C 1
ATOM 6174 O O . ARG B 1 234 ? 15.141 -33.531 -13.008 1 97.69 234 ARG B O 1
ATOM 6181 N N . GLN B 1 235 ? 13.656 -34.438 -14.422 1 98.62 235 GLN B N 1
ATOM 6182 C CA . GLN B 1 235 ? 13.812 -33.375 -15.391 1 98.62 235 GLN B CA 1
ATOM 6183 C C . GLN B 1 235 ? 13.305 -32.031 -14.836 1 98.62 235 GLN B C 1
ATOM 6185 O O . GLN B 1 235 ? 13.93 -31 -15.016 1 98.62 235 GLN B O 1
ATOM 6190 N N . TRP B 1 236 ? 12.203 -32.062 -14.102 1 98.69 236 TRP B N 1
ATOM 6191 C CA . TRP B 1 236 ? 11.664 -30.812 -13.531 1 98.69 236 TRP B CA 1
ATOM 6192 C C . TRP B 1 236 ? 12.586 -30.281 -12.445 1 98.69 236 TRP B C 1
ATOM 6194 O O . TRP B 1 236 ? 12.828 -29.062 -12.367 1 98.69 236 TRP B O 1
ATOM 6204 N N . GLN B 1 237 ? 13.086 -31.172 -11.633 1 98.12 237 GLN B N 1
ATOM 6205 C CA . GLN B 1 237 ? 13.984 -30.719 -10.57 1 98.12 237 GLN B CA 1
ATOM 6206 C C . GLN B 1 237 ? 15.242 -30.078 -11.156 1 98.12 237 GLN B C 1
ATOM 6208 O O . GLN B 1 237 ? 15.789 -29.141 -10.578 1 98.12 237 GLN B O 1
ATOM 6213 N N . ALA B 1 238 ? 15.703 -30.625 -12.258 1 98.62 238 ALA B N 1
ATOM 6214 C CA . ALA B 1 238 ? 16.844 -30.016 -12.922 1 98.62 238 ALA B CA 1
ATOM 6215 C C . ALA B 1 238 ? 16.516 -28.578 -13.336 1 98.62 238 ALA B C 1
ATOM 6217 O O . ALA B 1 238 ? 17.328 -27.672 -13.125 1 98.62 238 ALA B O 1
ATOM 6218 N N . VAL B 1 239 ? 15.359 -28.344 -13.883 1 98.81 239 VAL B N 1
ATOM 6219 C CA . VAL B 1 239 ? 14.906 -27.016 -14.289 1 98.81 239 VAL B CA 1
ATOM 6220 C C . VAL B 1 239 ? 14.75 -26.125 -13.062 1 98.81 239 VAL B C 1
ATOM 6222 O O . VAL B 1 239 ? 15.242 -25 -13.047 1 98.81 239 VAL B O 1
ATOM 6225 N N . HIS B 1 240 ? 14.109 -26.625 -12.055 1 98.81 240 HIS B N 1
ATOM 6226 C CA . HIS B 1 240 ? 13.844 -25.891 -10.828 1 98.81 240 HIS B CA 1
ATOM 6227 C C . HIS B 1 240 ? 15.133 -25.484 -10.133 1 98.81 240 HIS B C 1
ATOM 6229 O O . HIS B 1 240 ? 15.297 -24.312 -9.75 1 98.81 240 HIS B O 1
ATOM 6235 N N . GLN B 1 241 ? 16.047 -26.406 -10.008 1 98.62 241 GLN B N 1
ATOM 6236 C CA . GLN B 1 241 ? 17.328 -26.125 -9.359 1 98.62 241 GLN B CA 1
ATOM 6237 C C . GLN B 1 241 ? 18.141 -25.094 -10.156 1 98.62 241 GLN B C 1
ATOM 6239 O O . GLN B 1 241 ? 18.781 -24.219 -9.57 1 98.62 241 GLN B O 1
ATOM 6244 N N . TYR B 1 242 ? 18.094 -25.234 -11.422 1 98.75 242 TYR B N 1
ATOM 6245 C CA . TYR B 1 242 ? 18.797 -24.266 -12.258 1 98.75 242 TYR B CA 1
ATOM 6246 C C . TYR B 1 242 ? 18.203 -22.875 -12.086 1 98.75 242 TYR B C 1
ATOM 6248 O O . TYR B 1 242 ? 18.938 -21.906 -11.906 1 98.75 242 TYR B O 1
ATOM 6256 N N . ALA B 1 243 ? 16.891 -22.781 -12.133 1 98.81 243 ALA B N 1
ATOM 6257 C CA . ALA B 1 243 ? 16.234 -21.5 -11.914 1 98.81 243 ALA B CA 1
ATOM 6258 C C . ALA B 1 243 ? 16.719 -20.859 -10.617 1 98.81 243 ALA B C 1
ATOM 6260 O O . ALA B 1 243 ? 17.141 -19.703 -10.609 1 98.81 243 ALA B O 1
ATOM 6261 N N . ASN B 1 244 ? 16.734 -21.578 -9.531 1 98.62 244 ASN B N 1
ATOM 6262 C CA . ASN B 1 244 ? 17.141 -21.062 -8.227 1 98.62 244 ASN B CA 1
ATOM 6263 C C . ASN B 1 244 ? 18.609 -20.656 -8.219 1 98.62 244 ASN B C 1
ATOM 6265 O O . ASN B 1 244 ? 18.984 -19.672 -7.605 1 98.62 244 ASN B O 1
ATOM 6269 N N . SER B 1 245 ? 19.406 -21.422 -8.906 1 98.31 245 SER B N 1
ATOM 6270 C CA . SER B 1 245 ? 20.844 -21.156 -8.914 1 98.31 245 SER B CA 1
ATOM 6271 C C . SER B 1 245 ? 21.156 -19.812 -9.57 1 98.31 245 SER B C 1
ATOM 6273 O O . SER B 1 245 ? 22.188 -19.203 -9.273 1 98.31 245 SER B O 1
ATOM 6275 N N . ILE B 1 246 ? 20.234 -19.359 -10.391 1 97.31 246 ILE B N 1
ATOM 6276 C CA . ILE B 1 246 ? 20.5 -18.094 -11.07 1 97.31 246 ILE B CA 1
ATOM 6277 C C . ILE B 1 246 ? 19.578 -17.016 -10.523 1 97.31 246 ILE B C 1
ATOM 6279 O O . ILE B 1 246 ? 19.375 -15.984 -11.172 1 97.31 246 ILE B O 1
ATOM 6283 N N . GLY B 1 247 ? 18.922 -17.25 -9.445 1 96.75 247 GLY B N 1
ATOM 6284 C CA . GLY B 1 247 ? 18.172 -16.234 -8.719 1 96.75 247 GLY B CA 1
ATOM 6285 C C . GLY B 1 247 ? 16.734 -16.125 -9.164 1 96.75 247 GLY B C 1
ATOM 6286 O O . GLY B 1 247 ? 16.078 -15.094 -8.938 1 96.75 247 GLY B O 1
ATOM 6287 N N . ILE B 1 248 ? 16.219 -17.141 -9.859 1 98.44 248 ILE B N 1
ATOM 6288 C CA . ILE B 1 248 ? 14.828 -17.125 -10.312 1 98.44 248 ILE B CA 1
ATOM 6289 C C . ILE B 1 248 ? 13.992 -18.062 -9.453 1 98.44 248 ILE B C 1
ATOM 6291 O O . ILE B 1 248 ? 14.375 -19.219 -9.234 1 98.44 248 ILE B O 1
ATOM 6295 N N . ARG B 1 249 ? 12.945 -17.578 -8.93 1 98.62 249 ARG B N 1
ATOM 6296 C CA . ARG B 1 249 ? 11.977 -18.391 -8.211 1 98.62 249 ARG B CA 1
ATOM 6297 C C . ARG B 1 249 ? 10.836 -18.812 -9.125 1 98.62 249 ARG B C 1
ATOM 6299 O O . ARG B 1 249 ? 10.391 -18.047 -9.977 1 98.62 249 ARG B O 1
ATOM 6306 N N . ILE B 1 250 ? 10.312 -20 -8.906 1 98.88 250 ILE B N 1
ATOM 6307 C CA . ILE B 1 250 ? 9.203 -20.484 -9.711 1 98.88 250 ILE B CA 1
ATOM 6308 C C . ILE B 1 250 ? 7.91 -20.453 -8.898 1 98.88 250 ILE B C 1
ATOM 6310 O O . ILE B 1 250 ? 7.848 -21 -7.797 1 98.88 250 ILE B O 1
ATOM 6314 N N . ILE B 1 251 ? 6.938 -19.734 -9.406 1 98.81 251 ILE B N 1
ATOM 6315 C CA . ILE B 1 251 ? 5.59 -19.719 -8.844 1 98.81 251 ILE B CA 1
ATOM 6316 C C . ILE B 1 251 ? 4.707 -20.719 -9.578 1 98.81 251 ILE B C 1
ATOM 6318 O O . ILE B 1 251 ? 4.496 -20.609 -10.789 1 98.81 251 ILE B O 1
ATOM 6322 N N . GLY B 1 252 ? 4.211 -21.703 -8.836 1 98.56 252 GLY B N 1
ATOM 6323 C CA . GLY B 1 252 ? 3.279 -22.656 -9.414 1 98.56 252 GLY B CA 1
ATOM 6324 C C . GLY B 1 252 ? 1.827 -22.266 -9.25 1 98.56 252 GLY B C 1
ATOM 6325 O O . GLY B 1 252 ? 1.533 -21.125 -8.883 1 98.56 252 GLY B O 1
ATOM 6326 N N . ASP B 1 253 ? 0.956 -23.156 -9.625 1 97.81 253 ASP B N 1
ATOM 6327 C CA . ASP B 1 253 ? -0.488 -22.969 -9.516 1 97.81 253 ASP B CA 1
ATOM 6328 C C . ASP B 1 253 ? -1.172 -24.25 -9.047 1 97.81 253 ASP B C 1
ATOM 6330 O O . ASP B 1 253 ? -0.838 -25.344 -9.516 1 97.81 253 ASP B O 1
ATOM 6334 N N . MET B 1 254 ? -2.061 -24.094 -8.109 1 96.69 254 MET B N 1
ATOM 6335 C CA . MET B 1 254 ? -2.77 -25.234 -7.547 1 96.69 254 MET B CA 1
ATOM 6336 C C . MET B 1 254 ? -4.277 -25.031 -7.609 1 96.69 254 MET B C 1
ATOM 6338 O O . MET B 1 254 ? -4.812 -24.125 -6.953 1 96.69 254 MET B O 1
ATOM 6342 N N . PRO B 1 255 ? -4.945 -25.844 -8.43 1 94.38 255 PRO B N 1
ATOM 6343 C CA . PRO B 1 255 ? -6.406 -25.797 -8.32 1 94.38 255 PRO B CA 1
ATOM 6344 C C . PRO B 1 255 ? -6.906 -26.188 -6.934 1 94.38 255 PRO B C 1
ATOM 6346 O O . PRO B 1 255 ? -6.352 -27.094 -6.309 1 94.38 255 PRO B O 1
ATOM 6349 N N . ILE B 1 256 ? -7.891 -25.547 -6.5 1 95.12 256 ILE B N 1
ATOM 6350 C CA . ILE B 1 256 ? -8.391 -25.859 -5.168 1 95.12 256 ILE B CA 1
ATOM 6351 C C . ILE B 1 256 ? -9.016 -27.266 -5.168 1 95.12 256 ILE B C 1
ATOM 6353 O O . ILE B 1 256 ? -8.82 -28.031 -4.23 1 95.12 256 ILE B O 1
ATOM 6357 N N . TYR B 1 257 ? -9.734 -27.625 -6.223 1 94.75 257 TYR B N 1
ATOM 6358 C CA . TYR B 1 257 ? -10.414 -28.906 -6.27 1 94.75 257 TYR B CA 1
ATOM 6359 C C . TYR B 1 257 ? -9.688 -29.875 -7.188 1 94.75 257 TYR B C 1
ATOM 6361 O O . TYR B 1 257 ? -8.867 -29.469 -8.008 1 94.75 257 TYR B O 1
ATOM 6369 N N . VAL B 1 258 ? -9.992 -31.141 -6.992 1 93.12 258 VAL B N 1
ATOM 6370 C CA . VAL B 1 258 ? -9.438 -32.188 -7.84 1 93.12 258 VAL B CA 1
ATOM 6371 C C . VAL B 1 258 ? -10.555 -32.844 -8.656 1 93.12 258 VAL B C 1
ATOM 6373 O O . VAL B 1 258 ? -11.734 -32.75 -8.289 1 93.12 258 VAL B O 1
ATOM 6376 N N . GLY B 1 259 ? -10.211 -33.375 -9.719 1 89.38 259 GLY B N 1
ATOM 6377 C CA . GLY B 1 259 ? -11.203 -34.062 -10.531 1 89.38 259 GLY B CA 1
ATOM 6378 C C . GLY B 1 259 ? -11.836 -35.25 -9.836 1 89.38 259 GLY B C 1
ATOM 6379 O O . GLY B 1 259 ? -11.156 -36 -9.102 1 89.38 259 GLY B O 1
ATOM 6380 N N . GLY B 1 260 ? -13.18 -35.438 -10.086 1 91.19 260 GLY B N 1
ATOM 6381 C CA . GLY B 1 260 ? -13.859 -36.562 -9.508 1 91.19 260 GLY B CA 1
ATOM 6382 C C . GLY B 1 260 ? -13.258 -37.906 -9.93 1 91.19 260 GLY B C 1
ATOM 6383 O O . GLY B 1 260 ? -13.117 -38.812 -9.109 1 91.19 260 GLY B O 1
ATOM 6384 N N . HIS B 1 261 ? -12.992 -38 -11.195 1 92.06 261 HIS B N 1
ATOM 6385 C CA . HIS B 1 261 ? -12.305 -39.188 -11.703 1 92.06 261 HIS B CA 1
ATOM 6386 C C . HIS B 1 261 ? -10.797 -39.062 -11.547 1 92.06 261 HIS B C 1
ATOM 6388 O O . HIS B 1 261 ? -10.094 -38.75 -12.516 1 92.06 261 HIS B O 1
ATOM 6394 N N . SER B 1 262 ? -10.375 -39.344 -10.352 1 92.81 262 SER B N 1
ATOM 6395 C CA . SER B 1 262 ? -8.953 -39.219 -10.031 1 92.81 262 SER B CA 1
ATOM 6396 C C . SER B 1 262 ? -8.539 -40.219 -8.953 1 92.81 262 SER B C 1
ATOM 6398 O O . SER B 1 262 ? -9.383 -40.719 -8.203 1 92.81 262 SER B O 1
ATOM 6400 N N . ALA B 1 263 ? -7.258 -40.469 -8.953 1 94.75 263 ALA B N 1
ATOM 6401 C CA . ALA B 1 263 ? -6.695 -41.312 -7.902 1 94.75 263 ALA B CA 1
ATOM 6402 C C . ALA B 1 263 ? -6.938 -40.719 -6.52 1 94.75 263 ALA B C 1
ATOM 6404 O O . ALA B 1 263 ? -7.137 -41.438 -5.547 1 94.75 263 ALA B O 1
ATOM 6405 N N . ASP B 1 264 ? -6.973 -39.438 -6.418 1 94.69 264 ASP B N 1
ATOM 6406 C CA . ASP B 1 264 ? -7.148 -38.719 -5.16 1 94.69 264 ASP B CA 1
ATOM 6407 C C . ASP B 1 264 ? -8.5 -39.062 -4.523 1 94.69 264 ASP B C 1
ATOM 6409 O O . ASP B 1 264 ? -8.562 -39.406 -3.346 1 94.69 264 ASP B O 1
ATOM 6413 N N . VAL B 1 265 ? -9.484 -38.938 -5.387 1 96.19 265 VAL B N 1
ATOM 6414 C CA . VAL B 1 265 ? -10.828 -39.125 -4.855 1 96.19 265 VAL B CA 1
ATOM 6415 C C . VAL B 1 265 ? -11.07 -40.625 -4.625 1 96.19 265 VAL B C 1
ATOM 6417 O O . VAL B 1 265 ? -11.586 -41.031 -3.578 1 96.19 265 VAL B O 1
ATOM 6420 N N . TRP B 1 266 ? -10.648 -41.438 -5.566 1 96.94 266 TRP B N 1
ATOM 6421 C CA . TRP B 1 266 ? -10.844 -42.875 -5.488 1 96.94 266 TRP B CA 1
ATOM 6422 C C . TRP B 1 266 ? -10.211 -43.438 -4.223 1 96.94 266 TRP B C 1
ATOM 6424 O O . TRP B 1 266 ? -10.82 -44.25 -3.527 1 96.94 266 TRP B O 1
ATOM 6434 N N . ALA B 1 267 ? -9.086 -43 -3.867 1 96.31 267 ALA B N 1
ATOM 6435 C CA . ALA B 1 267 ? -8.312 -43.594 -2.775 1 96.31 267 ALA B CA 1
ATOM 6436 C C . ALA B 1 267 ? -8.68 -42.938 -1.439 1 96.31 267 ALA B C 1
ATOM 6438 O O . ALA B 1 267 ? -8.336 -43.469 -0.377 1 96.31 267 ALA B O 1
ATOM 6439 N N . ASN B 1 268 ? -9.383 -41.812 -1.456 1 96.12 268 ASN B N 1
ATOM 6440 C CA . ASN B 1 268 ? -9.68 -41.062 -0.241 1 96.12 268 ASN B CA 1
ATOM 6441 C C . ASN B 1 268 ? -11.148 -40.625 -0.196 1 96.12 268 ASN B C 1
ATOM 6443 O O . ASN B 1 268 ? -11.445 -39.469 0.077 1 96.12 268 ASN B O 1
ATOM 6447 N N . ARG B 1 269 ? -11.992 -41.469 -0.392 1 96.75 269 ARG B N 1
ATOM 6448 C CA . ARG B 1 269 ? -13.406 -41.188 -0.618 1 96.75 269 ARG B CA 1
ATOM 6449 C C . ARG B 1 269 ? -14.016 -40.438 0.565 1 96.75 269 ARG B C 1
ATOM 6451 O O . ARG B 1 269 ? -14.859 -39.562 0.386 1 96.75 269 ARG B O 1
ATOM 6458 N N . GLN B 1 270 ? -13.578 -40.719 1.798 1 96.12 270 GLN B N 1
ATOM 6459 C CA . GLN B 1 270 ? -14.156 -40.094 2.994 1 96.12 270 GLN B CA 1
ATOM 6460 C C . GLN B 1 270 ? -13.859 -38.594 3.053 1 96.12 270 GLN B C 1
ATOM 6462 O O . GLN B 1 270 ? -14.508 -37.875 3.793 1 96.12 270 GLN B O 1
ATOM 6467 N N . MET B 1 271 ? -12.898 -38.219 2.295 1 97.06 271 MET B N 1
ATOM 6468 C CA . MET B 1 271 ? -12.461 -36.812 2.332 1 97.06 271 MET B CA 1
ATOM 6469 C C . MET B 1 271 ? -13.281 -35.969 1.364 1 97.06 271 MET B C 1
ATOM 6471 O O . MET B 1 271 ? -13.102 -34.75 1.295 1 97.06 271 MET B O 1
ATOM 6475 N N . PHE B 1 272 ? -14.219 -36.562 0.661 1 97.94 272 PHE B N 1
ATOM 6476 C CA . PHE B 1 272 ? -14.984 -35.875 -0.369 1 97.94 272 PHE B CA 1
ATOM 6477 C C . PHE B 1 272 ? -16.484 -36.094 -0.185 1 97.94 272 PHE B C 1
ATOM 6479 O O . PHE B 1 272 ? -16.891 -37.062 0.467 1 97.94 272 PHE B O 1
ATOM 6486 N N . GLU B 1 273 ? -17.234 -35.188 -0.723 1 97.69 273 GLU B N 1
ATOM 6487 C CA . GLU B 1 273 ? -18.688 -35.312 -0.678 1 97.69 273 GLU B CA 1
ATOM 6488 C C . GLU B 1 273 ? -19.188 -36.219 -1.781 1 97.69 273 GLU B C 1
ATOM 6490 O O . GLU B 1 273 ? -19.594 -35.75 -2.848 1 97.69 273 GLU B O 1
ATOM 6495 N N . LEU B 1 274 ? -19.297 -37.469 -1.412 1 98.12 274 LEU B N 1
ATOM 6496 C CA . LEU B 1 274 ? -19.703 -38.5 -2.357 1 98.12 274 LEU B CA 1
ATOM 6497 C C . LEU B 1 274 ? -20.938 -39.25 -1.865 1 98.12 274 LEU B C 1
ATOM 6499 O O . LEU B 1 274 ? -21.234 -39.25 -0.667 1 98.12 274 LEU B O 1
ATOM 6503 N N . ASP B 1 275 ? -21.625 -39.75 -2.83 1 96.75 275 ASP B N 1
ATOM 6504 C CA . ASP B 1 275 ? -22.688 -40.719 -2.48 1 96.75 275 ASP B CA 1
ATOM 6505 C C . ASP B 1 275 ? -22.094 -41.969 -1.881 1 96.75 275 ASP B C 1
ATOM 6507 O O . ASP B 1 275 ? -21.281 -42.656 -2.523 1 96.75 275 ASP B O 1
ATOM 6511 N N . PRO B 1 276 ? -22.453 -42.312 -0.73 1 94.06 276 PRO B N 1
ATOM 6512 C CA . PRO B 1 276 ? -21.812 -43.438 -0.049 1 94.06 276 PRO B CA 1
ATOM 6513 C C . PRO B 1 276 ? -22.078 -44.781 -0.734 1 94.06 276 PRO B C 1
ATOM 6515 O O . PRO B 1 276 ? -21.297 -45.719 -0.576 1 94.06 276 PRO B O 1
ATOM 6518 N N . GLN B 1 277 ? -23.141 -44.875 -1.487 1 93.19 277 GLN B N 1
ATOM 6519 C CA . GLN B 1 277 ? -23.484 -46.156 -2.131 1 93.19 277 GLN B CA 1
ATOM 6520 C C . GLN B 1 277 ? -22.781 -46.281 -3.479 1 93.19 277 GLN B C 1
ATOM 6522 O O . GLN B 1 277 ? -22.219 -47.344 -3.785 1 93.19 277 GLN B O 1
ATOM 6527 N N . THR B 1 278 ? -22.766 -45.25 -4.191 1 94.12 278 THR B N 1
ATOM 6528 C CA . THR B 1 278 ? -22.297 -45.375 -5.566 1 94.12 278 THR B CA 1
ATOM 6529 C C . THR B 1 278 ? -20.859 -44.875 -5.695 1 94.12 278 THR B C 1
ATOM 6531 O O . THR B 1 278 ? -20.141 -45.281 -6.621 1 94.12 278 THR B O 1
ATOM 6534 N N . GLY B 1 279 ? -20.453 -44 -4.832 1 95.94 279 GLY B N 1
ATOM 6535 C CA . GLY B 1 279 ? -19.141 -43.406 -4.941 1 95.94 279 GLY B CA 1
ATOM 6536 C C . GLY B 1 279 ? -19.125 -42.188 -5.84 1 95.94 279 GLY B C 1
ATOM 6537 O O . GLY B 1 279 ? -18.109 -41.5 -5.938 1 95.94 279 GLY B O 1
ATOM 6538 N N . ALA B 1 280 ? -20.281 -41.906 -6.492 1 96.88 280 ALA B N 1
ATOM 6539 C CA . ALA B 1 280 ? -20.391 -40.719 -7.34 1 96.88 280 ALA B CA 1
ATOM 6540 C C . ALA B 1 280 ? -20.453 -39.438 -6.496 1 96.88 280 ALA B C 1
ATOM 6542 O O . ALA B 1 280 ? -20.828 -39.5 -5.32 1 96.88 280 ALA B O 1
ATOM 6543 N N . PRO B 1 281 ? -20.094 -38.312 -7.094 1 97.19 281 PRO B N 1
ATOM 6544 C CA . PRO B 1 281 ? -20.188 -37.062 -6.336 1 97.19 281 PRO B CA 1
ATOM 6545 C C . PRO B 1 281 ? -21.625 -36.781 -5.871 1 97.19 281 PRO B C 1
ATOM 6547 O O . PRO B 1 281 ? -22.578 -36.969 -6.629 1 97.19 281 PRO B O 1
ATOM 6550 N N . ALA B 1 282 ? -21.781 -36.375 -4.637 1 97.69 282 ALA B N 1
ATOM 6551 C CA . ALA B 1 282 ? -23.062 -35.969 -4.094 1 97.69 282 ALA B CA 1
ATOM 6552 C C . ALA B 1 282 ? -23.219 -34.438 -4.199 1 97.69 282 ALA B C 1
ATOM 6554 O O . ALA B 1 282 ? -24.297 -33.969 -4.551 1 97.69 282 ALA B O 1
ATOM 6555 N N . MET B 1 283 ? -22.172 -33.75 -3.871 1 97.19 283 MET B N 1
ATOM 6556 C CA . MET B 1 283 ? -22.078 -32.312 -3.99 1 97.19 283 MET B CA 1
ATOM 6557 C C . MET B 1 283 ? -20.875 -31.906 -4.84 1 97.19 283 MET B C 1
ATOM 6559 O O . MET B 1 283 ? -19.812 -32.5 -4.738 1 97.19 283 MET B O 1
ATOM 6563 N N . VAL B 1 284 ? -21.109 -30.875 -5.66 1 96.5 284 VAL B N 1
ATOM 6564 C CA . VAL B 1 284 ? -20.031 -30.516 -6.582 1 96.5 284 VAL B CA 1
ATOM 6565 C C . VAL B 1 284 ? -19.766 -29.016 -6.504 1 96.5 284 VAL B C 1
ATOM 6567 O O . VAL B 1 284 ? -20.578 -28.266 -5.953 1 96.5 284 VAL B O 1
ATOM 6570 N N . SER B 1 285 ? -18.625 -28.656 -7.023 1 94.75 285 SER B N 1
ATOM 6571 C CA . SER B 1 285 ? -18.109 -27.297 -6.914 1 94.75 285 SER B CA 1
ATOM 6572 C C . SER B 1 285 ? -18.594 -26.422 -8.062 1 94.75 285 SER B C 1
ATOM 6574 O O . SER B 1 285 ? -18.875 -26.922 -9.156 1 94.75 285 SER B O 1
ATOM 6576 N N . GLY B 1 286 ? -18.641 -25.156 -7.805 1 91.44 286 GLY B N 1
ATOM 6577 C CA . GLY B 1 286 ? -19.016 -24.125 -8.758 1 91.44 286 GLY B CA 1
ATOM 6578 C C . GLY B 1 286 ? -19.016 -22.734 -8.148 1 91.44 286 GLY B C 1
ATOM 6579 O O . GLY B 1 286 ? -18.406 -22.5 -7.105 1 91.44 286 GLY B O 1
ATOM 6580 N N . VAL B 1 287 ? -19.484 -21.797 -8.961 1 89.62 287 VAL B N 1
ATOM 6581 C CA . VAL B 1 287 ? -19.688 -20.422 -8.484 1 89.62 287 VAL B CA 1
ATOM 6582 C C . VAL B 1 287 ? -21.094 -19.953 -8.867 1 89.62 287 VAL B C 1
ATOM 6584 O O . VAL B 1 287 ? -21.641 -20.406 -9.875 1 89.62 287 VAL B O 1
ATOM 6587 N N . PRO B 1 288 ? -21.625 -19.109 -8.023 1 90.31 288 PRO B N 1
ATOM 6588 C CA . PRO B 1 288 ? -22.969 -18.625 -8.328 1 90.31 288 PRO B CA 1
ATOM 6589 C C . PRO B 1 288 ? -23.016 -17.688 -9.531 1 90.31 288 PRO B C 1
ATOM 6591 O O . PRO B 1 288 ? -21.953 -17.297 -10.047 1 90.31 288 PRO B O 1
ATOM 6594 N N . PRO B 1 289 ? -24.203 -17.438 -9.969 1 83.38 289 PRO B N 1
ATOM 6595 C CA . PRO B 1 289 ? -24.344 -16.453 -11.047 1 83.38 289 PRO B CA 1
ATOM 6596 C C . PRO B 1 289 ? -23.719 -15.109 -10.688 1 83.38 289 PRO B C 1
ATOM 6598 O O . PRO B 1 289 ? -23.703 -14.727 -9.516 1 83.38 289 PRO B O 1
ATOM 6601 N N . ASP B 1 290 ? -23.078 -14.586 -11.695 1 73.31 290 ASP B N 1
ATOM 6602 C CA . ASP B 1 290 ? -22.562 -13.227 -11.57 1 73.31 290 ASP B CA 1
ATOM 6603 C C . ASP B 1 290 ? -22.828 -12.414 -12.836 1 73.31 290 ASP B C 1
ATOM 6605 O O . ASP B 1 290 ? -23.672 -12.797 -13.656 1 73.31 290 ASP B O 1
ATOM 6609 N N . ALA B 1 291 ? -22.25 -11.227 -12.812 1 60.97 291 ALA B N 1
ATOM 6610 C CA . ALA B 1 291 ? -22.516 -10.305 -13.922 1 60.97 291 ALA B CA 1
ATOM 6611 C C . ALA B 1 291 ? -22.047 -10.898 -15.25 1 60.97 291 ALA B C 1
ATOM 6613 O O . ALA B 1 291 ? -22.547 -10.531 -16.312 1 60.97 291 ALA B O 1
ATOM 6614 N N . PHE B 1 292 ? -21.234 -11.977 -15.133 1 61.56 292 PHE B N 1
ATOM 6615 C CA . PHE B 1 292 ? -20.625 -12.5 -16.344 1 61.56 292 PHE B CA 1
ATOM 6616 C C . PHE B 1 292 ? -21.266 -13.82 -16.75 1 61.56 292 PHE B C 1
ATOM 6618 O O . PHE B 1 292 ? -21.203 -14.203 -17.922 1 61.56 292 PHE B O 1
ATOM 6625 N N . SER B 1 293 ? -21.828 -14.484 -15.742 1 73.06 293 SER B N 1
ATOM 6626 C CA . SER B 1 293 ? -22.453 -15.766 -16.016 1 73.06 293 SER B CA 1
ATOM 6627 C C . SER B 1 293 ? -23.828 -15.867 -15.352 1 73.06 293 SER B C 1
ATOM 6629 O O . SER B 1 293 ? -23.922 -15.922 -14.125 1 73.06 293 SER B O 1
ATOM 6631 N N . GLU B 1 294 ? -24.828 -15.875 -16.156 1 80.44 294 GLU B N 1
ATOM 6632 C CA . GLU B 1 294 ? -26.188 -15.906 -15.648 1 80.44 294 GLU B CA 1
ATOM 6633 C C . GLU B 1 294 ? -26.453 -17.188 -14.875 1 80.44 294 GLU B C 1
ATOM 6635 O O . GLU B 1 294 ? -27.297 -17.219 -13.969 1 80.44 294 GLU B O 1
ATOM 6640 N N . THR B 1 295 ? -25.781 -18.188 -15.266 1 85 295 THR B N 1
ATOM 6641 C CA . THR B 1 295 ? -26.078 -19.469 -14.641 1 85 295 THR B CA 1
ATOM 6642 C C . THR B 1 295 ? -24.953 -19.906 -13.703 1 85 295 THR B C 1
ATOM 6644 O O . THR B 1 295 ? -24.969 -21 -13.156 1 85 295 THR B O 1
ATOM 6647 N N . GLY B 1 296 ? -24.047 -19 -13.539 1 84.69 296 GLY B N 1
ATOM 6648 C CA . GLY B 1 296 ? -22.859 -19.406 -12.805 1 84.69 296 GLY B CA 1
ATOM 6649 C C . GLY B 1 296 ? -22.016 -20.406 -13.562 1 84.69 296 GLY B C 1
ATOM 6650 O O . GLY B 1 296 ? -22.094 -20.484 -14.789 1 84.69 296 GLY B O 1
ATOM 6651 N N . GLN B 1 297 ? -21.016 -20.969 -12.93 1 84.75 297 GLN B N 1
ATOM 6652 C CA . GLN B 1 297 ? -20.156 -22 -13.5 1 84.75 297 GLN B CA 1
ATOM 6653 C C . GLN B 1 297 ? -20.172 -23.266 -12.648 1 84.75 297 GLN B C 1
ATOM 6655 O O . GLN B 1 297 ? -19.969 -23.188 -11.43 1 84.75 297 GLN B O 1
ATOM 6660 N N . LEU B 1 298 ? -20.578 -24.281 -13.32 1 89.12 298 LEU B N 1
ATOM 6661 C CA . LEU B 1 298 ? -20.484 -25.594 -12.68 1 89.12 298 LEU B CA 1
ATOM 6662 C C . LEU B 1 298 ? -19.188 -26.297 -13.055 1 89.12 298 LEU B C 1
ATOM 6664 O O . LEU B 1 298 ? -18.953 -26.609 -14.227 1 89.12 298 LEU B O 1
ATOM 6668 N N . TRP B 1 299 ? -18.359 -26.531 -12.125 1 87.31 299 TRP B N 1
ATOM 6669 C CA . TRP B 1 299 ? -17.062 -27.141 -12.422 1 87.31 299 TRP B CA 1
ATOM 6670 C C . TRP B 1 299 ? -17.141 -28.672 -12.312 1 87.31 299 TRP B C 1
ATOM 6672 O O . TRP B 1 299 ? -16.328 -29.375 -12.914 1 87.31 299 TRP B O 1
ATOM 6682 N N . GLY B 1 300 ? -18.031 -29.172 -11.43 1 88.56 300 GLY B N 1
ATOM 6683 C CA . GLY B 1 300 ? -18.312 -30.594 -11.398 1 88.56 300 GLY B CA 1
ATOM 6684 C C . GLY B 1 300 ? -17.406 -31.375 -10.469 1 88.56 300 GLY B C 1
ATOM 6685 O O . GLY B 1 300 ? -17.672 -32.531 -10.148 1 88.56 300 GLY B O 1
ATOM 6686 N N . SER B 1 301 ? -16.312 -30.859 -9.977 1 93.06 301 SER B N 1
ATOM 6687 C CA . SER B 1 301 ? -15.438 -31.516 -9.016 1 93.06 301 SER B CA 1
ATOM 6688 C C . SER B 1 301 ? -16.141 -31.75 -7.68 1 93.06 301 SER B C 1
ATOM 6690 O O . SER B 1 301 ? -16.859 -30.859 -7.195 1 93.06 301 SER B O 1
ATOM 6692 N N . PRO B 1 302 ? -15.984 -32.906 -7.137 1 96.5 302 PRO B N 1
ATOM 6693 C CA . PRO B 1 302 ? -16.578 -33.125 -5.816 1 96.5 302 PRO B CA 1
ATOM 6694 C C . PRO B 1 302 ? -16.016 -32.156 -4.762 1 96.5 302 PRO B C 1
ATOM 6696 O O . PRO B 1 302 ? -14.828 -31.859 -4.773 1 96.5 302 PRO B O 1
ATOM 6699 N N . LEU B 1 303 ? -16.859 -31.703 -3.904 1 97.88 303 LEU B N 1
ATOM 6700 C CA . LEU B 1 303 ? -16.438 -30.859 -2.799 1 97.88 303 LEU B CA 1
ATOM 6701 C C . LEU B 1 303 ? -15.695 -31.672 -1.743 1 97.88 303 LEU B C 1
ATOM 6703 O O . LEU B 1 303 ? -15.867 -32.875 -1.659 1 97.88 303 LEU B O 1
ATOM 6707 N N . TYR B 1 304 ? -14.961 -31.016 -0.978 1 98.12 304 TYR B N 1
ATOM 6708 C CA . TYR B 1 304 ? -14.281 -31.625 0.156 1 98.12 304 TYR B CA 1
ATOM 6709 C C . TYR B 1 304 ? -15.25 -31.859 1.313 1 98.12 304 TYR B C 1
ATOM 6711 O O . TYR B 1 304 ? -16.125 -31.016 1.566 1 98.12 304 TYR B O 1
ATOM 6719 N N . ASN B 1 305 ? -15.102 -32.969 1.952 1 97.88 305 ASN B N 1
ATOM 6720 C CA . ASN B 1 305 ? -15.664 -33.156 3.283 1 97.88 305 ASN B CA 1
ATOM 6721 C C . ASN B 1 305 ? -14.766 -32.531 4.359 1 97.88 305 ASN B C 1
ATOM 6723 O O . ASN B 1 305 ? -14.062 -33.281 5.062 1 97.88 305 ASN B O 1
ATOM 6727 N N . TRP B 1 306 ? -14.875 -31.234 4.559 1 97.81 306 TRP B N 1
ATOM 6728 C CA . TRP B 1 306 ? -13.953 -30.484 5.41 1 97.81 306 TRP B CA 1
ATOM 6729 C C . TRP B 1 306 ? -14.055 -30.953 6.859 1 97.81 306 TRP B C 1
ATOM 6731 O O . TRP B 1 306 ? -13.055 -30.953 7.582 1 97.81 306 TRP B O 1
ATOM 6741 N N . LYS B 1 307 ? -15.242 -31.312 7.277 1 96.69 307 LYS B N 1
ATOM 6742 C CA . LYS B 1 307 ? -15.414 -31.812 8.641 1 96.69 307 LYS B CA 1
ATOM 6743 C C . LYS B 1 307 ? -14.562 -33.062 8.875 1 96.69 307 LYS B C 1
ATOM 6745 O O . LYS B 1 307 ? -13.898 -33.156 9.906 1 96.69 307 LYS B O 1
ATOM 6750 N N . GLU B 1 308 ? -14.664 -33.938 7.922 1 97.06 308 GLU B N 1
ATOM 6751 C CA . GLU B 1 308 ? -13.867 -35.156 8.023 1 97.06 308 GLU B CA 1
ATOM 6752 C C . GLU B 1 308 ? -12.375 -34.844 7.977 1 97.06 308 GLU B C 1
ATOM 6754 O O . GLU B 1 308 ? -11.586 -35.438 8.742 1 97.06 308 GLU B O 1
ATOM 6759 N N . MET B 1 309 ? -11.945 -33.969 7.125 1 97.94 309 MET B N 1
ATOM 6760 C CA . MET B 1 309 ? -10.539 -33.625 6.973 1 97.94 309 MET B CA 1
ATOM 6761 C C . MET B 1 309 ? -10 -32.969 8.234 1 97.94 309 MET B C 1
ATOM 6763 O O . MET B 1 309 ? -8.844 -33.188 8.602 1 97.94 309 MET B O 1
ATOM 6767 N N . ALA B 1 310 ? -10.828 -32.219 8.898 1 97.69 310 ALA B N 1
ATOM 6768 C CA . ALA B 1 310 ? -10.422 -31.5 10.102 1 97.69 310 ALA B CA 1
ATOM 6769 C C . ALA B 1 310 ? -10.078 -32.469 11.227 1 97.69 310 ALA B C 1
ATOM 6771 O O . ALA B 1 310 ? -9.234 -32.188 12.078 1 97.69 310 ALA B O 1
ATOM 6772 N N . LYS B 1 311 ? -10.695 -33.656 11.188 1 97.19 311 LYS B N 1
ATOM 6773 C CA . LYS B 1 311 ? -10.516 -34.656 12.25 1 97.19 311 LYS B CA 1
ATOM 6774 C C . LYS B 1 311 ? -9.07 -35.125 12.336 1 97.19 311 LYS B C 1
ATOM 6776 O O . LYS B 1 311 ? -8.578 -35.469 13.406 1 97.19 311 LYS B O 1
ATOM 6781 N N . ASP B 1 312 ? -8.414 -35.094 11.258 1 96.38 312 ASP B N 1
ATOM 6782 C CA . ASP B 1 312 ? -7.012 -35.5 11.289 1 96.38 312 ASP B CA 1
ATOM 6783 C C . ASP B 1 312 ? -6.086 -34.344 10.914 1 96.38 312 ASP B C 1
ATOM 6785 O O . ASP B 1 312 ? -5.035 -34.562 10.305 1 96.38 312 ASP B O 1
ATOM 6789 N N . ARG B 1 313 ? -6.539 -33.125 11.133 1 97.56 313 ARG B N 1
ATOM 6790 C CA . ARG B 1 313 ? -5.777 -31.906 10.93 1 97.56 313 ARG B CA 1
ATOM 6791 C C . ARG B 1 313 ? -5.391 -31.75 9.461 1 97.56 313 ARG B C 1
ATOM 6793 O O . ARG B 1 313 ? -4.246 -31.422 9.148 1 97.56 313 ARG B O 1
ATOM 6800 N N . TYR B 1 314 ? -6.215 -32.156 8.602 1 98.06 314 TYR B N 1
ATOM 6801 C CA . TYR B 1 314 ? -6.105 -31.922 7.16 1 98.06 314 TYR B CA 1
ATOM 6802 C C . TYR B 1 314 ? -4.879 -32.625 6.59 1 98.06 314 TYR B C 1
ATOM 6804 O O . TYR B 1 314 ? -4.156 -32.031 5.77 1 98.06 314 TYR B O 1
ATOM 6812 N N . SER B 1 315 ? -4.621 -33.844 6.906 1 96.5 315 SER B N 1
ATOM 6813 C CA . SER B 1 315 ? -3.432 -34.594 6.527 1 96.5 315 SER B CA 1
ATOM 6814 C C . SER B 1 315 ? -3.326 -34.719 5.012 1 96.5 315 SER B C 1
ATOM 6816 O O . SER B 1 315 ? -2.229 -34.688 4.457 1 96.5 315 SER B O 1
ATOM 6818 N N . TRP B 1 316 ? -4.441 -34.938 4.34 1 96 316 TRP B N 1
ATOM 6819 C CA . TRP B 1 316 ? -4.43 -35.062 2.887 1 96 316 TRP B CA 1
ATOM 6820 C C . TRP B 1 316 ? -3.898 -33.781 2.246 1 96 316 TRP B C 1
ATOM 6822 O O . TRP B 1 316 ? -3.037 -33.844 1.365 1 96 316 TRP B O 1
ATOM 6832 N N . TRP B 1 317 ? -4.336 -32.656 2.705 1 97.12 317 TRP B N 1
ATOM 6833 C CA . TRP B 1 317 ? -3.895 -31.359 2.195 1 97.12 317 TRP B CA 1
ATOM 6834 C C . TRP B 1 317 ? -2.441 -31.094 2.578 1 97.12 317 TRP B C 1
ATOM 6836 O O . TRP B 1 317 ? -1.694 -30.484 1.81 1 97.12 317 TRP B O 1
ATOM 6846 N N . VAL B 1 318 ? -2.08 -31.5 3.764 1 96.56 318 VAL B N 1
ATOM 6847 C CA . VAL B 1 318 ? -0.691 -31.344 4.188 1 96.56 318 VAL B CA 1
ATOM 6848 C C . VAL B 1 318 ? 0.233 -32.031 3.188 1 96.56 318 VAL B C 1
ATOM 6850 O O . VAL B 1 318 ? 1.224 -31.453 2.744 1 96.56 318 VAL B O 1
ATOM 6853 N N . LYS B 1 319 ? -0.113 -33.25 2.793 1 95 319 LYS B N 1
ATOM 6854 C CA . LYS B 1 319 ? 0.687 -33.969 1.824 1 95 319 LYS B CA 1
ATOM 6855 C C . LYS B 1 319 ? 0.685 -33.281 0.464 1 95 319 LYS B C 1
ATOM 6857 O O . LYS B 1 319 ? 1.724 -33.188 -0.192 1 95 319 LYS B O 1
ATOM 6862 N N . ARG B 1 320 ? -0.449 -32.844 0.1 1 95.25 320 ARG B N 1
ATOM 6863 C CA . ARG B 1 320 ? -0.589 -32.156 -1.182 1 95.25 320 ARG B C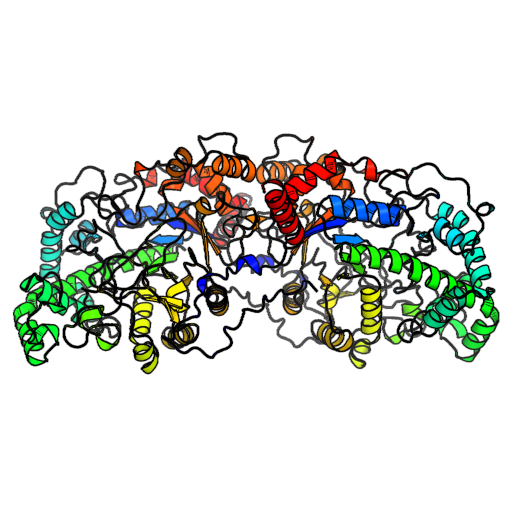A 1
ATOM 6864 C C . ARG B 1 320 ? 0.268 -30.891 -1.228 1 95.25 320 ARG B C 1
ATOM 6866 O O . ARG B 1 320 ? 0.966 -30.641 -2.213 1 95.25 320 ARG B O 1
ATOM 6873 N N . MET B 1 321 ? 0.257 -30.156 -0.168 1 96.25 321 MET B N 1
ATOM 6874 C CA . MET B 1 321 ? 1.022 -28.922 -0.112 1 96.25 321 MET B CA 1
ATOM 6875 C C . MET B 1 321 ? 2.52 -29.203 -0.053 1 96.25 321 MET B C 1
ATOM 6877 O O . MET B 1 321 ? 3.318 -28.469 -0.638 1 96.25 321 MET B O 1
ATOM 6881 N N . ARG B 1 322 ? 2.906 -30.188 0.67 1 95.69 322 ARG B N 1
ATOM 6882 C CA . ARG B 1 322 ? 4.309 -30.578 0.688 1 95.69 322 ARG B CA 1
ATOM 6883 C C . ARG B 1 322 ? 4.805 -30.922 -0.716 1 95.69 322 ARG B C 1
ATOM 6885 O O . ARG B 1 322 ? 5.902 -30.516 -1.106 1 95.69 322 ARG B O 1
ATOM 6892 N N . ARG B 1 323 ? 3.953 -31.641 -1.438 1 95.62 323 ARG B N 1
ATOM 6893 C CA . ARG B 1 323 ? 4.293 -31.984 -2.814 1 95.62 323 ARG B CA 1
ATOM 6894 C C . ARG B 1 323 ? 4.441 -30.734 -3.674 1 95.62 323 ARG B C 1
ATOM 6896 O O . ARG B 1 323 ? 5.379 -30.625 -4.469 1 95.62 323 ARG B O 1
ATOM 6903 N N . ALA B 1 324 ? 3.559 -29.812 -3.508 1 96.62 324 ALA B N 1
ATOM 6904 C CA . ALA B 1 324 ? 3.627 -28.562 -4.262 1 96.62 324 ALA B CA 1
ATOM 6905 C C . ALA B 1 324 ? 4.93 -27.828 -3.977 1 96.62 324 ALA B C 1
ATOM 6907 O O . ALA B 1 324 ? 5.574 -27.312 -4.895 1 96.62 324 ALA B O 1
ATOM 6908 N N . PHE B 1 325 ? 5.406 -27.828 -2.725 1 96.62 325 PHE B N 1
ATOM 6909 C CA . PHE B 1 325 ? 6.617 -27.109 -2.34 1 96.62 325 PHE B CA 1
ATOM 6910 C C . PHE B 1 325 ? 7.859 -27.844 -2.826 1 96.62 325 PHE B C 1
ATOM 6912 O O . PHE B 1 325 ? 8.953 -27.281 -2.863 1 96.62 325 PHE B O 1
ATOM 6919 N N . GLU B 1 326 ? 7.66 -29.109 -3.174 1 95 326 GLU B N 1
ATOM 6920 C CA . GLU B 1 326 ? 8.742 -29.812 -3.842 1 95 326 GLU B CA 1
ATOM 6921 C C . GLU B 1 326 ? 8.883 -29.375 -5.293 1 95 326 GLU B C 1
ATOM 6923 O O . GLU B 1 326 ? 9.984 -29.359 -5.84 1 95 326 GLU B O 1
ATOM 6928 N N . LEU B 1 327 ? 7.781 -28.969 -5.824 1 97.06 327 LEU B N 1
ATOM 6929 C CA . LEU B 1 327 ? 7.762 -28.641 -7.246 1 97.06 327 LEU B CA 1
ATOM 6930 C C . LEU B 1 327 ? 8.031 -27.156 -7.457 1 97.06 327 LEU B C 1
ATOM 6932 O O . LEU B 1 327 ? 8.609 -26.766 -8.469 1 97.06 327 LEU B O 1
ATOM 6936 N N . PHE B 1 328 ? 7.613 -26.328 -6.57 1 98.38 328 PHE B N 1
ATOM 6937 C CA . PHE B 1 328 ? 7.648 -24.875 -6.746 1 98.38 328 PHE B CA 1
ATOM 6938 C C . PHE B 1 328 ? 8.25 -24.188 -5.523 1 98.38 328 PHE B C 1
ATOM 6940 O O . PHE B 1 328 ? 8.281 -24.781 -4.434 1 98.38 328 PHE B O 1
ATOM 6947 N N . ASP B 1 329 ? 8.711 -22.922 -5.691 1 98.44 329 ASP B N 1
ATOM 6948 C CA . ASP B 1 329 ? 9.164 -22.109 -4.566 1 98.44 329 ASP B CA 1
ATOM 6949 C C . ASP B 1 329 ? 7.984 -21.469 -3.844 1 98.44 329 ASP B C 1
ATOM 6951 O O . ASP B 1 329 ? 8.023 -21.266 -2.627 1 98.44 329 ASP B O 1
ATOM 6955 N N . GLU B 1 330 ? 7.012 -21.094 -4.637 1 98 330 GLU B N 1
ATOM 6956 C CA . GLU B 1 330 ? 5.715 -20.531 -4.27 1 98 330 GLU B CA 1
ATOM 6957 C C . GLU B 1 330 ? 4.617 -21.016 -5.211 1 98 330 GLU B C 1
ATOM 6959 O O . GLU B 1 330 ? 4.906 -21.516 -6.301 1 98 330 GLU B O 1
ATOM 6964 N N . PHE B 1 331 ? 3.416 -20.844 -4.676 1 98.25 331 PHE B N 1
ATOM 6965 C CA . PHE B 1 331 ? 2.381 -21.172 -5.648 1 98.25 331 PHE B CA 1
ATOM 6966 C C . PHE B 1 331 ? 1.085 -20.438 -5.324 1 98.25 331 PHE B C 1
ATOM 6968 O O . PHE B 1 331 ? 0.857 -20.047 -4.176 1 98.25 331 PHE B O 1
ATOM 6975 N N . ARG B 1 332 ? 0.315 -20.188 -6.359 1 98.44 332 ARG B N 1
ATOM 6976 C CA . ARG B 1 332 ? -1.028 -19.625 -6.27 1 98.44 332 ARG B CA 1
ATOM 6977 C C . ARG B 1 332 ? -2.055 -20.703 -5.949 1 98.44 332 ARG B C 1
ATOM 6979 O O . ARG B 1 332 ? -2.016 -21.797 -6.52 1 98.44 332 ARG B O 1
ATOM 6986 N N . ILE B 1 333 ? -2.902 -20.469 -4.984 1 97.88 333 ILE B N 1
ATOM 6987 C CA . ILE B 1 333 ? -4.074 -21.328 -4.789 1 97.88 333 ILE B CA 1
ATOM 6988 C C . ILE B 1 333 ? -5.273 -20.719 -5.523 1 97.88 333 ILE B C 1
ATOM 6990 O O . ILE B 1 333 ? -5.777 -19.672 -5.141 1 97.88 333 ILE B O 1
ATOM 6994 N N . ASP B 1 334 ? -5.656 -21.422 -6.496 1 95.88 334 ASP B N 1
ATOM 6995 C CA . ASP B 1 334 ? -6.812 -21.031 -7.297 1 95.88 334 ASP B CA 1
ATOM 6996 C C . ASP B 1 334 ? -8.094 -21.094 -6.473 1 95.88 334 ASP B C 1
ATOM 6998 O O . ASP B 1 334 ? -8.266 -22 -5.648 1 95.88 334 ASP B O 1
ATOM 7002 N N . HIS B 1 335 ? -8.984 -20.125 -6.652 1 95.25 335 HIS B N 1
ATOM 7003 C CA . HIS B 1 335 ? -10.273 -20.062 -5.961 1 95.25 335 HIS B CA 1
ATOM 7004 C C . HIS B 1 335 ? -10.086 -20.156 -4.449 1 95.25 335 HIS B C 1
ATOM 7006 O O . HIS B 1 335 ? -10.773 -20.922 -3.777 1 95.25 335 HIS B O 1
ATOM 7012 N N . PHE B 1 336 ? -9.188 -19.391 -3.967 1 97.19 336 PHE B N 1
ATOM 7013 C CA . PHE B 1 336 ? -8.812 -19.328 -2.559 1 97.19 336 PHE B CA 1
ATOM 7014 C C . PHE B 1 336 ? -10.039 -19.141 -1.68 1 97.19 336 PHE B C 1
ATOM 7016 O O . PHE B 1 336 ? -10.102 -19.656 -0.568 1 97.19 336 PHE B O 1
ATOM 7023 N N . ARG B 1 337 ? -11.031 -18.422 -2.15 1 95.56 337 ARG B N 1
ATOM 7024 C CA . ARG B 1 337 ? -12.219 -18.094 -1.364 1 95.56 337 ARG B CA 1
ATOM 7025 C C . ARG B 1 337 ? -12.898 -19.359 -0.863 1 95.56 337 ARG B C 1
ATOM 7027 O O . ARG B 1 337 ? -13.617 -19.328 0.141 1 95.56 337 ARG B O 1
ATOM 7034 N N . GLY B 1 338 ? -12.703 -20.453 -1.546 1 96.12 338 GLY B N 1
ATOM 7035 C CA . GLY B 1 338 ? -13.305 -21.703 -1.129 1 96.12 338 GLY B CA 1
ATOM 7036 C C . GLY B 1 338 ? -12.836 -22.172 0.237 1 96.12 338 GLY B C 1
ATOM 7037 O O . GLY B 1 338 ? -13.461 -23.031 0.853 1 96.12 338 GLY B O 1
ATOM 7038 N N . LEU B 1 339 ? -11.75 -21.625 0.697 1 97.38 339 LEU B N 1
ATOM 7039 C CA . LEU B 1 339 ? -11.227 -21.969 2.012 1 97.38 339 LEU B CA 1
ATOM 7040 C C . LEU B 1 339 ? -11.883 -21.141 3.102 1 97.38 339 LEU B C 1
ATOM 7042 O O . LEU B 1 339 ? -11.781 -21.453 4.285 1 97.38 339 LEU B O 1
ATOM 7046 N N . GLY B 1 340 ? -12.5 -20 2.713 1 95.44 340 GLY B N 1
ATOM 7047 C CA . GLY B 1 340 ? -13.375 -19.25 3.592 1 95.44 340 GLY B CA 1
ATOM 7048 C C . GLY B 1 340 ? -14.828 -19.672 3.502 1 95.44 340 GLY B C 1
ATOM 7049 O O . GLY B 1 340 ? -15.375 -20.234 4.445 1 95.44 340 GLY B O 1
ATOM 7050 N N . GLY B 1 341 ? -15.422 -19.406 2.467 1 95.5 341 GLY B N 1
ATOM 7051 C CA . GLY B 1 341 ? -16.734 -19.875 2.064 1 95.5 341 GLY B CA 1
ATOM 7052 C C . GLY B 1 341 ? -16.766 -20.453 0.658 1 95.5 341 GLY B C 1
ATOM 7053 O O . GLY B 1 341 ? -16.125 -19.906 -0.246 1 95.5 341 GLY B O 1
ATOM 7054 N N . TYR B 1 342 ? -17.453 -21.547 0.463 1 96.19 342 TYR B N 1
ATOM 7055 C CA . TYR B 1 342 ? -17.5 -22.188 -0.851 1 96.19 342 TYR B CA 1
ATOM 7056 C C . TYR B 1 342 ? -18.938 -22.438 -1.295 1 96.19 342 TYR B C 1
ATOM 7058 O O . TYR B 1 342 ? -19.844 -22.547 -0.462 1 96.19 342 TYR B O 1
ATOM 7066 N N . TRP B 1 343 ? -19.141 -22.391 -2.586 1 95.69 343 TRP B N 1
ATOM 7067 C CA . TRP B 1 343 ? -20.453 -22.641 -3.197 1 95.69 343 TRP B CA 1
ATOM 7068 C C . TRP B 1 343 ? -20.672 -24.141 -3.416 1 95.69 343 TRP B C 1
ATOM 7070 O O . TRP B 1 343 ? -19.875 -24.797 -4.082 1 95.69 343 TRP B O 1
ATOM 7080 N N . ALA B 1 344 ? -21.688 -24.641 -2.842 1 97.44 344 ALA B N 1
ATOM 7081 C CA . ALA B 1 344 ? -21.984 -26.078 -2.908 1 97.44 344 ALA B CA 1
ATOM 7082 C C . ALA B 1 344 ? -23.234 -26.328 -3.73 1 97.44 344 ALA B C 1
ATOM 7084 O O . ALA B 1 344 ? -24.312 -25.797 -3.432 1 97.44 344 ALA B O 1
ATOM 7085 N N . VAL B 1 345 ? -23.078 -27.188 -4.703 1 96.81 345 VAL B N 1
ATOM 7086 C CA . VAL B 1 345 ? -24.188 -27.484 -5.605 1 96.81 345 VAL B CA 1
ATOM 7087 C C . VAL B 1 345 ? -24.453 -29 -5.602 1 96.81 345 VAL B C 1
ATOM 7089 O O . VAL B 1 345 ? -23.516 -29.797 -5.574 1 96.81 345 VAL B O 1
ATOM 7092 N N . ASP B 1 346 ? -25.719 -29.297 -5.617 1 96.62 346 ASP B N 1
ATOM 7093 C CA . ASP B 1 346 ? -26.078 -30.703 -5.773 1 96.62 346 ASP B CA 1
ATOM 7094 C C . ASP B 1 346 ? -25.562 -31.266 -7.102 1 96.62 346 ASP B C 1
ATOM 7096 O O . ASP B 1 346 ? -25.703 -30.625 -8.148 1 96.62 346 ASP B O 1
ATOM 7100 N N . ALA B 1 347 ? -24.953 -32.438 -7.027 1 95.25 347 ALA B N 1
ATOM 7101 C CA . ALA B 1 347 ? -24.328 -33.031 -8.219 1 95.25 347 ALA B CA 1
ATOM 7102 C C . ALA B 1 347 ? -25.359 -33.281 -9.312 1 95.25 347 ALA B C 1
ATOM 7104 O O . ALA B 1 347 ? -25.016 -33.344 -10.492 1 95.25 347 ALA B O 1
ATOM 7105 N N . ALA B 1 348 ? -26.578 -33.375 -8.977 1 93.56 348 ALA B N 1
ATOM 7106 C CA . ALA B 1 348 ? -27.656 -33.656 -9.93 1 93.56 348 ALA B CA 1
ATOM 7107 C C . ALA B 1 348 ? -28.094 -32.375 -10.648 1 93.56 348 ALA B C 1
ATOM 7109 O O . ALA B 1 348 ? -28.828 -32.469 -11.648 1 93.56 348 ALA B O 1
ATOM 7110 N N . SER B 1 349 ? -27.594 -31.297 -10.203 1 93.25 349 SER B N 1
ATOM 7111 C CA . SER B 1 349 ? -28.016 -30.031 -10.797 1 93.25 349 SER B CA 1
ATOM 7112 C C . SER B 1 349 ? -27.359 -29.828 -12.156 1 93.25 349 SER B C 1
ATOM 7114 O O . SER B 1 349 ? -26.188 -30.156 -12.344 1 93.25 349 SER B O 1
ATOM 7116 N N . ASP B 1 350 ? -28.062 -29.125 -13.055 1 89.56 350 ASP B N 1
ATOM 7117 C CA . ASP B 1 350 ? -27.531 -28.844 -14.391 1 89.56 350 ASP B CA 1
ATOM 7118 C C . ASP B 1 350 ? -26.75 -27.547 -14.406 1 89.56 350 ASP B C 1
ATOM 7120 O O . ASP B 1 350 ? -25.953 -27.297 -15.32 1 89.56 350 ASP B O 1
ATOM 7124 N N . THR B 1 351 ? -27.047 -26.766 -13.508 1 90 351 THR B N 1
ATOM 7125 C CA . THR B 1 351 ? -26.391 -25.469 -13.422 1 90 351 THR B CA 1
ATOM 7126 C C . THR B 1 351 ? -25.969 -25.172 -11.984 1 90 351 THR B C 1
ATOM 7128 O O . THR B 1 351 ? -26.297 -25.922 -11.062 1 90 351 THR B O 1
ATOM 7131 N N . ALA B 1 352 ? -25.234 -24.125 -11.844 1 90.81 352 ALA B N 1
ATOM 7132 C CA . ALA B 1 352 ? -24.766 -23.75 -10.516 1 90.81 352 ALA B CA 1
ATOM 7133 C C . ALA B 1 352 ? -25.734 -22.797 -9.836 1 90.81 352 ALA B C 1
ATOM 7135 O O . ALA B 1 352 ? -25.438 -22.234 -8.773 1 90.81 352 ALA B O 1
ATOM 7136 N N . LEU B 1 353 ? -26.875 -22.578 -10.336 1 90 353 LEU B N 1
ATOM 7137 C CA . LEU B 1 353 ? -27.844 -21.609 -9.844 1 90 353 LEU B CA 1
ATOM 7138 C C . LEU B 1 353 ? -28.344 -22 -8.453 1 90 353 LEU B C 1
ATOM 7140 O O . LEU B 1 353 ? -28.531 -21.141 -7.594 1 90 353 LEU B O 1
ATOM 7144 N N . ASN B 1 354 ? -28.594 -23.297 -8.359 1 88.88 354 ASN B N 1
ATOM 7145 C CA . ASN B 1 354 ? -29.219 -23.781 -7.133 1 88.88 354 ASN B CA 1
ATOM 7146 C C . ASN B 1 354 ? -28.188 -24.297 -6.133 1 88.88 354 ASN B C 1
ATOM 7148 O O . ASN B 1 354 ? -28.266 -25.438 -5.688 1 88.88 354 ASN B O 1
ATOM 7152 N N . GLY B 1 355 ? -27.25 -23.531 -5.777 1 94.25 355 GLY B N 1
ATOM 7153 C CA . GLY B 1 355 ? -26.281 -23.875 -4.762 1 94.25 355 GLY B CA 1
ATOM 7154 C C . GLY B 1 355 ? -26.438 -23.078 -3.477 1 94.25 355 GLY B C 1
ATOM 7155 O O . GLY B 1 355 ? -27.422 -22.359 -3.307 1 94.25 355 GLY B O 1
ATOM 7156 N N . LYS B 1 356 ? -25.594 -23.328 -2.525 1 95.06 356 LYS B N 1
ATOM 7157 C CA . LYS B 1 356 ? -25.547 -22.609 -1.257 1 95.06 356 LYS B CA 1
ATOM 7158 C C . LYS B 1 356 ? -24.109 -22.328 -0.832 1 95.06 356 LYS B C 1
ATOM 7160 O O . LYS B 1 356 ? -23.203 -23.094 -1.151 1 95.06 356 LYS B O 1
ATOM 7165 N N . TRP B 1 357 ? -24 -21.219 -0.138 1 95.62 357 TRP B N 1
ATOM 7166 C CA . TRP B 1 357 ? -22.703 -20.906 0.461 1 95.62 357 TRP B CA 1
ATOM 7167 C C . TRP B 1 357 ? -22.516 -21.672 1.77 1 95.62 357 TRP B C 1
ATOM 7169 O O . TRP B 1 357 ? -23.375 -21.609 2.658 1 95.62 357 TRP B O 1
ATOM 7179 N N . LEU B 1 358 ? -21.406 -22.391 1.845 1 97.12 358 LEU B N 1
ATOM 7180 C CA . LEU B 1 358 ? -21.078 -23.125 3.059 1 97.12 358 LEU B CA 1
ATOM 7181 C C . LEU B 1 358 ? -19.75 -22.625 3.639 1 97.12 358 LEU B C 1
ATOM 7183 O O . LEU B 1 358 ? -18.891 -22.141 2.904 1 97.12 358 LEU B O 1
ATOM 7187 N N . GLN B 1 359 ? -19.641 -22.828 4.965 1 97 359 GLN B N 1
ATOM 7188 C CA . GLN B 1 359 ? -18.438 -22.375 5.664 1 97 359 GLN B CA 1
ATOM 7189 C C . GLN B 1 359 ? -17.25 -23.281 5.367 1 97 359 GLN B C 1
ATOM 7191 O O . GLN B 1 359 ? -17.328 -24.5 5.527 1 97 359 GLN B O 1
ATOM 7196 N N . GLY B 1 360 ? -16.094 -22.688 4.98 1 97.12 360 GLY B N 1
ATOM 7197 C CA . GLY B 1 360 ? -14.859 -23.422 4.758 1 97.12 360 GLY B CA 1
ATOM 7198 C C . GLY B 1 360 ? -14.039 -23.609 6.02 1 97.12 360 GLY B C 1
ATOM 7199 O O . GLY B 1 360 ? -14.477 -23.219 7.109 1 97.12 360 GLY B O 1
ATOM 7200 N N . PRO B 1 361 ? -12.898 -24.156 5.887 1 97.56 361 PRO B N 1
ATOM 7201 C CA . PRO B 1 361 ? -12.086 -24.5 7.059 1 97.56 361 PRO B CA 1
ATOM 7202 C C . PRO B 1 361 ? -11.375 -23.297 7.656 1 97.56 361 PRO B C 1
ATOM 7204 O O . PRO B 1 361 ? -11.039 -23.297 8.844 1 97.56 361 PRO B O 1
ATOM 7207 N N . GLY B 1 362 ? -11.031 -22.281 6.852 1 96.5 362 GLY B N 1
ATOM 7208 C CA . GLY B 1 362 ? -10.531 -21 7.32 1 96.5 362 GLY B CA 1
ATOM 7209 C C . GLY B 1 362 ? -9.156 -21.094 7.965 1 96.5 362 GLY B C 1
ATOM 7210 O O . GLY B 1 362 ? -8.266 -21.766 7.438 1 96.5 362 GLY B O 1
ATOM 7211 N N . GLU B 1 363 ? -8.953 -20.422 9.016 1 96 363 GLU B N 1
ATOM 7212 C CA . GLU B 1 363 ? -7.656 -20.219 9.648 1 96 363 GLU B CA 1
ATOM 7213 C C . GLU B 1 363 ? -7.094 -21.531 10.18 1 96 363 GLU B C 1
ATOM 7215 O O . GLU B 1 363 ? -5.883 -21.75 10.164 1 96 363 GLU B O 1
ATOM 7220 N N . ASP B 1 364 ? -7.992 -22.375 10.648 1 96.25 364 ASP B N 1
ATOM 7221 C CA . ASP B 1 364 ? -7.555 -23.641 11.227 1 96.25 364 ASP B CA 1
ATOM 7222 C C . ASP B 1 364 ? -6.824 -24.484 10.195 1 96.25 364 ASP B C 1
ATOM 7224 O O . ASP B 1 364 ? -5.855 -25.172 10.523 1 96.25 364 ASP B O 1
ATOM 7228 N N . PHE B 1 365 ? -7.277 -24.469 9.078 1 97.62 365 PHE B N 1
ATOM 7229 C CA . PHE B 1 365 ? -6.645 -25.172 7.961 1 97.62 365 PHE B CA 1
ATOM 7230 C C . PHE B 1 365 ? -5.207 -24.688 7.773 1 97.62 365 PHE B C 1
ATOM 7232 O O . PHE B 1 365 ? -4.285 -25.516 7.719 1 97.62 365 PHE B O 1
ATOM 7239 N 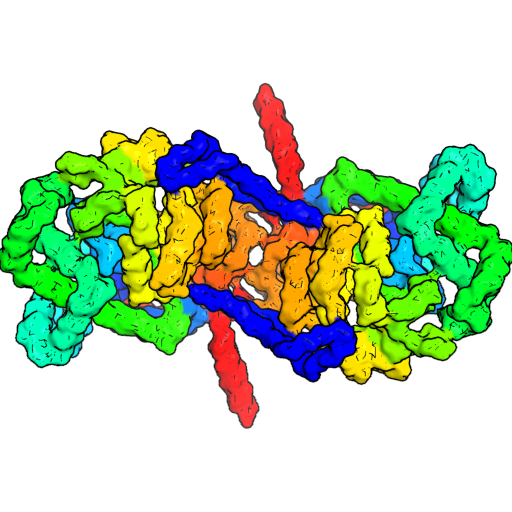N . PHE B 1 366 ? -4.961 -23.438 7.777 1 97.75 366 PHE B N 1
ATOM 7240 C CA . PHE B 1 366 ? -3.641 -22.906 7.473 1 97.75 366 PHE B CA 1
ATOM 7241 C C . PHE B 1 366 ? -2.709 -23.047 8.672 1 97.75 366 PHE B C 1
ATOM 7243 O O . PHE B 1 366 ? -1.504 -23.25 8.5 1 97.75 366 PHE B O 1
ATOM 7250 N N . ASN B 1 367 ? -3.275 -22.953 9.812 1 96.81 367 ASN B N 1
ATOM 7251 C CA . ASN B 1 367 ? -2.467 -23.25 10.992 1 96.81 367 ASN B CA 1
ATOM 7252 C C . ASN B 1 367 ? -1.927 -24.688 10.945 1 96.81 367 ASN B C 1
ATOM 7254 O O . ASN B 1 367 ? -0.751 -24.922 11.234 1 96.81 367 ASN B O 1
ATOM 7258 N N . ALA B 1 368 ? -2.816 -25.594 10.562 1 97.31 368 ALA B N 1
ATOM 7259 C CA . ALA B 1 368 ? -2.408 -26.984 10.453 1 97.31 368 ALA B CA 1
ATOM 7260 C C . ALA B 1 368 ? -1.323 -27.156 9.391 1 97.31 368 ALA B C 1
ATOM 7262 O O . ALA B 1 368 ? -0.342 -27.875 9.609 1 97.31 368 ALA B O 1
ATOM 7263 N N . ILE B 1 369 ? -1.503 -26.516 8.305 1 97.06 369 ILE B N 1
ATOM 7264 C CA . ILE B 1 369 ? -0.534 -26.609 7.219 1 97.06 369 ILE B CA 1
ATOM 7265 C C . ILE B 1 369 ? 0.804 -26.031 7.672 1 97.06 369 ILE B C 1
ATOM 7267 O O . ILE B 1 369 ? 1.855 -26.641 7.449 1 97.06 369 ILE B O 1
ATOM 7271 N N . ARG B 1 370 ? 0.785 -24.844 8.289 1 96.25 370 ARG B N 1
ATOM 7272 C CA . ARG B 1 370 ? 2.004 -24.203 8.758 1 96.25 370 ARG B CA 1
ATOM 7273 C C . ARG B 1 370 ? 2.746 -25.094 9.75 1 96.25 370 ARG B C 1
ATOM 7275 O O . ARG B 1 370 ? 3.973 -25.219 9.688 1 96.25 370 ARG B O 1
ATOM 7282 N N . ASP B 1 371 ? 2.055 -25.703 10.641 1 96.88 371 ASP B N 1
ATOM 7283 C CA . ASP B 1 371 ? 2.646 -26.578 11.648 1 96.88 371 ASP B CA 1
ATOM 7284 C C . ASP B 1 371 ? 3.324 -27.781 11 1 96.88 371 ASP B C 1
ATOM 7286 O O . ASP B 1 371 ? 4.414 -28.188 11.414 1 96.88 371 ASP B O 1
ATOM 7290 N N . ALA B 1 372 ? 2.684 -28.297 10.008 1 96.44 372 ALA B N 1
ATOM 7291 C CA . ALA B 1 372 ? 3.135 -29.547 9.43 1 96.44 372 ALA B CA 1
ATOM 7292 C C . ALA B 1 372 ? 4.191 -29.312 8.352 1 96.44 372 ALA B C 1
ATOM 7294 O O . ALA B 1 372 ? 5.184 -30.047 8.273 1 96.44 372 ALA B O 1
ATOM 7295 N N . VAL B 1 373 ? 4.02 -28.312 7.539 1 96 373 VAL B N 1
ATOM 7296 C CA . VAL B 1 373 ? 4.855 -28.078 6.363 1 96 373 VAL B CA 1
ATOM 7297 C C . VAL B 1 373 ? 5.973 -27.094 6.703 1 96 373 VAL B C 1
ATOM 7299 O O . VAL B 1 373 ? 7.055 -27.141 6.113 1 96 373 VAL B O 1
ATOM 7302 N N . GLY B 1 374 ? 5.723 -26.125 7.621 1 94.38 374 GLY B N 1
ATOM 7303 C CA . GLY B 1 374 ? 6.734 -25.188 8.078 1 94.38 374 GLY B CA 1
ATOM 7304 C C . GLY B 1 374 ? 6.73 -23.891 7.312 1 94.38 374 GLY B C 1
ATOM 7305 O O . GLY B 1 374 ? 7.406 -22.922 7.703 1 94.38 374 GLY B O 1
ATOM 7306 N N . LYS B 1 375 ? 5.98 -23.812 6.195 1 91.38 375 LYS B N 1
ATOM 7307 C CA . LYS B 1 375 ? 5.902 -22.562 5.441 1 91.38 375 LYS B CA 1
ATOM 7308 C C . LYS B 1 375 ? 4.57 -22.453 4.707 1 91.38 375 LYS B C 1
ATOM 7310 O O . LYS B 1 375 ? 3.842 -23.438 4.57 1 91.38 375 LYS B O 1
ATOM 7315 N N . LEU B 1 376 ? 4.277 -21.172 4.359 1 93.44 376 LEU B N 1
ATOM 7316 C CA . LEU B 1 376 ? 3.047 -20.844 3.648 1 93.44 376 LEU B CA 1
ATOM 7317 C C . LEU B 1 376 ? 3.305 -19.797 2.57 1 93.44 376 LEU B C 1
ATOM 7319 O O . LEU B 1 376 ? 2.605 -18.781 2.504 1 93.44 376 LEU B O 1
ATOM 7323 N N . ASP B 1 377 ? 4.246 -20.031 1.673 1 95.81 377 ASP B N 1
ATOM 7324 C CA . ASP B 1 377 ? 4.543 -19.109 0.571 1 95.81 377 ASP B CA 1
ATOM 7325 C C . ASP B 1 377 ? 3.553 -19.297 -0.575 1 95.81 377 ASP B C 1
ATOM 7327 O O . ASP B 1 377 ? 3.877 -19.922 -1.59 1 95.81 377 ASP B O 1
ATOM 7331 N N . ILE B 1 378 ? 2.373 -18.719 -0.311 1 97.94 378 ILE B N 1
ATOM 7332 C CA . ILE B 1 378 ? 1.326 -18.891 -1.312 1 97.94 378 ILE B CA 1
ATOM 7333 C C . ILE B 1 378 ? 0.802 -17.531 -1.754 1 97.94 378 ILE B C 1
ATOM 7335 O O . ILE B 1 378 ? 1.072 -16.516 -1.107 1 97.94 378 ILE B O 1
ATOM 7339 N N . ILE B 1 379 ? 0.2 -17.5 -2.871 1 98.44 379 ILE B N 1
ATOM 7340 C CA . ILE B 1 379 ? -0.59 -16.391 -3.396 1 98.44 379 ILE B CA 1
ATOM 7341 C C . ILE B 1 379 ? -2.07 -16.766 -3.385 1 98.44 379 ILE B C 1
ATOM 7343 O O . ILE B 1 379 ? -2.443 -17.875 -3.791 1 98.44 379 ILE B O 1
ATOM 7347 N N . ALA B 1 380 ? -2.916 -15.93 -2.852 1 98.25 380 ALA B N 1
ATOM 7348 C CA . ALA B 1 380 ? -4.359 -16.172 -2.82 1 98.25 380 ALA B CA 1
ATOM 7349 C C . ALA B 1 380 ? -5.035 -15.578 -4.055 1 98.25 380 ALA B C 1
ATOM 7351 O O . ALA B 1 380 ? -5 -14.367 -4.27 1 98.25 380 ALA B O 1
ATOM 7352 N N . GLU B 1 381 ? -5.535 -16.453 -4.859 1 97.31 381 GLU B N 1
ATOM 7353 C CA . GLU B 1 381 ? -6.418 -15.906 -5.883 1 97.31 381 GLU B CA 1
ATOM 7354 C C . GLU B 1 381 ? -7.73 -15.422 -5.277 1 97.31 381 GLU B C 1
ATOM 7356 O O . GLU B 1 381 ? -8.633 -16.219 -5.012 1 97.31 381 GLU B O 1
ATOM 7361 N N . ASP B 1 382 ? -7.832 -14.195 -5.113 1 94.56 382 ASP B N 1
ATOM 7362 C CA . ASP B 1 382 ? -9.008 -13.57 -4.516 1 94.56 382 ASP B CA 1
ATOM 7363 C C . ASP B 1 382 ? -9.766 -12.734 -5.539 1 94.56 382 ASP B C 1
ATOM 7365 O O . ASP B 1 382 ? -10.102 -11.57 -5.277 1 94.56 382 ASP B O 1
ATOM 7369 N N . LEU B 1 383 ? -10.102 -13.367 -6.652 1 90.5 383 LEU B N 1
ATOM 7370 C CA . LEU B 1 383 ? -10.883 -12.719 -7.703 1 90.5 383 LEU B CA 1
ATOM 7371 C C . LEU B 1 383 ? -12.352 -13.125 -7.617 1 90.5 383 LEU B C 1
ATOM 7373 O O . LEU B 1 383 ? -12.703 -14.031 -6.863 1 90.5 383 LEU B O 1
ATOM 7377 N N . GLY B 1 384 ? -13.195 -12.492 -8.25 1 86.56 384 GLY B N 1
ATOM 7378 C CA . GLY B 1 384 ? -14.617 -12.789 -8.211 1 86.56 384 GLY B CA 1
ATOM 7379 C C . GLY B 1 384 ? -15.312 -12.242 -6.98 1 86.56 384 GLY B C 1
ATOM 7380 O O . GLY B 1 384 ? -15.055 -11.109 -6.566 1 86.56 384 GLY B O 1
ATOM 7381 N N . VAL B 1 385 ? -16.188 -13.102 -6.449 1 86.88 385 VAL B N 1
ATOM 7382 C CA . VAL B 1 385 ? -16.922 -12.695 -5.254 1 86.88 385 VAL B CA 1
ATOM 7383 C C . VAL B 1 385 ? -15.984 -12.688 -4.051 1 86.88 385 VAL B C 1
ATOM 7385 O O . VAL B 1 385 ? -15.508 -13.742 -3.621 1 86.88 385 VAL B O 1
ATOM 7388 N N . LEU B 1 386 ? -15.727 -11.562 -3.594 1 90.06 386 LEU B N 1
ATOM 7389 C CA . LEU B 1 386 ? -14.867 -11.414 -2.428 1 90.06 386 LEU B CA 1
ATOM 7390 C C . LEU B 1 386 ? -15.664 -10.938 -1.219 1 90.06 386 LEU B C 1
ATOM 7392 O O . LEU B 1 386 ? -16.469 -10.008 -1.325 1 90.06 386 LEU B O 1
ATOM 7396 N N . THR B 1 387 ? -15.562 -11.602 -0.129 1 93.81 387 THR B N 1
ATOM 7397 C CA . THR B 1 387 ? -16.219 -11.242 1.117 1 93.81 387 THR B CA 1
ATOM 7398 C C . THR B 1 387 ? -15.203 -10.891 2.195 1 93.81 387 THR B C 1
ATOM 7400 O O . THR B 1 387 ? -14.031 -11.258 2.092 1 93.81 387 THR B O 1
ATOM 7403 N N . PRO B 1 388 ? -15.602 -10.18 3.23 1 93.25 388 PRO B N 1
ATOM 7404 C CA . PRO B 1 388 ? -14.672 -9.703 4.258 1 93.25 388 PRO B CA 1
ATOM 7405 C C . PRO B 1 388 ? -13.906 -10.844 4.938 1 93.25 388 PRO B C 1
ATOM 7407 O O . PRO B 1 388 ? -12.742 -10.68 5.293 1 93.25 388 PRO B O 1
ATOM 7410 N N . ASP B 1 389 ? -14.562 -11.922 5.098 1 93.69 389 ASP B N 1
ATOM 7411 C CA . ASP B 1 389 ? -13.922 -13.047 5.781 1 93.69 389 ASP B CA 1
ATOM 7412 C C . ASP B 1 389 ? -12.766 -13.602 4.953 1 93.69 389 ASP B C 1
ATOM 7414 O O . ASP B 1 389 ? -11.734 -14 5.504 1 93.69 389 ASP B O 1
ATOM 7418 N N . VAL B 1 390 ? -12.938 -13.625 3.668 1 95.31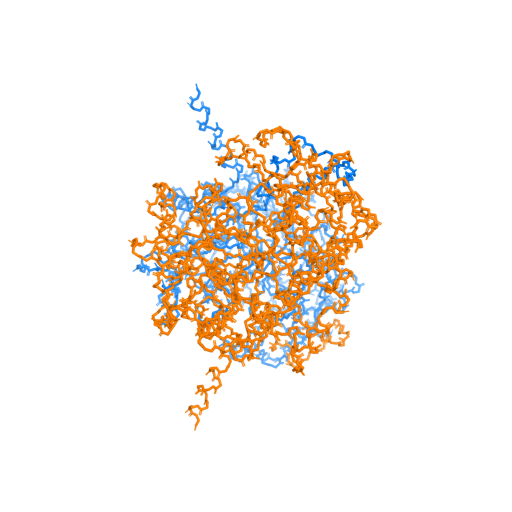 390 VAL B N 1
ATOM 7419 C CA . VAL B 1 390 ? -11.891 -14.117 2.783 1 95.31 390 VAL B CA 1
ATOM 7420 C C . VAL B 1 390 ? -10.695 -13.164 2.811 1 95.31 390 VAL B C 1
ATOM 7422 O O . VAL B 1 390 ? -9.547 -13.594 2.881 1 95.31 390 VAL B O 1
ATOM 7425 N N . LEU B 1 391 ? -10.984 -11.883 2.734 1 94.94 391 LEU B N 1
ATOM 7426 C CA . LEU B 1 391 ? -9.914 -10.891 2.826 1 94.94 391 LEU B CA 1
ATOM 7427 C C . LEU B 1 391 ? -9.18 -11.008 4.156 1 94.94 391 LEU B C 1
ATOM 7429 O O . LEU B 1 391 ? -7.949 -10.953 4.199 1 94.94 391 LEU B O 1
ATOM 7433 N N . ALA B 1 392 ? -9.938 -11.148 5.23 1 94.81 392 ALA B N 1
ATOM 7434 C CA . ALA B 1 392 ? -9.344 -11.289 6.562 1 94.81 392 ALA B CA 1
ATOM 7435 C C . ALA B 1 392 ? -8.453 -12.523 6.637 1 94.81 392 ALA B C 1
ATOM 7437 O O . ALA B 1 392 ? -7.371 -12.477 7.219 1 94.81 392 ALA B O 1
ATOM 7438 N N . LEU B 1 393 ? -8.945 -13.594 6.059 1 96.12 393 LEU B N 1
ATOM 7439 C CA . LEU B 1 393 ? -8.18 -14.836 6.039 1 96.12 393 LEU B CA 1
ATOM 7440 C C . LEU B 1 393 ? -6.863 -14.648 5.293 1 96.12 393 LEU B C 1
ATOM 7442 O O . LEU B 1 393 ? -5.801 -15.031 5.793 1 96.12 393 LEU B O 1
ATOM 7446 N N . ARG B 1 394 ? -6.898 -14.094 4.152 1 96.56 394 ARG B N 1
ATOM 7447 C CA . ARG B 1 394 ? -5.719 -13.828 3.338 1 96.56 394 ARG B CA 1
ATOM 7448 C C . ARG B 1 394 ? -4.695 -13 4.113 1 96.56 394 ARG B C 1
ATOM 7450 O O . ARG B 1 394 ? -3.508 -13.344 4.133 1 96.56 394 ARG B O 1
ATOM 7457 N N . LYS B 1 395 ? -5.137 -11.938 4.75 1 94.19 395 LYS B N 1
ATOM 7458 C CA . LYS B 1 395 ? -4.258 -11.047 5.508 1 94.19 395 LYS B CA 1
ATOM 7459 C C . LYS B 1 395 ? -3.658 -11.766 6.715 1 94.19 395 LYS B C 1
ATOM 7461 O O . LYS B 1 395 ? -2.477 -11.602 7.016 1 94.19 395 LYS B O 1
ATOM 7466 N N . LYS B 1 396 ? -4.48 -12.547 7.367 1 95.19 396 LYS B N 1
ATOM 7467 C CA . LYS B 1 396 ? -4.043 -13.266 8.555 1 95.19 396 LYS B CA 1
ATOM 7468 C C . LYS B 1 396 ? -2.887 -14.211 8.234 1 95.19 396 LYS B C 1
ATOM 7470 O O . LYS B 1 396 ? -1.958 -14.359 9.031 1 95.19 396 LYS B O 1
ATOM 7475 N N . ILE B 1 397 ? -2.932 -14.773 7.109 1 96 397 ILE B N 1
ATOM 7476 C CA . ILE B 1 397 ? -1.898 -15.75 6.781 1 96 397 ILE B CA 1
ATOM 7477 C C . ILE B 1 397 ? -0.81 -15.086 5.941 1 96 397 ILE B C 1
ATOM 7479 O O . ILE B 1 397 ? 0.108 -15.758 5.461 1 96 397 ILE B O 1
ATOM 7483 N N . HIS B 1 398 ? -0.925 -13.805 5.625 1 94.94 398 HIS B N 1
ATOM 7484 C CA . HIS B 1 398 ? 0.055 -12.977 4.93 1 94.94 398 HIS B CA 1
ATOM 7485 C C . HIS B 1 398 ? 0.271 -13.469 3.5 1 94.94 398 HIS B C 1
ATOM 7487 O O . HIS B 1 398 ? 1.407 -13.516 3.021 1 94.94 398 HIS B O 1
ATOM 7493 N N . ALA B 1 399 ? -0.794 -13.906 2.895 1 97.56 399 ALA B N 1
ATOM 7494 C CA . ALA B 1 399 ? -0.743 -14.258 1.478 1 97.56 399 ALA B CA 1
ATOM 7495 C C . ALA B 1 399 ? -1.131 -13.07 0.603 1 97.56 399 ALA B C 1
ATOM 7497 O O . ALA B 1 399 ? -2.172 -12.445 0.818 1 97.56 399 ALA B O 1
ATOM 7498 N N . PRO B 1 400 ? -0.289 -12.742 -0.314 1 98.06 400 PRO B N 1
ATOM 7499 C CA . PRO B 1 400 ? -0.71 -11.672 -1.218 1 98.06 400 PRO B CA 1
ATOM 7500 C C . PRO B 1 400 ? -1.937 -12.047 -2.047 1 98.06 400 PRO B C 1
ATOM 7502 O O . PRO B 1 400 ? -2.121 -13.211 -2.389 1 98.06 400 PRO B O 1
ATOM 7505 N N . GLY B 1 401 ? -2.768 -11.047 -2.277 1 98 401 GLY B N 1
ATOM 7506 C CA . GLY B 1 401 ? -3.859 -11.195 -3.227 1 98 401 GLY B CA 1
ATOM 7507 C C . GLY B 1 401 ? -3.465 -10.844 -4.648 1 98 401 GLY B C 1
ATOM 7508 O O . GLY B 1 401 ? -2.277 -10.812 -4.98 1 98 401 GLY B O 1
ATOM 7509 N N . MET B 1 402 ? -4.477 -10.672 -5.5 1 98.12 402 MET B N 1
ATOM 7510 C CA . MET B 1 402 ? -4.211 -10.406 -6.91 1 98.12 402 MET B CA 1
ATOM 7511 C C . MET B 1 402 ? -4.945 -9.156 -7.379 1 98.12 402 MET B C 1
ATOM 7513 O O . MET B 1 402 ? -6.031 -8.852 -6.887 1 98.12 402 MET B O 1
ATOM 7517 N N . ALA B 1 403 ? -4.395 -8.438 -8.25 1 98.06 403 ALA B N 1
ATOM 7518 C CA . ALA B 1 403 ? -5.043 -7.398 -9.055 1 98.06 403 ALA B CA 1
ATOM 7519 C C . ALA B 1 403 ? -4.734 -7.578 -10.539 1 98.06 403 ALA B C 1
ATOM 7521 O O . ALA B 1 403 ? -3.596 -7.863 -10.906 1 98.06 403 ALA B O 1
ATOM 7522 N N . VAL B 1 404 ? -5.734 -7.492 -11.344 1 98.56 404 VAL B N 1
ATOM 7523 C CA . VAL B 1 404 ? -5.617 -7.676 -12.789 1 98.56 404 VAL B CA 1
ATOM 7524 C C . VAL B 1 404 ? -6.035 -6.398 -13.508 1 98.56 404 VAL B C 1
ATOM 7526 O O . VAL B 1 404 ? -7.191 -5.977 -13.43 1 98.56 404 VAL B O 1
ATOM 7529 N N . LEU B 1 405 ? -5.176 -5.785 -14.281 1 98.56 405 LEU B N 1
ATOM 7530 C CA . LEU B 1 405 ? -5.426 -4.48 -14.883 1 98.56 405 LEU B CA 1
ATOM 7531 C C . LEU B 1 405 ? -6.578 -4.551 -15.883 1 98.56 405 LEU B C 1
ATOM 7533 O O . LEU B 1 405 ? -7.355 -3.602 -16 1 98.56 405 LEU B O 1
ATOM 7537 N N . GLN B 1 406 ? -6.793 -5.641 -16.562 1 97.88 406 GLN B N 1
ATOM 7538 C CA . GLN B 1 406 ? -7.879 -5.773 -17.531 1 97.88 406 GLN B CA 1
ATOM 7539 C C . GLN B 1 406 ? -9.242 -5.723 -16.844 1 97.88 406 GLN B C 1
ATOM 7541 O O . GLN B 1 406 ? -10.273 -5.559 -17.5 1 97.88 406 GLN B O 1
ATOM 7546 N N . PHE B 1 407 ? -9.297 -5.879 -15.539 1 96.5 407 PHE B N 1
ATOM 7547 C CA . PHE B 1 407 ? -10.547 -5.809 -14.781 1 96.5 407 PHE B CA 1
ATOM 7548 C C . PHE B 1 407 ? -10.719 -4.434 -14.148 1 96.5 407 PHE B C 1
ATOM 7550 O O . PHE B 1 407 ? -11.727 -4.168 -13.5 1 96.5 407 PHE B O 1
ATOM 7557 N N . ALA B 1 408 ? -9.852 -3.555 -14.312 1 97.56 408 ALA B N 1
ATOM 7558 C CA . ALA B 1 408 ? -9.734 -2.355 -13.492 1 97.56 408 ALA B CA 1
ATOM 7559 C C . ALA B 1 408 ? -10.641 -1.242 -14.008 1 97.56 408 ALA B C 1
ATOM 7561 O O . ALA B 1 408 ? -11.164 -0.445 -13.227 1 97.56 408 ALA B O 1
ATOM 7562 N N . PHE B 1 409 ? -10.961 -1.203 -15.297 1 97.31 409 PHE B N 1
ATOM 7563 C CA . PHE B 1 409 ? -11.336 0.082 -15.875 1 97.31 409 PHE B CA 1
ATOM 7564 C C . PHE B 1 409 ? -12.789 0.075 -16.312 1 97.31 409 PHE B C 1
ATOM 7566 O O . PHE B 1 409 ? -13.289 1.07 -16.844 1 97.31 409 PHE B O 1
ATOM 7573 N N . GLY B 1 410 ? -13.477 -1.044 -16.156 1 92.88 410 GLY B N 1
ATOM 7574 C CA . GLY B 1 410 ? -14.875 -1.136 -16.531 1 92.88 410 GLY B CA 1
ATOM 7575 C C . GLY B 1 410 ? -15.82 -0.682 -15.438 1 92.88 410 GLY B C 1
ATOM 7576 O O . GLY B 1 410 ? -17.031 -0.577 -15.656 1 92.88 410 GLY B O 1
ATOM 7577 N N . GLY B 1 411 ? -15.32 -0.282 -14.297 1 90.31 411 GLY B N 1
ATOM 7578 C CA . GLY B 1 411 ? -16.156 0.078 -13.164 1 90.31 411 GLY B CA 1
ATOM 7579 C C . GLY B 1 411 ? -15.867 1.467 -12.625 1 90.31 411 GLY B C 1
ATOM 7580 O O . GLY B 1 411 ? -15.406 2.338 -13.359 1 90.31 411 GLY B O 1
ATOM 7581 N N . ASP B 1 412 ? -16.297 1.657 -11.367 1 91.94 412 ASP B N 1
ATOM 7582 C CA . ASP B 1 412 ? -16.156 2.959 -10.719 1 91.94 412 ASP B CA 1
ATOM 7583 C C . ASP B 1 412 ? -14.742 3.139 -10.148 1 91.94 412 ASP B C 1
ATOM 7585 O O . ASP B 1 412 ? -13.906 2.236 -10.25 1 91.94 412 ASP B O 1
ATOM 7589 N N . ALA B 1 413 ? -14.5 4.293 -9.648 1 95.25 413 ALA B N 1
ATOM 7590 C CA . ALA B 1 413 ? -13.172 4.684 -9.172 1 95.25 413 ALA B CA 1
ATOM 7591 C C . ALA B 1 413 ? -12.758 3.848 -7.969 1 95.25 413 ALA B C 1
ATOM 7593 O O . ALA B 1 413 ? -11.578 3.82 -7.602 1 95.25 413 ALA B O 1
ATOM 7594 N N . ASP B 1 414 ? -13.695 3.137 -7.328 1 94.06 414 ASP B N 1
ATOM 7595 C CA . ASP B 1 414 ? -13.398 2.332 -6.148 1 94.06 414 ASP B CA 1
ATOM 7596 C C . ASP B 1 414 ? -13.055 0.895 -6.539 1 94.06 414 ASP B C 1
ATOM 7598 O O . ASP B 1 414 ? -12.883 0.035 -5.672 1 94.06 414 ASP B O 1
ATOM 7602 N N . ASN B 1 415 ? -12.961 0.618 -7.879 1 95.38 415 ASN B N 1
ATOM 7603 C CA . ASN B 1 415 ? -12.562 -0.705 -8.344 1 95.38 415 ASN B CA 1
ATOM 7604 C C . ASN B 1 415 ? -11.219 -1.123 -7.75 1 95.38 415 ASN B C 1
ATOM 7606 O O . ASN B 1 415 ? -10.227 -0.408 -7.891 1 95.38 415 ASN B O 1
ATOM 7610 N N . SER B 1 416 ? -11.172 -2.277 -7.152 1 95 416 SER B N 1
ATOM 7611 C CA . SER B 1 416 ? -10.008 -2.715 -6.395 1 95 416 SER B CA 1
ATOM 7612 C C . SER B 1 416 ? -8.836 -3.031 -7.316 1 95 416 SER B C 1
ATOM 7614 O O . SER B 1 416 ? -7.691 -3.141 -6.863 1 95 416 SER B O 1
ATOM 7616 N N . HIS B 1 417 ? -9.125 -3.178 -8.617 1 97.31 417 HIS B N 1
ATOM 7617 C CA . HIS B 1 417 ? -8.078 -3.5 -9.578 1 97.31 417 HIS B CA 1
ATOM 7618 C C . HIS B 1 417 ? -7.43 -2.234 -10.125 1 97.31 417 HIS B C 1
ATOM 7620 O O . HIS B 1 417 ? -6.418 -2.303 -10.828 1 97.31 417 HIS B O 1
ATOM 7626 N N . LEU B 1 418 ? -7.984 -1.036 -9.875 1 98.19 418 LEU B N 1
ATOM 7627 C CA . LEU B 1 418 ? -7.371 0.219 -10.289 1 98.19 418 LEU B CA 1
ATOM 7628 C C . LEU B 1 418 ? -6.109 0.503 -9.477 1 98.19 418 LEU B C 1
ATOM 7630 O O . LEU B 1 418 ? -6.117 0.375 -8.25 1 98.19 418 LEU B O 1
ATOM 7634 N N . PRO B 1 419 ? -5.035 0.975 -10.094 1 98.44 419 PRO B N 1
ATOM 7635 C CA . PRO B 1 419 ? -3.74 1.11 -9.422 1 98.44 419 PRO B CA 1
ATOM 7636 C C . PRO B 1 419 ? -3.807 2.004 -8.188 1 98.44 419 PRO B C 1
ATOM 7638 O O . PRO B 1 419 ? -3.141 1.73 -7.184 1 98.44 419 PRO B O 1
ATOM 7641 N N . HIS B 1 420 ? -4.625 3.055 -8.172 1 98.19 420 HIS B N 1
ATOM 7642 C CA . HIS B 1 420 ? -4.648 3.951 -7.02 1 98.19 420 HIS B CA 1
ATOM 7643 C C . HIS B 1 420 ? -5.293 3.281 -5.812 1 98.19 420 HIS B C 1
ATOM 7645 O O . HIS B 1 420 ? -5.191 3.783 -4.691 1 98.19 420 HIS B O 1
ATOM 7651 N N . ASN B 1 421 ? -5.938 2.117 -5.98 1 97.38 421 ASN B N 1
ATOM 7652 C CA . ASN B 1 421 ? -6.555 1.371 -4.887 1 97.38 421 ASN B CA 1
ATOM 7653 C C . ASN B 1 421 ? -5.711 0.165 -4.484 1 97.38 421 ASN B C 1
ATOM 7655 O O . ASN B 1 421 ? -6.117 -0.625 -3.631 1 97.38 421 ASN B O 1
ATOM 7659 N N . HIS B 1 422 ? -4.551 -0.041 -5.133 1 97.88 422 HIS B N 1
ATOM 7660 C CA . HIS B 1 422 ? -3.705 -1.201 -4.871 1 97.88 422 HIS B CA 1
ATOM 7661 C C . HIS B 1 422 ? -3.074 -1.125 -3.486 1 97.88 422 HIS B C 1
ATOM 7663 O O . HIS B 1 422 ? -2.996 -0.046 -2.895 1 97.88 422 HIS B O 1
ATOM 7669 N N . ASP B 1 423 ? -2.699 -2.273 -3.008 1 95 423 ASP B N 1
ATOM 7670 C CA . ASP B 1 423 ? -1.925 -2.451 -1.783 1 95 423 ASP B CA 1
ATOM 7671 C C . ASP B 1 423 ? -0.593 -3.141 -2.072 1 95 423 ASP B C 1
ATOM 7673 O O . ASP B 1 423 ? -0.4 -3.703 -3.15 1 95 423 ASP B O 1
ATOM 7677 N N . VAL B 1 424 ? 0.332 -3.057 -1.117 1 95.38 424 VAL B N 1
ATOM 7678 C CA . VAL B 1 424 ? 1.671 -3.605 -1.305 1 95.38 424 VAL B CA 1
ATOM 7679 C C . VAL B 1 424 ? 1.603 -5.129 -1.373 1 95.38 424 VAL B C 1
ATOM 7681 O O . VAL B 1 424 ? 2.402 -5.762 -2.066 1 95.38 424 VAL B O 1
ATOM 7684 N N . ASP B 1 425 ? 0.646 -5.738 -0.677 1 95.69 425 ASP B N 1
ATOM 7685 C CA . ASP B 1 425 ? 0.545 -7.195 -0.6 1 95.69 425 ASP B CA 1
ATOM 7686 C C . ASP B 1 425 ? -0.309 -7.746 -1.738 1 95.69 425 ASP B C 1
ATOM 7688 O O . ASP B 1 425 ? -1.252 -8.508 -1.502 1 95.69 425 ASP B O 1
ATOM 7692 N N . LEU B 1 426 ? 0.001 -7.363 -2.928 1 97.75 426 LEU B N 1
ATOM 7693 C CA . LEU B 1 426 ? -0.704 -7.812 -4.125 1 97.75 426 LEU B CA 1
ATOM 7694 C C . LEU B 1 426 ? 0.277 -8.312 -5.18 1 97.75 426 LEU B C 1
ATOM 7696 O O . LEU B 1 426 ? 1.431 -7.875 -5.215 1 97.75 426 LEU B O 1
ATOM 7700 N N . VAL B 1 427 ? -0.137 -9.25 -5.953 1 98.75 427 VAL B N 1
ATOM 7701 C CA . VAL B 1 427 ? 0.474 -9.609 -7.227 1 98.75 427 VAL B CA 1
ATOM 7702 C C . VAL B 1 427 ? -0.31 -8.969 -8.375 1 98.75 427 VAL B C 1
ATOM 7704 O O . VAL B 1 427 ? -1.499 -9.242 -8.547 1 98.75 427 VAL B O 1
ATOM 7707 N N . ILE B 1 428 ? 0.362 -8.141 -9.133 1 98.81 428 ILE B N 1
ATOM 7708 C CA . ILE B 1 428 ? -0.297 -7.371 -10.188 1 98.81 428 ILE B CA 1
ATOM 7709 C C . ILE B 1 428 ? -0.092 -8.062 -11.531 1 98.81 428 ILE B C 1
ATOM 7711 O O . ILE B 1 428 ? 1.027 -8.445 -11.875 1 98.81 428 ILE B O 1
ATOM 7715 N N . TYR B 1 429 ? -1.16 -8.203 -12.281 1 98.88 429 TYR B N 1
ATOM 7716 C CA . TYR B 1 429 ? -1.125 -8.773 -13.625 1 98.88 429 TYR B CA 1
ATOM 7717 C C . TYR B 1 429 ? -1.668 -7.789 -14.648 1 98.88 429 TYR B C 1
ATOM 7719 O O . TYR B 1 429 ? -2.594 -7.027 -14.359 1 98.88 429 TYR B O 1
ATOM 7727 N N . THR B 1 430 ? -1.098 -7.777 -15.906 1 98.69 430 THR B N 1
ATOM 7728 C CA . THR B 1 430 ? -1.854 -7.18 -17 1 98.69 430 THR B CA 1
ATOM 7729 C C . THR B 1 430 ? -3.113 -7.988 -17.297 1 98.69 430 THR B C 1
ATOM 7731 O O . THR B 1 430 ? -4.207 -7.43 -17.391 1 98.69 430 THR B O 1
ATOM 7734 N N . GLY B 1 431 ? -2.982 -9.219 -17.406 1 98.06 431 GLY B N 1
ATOM 7735 C CA . GLY B 1 431 ? -3.959 -10.289 -17.516 1 98.06 431 GLY B CA 1
ATOM 7736 C C . GLY B 1 431 ? -3.42 -11.633 -17.062 1 98.06 431 GLY B C 1
ATOM 7737 O O . GLY B 1 431 ? -2.207 -11.82 -16.969 1 98.06 431 GLY B O 1
ATOM 7738 N N . THR B 1 432 ? -4.309 -12.578 -16.75 1 97.56 432 THR B N 1
ATOM 7739 C CA . THR B 1 432 ? -3.904 -13.93 -16.391 1 97.56 432 THR B CA 1
ATOM 7740 C C . THR B 1 432 ? -4.07 -14.875 -17.578 1 97.56 432 THR B C 1
ATOM 7742 O O . THR B 1 432 ? -4.305 -14.43 -18.703 1 97.56 432 THR B O 1
ATOM 7745 N N . HIS B 1 433 ? -3.898 -16.141 -17.328 1 97.06 433 HIS B N 1
ATOM 7746 C CA . HIS B 1 433 ? -4.094 -17.156 -18.359 1 97.06 433 HIS B CA 1
ATOM 7747 C C . HIS B 1 433 ? -5.559 -17.25 -18.781 1 97.06 433 HIS B C 1
ATOM 7749 O O . HIS B 1 433 ? -5.879 -17.828 -19.812 1 97.06 433 HIS B O 1
ATOM 7755 N N . ASP B 1 434 ? -6.434 -16.703 -17.984 1 94.94 434 ASP B N 1
ATOM 7756 C CA . ASP B 1 434 ? -7.863 -16.75 -18.266 1 94.94 434 ASP B CA 1
ATOM 7757 C C . ASP B 1 434 ? -8.305 -15.523 -19.062 1 94.94 434 ASP B C 1
ATOM 7759 O O . ASP B 1 434 ? -9.461 -15.422 -19.469 1 94.94 434 ASP B O 1
ATOM 7763 N N . ASN B 1 435 ? -7.473 -14.586 -19.25 1 96.5 435 ASN B N 1
ATOM 7764 C CA . ASN B 1 435 ? -7.773 -13.359 -19.984 1 96.5 435 ASN B CA 1
ATOM 7765 C C . ASN B 1 435 ? -7.285 -13.43 -21.422 1 96.5 435 ASN B C 1
ATOM 7767 O O . ASN B 1 435 ? -6.406 -14.234 -21.75 1 96.5 435 ASN B O 1
ATOM 7771 N N . ASP B 1 436 ? -7.945 -12.609 -22.25 1 97.31 436 ASP B N 1
ATOM 7772 C CA . ASP B 1 436 ? -7.32 -12.32 -23.547 1 97.31 436 ASP B CA 1
ATOM 7773 C C . ASP B 1 436 ? -5.98 -11.617 -23.359 1 97.31 436 ASP B C 1
ATOM 7775 O O . ASP B 1 436 ? -5.645 -11.188 -22.25 1 97.31 436 ASP B O 1
ATOM 7779 N N . THR B 1 437 ? -5.164 -11.625 -24.406 1 98.38 437 THR B N 1
ATOM 7780 C CA . THR B 1 437 ? -3.975 -10.781 -24.375 1 98.38 437 THR B CA 1
ATOM 7781 C C . THR B 1 437 ? -4.355 -9.312 -24.281 1 98.38 437 THR B C 1
ATOM 7783 O O . THR B 1 437 ? -5.496 -8.938 -24.562 1 98.38 437 THR B O 1
ATOM 7786 N N . VAL B 1 438 ? -3.445 -8.5 -23.875 1 98.44 438 VAL B N 1
ATOM 7787 C CA . VAL B 1 438 ? -3.713 -7.07 -23.781 1 98.44 438 VAL B CA 1
ATOM 7788 C C . VAL B 1 438 ? -4.125 -6.523 -25.141 1 98.44 438 VAL B C 1
ATOM 7790 O O . VAL B 1 438 ? -5.113 -5.789 -25.25 1 98.44 438 VAL B O 1
ATOM 7793 N N . VAL B 1 439 ? -3.367 -6.879 -26.219 1 98.31 439 VAL B N 1
ATOM 7794 C CA . VAL B 1 439 ? -3.666 -6.395 -27.562 1 98.31 439 VAL B CA 1
ATOM 7795 C C . VAL B 1 439 ? -5.031 -6.914 -28 1 98.31 439 VAL B C 1
ATOM 7797 O O . VAL B 1 439 ? -5.84 -6.16 -28.547 1 98.31 439 VAL B O 1
ATOM 7800 N N . GLY B 1 440 ? -5.254 -8.203 -27.766 1 98.12 440 GLY B N 1
ATOM 7801 C CA . GLY B 1 440 ? -6.559 -8.766 -28.094 1 98.12 440 GLY B CA 1
ATOM 7802 C C . GLY B 1 440 ? -7.695 -8.102 -27.344 1 98.12 440 GLY B C 1
ATOM 7803 O O . GLY B 1 440 ? -8.711 -7.742 -27.938 1 98.12 440 GLY B O 1
ATOM 7804 N N . TRP B 1 441 ? -7.555 -7.91 -26.062 1 98 441 TRP B N 1
ATOM 7805 C CA . TRP B 1 441 ? -8.531 -7.246 -25.203 1 98 441 TRP B CA 1
ATOM 7806 C C . TRP B 1 441 ? -8.789 -5.82 -25.672 1 98 441 TRP B C 1
ATOM 7808 O O . TRP B 1 441 ? -9.938 -5.379 -25.719 1 98 441 TRP B O 1
ATOM 7818 N N . TRP B 1 442 ? -7.77 -5.152 -26.062 1 97.44 442 TRP B N 1
ATOM 7819 C CA . TRP B 1 442 ? -7.848 -3.754 -26.469 1 97.44 442 TRP B CA 1
ATOM 7820 C C . TRP B 1 442 ? -8.695 -3.605 -27.734 1 97.44 442 TRP B C 1
ATOM 7822 O O . TRP B 1 442 ? -9.406 -2.613 -27.891 1 97.44 442 TRP B O 1
ATOM 7832 N N . THR B 1 443 ? -8.664 -4.555 -28.609 1 96.62 443 THR B N 1
ATOM 7833 C CA . THR B 1 443 ? -9.43 -4.492 -29.844 1 96.62 443 THR B CA 1
ATOM 7834 C C . THR B 1 443 ? -10.914 -4.684 -29.578 1 96.62 443 THR B C 1
ATOM 7836 O O . THR B 1 443 ? -11.758 -4.344 -30.406 1 96.62 443 THR B O 1
ATOM 7839 N N . LYS B 1 444 ? -11.258 -5.18 -28.422 1 96.12 444 LYS B N 1
ATOM 7840 C CA . LYS B 1 444 ? -12.641 -5.555 -28.141 1 96.12 444 LYS B CA 1
ATOM 7841 C C . LYS B 1 444 ? -13.234 -4.664 -27.047 1 96.12 444 LYS B C 1
ATOM 7843 O O . LYS B 1 444 ? -14.453 -4.629 -26.859 1 96.12 444 LYS B O 1
ATOM 7848 N N . VAL B 1 445 ? -12.438 -3.988 -26.359 1 95.81 445 VAL B N 1
ATOM 7849 C CA . VAL B 1 445 ? -12.859 -3.219 -25.188 1 95.81 445 VAL B CA 1
ATOM 7850 C C . VAL B 1 445 ? -13.859 -2.143 -25.609 1 95.81 445 VAL B C 1
ATOM 7852 O O . VAL B 1 445 ? -13.703 -1.525 -26.672 1 95.81 445 VAL B O 1
ATOM 7855 N N . GLY B 1 446 ? -14.914 -1.908 -24.812 1 95.81 446 GLY B N 1
ATOM 7856 C CA . GLY B 1 446 ? -15.891 -0.865 -25.094 1 95.81 446 GLY B CA 1
ATOM 7857 C C . GLY B 1 446 ? -15.297 0.531 -25.047 1 95.81 446 GLY B C 1
ATOM 7858 O O . GLY B 1 446 ? -14.242 0.744 -24.453 1 95.81 446 GLY B O 1
ATOM 7859 N N . GLN B 1 447 ? -15.961 1.432 -25.562 1 95.75 447 GLN B N 1
ATOM 7860 C CA . GLN B 1 447 ? -15.484 2.801 -25.703 1 95.75 447 GLN B CA 1
ATOM 7861 C C . GLN B 1 447 ? -15.227 3.438 -24.328 1 95.75 447 GLN B C 1
ATOM 7863 O O . GLN B 1 447 ? -14.164 4.027 -24.109 1 95.75 447 GLN B O 1
ATOM 7868 N N . ALA B 1 448 ? -16.188 3.326 -23.453 1 96.25 448 ALA B N 1
ATOM 7869 C CA . ALA B 1 448 ? -16.062 3.947 -22.125 1 96.25 448 ALA B CA 1
ATOM 7870 C C . ALA B 1 448 ? -14.852 3.395 -21.375 1 96.25 448 ALA B C 1
ATOM 7872 O O . ALA B 1 448 ? -14.062 4.156 -20.828 1 96.25 448 ALA B O 1
ATOM 7873 N N . GLU B 1 449 ? -14.773 2.117 -21.328 1 96.88 449 GLU B N 1
ATOM 7874 C CA . GLU B 1 449 ? -13.648 1.459 -20.672 1 96.88 449 GLU B CA 1
ATOM 7875 C C . GLU B 1 449 ? -12.328 1.817 -21.328 1 96.88 449 GLU B C 1
ATOM 7877 O O . GLU B 1 449 ? -11.344 2.102 -20.656 1 96.88 449 GLU B O 1
ATOM 7882 N N . GLY B 1 450 ? -12.32 1.793 -22.672 1 96.44 450 GLY B N 1
ATOM 7883 C CA . GLY B 1 450 ? -11.133 2.191 -23.406 1 96.44 450 GLY B CA 1
ATOM 7884 C C . GLY B 1 450 ? -10.695 3.615 -23.109 1 96.44 450 GLY B C 1
ATOM 7885 O O . GLY B 1 450 ? -9.508 3.887 -22.953 1 96.44 450 GLY B O 1
ATOM 7886 N N . ASN B 1 451 ? -11.641 4.531 -23.047 1 96.12 451 ASN B N 1
ATOM 7887 C CA . ASN B 1 451 ? -11.344 5.918 -22.703 1 96.12 451 ASN B CA 1
ATOM 7888 C C . ASN B 1 451 ? -10.773 6.051 -21.297 1 96.12 451 ASN B C 1
ATOM 7890 O O . ASN B 1 451 ? -9.875 6.859 -21.062 1 96.12 451 ASN B O 1
ATOM 7894 N N . HIS B 1 452 ? -11.336 5.266 -20.422 1 97.31 452 HIS B N 1
ATOM 7895 C CA . HIS B 1 452 ? -10.82 5.262 -19.047 1 97.31 452 HIS B CA 1
ATOM 7896 C C . HIS B 1 452 ? -9.359 4.844 -19.016 1 97.31 452 HIS B C 1
ATOM 7898 O O . HIS B 1 452 ? -8.539 5.48 -18.344 1 97.31 452 HIS B O 1
ATOM 7904 N N . VAL B 1 453 ? -9 3.83 -19.75 1 97.5 453 VAL B N 1
ATOM 7905 C CA . VAL B 1 453 ? -7.625 3.355 -19.844 1 97.5 453 VAL B CA 1
ATOM 7906 C C . VAL B 1 453 ? -6.734 4.453 -20.422 1 97.5 453 VAL B C 1
ATOM 7908 O O . VAL B 1 453 ? -5.664 4.742 -19.891 1 97.5 453 VAL B O 1
ATOM 7911 N N . ARG B 1 454 ? -7.188 5.059 -21.516 1 96.44 454 ARG B N 1
ATOM 7912 C CA . ARG B 1 454 ? -6.426 6.102 -22.203 1 96.44 454 ARG B CA 1
ATOM 7913 C C . ARG B 1 454 ? -6.137 7.27 -21.25 1 96.44 454 ARG B C 1
ATOM 7915 O O . ARG B 1 454 ? -5.012 7.77 -21.203 1 96.44 454 ARG B O 1
ATOM 7922 N N . GLN B 1 455 ? -7.148 7.609 -20.562 1 95.38 455 GLN B N 1
ATOM 7923 C CA . GLN B 1 455 ? -7 8.727 -19.641 1 95.38 455 GLN B CA 1
ATOM 7924 C C . GLN B 1 455 ? -6.082 8.367 -18.484 1 95.38 455 GLN B C 1
ATOM 7926 O O . GLN B 1 455 ? -5.215 9.148 -18.094 1 95.38 455 GLN B O 1
ATOM 7931 N N . TYR B 1 456 ? -6.289 7.223 -17.922 1 97.12 456 TYR B N 1
ATOM 7932 C CA . TYR B 1 456 ? -5.559 6.797 -16.734 1 97.12 456 TYR B CA 1
ATOM 7933 C C . TYR B 1 456 ? -4.066 6.688 -17.016 1 97.12 456 TYR B C 1
ATOM 7935 O O . TYR B 1 456 ? -3.242 7.121 -16.219 1 97.12 456 TYR B O 1
ATOM 7943 N N . PHE B 1 457 ? -3.713 6.109 -18.203 1 95.69 457 PHE B N 1
ATOM 7944 C CA . PHE B 1 457 ? -2.314 5.855 -18.531 1 95.69 457 PHE B CA 1
ATOM 7945 C C . PHE B 1 457 ? -1.807 6.863 -19.562 1 95.69 457 PHE B C 1
ATOM 7947 O O . PHE B 1 457 ? -0.679 6.746 -20.047 1 95.69 457 PHE B O 1
ATOM 7954 N N . LYS B 1 458 ? -2.594 7.812 -19.922 1 92.75 458 LYS B N 1
ATOM 7955 C CA . LYS B 1 458 ? -2.248 8.836 -20.906 1 92.75 458 LYS B CA 1
ATOM 7956 C C . LYS B 1 458 ? -1.735 8.203 -22.203 1 92.75 458 LYS B C 1
ATOM 7958 O O . LYS B 1 458 ? -0.664 8.555 -22.688 1 92.75 458 LYS B O 1
ATOM 7963 N N . ILE B 1 459 ? -2.533 7.277 -22.672 1 92 459 ILE B N 1
ATOM 7964 C CA . ILE B 1 459 ? -2.162 6.555 -23.875 1 92 459 ILE B CA 1
ATOM 7965 C C . ILE B 1 459 ? -2.479 7.406 -25.109 1 92 459 ILE B C 1
ATOM 7967 O O . ILE B 1 459 ? -3.621 7.824 -25.297 1 92 459 ILE B O 1
ATOM 7971 N N . GLU B 1 460 ? -1.448 7.594 -25.953 1 84.5 460 GLU B N 1
ATOM 7972 C CA . GLU B 1 460 ? -1.606 8.43 -27.141 1 84.5 460 GLU B CA 1
ATOM 7973 C C . GLU B 1 460 ? -1.822 7.578 -28.391 1 84.5 460 GLU B C 1
ATOM 7975 O O . GLU B 1 460 ? -2.471 8.016 -29.344 1 84.5 460 GLU B O 1
ATOM 7980 N N . SER B 1 461 ? -1.196 6.367 -28.359 1 87.81 461 SER B N 1
ATOM 7981 C CA . SER B 1 461 ? -1.277 5.496 -29.516 1 87.81 461 SER B CA 1
ATOM 7982 C C . SER B 1 461 ? -1.694 4.082 -29.125 1 87.81 461 SER B C 1
ATOM 7984 O O . SER B 1 461 ? -1.259 3.568 -28.094 1 87.81 461 SER B O 1
ATOM 7986 N N . ASP B 1 462 ? -2.449 3.498 -30.016 1 89.25 462 ASP B N 1
ATOM 7987 C CA . ASP B 1 462 ? -2.924 2.137 -29.797 1 89.25 462 ASP B CA 1
ATOM 7988 C C . ASP B 1 462 ? -1.804 1.121 -30.016 1 89.25 462 ASP B C 1
ATOM 7990 O O . ASP B 1 462 ? -1.87 -0.003 -29.516 1 89.25 462 ASP B O 1
ATOM 7994 N N . LYS B 1 463 ? -0.821 1.506 -30.734 1 87.94 463 LYS B N 1
ATOM 7995 C CA . LYS B 1 463 ? 0.23 0.58 -31.141 1 87.94 463 LYS B CA 1
ATOM 7996 C C . LYS B 1 463 ? 1.01 0.064 -29.938 1 87.94 463 LYS B C 1
ATOM 7998 O O . LYS B 1 463 ? 1.457 -1.084 -29.922 1 87.94 463 LYS B O 1
ATOM 8003 N N . ASP B 1 464 ? 1.181 0.805 -28.953 1 89.12 464 ASP B N 1
ATOM 8004 C CA . ASP B 1 464 ? 2.014 0.371 -27.828 1 89.12 464 ASP B CA 1
ATOM 8005 C C . ASP B 1 464 ? 1.193 0.244 -26.547 1 89.12 464 ASP B C 1
ATOM 8007 O O . ASP B 1 464 ? 1.707 0.468 -25.453 1 89.12 464 ASP B O 1
ATOM 8011 N N . VAL B 1 465 ? -0.067 -0.24 -26.75 1 96.19 465 VAL B N 1
ATOM 8012 C CA . VAL B 1 465 ? -0.961 -0.333 -25.609 1 96.19 465 VAL B CA 1
ATOM 8013 C C . VAL B 1 465 ? -0.449 -1.396 -24.641 1 96.19 465 VAL B C 1
ATOM 8015 O O . VAL B 1 465 ? -0.579 -1.249 -23.422 1 96.19 465 VAL B O 1
ATOM 8018 N N . HIS B 1 466 ? 0.12 -2.5 -25.156 1 97.31 466 HIS B N 1
ATOM 8019 C CA . HIS B 1 466 ? 0.619 -3.562 -24.297 1 97.31 466 HIS B CA 1
ATOM 8020 C C . HIS B 1 466 ? 1.754 -3.062 -23.406 1 97.31 466 HIS B C 1
ATOM 8022 O O . HIS B 1 466 ? 1.802 -3.377 -22.219 1 97.31 466 HIS B O 1
ATOM 8028 N N . TRP B 1 467 ? 2.646 -2.197 -23.922 1 97.62 467 TRP B N 1
ATOM 8029 C CA . TRP B 1 467 ? 3.734 -1.644 -23.109 1 97.62 467 TRP B CA 1
ATOM 8030 C C . TRP B 1 467 ? 3.199 -0.665 -22.078 1 97.62 467 TRP B C 1
ATOM 8032 O O . TRP B 1 467 ? 3.744 -0.562 -20.969 1 97.62 467 TRP B O 1
ATOM 8042 N N . GLU B 1 468 ? 2.115 0.05 -22.422 1 97.31 468 GLU B N 1
ATOM 8043 C CA . GLU B 1 468 ? 1.527 0.984 -21.469 1 97.31 468 GLU B CA 1
ATOM 8044 C C . GLU B 1 468 ? 0.909 0.246 -20.297 1 97.31 468 GLU B C 1
ATOM 8046 O O . GLU B 1 468 ? 1.042 0.68 -19.141 1 97.31 468 GLU B O 1
ATOM 8051 N N . LEU B 1 469 ? 0.24 -0.841 -20.562 1 98.38 469 LEU B N 1
ATOM 8052 C CA . LEU B 1 469 ? -0.32 -1.633 -19.469 1 98.38 469 LEU B CA 1
ATOM 8053 C C . LEU B 1 469 ? 0.786 -2.303 -18.656 1 98.38 469 LEU B C 1
ATOM 8055 O O . LEU B 1 469 ? 0.672 -2.439 -17.438 1 98.38 469 LEU B O 1
ATOM 8059 N N . ILE B 1 470 ? 1.828 -2.764 -19.344 1 98.62 470 ILE B N 1
ATOM 8060 C CA . ILE B 1 470 ? 2.977 -3.34 -18.656 1 98.62 470 ILE B CA 1
ATOM 8061 C C . ILE B 1 470 ? 3.574 -2.307 -17.703 1 98.62 470 ILE B C 1
ATOM 8063 O O . ILE B 1 470 ? 3.822 -2.605 -16.531 1 98.62 470 ILE B O 1
ATOM 8067 N N . LYS B 1 471 ? 3.764 -1.07 -18.172 1 98.25 471 LYS B N 1
ATOM 8068 C CA . LYS B 1 471 ? 4.25 0.002 -17.312 1 98.25 471 LYS B CA 1
ATOM 8069 C C . LYS B 1 471 ? 3.299 0.243 -16.141 1 98.25 471 LYS B C 1
ATOM 8071 O O . LYS B 1 471 ? 3.738 0.487 -15.016 1 98.25 471 LYS B O 1
ATOM 8076 N N . GLY B 1 472 ? 2.014 0.177 -16.453 1 98.25 472 GLY B N 1
ATOM 8077 C CA . GLY B 1 472 ? 1.014 0.304 -15.406 1 98.25 472 GLY B CA 1
ATOM 8078 C C . GLY B 1 472 ? 1.149 -0.749 -14.328 1 98.25 472 GLY B C 1
ATOM 8079 O O . GLY B 1 472 ? 1.051 -0.439 -13.133 1 98.25 472 GLY B O 1
ATOM 8080 N N . ALA B 1 473 ? 1.381 -1.961 -14.688 1 98.81 473 ALA B N 1
ATOM 8081 C CA . ALA B 1 473 ? 1.566 -3.047 -13.727 1 98.81 473 ALA B CA 1
ATOM 8082 C C . ALA B 1 473 ? 2.852 -2.857 -12.93 1 98.81 473 ALA B C 1
ATOM 8084 O O . ALA B 1 473 ? 2.855 -3.014 -11.703 1 98.81 473 ALA B O 1
ATOM 8085 N N . LEU B 1 474 ? 3.934 -2.451 -13.617 1 98.75 474 LEU B N 1
ATOM 8086 C CA . LEU B 1 474 ? 5.258 -2.379 -13.008 1 98.75 474 LEU B CA 1
ATOM 8087 C C . LEU B 1 474 ? 5.379 -1.146 -12.117 1 98.75 474 LEU B C 1
ATOM 8089 O O . LEU B 1 474 ? 6.203 -1.113 -11.203 1 98.75 474 LEU B O 1
ATOM 8093 N N . SER B 1 475 ? 4.523 -0.119 -12.352 1 98.56 475 SER B N 1
ATOM 8094 C CA . SER B 1 475 ? 4.551 1.091 -11.531 1 98.56 475 SER B CA 1
ATOM 8095 C C . SER B 1 475 ? 3.686 0.938 -10.289 1 98.56 475 SER B C 1
ATOM 8097 O O . SER B 1 475 ? 3.748 1.768 -9.375 1 98.56 475 SER B O 1
ATOM 8099 N N . SER B 1 476 ? 2.865 -0.134 -10.227 1 98.5 476 SER B N 1
ATOM 8100 C CA . SER B 1 476 ? 2.01 -0.388 -9.07 1 98.5 476 SER B CA 1
ATOM 8101 C C . SER B 1 476 ? 2.836 -0.591 -7.809 1 98.5 476 SER B C 1
ATOM 8103 O O . SER B 1 476 ? 3.984 -1.036 -7.875 1 98.5 476 SER B O 1
ATOM 8105 N N . VAL B 1 477 ? 2.236 -0.386 -6.688 1 98.31 477 VAL B N 1
ATOM 8106 C CA . VAL B 1 477 ? 2.924 -0.535 -5.406 1 98.31 477 VAL B CA 1
ATOM 8107 C C . VAL B 1 477 ? 3.008 -2.014 -5.035 1 98.31 477 VAL B C 1
ATOM 8109 O O . VAL B 1 477 ? 3.76 -2.391 -4.133 1 98.31 477 VAL B O 1
ATOM 8112 N N . GLY B 1 478 ? 2.225 -2.861 -5.695 1 98.25 478 GLY B N 1
ATOM 8113 C CA . GLY B 1 478 ? 2.305 -4.281 -5.398 1 98.25 478 GLY B CA 1
ATOM 8114 C C . GLY B 1 478 ? 3.717 -4.832 -5.488 1 98.25 478 GLY B C 1
ATOM 8115 O O . GLY B 1 478 ? 4.477 -4.465 -6.391 1 98.25 478 GLY B O 1
ATOM 8116 N N . LEU B 1 479 ? 4.066 -5.738 -4.641 1 97.69 479 LEU B N 1
ATOM 8117 C CA . LEU B 1 479 ? 5.449 -6.191 -4.512 1 97.69 479 LEU B CA 1
ATOM 8118 C C . LEU B 1 479 ? 5.848 -7.062 -5.695 1 97.69 479 LEU B C 1
ATOM 8120 O O . LEU B 1 479 ? 7.023 -7.109 -6.07 1 97.69 479 LEU B O 1
ATOM 8124 N N . THR B 1 480 ? 4.855 -7.723 -6.277 1 98.5 480 THR B N 1
ATOM 8125 C CA . THR B 1 480 ? 5.137 -8.609 -7.398 1 98.5 480 THR B CA 1
ATOM 8126 C C . THR B 1 480 ? 4.281 -8.234 -8.609 1 98.5 480 THR B C 1
ATOM 8128 O O . THR B 1 480 ? 3.092 -7.949 -8.469 1 98.5 480 THR B O 1
ATOM 8131 N N . ALA B 1 481 ? 4.895 -8.156 -9.734 1 98.88 481 ALA B N 1
ATOM 8132 C CA . ALA B 1 481 ? 4.18 -8.016 -11 1 98.88 481 ALA B CA 1
ATOM 8133 C C . ALA B 1 481 ? 4.465 -9.195 -11.93 1 98.88 481 ALA B C 1
ATOM 8135 O O . ALA B 1 481 ? 5.617 -9.602 -12.078 1 98.88 481 ALA B O 1
ATOM 8136 N N . ILE B 1 482 ? 3.436 -9.797 -12.445 1 98.88 482 ILE B N 1
ATOM 8137 C CA . ILE B 1 482 ? 3.562 -10.93 -13.359 1 98.88 482 ILE B CA 1
ATOM 8138 C C . ILE B 1 482 ? 2.982 -10.555 -14.719 1 98.88 482 ILE B C 1
ATOM 8140 O O . ILE B 1 482 ? 1.838 -10.102 -14.812 1 98.88 482 ILE B O 1
ATOM 8144 N N . LEU B 1 483 ? 3.76 -10.75 -15.758 1 98.81 483 LEU B N 1
ATOM 8145 C CA . LEU B 1 483 ? 3.369 -10.422 -17.125 1 98.81 483 LEU B CA 1
ATOM 8146 C C . LEU B 1 483 ? 3.25 -11.68 -17.969 1 98.81 483 LEU B C 1
ATOM 8148 O O . LEU B 1 483 ? 4.211 -12.438 -18.094 1 98.81 483 LEU B O 1
ATOM 8152 N N . PRO B 1 484 ? 2.076 -11.906 -18.547 1 98.88 484 PRO B N 1
ATOM 8153 C CA . PRO B 1 484 ? 2.07 -12.953 -19.562 1 98.88 484 PRO B CA 1
ATOM 8154 C C . PRO B 1 484 ? 3.068 -12.688 -20.688 1 98.88 484 PRO B C 1
ATOM 8156 O O . PRO B 1 484 ? 3.203 -11.547 -21.141 1 98.88 484 PRO B O 1
ATOM 8159 N N . MET B 1 485 ? 3.723 -13.742 -21.125 1 98.88 485 MET B N 1
ATOM 8160 C CA . MET B 1 485 ? 4.676 -13.617 -22.234 1 98.88 485 MET B CA 1
ATOM 8161 C C . MET B 1 485 ? 4.008 -13.023 -23.469 1 98.88 485 MET B C 1
ATOM 8163 O O . MET B 1 485 ? 4.621 -12.242 -24.203 1 98.88 485 MET B O 1
ATOM 8167 N N . GLN B 1 486 ? 2.779 -13.336 -23.688 1 98.62 486 GLN B N 1
ATOM 8168 C CA . GLN B 1 486 ? 2.008 -12.852 -24.828 1 98.62 486 GLN B CA 1
ATOM 8169 C C . GLN B 1 486 ? 1.924 -11.328 -24.828 1 98.62 486 GLN B C 1
ATOM 8171 O O . GLN B 1 486 ? 2.008 -10.688 -25.875 1 98.62 486 GLN B O 1
ATOM 8176 N N . ASP B 1 487 ? 1.734 -10.797 -23.672 1 98.62 487 ASP B N 1
ATOM 8177 C CA . ASP B 1 487 ? 1.636 -9.352 -23.547 1 98.62 487 ASP B CA 1
ATOM 8178 C C . ASP B 1 487 ? 2.986 -8.68 -23.781 1 98.62 487 ASP B C 1
ATOM 8180 O O . ASP B 1 487 ? 3.059 -7.637 -24.438 1 98.62 487 ASP B O 1
ATOM 8184 N N . LEU B 1 488 ? 4.027 -9.281 -23.234 1 98.38 488 LEU B N 1
ATOM 8185 C CA . LEU B 1 488 ? 5.363 -8.742 -23.453 1 98.38 488 LEU B CA 1
ATOM 8186 C C . LEU B 1 488 ? 5.684 -8.688 -24.953 1 98.38 488 LEU B C 1
ATOM 8188 O O . LEU B 1 488 ? 6.336 -7.746 -25.406 1 98.38 488 LEU B O 1
ATOM 8192 N N . LEU B 1 489 ? 5.172 -9.641 -25.703 1 97.94 489 LEU B N 1
ATOM 8193 C CA . LEU B 1 489 ? 5.461 -9.758 -27.125 1 97.94 489 LEU B CA 1
ATOM 8194 C C . LEU B 1 489 ? 4.473 -8.945 -27.953 1 97.94 489 LEU B C 1
ATOM 8196 O O . LEU B 1 489 ? 4.617 -8.836 -29.172 1 97.94 489 LEU B O 1
ATOM 8200 N N . GLY B 1 490 ? 3.445 -8.422 -27.328 1 97.69 490 GLY B N 1
ATOM 8201 C CA . GLY B 1 490 ? 2.453 -7.625 -28.031 1 97.69 490 GLY B CA 1
ATOM 8202 C C . GLY B 1 490 ? 1.604 -8.438 -29 1 97.69 490 GLY B C 1
ATOM 8203 O O . GLY B 1 490 ? 1.289 -7.973 -30.094 1 97.69 490 GLY B O 1
ATOM 8204 N N . LEU B 1 491 ? 1.278 -9.633 -28.594 1 98.06 491 LEU B N 1
ATOM 8205 C CA . LEU B 1 491 ? 0.536 -10.516 -29.484 1 98.06 491 LEU B CA 1
ATOM 8206 C C . LEU B 1 491 ? -0.967 -10.328 -29.312 1 98.06 491 LEU B C 1
ATOM 8208 O O . LEU B 1 491 ? -1.424 -9.883 -28.266 1 98.06 491 LEU B O 1
ATOM 8212 N N . GLY B 1 492 ? -1.724 -10.688 -30.312 1 97.81 492 GLY B N 1
ATOM 8213 C CA . GLY B 1 492 ? -3.172 -10.555 -30.297 1 97.81 492 GLY B CA 1
ATOM 8214 C C . GLY B 1 492 ? -3.877 -11.781 -29.75 1 97.81 492 GLY B C 1
ATOM 8215 O O . GLY B 1 492 ? -3.258 -12.609 -29.078 1 97.81 492 GLY B O 1
ATOM 8216 N N . SER B 1 493 ? -5.145 -11.922 -30 1 97.31 493 SER B N 1
ATOM 8217 C CA . SER B 1 493 ? -6.02 -12.945 -29.438 1 97.31 493 SER B CA 1
ATOM 8218 C C . SER B 1 493 ? -5.609 -14.336 -29.906 1 97.31 493 SER B C 1
ATOM 8220 O O . SER B 1 493 ? -5.977 -15.344 -29.297 1 97.31 493 SER B O 1
ATOM 8222 N N . GLU B 1 494 ? -4.926 -14.367 -31.016 1 96.69 494 GLU B N 1
ATOM 8223 C CA . GLU B 1 494 ? -4.461 -15.656 -31.516 1 96.69 494 GLU B CA 1
ATOM 8224 C C . GLU B 1 494 ? -3.531 -16.328 -30.516 1 96.69 494 GLU B C 1
ATOM 8226 O O . GLU B 1 494 ? -3.328 -17.547 -30.578 1 96.69 494 GLU B O 1
ATOM 8231 N N . ALA B 1 495 ? -3.025 -15.586 -29.609 1 97.88 495 ALA B N 1
ATOM 8232 C CA . ALA B 1 495 ? -2.072 -16.125 -28.641 1 97.88 495 ALA B CA 1
ATOM 8233 C C . ALA B 1 495 ? -2.744 -16.375 -27.297 1 97.88 495 ALA B C 1
ATOM 8235 O O . ALA B 1 495 ? -2.074 -16.688 -26.312 1 97.88 495 ALA B O 1
ATOM 8236 N N . ARG B 1 496 ? -4.035 -16.203 -27.203 1 96.94 496 ARG B N 1
ATOM 8237 C CA . ARG B 1 496 ? -4.762 -16.438 -25.953 1 96.94 496 ARG B CA 1
ATOM 8238 C C . ARG B 1 496 ? -4.547 -17.859 -25.453 1 96.94 496 ARG B C 1
ATOM 8240 O O . ARG B 1 496 ? -4.574 -18.812 -26.234 1 96.94 496 ARG B O 1
ATOM 8247 N N . MET B 1 497 ? -4.316 -17.969 -24.172 1 96.56 497 MET B N 1
ATOM 8248 C CA . MET B 1 497 ? -4.016 -19.266 -23.578 1 96.56 497 MET B CA 1
ATOM 8249 C C . MET B 1 497 ? -5.293 -20.047 -23.297 1 96.56 497 MET B C 1
ATOM 8251 O O . MET B 1 497 ? -5.402 -21.234 -23.656 1 96.56 497 MET B O 1
ATOM 8255 N N . ASN B 1 498 ? -6.164 -19.391 -22.609 1 94.25 498 ASN B N 1
ATOM 8256 C CA . ASN B 1 498 ? -7.391 -20.047 -22.188 1 94.25 498 ASN B CA 1
ATOM 8257 C C . ASN B 1 498 ? -8.602 -19.125 -22.328 1 94.25 498 ASN B C 1
ATOM 8259 O O . ASN B 1 498 ? -8.516 -17.938 -22.047 1 94.25 498 ASN B O 1
ATOM 8263 N N . THR B 1 499 ? -9.625 -19.641 -22.859 1 90.5 499 THR B N 1
ATOM 8264 C CA . THR B 1 499 ? -10.945 -19.031 -22.766 1 90.5 499 THR B CA 1
ATOM 8265 C C . THR B 1 499 ? -11.828 -19.797 -21.781 1 90.5 499 THR B C 1
ATOM 8267 O O . THR B 1 499 ? -12.297 -20.891 -22.094 1 90.5 499 THR B O 1
ATOM 8270 N N . PRO B 1 500 ? -12.07 -19.172 -20.672 1 83.44 500 PRO B N 1
ATOM 8271 C CA . PRO B 1 500 ? -12.859 -19.891 -19.672 1 83.44 500 PRO B CA 1
ATOM 8272 C C . PRO B 1 500 ? -14.195 -20.391 -20.203 1 83.44 500 PRO B C 1
ATOM 8274 O O . PRO B 1 500 ? -14.805 -19.734 -21.047 1 83.44 500 PRO B O 1
ATOM 8277 N N . ALA B 1 501 ? -14.695 -21.516 -19.75 1 75.31 501 ALA B N 1
ATOM 8278 C CA . ALA B 1 501 ? -15.984 -22.125 -20.062 1 75.31 501 ALA B CA 1
ATOM 8279 C C . ALA B 1 501 ? -16 -22.672 -21.484 1 75.31 501 ALA B C 1
ATOM 8281 O O . ALA B 1 501 ? -17.078 -22.766 -22.109 1 75.31 501 ALA B O 1
ATOM 8282 N N . THR B 1 502 ? -14.805 -22.766 -22.078 1 76.88 502 THR B N 1
ATOM 8283 C CA . THR B 1 502 ? -14.68 -23.422 -23.391 1 76.88 502 THR B CA 1
ATOM 8284 C C . THR B 1 502 ? -13.922 -24.734 -23.266 1 76.88 502 THR B C 1
ATOM 8286 O O . THR B 1 502 ? -13.008 -24.859 -22.438 1 76.88 502 THR B O 1
ATOM 8289 N N . VAL B 1 503 ? -14.297 -25.688 -24.031 1 72.81 503 VAL B N 1
ATOM 8290 C CA . VAL B 1 503 ? -13.766 -27.047 -23.875 1 72.81 503 VAL B CA 1
ATOM 8291 C C . VAL B 1 503 ? -12.641 -27.281 -24.875 1 72.81 503 VAL B C 1
ATOM 8293 O O . VAL B 1 503 ? -11.695 -28.031 -24.594 1 72.81 503 VAL B O 1
ATOM 8296 N N . SER B 1 504 ? -12.742 -26.656 -26.016 1 78.44 504 SER B N 1
ATOM 8297 C CA . SER B 1 504 ? -11.766 -26.969 -27.047 1 78.44 504 SER B CA 1
ATOM 8298 C C . SER B 1 504 ? -11.031 -25.719 -27.516 1 78.44 504 SER B C 1
ATOM 8300 O O . SER B 1 504 ? -11.516 -24.594 -27.328 1 78.44 504 SER B O 1
ATOM 8302 N N . GLY B 1 505 ? -9.828 -26 -28.016 1 80.31 505 GLY B N 1
ATOM 8303 C CA . GLY B 1 505 ? -9.062 -24.906 -28.609 1 80.31 505 GLY B CA 1
ATOM 8304 C C . GLY B 1 505 ? -8.344 -24.047 -27.594 1 80.31 505 GLY B C 1
ATOM 8305 O O . GLY B 1 505 ? -8.078 -22.875 -27.844 1 80.31 505 GLY B O 1
ATOM 8306 N N . ASN B 1 506 ? -8.102 -24.594 -26.438 1 89.75 506 ASN B N 1
ATOM 8307 C CA . ASN B 1 506 ? -7.465 -23.859 -25.359 1 89.75 506 ASN B CA 1
ATOM 8308 C C . ASN B 1 506 ? -6.086 -24.438 -25.031 1 89.75 506 ASN B C 1
ATOM 8310 O O . ASN B 1 506 ? -5.723 -25.5 -25.516 1 89.75 506 ASN B O 1
ATOM 8314 N N . TRP B 1 507 ? -5.254 -23.672 -24.359 1 93.31 507 TRP B N 1
ATOM 8315 C CA . TRP B 1 507 ? -4.047 -24.094 -23.656 1 93.31 507 TRP B CA 1
ATOM 8316 C C . TRP B 1 507 ? -2.941 -24.453 -24.656 1 93.31 507 TRP B C 1
ATOM 8318 O O . TRP B 1 507 ? -1.94 -25.062 -24.281 1 93.31 507 TRP B O 1
ATOM 8328 N N . ALA B 1 508 ? -3.127 -24.141 -25.953 1 94.31 508 ALA B N 1
ATOM 8329 C CA . ALA B 1 508 ? -2.279 -24.734 -26.969 1 94.31 508 ALA B CA 1
ATOM 8330 C C . ALA B 1 508 ? -1.245 -23.734 -27.484 1 94.31 508 ALA B C 1
ATOM 8332 O O . ALA B 1 508 ? -0.385 -24.078 -28.297 1 94.31 508 ALA B O 1
ATOM 8333 N N . TRP B 1 509 ? -1.311 -22.469 -27.031 1 96.69 509 TRP B N 1
ATOM 8334 C CA . TRP B 1 509 ? -0.417 -21.438 -27.547 1 96.69 509 TRP B CA 1
ATOM 8335 C C . TRP B 1 509 ? 1.037 -21.766 -27.219 1 96.69 509 TRP B C 1
ATOM 8337 O O . TRP B 1 509 ? 1.349 -22.203 -26.109 1 96.69 509 TRP B O 1
ATOM 8347 N N . ARG B 1 510 ? 1.934 -21.531 -28.219 1 97.69 510 ARG B N 1
ATOM 8348 C CA . ARG B 1 510 ? 3.377 -21.672 -28.047 1 97.69 510 ARG B CA 1
ATOM 8349 C C . ARG B 1 510 ? 4.098 -20.391 -28.453 1 97.69 510 ARG B C 1
ATOM 8351 O O . ARG B 1 510 ? 3.656 -19.688 -29.359 1 97.69 510 ARG B O 1
ATOM 8358 N N . VAL B 1 511 ? 5.227 -20.125 -27.859 1 97.56 511 VAL B N 1
ATOM 8359 C CA . VAL B 1 511 ? 5.871 -18.812 -27.953 1 97.56 511 VAL B CA 1
ATOM 8360 C C . VAL B 1 511 ? 6.57 -18.672 -29.297 1 97.56 511 VAL B C 1
ATOM 8362 O O . VAL B 1 511 ? 6.672 -17.562 -29.828 1 97.56 511 VAL B O 1
ATOM 8365 N N . GLY B 1 512 ? 7.172 -19.844 -29.844 1 95.69 512 GLY B N 1
ATOM 8366 C CA . GLY B 1 512 ? 7.918 -19.766 -31.078 1 95.69 512 GLY B CA 1
ATOM 8367 C C . GLY B 1 512 ? 8.773 -20.984 -31.359 1 95.69 512 GLY B C 1
ATOM 8368 O O . GLY B 1 512 ? 8.625 -22.016 -30.703 1 95.69 512 GLY B O 1
ATOM 8369 N N . GLU B 1 513 ? 9.602 -20.781 -32.375 1 94.19 513 GLU B N 1
ATOM 8370 C CA . GLU B 1 513 ? 10.469 -21.875 -32.781 1 94.19 513 GLU B CA 1
ATOM 8371 C C . GLU B 1 513 ? 11.711 -21.969 -31.875 1 94.19 513 GLU B C 1
ATOM 8373 O O . GLU B 1 513 ? 11.961 -21.062 -31.078 1 94.19 513 GLU B O 1
ATOM 8378 N N . VAL B 1 514 ? 12.414 -23.062 -31.984 1 90.69 514 VAL B N 1
ATOM 8379 C CA . VAL B 1 514 ? 13.664 -23.266 -31.266 1 90.69 514 VAL B CA 1
ATOM 8380 C C . VAL B 1 514 ? 14.602 -22.094 -31.516 1 90.69 514 VAL B C 1
ATOM 8382 O O . VAL B 1 514 ? 14.719 -21.609 -32.656 1 90.69 514 VAL B O 1
ATOM 8385 N N . GLY B 1 515 ? 15.188 -21.562 -30.453 1 90.88 515 GLY B N 1
ATOM 8386 C CA . GLY B 1 515 ? 16.078 -20.422 -30.578 1 90.88 515 GLY B CA 1
ATOM 8387 C C . GLY B 1 515 ? 15.352 -19.094 -30.469 1 90.88 515 GLY B C 1
ATOM 8388 O O . GLY B 1 515 ? 15.953 -18.031 -30.641 1 90.88 515 GLY B O 1
ATOM 8389 N N . PHE B 1 516 ? 14.125 -19.125 -30.141 1 95 516 PHE B N 1
ATOM 8390 C CA . PHE B 1 516 ? 13.234 -17.969 -30.109 1 95 516 PHE B CA 1
ATOM 8391 C C . PHE B 1 516 ? 13.781 -16.891 -29.188 1 95 516 PHE B C 1
ATOM 8393 O O . PHE B 1 516 ? 13.797 -15.711 -29.531 1 95 516 PHE B O 1
ATOM 8400 N N . PHE B 1 517 ? 14.289 -17.219 -28.031 1 96.88 517 PHE B N 1
ATOM 8401 C CA . PHE B 1 517 ? 14.609 -16.281 -26.953 1 96.88 517 PHE B CA 1
ATOM 8402 C C . PHE B 1 517 ? 15.844 -15.469 -27.297 1 96.88 517 PHE B C 1
ATOM 8404 O O . PHE B 1 517 ? 16 -14.344 -26.812 1 96.88 517 PHE B O 1
ATOM 8411 N N . SER B 1 518 ? 16.719 -15.984 -28.156 1 94.69 518 SER B N 1
ATOM 8412 C CA . SER B 1 518 ? 17.906 -15.258 -28.594 1 94.69 518 SER B CA 1
ATOM 8413 C C . SER B 1 518 ? 17.531 -14.047 -29.438 1 94.69 518 SER B C 1
ATOM 8415 O O . SER B 1 518 ? 18.312 -13.109 -29.578 1 94.69 518 SER B O 1
ATOM 8417 N N . GLY B 1 519 ? 16.328 -14.039 -29.969 1 95.31 519 GLY B N 1
ATOM 8418 C CA . GLY B 1 519 ? 15.875 -12.969 -30.844 1 95.31 519 GLY B CA 1
ATOM 8419 C C . GLY B 1 519 ? 15.141 -11.867 -30.109 1 95.31 519 GLY B C 1
ATOM 8420 O O . GLY B 1 519 ? 14.688 -10.898 -30.719 1 95.31 519 GLY B O 1
ATOM 8421 N N . LEU B 1 520 ? 15.086 -11.898 -28.812 1 97.56 520 LEU B N 1
ATOM 8422 C CA . LEU B 1 520 ? 14.258 -10.969 -28.047 1 97.56 520 LEU B CA 1
ATOM 8423 C C . LEU B 1 520 ? 15.094 -9.828 -27.484 1 97.56 520 LEU B C 1
ATOM 8425 O O . LEU B 1 520 ? 14.875 -9.391 -26.359 1 97.56 520 LEU B O 1
ATOM 8429 N N . LYS B 1 521 ? 15.977 -9.305 -28.203 1 96.81 521 LYS B N 1
ATOM 8430 C CA . LYS B 1 521 ? 16.891 -8.273 -27.719 1 96.81 521 LYS B CA 1
ATOM 8431 C C . LYS B 1 521 ? 16.156 -6.984 -27.406 1 96.81 521 LYS B C 1
ATOM 8433 O O . LYS B 1 521 ? 16.391 -6.371 -26.359 1 96.81 521 LYS B O 1
ATOM 8438 N N . ALA B 1 522 ? 15.305 -6.555 -28.297 1 97 522 ALA B N 1
ATOM 8439 C CA . ALA B 1 522 ? 14.57 -5.309 -28.094 1 97 522 ALA B CA 1
ATOM 8440 C C . ALA B 1 522 ? 13.672 -5.391 -26.875 1 97 522 ALA B C 1
ATOM 8442 O O . ALA B 1 522 ? 13.648 -4.477 -26.047 1 97 522 ALA B O 1
ATOM 8443 N N . GLU B 1 523 ? 12.938 -6.461 -26.797 1 97.19 523 GLU B N 1
ATOM 8444 C CA . GLU B 1 523 ? 12.062 -6.68 -25.656 1 97.19 523 GLU B CA 1
ATOM 8445 C C . GLU B 1 523 ? 12.859 -6.727 -24.344 1 97.19 523 GLU B C 1
ATOM 8447 O O . GLU B 1 523 ? 12.438 -6.172 -23.328 1 97.19 523 GLU B O 1
ATOM 8452 N N . THR B 1 524 ? 14.016 -7.371 -24.438 1 98.12 524 THR B N 1
ATOM 8453 C CA . THR B 1 524 ? 14.883 -7.5 -23.266 1 98.12 524 THR B CA 1
ATOM 8454 C C . THR B 1 524 ? 15.352 -6.133 -22.781 1 98.12 524 THR B C 1
ATOM 8456 O O . THR B 1 524 ? 15.242 -5.82 -21.594 1 98.12 524 THR B O 1
ATOM 8459 N N . THR B 1 525 ? 15.805 -5.344 -23.625 1 97.81 525 THR B N 1
ATOM 8460 C CA . THR B 1 525 ? 16.328 -4.023 -23.297 1 97.81 525 THR B CA 1
ATOM 8461 C C . THR B 1 525 ? 15.219 -3.137 -22.719 1 97.81 525 THR B C 1
ATOM 8463 O O . THR B 1 525 ? 15.406 -2.492 -21.688 1 97.81 525 THR B O 1
ATOM 8466 N N . LYS B 1 526 ? 14.117 -3.148 -23.391 1 97.88 526 LYS B N 1
ATOM 8467 C CA . LYS B 1 526 ? 13 -2.311 -22.969 1 97.88 526 LYS B CA 1
ATOM 8468 C C . LYS B 1 526 ? 12.5 -2.721 -21.594 1 97.88 526 LYS B C 1
ATOM 8470 O O . LYS B 1 526 ? 12.281 -1.869 -20.719 1 97.88 526 LYS B O 1
ATOM 8475 N N . LEU B 1 527 ? 12.312 -4.004 -21.391 1 98.5 527 LEU B N 1
ATOM 8476 C CA . LEU B 1 527 ? 11.844 -4.492 -20.094 1 98.5 527 LEU B CA 1
ATOM 8477 C C . LEU B 1 527 ? 12.836 -4.145 -18.984 1 98.5 527 LEU B C 1
ATOM 8479 O O . LEU B 1 527 ? 12.445 -3.689 -17.906 1 98.5 527 LEU B O 1
ATOM 8483 N N . LYS B 1 528 ? 14.094 -4.344 -19.25 1 97.5 528 LYS B N 1
ATOM 8484 C CA . LYS B 1 528 ? 15.141 -4.039 -18.281 1 97.5 528 LYS B CA 1
ATOM 8485 C C . LYS B 1 528 ? 15.094 -2.568 -17.859 1 97.5 528 LYS B C 1
ATOM 8487 O O . LYS B 1 528 ? 15.227 -2.244 -16.688 1 97.5 528 LYS B O 1
ATOM 8492 N N . GLU B 1 529 ? 14.922 -1.716 -18.812 1 97.56 529 GLU B N 1
ATOM 8493 C CA . GLU B 1 529 ? 14.836 -0.282 -18.547 1 97.56 529 GLU B CA 1
ATOM 8494 C C . GLU B 1 529 ? 13.648 0.048 -17.656 1 97.56 529 GLU B C 1
ATOM 8496 O O . GLU B 1 529 ? 13.773 0.846 -16.719 1 97.56 529 GLU B O 1
ATOM 8501 N N . ILE B 1 530 ? 12.547 -0.526 -17.938 1 98.31 530 ILE B N 1
ATOM 8502 C CA . ILE B 1 530 ? 11.344 -0.267 -17.172 1 98.31 530 ILE B CA 1
ATOM 8503 C C . ILE B 1 530 ? 11.508 -0.814 -15.758 1 98.31 530 ILE B C 1
ATOM 8505 O O . ILE B 1 530 ? 11.094 -0.175 -14.781 1 98.31 530 ILE B O 1
ATOM 8509 N N . LEU B 1 531 ? 12.133 -2.012 -15.625 1 98.56 531 LEU B N 1
ATOM 8510 C CA . LEU B 1 531 ? 12.359 -2.605 -14.312 1 98.56 531 LEU B CA 1
ATOM 8511 C C . LEU B 1 531 ? 13.266 -1.716 -13.461 1 98.56 531 LEU B C 1
ATOM 8513 O O . LEU B 1 531 ? 13.039 -1.558 -12.258 1 98.56 531 LEU B O 1
ATOM 8517 N N . ARG B 1 532 ? 14.266 -1.12 -14.055 1 97.12 532 ARG B N 1
ATOM 8518 C CA . ARG B 1 532 ? 15.148 -0.2 -13.352 1 97.12 532 ARG B CA 1
ATOM 8519 C C . ARG B 1 532 ? 14.406 1.065 -12.938 1 97.12 532 ARG B C 1
ATOM 8521 O O . ARG B 1 532 ? 14.578 1.558 -11.82 1 97.12 532 ARG B O 1
ATOM 8528 N N . PHE B 1 533 ? 13.57 1.526 -13.828 1 97.81 533 PHE B N 1
ATOM 8529 C CA . PHE B 1 533 ? 12.844 2.775 -13.625 1 97.81 533 PHE B CA 1
ATOM 8530 C C . PHE B 1 533 ? 11.898 2.662 -12.438 1 97.81 533 PHE B C 1
ATOM 8532 O O . PHE B 1 533 ? 11.766 3.6 -11.648 1 97.81 533 PHE B O 1
ATOM 8539 N N . TYR B 1 534 ? 11.266 1.503 -12.195 1 98.12 534 TYR B N 1
ATOM 8540 C CA . TYR B 1 534 ? 10.25 1.334 -11.172 1 98.12 534 TYR B CA 1
ATOM 8541 C C . TYR B 1 534 ? 10.758 0.448 -10.039 1 98.12 534 TYR B C 1
ATOM 8543 O O . TYR B 1 534 ? 9.969 -0.176 -9.328 1 98.12 534 TYR B O 1
ATOM 8551 N N . HIS B 1 535 ? 12.039 0.278 -9.859 1 97.06 535 HIS B N 1
ATOM 8552 C CA . HIS B 1 535 ? 12.695 -0.351 -8.727 1 97.06 535 HIS B CA 1
ATOM 8553 C C . HIS B 1 535 ? 12.336 -1.829 -8.625 1 97.06 535 HIS B C 1
ATOM 8555 O O . HIS B 1 535 ? 12.008 -2.32 -7.543 1 97.06 535 HIS B O 1
ATOM 8561 N N . ARG B 1 536 ? 12.328 -2.516 -9.773 1 98.06 536 ARG B N 1
ATOM 8562 C CA . ARG B 1 536 ? 12.047 -3.947 -9.773 1 98.06 536 ARG B CA 1
ATOM 8563 C C . ARG B 1 536 ? 13.266 -4.746 -10.219 1 98.06 536 ARG B C 1
ATOM 8565 O O . ARG B 1 536 ? 13.266 -5.98 -10.164 1 98.06 536 ARG B O 1
ATOM 8572 N N . TYR B 1 537 ? 14.273 -3.984 -10.703 1 97 537 TYR B N 1
ATOM 8573 C CA . TYR B 1 537 ? 15.531 -4.645 -11.047 1 97 537 TYR B CA 1
ATOM 8574 C C . TYR B 1 537 ? 16.266 -5.109 -9.789 1 97 537 TYR B C 1
ATOM 8576 O O . TYR B 1 537 ? 16.328 -4.383 -8.797 1 97 537 TYR B O 1
ATOM 8584 N N . PRO B 1 538 ? 16.781 -6.312 -9.773 1 94.25 538 PRO B N 1
ATOM 8585 C CA . PRO B 1 538 ? 17.375 -6.867 -8.547 1 94.25 538 PRO B CA 1
ATOM 8586 C C . PRO B 1 538 ? 18.5 -5.996 -7.98 1 94.25 538 PRO B C 1
ATOM 8588 O O . PRO B 1 538 ? 19.406 -5.609 -8.719 1 94.25 538 PRO B O 1
ATOM 8591 N N . ARG B 1 539 ? 18.438 -5.816 -6.711 1 88.94 539 ARG B N 1
ATOM 8592 C CA . ARG B 1 539 ? 19.375 -4.941 -6.023 1 88.94 539 ARG B CA 1
ATOM 8593 C C . ARG B 1 539 ? 20.812 -5.457 -6.16 1 88.94 539 ARG B C 1
ATOM 8595 O O . ARG B 1 539 ? 21.75 -4.676 -6.34 1 88.94 539 ARG B O 1
ATOM 8602 N N . HIS B 1 540 ? 20.953 -6.785 -5.996 1 85.88 540 HIS B N 1
ATOM 8603 C CA . HIS B 1 540 ? 22.281 -7.363 -6.047 1 85.88 540 HIS B CA 1
ATOM 8604 C C . HIS B 1 540 ? 22.922 -7.145 -7.414 1 85.88 540 HIS B C 1
ATOM 8606 O O . HIS B 1 540 ? 24.141 -7.023 -7.523 1 85.88 540 HIS B O 1
ATOM 8612 N N . LEU B 1 541 ? 22.094 -7.098 -8.422 1 87.5 541 LEU B N 1
ATOM 8613 C CA . LEU B 1 541 ? 22.609 -6.84 -9.758 1 87.5 541 LEU B CA 1
ATOM 8614 C C . LEU B 1 541 ? 23.016 -5.375 -9.914 1 87.5 541 LEU B C 1
ATOM 8616 O O . LEU B 1 541 ? 24.016 -5.062 -10.562 1 87.5 541 LEU B O 1
ATOM 8620 N N . ILE B 1 542 ? 22.203 -4.496 -9.352 1 87 542 ILE B N 1
ATOM 8621 C CA . ILE B 1 542 ? 22.531 -3.074 -9.367 1 87 542 ILE B CA 1
ATOM 8622 C C . ILE B 1 542 ? 23.875 -2.84 -8.672 1 87 542 ILE B C 1
ATOM 8624 O O . ILE B 1 542 ? 24.719 -2.111 -9.195 1 87 542 ILE B O 1
ATOM 8628 N N . LYS B 1 543 ? 24.047 -3.443 -7.531 1 83.5 543 LYS B N 1
ATOM 8629 C CA . LYS B 1 543 ? 25.297 -3.312 -6.781 1 83.5 543 LYS B CA 1
ATOM 8630 C C . LYS B 1 543 ? 26.484 -3.836 -7.586 1 83.5 543 LYS B C 1
ATOM 8632 O O . LYS B 1 543 ? 27.547 -3.217 -7.605 1 83.5 543 LYS B O 1
ATOM 8637 N N . LYS B 1 544 ? 26.25 -4.973 -8.219 1 84.31 544 LYS B N 1
ATOM 8638 C CA . LYS B 1 544 ? 27.312 -5.57 -9.031 1 84.31 544 LYS B CA 1
ATOM 8639 C C . LYS B 1 544 ? 27.688 -4.656 -10.195 1 84.31 544 LYS B C 1
ATOM 8641 O O . LYS B 1 544 ? 28.875 -4.504 -10.508 1 84.31 544 LYS B O 1
ATOM 8646 N N . GLU B 1 545 ? 26.703 -4.051 -10.758 1 85 545 GLU B N 1
ATOM 8647 C CA . GLU B 1 545 ? 26.938 -3.141 -11.867 1 85 545 GLU B CA 1
ATOM 8648 C C . GLU B 1 545 ? 27.672 -1.885 -11.406 1 85 545 GLU B C 1
ATOM 8650 O O . GLU B 1 545 ? 28.578 -1.397 -12.094 1 85 545 GLU B O 1
ATOM 8655 N N . LYS B 1 546 ? 27.281 -1.368 -10.227 1 81.75 546 LYS B N 1
ATOM 8656 C CA . LYS B 1 546 ? 27.938 -0.186 -9.672 1 81.75 546 LYS B CA 1
ATOM 8657 C C . LYS B 1 546 ? 29.391 -0.474 -9.336 1 81.75 546 LYS B C 1
ATOM 8659 O O . LYS B 1 546 ? 30.266 0.366 -9.562 1 81.75 546 LYS B O 1
ATOM 8664 N N . LEU B 1 547 ? 29.688 -1.653 -8.82 1 83.56 547 LEU B N 1
ATOM 8665 C CA . LEU B 1 547 ? 31.047 -2.064 -8.5 1 83.56 547 LEU B CA 1
ATOM 8666 C C . LEU B 1 547 ? 31.875 -2.238 -9.766 1 83.56 547 LEU B C 1
ATOM 8668 O O . LEU B 1 547 ? 33.031 -1.85 -9.805 1 83.56 547 LEU B O 1
ATOM 8672 N N . ALA B 1 548 ? 31.281 -2.76 -10.781 1 84.38 548 ALA B N 1
ATOM 8673 C CA . ALA B 1 548 ? 31.969 -2.957 -12.055 1 84.38 548 ALA B CA 1
ATOM 8674 C C . ALA B 1 548 ? 32.312 -1.62 -12.703 1 84.38 548 ALA B C 1
ATOM 8676 O O . ALA B 1 548 ? 33.406 -1.451 -13.242 1 84.38 548 ALA B O 1
ATOM 8677 N N . GLU B 1 549 ? 31.375 -0.71 -12.633 1 82.56 549 GLU B N 1
ATOM 8678 C CA . GLU B 1 549 ? 31.609 0.625 -13.18 1 82.56 549 GLU B CA 1
ATOM 8679 C C . GLU B 1 549 ? 32.719 1.354 -12.422 1 82.56 549 GLU B C 1
ATOM 8681 O O . GLU B 1 549 ? 33.531 2.049 -13.023 1 82.56 549 GLU B O 1
ATOM 8686 N N . ALA B 1 550 ? 32.688 1.246 -11.109 1 80.19 550 ALA B N 1
ATOM 8687 C CA . ALA B 1 550 ? 33.688 1.872 -10.281 1 80.19 550 ALA B CA 1
ATOM 8688 C C . ALA B 1 550 ? 35.094 1.299 -10.586 1 80.19 550 ALA B C 1
ATOM 8690 O O . ALA B 1 550 ? 36.062 2.033 -10.633 1 80.19 550 ALA B O 1
ATOM 8691 N N . ALA B 1 551 ? 35.25 -0.019 -10.867 1 84.25 551 ALA B N 1
ATOM 8692 C CA . ALA B 1 551 ? 36.5 -0.702 -11.172 1 84.25 551 ALA B CA 1
ATOM 8693 C C . ALA B 1 551 ? 37.062 -0.268 -12.531 1 84.25 551 ALA B C 1
ATOM 8695 O O . ALA B 1 551 ? 38.281 -0.154 -12.711 1 84.25 551 ALA B O 1
ATOM 8696 N N . GLN B 1 552 ? 36.156 0.008 -13.359 1 74.06 552 GLN B N 1
ATOM 8697 C CA . GLN B 1 552 ? 36.594 0.446 -14.68 1 74.06 552 GLN B CA 1
ATOM 8698 C C . GLN B 1 552 ? 37.125 1.873 -14.641 1 74.06 552 GLN B C 1
ATOM 8700 O O . GLN B 1 552 ? 38 2.238 -15.438 1 74.06 552 GLN B O 1
ATOM 8705 N N . ARG B 1 553 ? 36.594 2.664 -13.664 1 75.06 553 ARG B N 1
ATOM 8706 C CA . ARG B 1 553 ? 37.031 4.047 -13.531 1 75.06 553 ARG B CA 1
ATOM 8707 C C . ARG B 1 553 ? 38.406 4.113 -12.836 1 75.06 553 ARG B C 1
ATOM 8709 O O . ARG B 1 553 ? 39.188 5.051 -13.062 1 75.06 553 ARG B O 1
ATOM 8716 N N . GLU B 1 554 ? 38.844 3.252 -12.055 1 67.12 554 GLU B N 1
ATOM 8717 C CA . GLU B 1 554 ? 40.156 3.188 -11.43 1 67.12 554 GLU B CA 1
ATOM 8718 C C . GLU B 1 554 ? 41.188 2.576 -12.383 1 67.12 554 GLU B C 1
ATOM 8720 O O . GLU B 1 554 ? 42.344 2.984 -12.391 1 67.12 554 GLU B O 1
#

Secondary structure (DSSP, 8-state):
------------SS-PPTTPBPPTTGGG--GGGGSPPPEEEEE--GGGS--TTSS--SSHHHHHHHHHHHHHT--EEE----SPPPSSS--TT-TTS-S-SS---GGG--HHHHHHTTSS-GGGSPPPPPS-S--HHHHHHHHHHHHHHHHHHHHT--SHHHHHHHHHHH-HHHHHHHHHHHHHHHHHHHH--SSGGGS-HHHHTT-HHHHHHHHHHTHHHHHHHHHHHHHHHHHHHHHHHHHHHTT-EEEEEE-SS--SSSHHHHHTGGGB-B-TTT-SBSEEEEE---SS-TT-EEEEEEPB-HHHHHHTTTHHHHHHHHHHHHH-SEEEETTGGGGTEEEEEETT-SSSTTEEEEE--THHHHHHHHHHHS---EEE---SS--HHHHHHHHHTT--EEEEGGGTSSS-TT-TTSGGG--SSEEEES--TTSPPHHHHHHH--HHHHHHHHHHHT---GGGHHHHHHHHHHHSS-SEEEEEHHHHTT--GGG----TT--SS-S-----STTGGGG-HHHHHHHHHHHHHTT-S-HHHHHHHHHHHHHHH-/------------SS-PPTTPBPPTTGGG--GGGGSPPPEEEEE--GGGS--TTSS--SSHHHHHHHHHHHHHT--EEE----SPPPSSS--TT-TTS-S-SS---GGG--HHHHHHTTSS-GGGSPPPPPS-S--HHHHHHHHHHHHHHHHHHHHT--SHHHHHHHHHHH-HHHHHHHHHHHHHHHHHHHH--SSGGGS-HHHHTT-HHHHHHHHHHTHHHHHHHHHHHHHHHHHHHHHHHHHHHTT-EEEEEE-SS--SSSHHHHHTGGGB-B-TTT-SBSEEEEE---SS-TT-EEEEEEPB-HHHHHHTTTHHHHHHHHHHHHH-SEEEETTGGGGTEEEEEETT-SSSTTEEEEE--THHHHHHHHHHHS---EEE---SS--HHHHHHHHHTT--EEEEGGGTSSS-TT-TTSGGG--SSEEEES--TTSPPHHHHHHH--HHHHHHHHHHHT---GGGHHHHHHHHHHHSS-SEEEEEHHHHTT--GGG----TT--SS-S-----STTGGGG-HHHHHHHHHHHHHTT-S-HHHHHHHHHHHHHHH-

Foldseek 3Di:
DQPPLPVPPVPPPDPDDPPDDDDPCVVVDDVVVSDRFFFEEAEDAQQQFFDFLQGGALDDRLLVVLVLCVLLLHFEYEHEAQAFADPLVLQATDSQAHQELQFGHLLRHDLVVLCVVVLDPPVLDDGGDDDDFHPPVVSCVNCVVVLLSSLVSLCPDPDVSVVLLVCQCPPPLRVVQLLLQQLLVQQCVVVVDPALLPPDPCVQVVPPVVSVVSCVVRVSSSSSSSSSRSSVLVSLVVSQVSSVVSNHFYAYEGEPFYALRHSLCSVPVLQFQADPPRSHAFKFFWDADDPVHNQTDTPLGTHTPQVVCVVVQNVVVLSSVLSVVSRGVEYEYPPLCVQAWGWIDGSPDPTSHPTDIDGHVFPSNVVSNCVRNVDDRYAYAQDDDHDPSSVVRCVVNLHAYEAECLQAQPDDPCRCNQLVNDDQRYEYEPDDLQDWAQLQSQVVPDPRSNVSLCVSQVDDDSQLRLVSSVLVQLLGNHSYYYYHPCSLVPHHRLQRADHPPDRHDHNGHHDDHPVVSVPCVVSSVVSSVSCVVNSNRDPVVVVVVVVVVVVVVD/DQPPLPVPPVPPPDPDDPPDDDDPCVVVDDVVVSDGFFFEEAEDAQQQFFDFLQGGALDDRLLVVLVLCVLLLGFEYEHEAQAFADPLVLQATDSQAHQELQFGHLLRHDLVVLVVVVLDPPVLDDGGDDDDFHPPVVSCVNCVVVLLSSLVSLCPDPDVSVVLLVCQCPPPLRVVQLLLQQLLVQQCVVVVDPALLPPPPCVQVVPPVVSVVSCVVRVSSSSSSSSSRSSVLVSLVVSQVSSVVSNHFYAYEGEPFYALRHSLCSVCVLQFQADPPRSAAFKFFWDADDPVHNQTDTPLGTHTPQVVCVVVLNVVVLSSVLSVVSRGVEYEYPPLCVQAWGWIDGSPDPTSHPTDIDGHVFPSNVVSNCVRNVDDRYAYAQDDDHDPSSVVRCVVNLHAYEAECLQAQPDDPCRCNQLVNDDQRYEYEPDDLQDWAQLQSQVVPDPRSNVSLCVSQVDDDSQCRLVSSVLVQLLGNHSYYYYHPCSLVPHHRLQRADHPPDRHDHNGHHDDHPVNSVPCVVSSVVSSVSCVVNSNRDPVVVVVVVVVVVVVVD

Organism: Physcomitrium patens (NCBI:txid3218)

Radius of gyration: 35.55 Å; Cα contacts (8 Å, |Δi|>4): 2060; chains: 2; bounding box: 79×112×85 Å

pLDDT: mean 92.67, std 11.42, range [20.55, 98.94]